Protein AF-A0A2D4R0A1-F1 (afdb_monomer)

Secondary structure (DSSP, 8-state):
-----PPPP------B-S-SS-TT--TT--BPP-SSHHHHHTTT---EEEE-TT-----HHHHEEEEE-HHHHHHHHHHTT---S-SHHHH----EEE--SB-HHHHHSGGGEEE-TT-SPEEEE--S-SSEEEEEEEE--SSSS-EEGGGTT-SS--EEEETT-EEEEEEE-TT--EEEESS--TTSB-TTSSSB-B--TTEESTT-SEEEEEEE--SSS--SEEEEEESS-TT-EEEEEEE---TTPPP-HHHHTTT-SEEEETTEEP-TT-EEEE-GGGS-GGGTT-EEEEE-TTT--EEEEGGG----STTSEEEEEPTTSSS--SSSS-EEEEE--S--SEEE-TT-TT--HHHHH--EEEHHHHHHHHHHTT------TTTB-SS--EEEPTTB-BTT--SEEPSPBSEEESS-S-HHHHTTT-S--EETTEE--TT-EEEETT-S-TTTTT-EEEEEEEE-TTS-EEEEEEE-TT-S--TTEEEEB---TTTTT-EEEEETTTTEEEEPPP--STTPPPPB--B-TT--BTT-TTTSTT-----B--SEE-B-TTSPPPTTTSS-B-EEEETTEEEEEEE-HHHH-EEEEEETTEEEEEEGGGSBEEEESSSS-EEEE-SEEE-SSPP--PEEEEEE--SS-SSEEE--SBTTGGG-SS-EEEEEETTEEE-BTTTEEEEE-SS-EEEEESSPPPTTPEEEEEEE-SSPBPTTS-EEPPPHHHHSSTT-----EEEHHHHHHHHHHHHHH-SS--S-SSSS--TTTTTSTTT--

Mean predicted aligned error: 8.7 Å

Nearest PDB structures (foldseek):
  7u0l-assembly1_A  TM=3.020E-01  e=1.016E+00  Canis lupus familiaris
  2phd-assembly1_C  TM=1.462E-01  e=5.344E+00  Pseudaminobacter salicylatoxidans

Structure (mmCIF, N/CA/C/O backbone):
data_AF-A0A2D4R0A1-F1
#
_entry.id   AF-A0A2D4R0A1-F1
#
loop_
_atom_site.group_PDB
_atom_site.id
_atom_site.type_symbol
_atom_site.label_atom_id
_atom_site.label_alt_id
_atom_site.label_comp_id
_atom_site.label_asym_id
_atom_site.label_entity_id
_atom_site.label_seq_id
_atom_site.pdbx_PDB_ins_code
_atom_site.Cartn_x
_atom_site.Cartn_y
_atom_site.Cartn_z
_atom_site.occupancy
_atom_site.B_iso_or_equiv
_atom_site.auth_seq_id
_atom_site.auth_comp_id
_atom_site.auth_asym_id
_atom_site.auth_atom_id
_atom_site.pdbx_PDB_model_num
ATOM 1 N N . MET A 1 1 ? -16.062 -34.708 -76.295 1.00 40.47 1 MET A N 1
ATOM 2 C CA . MET A 1 1 ? -14.944 -33.760 -76.126 1.00 40.47 1 MET A CA 1
ATOM 3 C C . MET A 1 1 ? -15.527 -32.544 -75.447 1.00 40.47 1 MET A C 1
ATOM 5 O O . MET A 1 1 ? -16.238 -31.795 -76.097 1.00 40.47 1 MET A O 1
ATOM 9 N N . ASP A 1 2 ? -15.328 -32.452 -74.139 1.00 39.53 2 ASP A N 1
ATOM 10 C CA . ASP A 1 2 ? -15.827 -31.385 -73.272 1.00 39.53 2 ASP A CA 1
ATOM 11 C C . ASP A 1 2 ? -14.591 -30.712 -72.652 1.00 39.53 2 ASP A C 1
ATOM 13 O O . ASP A 1 2 ? -13.751 -31.444 -72.112 1.00 39.53 2 ASP A O 1
ATOM 17 N N . PRO A 1 3 ? -14.367 -29.394 -72.803 1.00 53.50 3 PRO A N 1
ATOM 18 C CA . PRO A 1 3 ? -13.235 -28.747 -72.167 1.00 53.50 3 PRO A CA 1
ATOM 19 C C . PRO A 1 3 ? -13.598 -28.347 -70.734 1.00 53.50 3 PRO A C 1
ATOM 21 O O . PRO A 1 3 ? -14.453 -27.495 -70.496 1.00 53.50 3 PRO A O 1
ATOM 24 N N . LEU A 1 4 ? -12.870 -28.947 -69.787 1.00 53.09 4 LEU A N 1
ATOM 25 C CA . LEU A 1 4 ? -12.736 -28.490 -68.409 1.00 53.09 4 LEU A CA 1
ATOM 26 C C . LEU A 1 4 ? -12.406 -26.990 -68.374 1.00 53.09 4 LEU A C 1
ATOM 28 O O . LEU A 1 4 ? -11.299 -26.590 -68.731 1.00 53.09 4 LEU A O 1
ATOM 32 N N . VAL A 1 5 ? -13.321 -26.172 -67.859 1.00 59.75 5 VAL A N 1
ATOM 33 C CA . VAL A 1 5 ? -12.984 -24.849 -67.323 1.00 59.75 5 VAL A CA 1
ATOM 34 C C . VAL A 1 5 ? -13.605 -24.748 -65.936 1.00 59.75 5 VAL A C 1
ATOM 36 O O . VAL A 1 5 ? -14.786 -24.444 -65.775 1.00 59.75 5 VAL A O 1
ATOM 39 N N . GLN A 1 6 ? -12.800 -25.044 -64.919 1.00 59.03 6 GLN A N 1
ATOM 40 C CA . GLN A 1 6 ? -13.139 -24.748 -63.533 1.00 59.03 6 GLN A CA 1
ATOM 41 C C . GLN A 1 6 ? -13.085 -23.223 -63.362 1.00 59.03 6 GLN A C 1
ATOM 43 O O . GLN A 1 6 ? -12.061 -22.602 -63.647 1.00 59.03 6 GLN A O 1
ATOM 48 N N . LYS A 1 7 ? -14.192 -22.595 -62.943 1.00 58.53 7 LYS A N 1
ATOM 49 C CA . LYS A 1 7 ? -14.184 -21.171 -62.573 1.00 58.53 7 LYS A CA 1
ATOM 50 C C . LYS A 1 7 ? -13.201 -20.981 -61.415 1.00 58.53 7 LYS A C 1
ATOM 52 O O . LYS A 1 7 ? -13.336 -21.661 -60.401 1.00 58.53 7 LYS A O 1
ATOM 57 N N . GLY A 1 8 ? -12.231 -20.079 -61.576 1.00 61.06 8 GLY A N 1
ATOM 58 C CA . GLY A 1 8 ? -11.295 -19.723 -60.509 1.00 61.06 8 GLY A CA 1
ATOM 59 C C . GLY A 1 8 ? -12.048 -19.253 -59.264 1.00 61.06 8 GLY A C 1
ATOM 60 O O . GLY A 1 8 ? -13.000 -18.478 -59.372 1.00 61.06 8 GLY A O 1
ATOM 61 N N . SER A 1 9 ? -11.652 -19.752 -58.094 1.00 63.44 9 SER A N 1
ATOM 62 C CA . SER A 1 9 ? -12.172 -19.269 -56.818 1.00 63.44 9 SER A CA 1
ATOM 63 C C . SER A 1 9 ? -11.597 -17.884 -56.542 1.00 63.44 9 SER A C 1
ATOM 65 O O . SER A 1 9 ? -10.380 -17.712 -56.525 1.00 63.44 9 SER A O 1
ATOM 67 N N . LEU A 1 10 ? -12.464 -16.898 -56.325 1.00 65.19 10 LEU A N 1
ATOM 68 C CA . LEU A 1 10 ? -12.049 -15.608 -55.785 1.00 65.19 10 LEU A CA 1
ATOM 69 C C . LEU A 1 10 ? -11.665 -15.818 -54.317 1.00 65.19 10 LEU A C 1
ATOM 71 O O . LEU A 1 10 ? -12.520 -16.157 -53.501 1.00 65.19 10 LEU A O 1
ATOM 75 N N . GLU A 1 11 ? -10.386 -15.649 -53.997 1.00 68.06 11 GLU A N 1
ATOM 76 C CA . GLU A 1 11 ? -9.913 -15.587 -52.616 1.00 68.06 11 GLU A CA 1
ATOM 77 C C . GLU A 1 11 ? -10.127 -14.160 -52.108 1.00 68.06 11 GLU A C 1
ATOM 79 O O . GLU A 1 11 ? -9.631 -13.191 -52.691 1.00 68.06 11 GLU A O 1
ATOM 84 N N . ARG A 1 12 ? -10.923 -14.012 -51.048 1.00 68.50 12 ARG A N 1
ATOM 85 C CA . ARG A 1 12 ? -11.070 -12.732 -50.362 1.00 68.50 12 ARG A CA 1
ATOM 86 C C . ARG A 1 12 ? -9.803 -12.498 -49.548 1.00 68.50 12 ARG A C 1
ATOM 88 O O . ARG A 1 12 ? -9.501 -13.271 -48.649 1.00 68.50 12 ARG A O 1
ATOM 95 N N . LEU A 1 13 ? -9.079 -11.437 -49.882 1.00 70.19 13 LEU A N 1
ATOM 96 C CA . LEU A 1 13 ? -7.922 -10.982 -49.124 1.00 70.19 13 LEU A CA 1
ATOM 97 C C . LEU A 1 13 ? -8.371 -9.852 -48.209 1.00 70.19 13 LEU A C 1
ATOM 99 O O . LEU A 1 13 ? -8.715 -8.771 -48.686 1.00 70.19 13 LEU A O 1
ATOM 103 N N . ASP A 1 14 ? -8.382 -10.117 -46.910 1.00 80.12 14 ASP A N 1
ATOM 104 C CA . ASP A 1 14 ? -8.548 -9.070 -45.912 1.00 80.12 14 ASP A CA 1
ATOM 105 C C . ASP A 1 14 ? -7.186 -8.380 -45.696 1.00 80.12 14 ASP A C 1
ATOM 107 O O . ASP A 1 14 ? -6.132 -9.024 -45.696 1.00 80.12 14 ASP A O 1
ATOM 111 N N . GLY A 1 15 ? -7.200 -7.049 -45.613 1.00 82.94 15 GLY A N 1
ATOM 112 C CA . GLY A 1 15 ? -6.010 -6.216 -45.448 1.00 82.94 15 GLY A CA 1
ATOM 113 C C . GLY A 1 15 ? -6.103 -5.382 -44.177 1.00 82.94 15 GLY A C 1
ATOM 114 O O . GLY A 1 15 ? -7.156 -4.813 -43.891 1.00 82.94 15 GLY A O 1
ATOM 115 N N . TYR A 1 16 ? -5.002 -5.297 -43.435 1.00 86.19 16 TYR A N 1
ATOM 116 C CA . TYR A 1 16 ? -4.920 -4.603 -42.150 1.00 86.19 16 TYR A CA 1
ATOM 117 C C . TYR A 1 16 ? -4.210 -3.247 -42.288 1.00 86.19 16 TYR A C 1
ATOM 119 O O . TYR A 1 16 ? -3.327 -3.066 -43.130 1.00 86.19 16 TYR A O 1
ATOM 127 N N . ILE A 1 17 ? -4.599 -2.287 -41.450 1.00 87.31 17 ILE A N 1
ATOM 128 C CA . ILE A 1 17 ? -3.941 -0.987 -41.260 1.00 87.31 17 ILE A CA 1
ATOM 129 C C . ILE A 1 17 ? -3.713 -0.837 -39.755 1.00 87.31 17 ILE A C 1
ATOM 131 O O . ILE A 1 17 ? -4.611 -1.157 -38.978 1.00 87.31 17 ILE A O 1
ATOM 135 N N . GLY A 1 18 ? -2.543 -0.350 -39.348 1.00 85.94 18 GLY A N 1
ATOM 136 C CA . GLY A 1 18 ? -2.218 -0.099 -37.942 1.00 85.94 18 GLY A CA 1
ATOM 137 C C . GLY A 1 18 ? -0.825 -0.592 -37.565 1.00 85.94 18 GLY A C 1
ATOM 138 O O . GLY A 1 18 ? 0.013 -0.857 -38.428 1.00 85.94 18 GLY A O 1
ATOM 139 N N . ARG A 1 19 ? -0.586 -0.737 -36.260 1.00 85.81 19 ARG A N 1
ATOM 140 C CA . ARG A 1 19 ? 0.712 -1.136 -35.702 1.00 85.81 19 ARG A CA 1
ATOM 141 C C . ARG A 1 19 ? 1.138 -2.533 -36.153 1.00 85.81 19 ARG A C 1
ATOM 143 O O . ARG A 1 19 ? 0.374 -3.495 -36.062 1.00 85.81 19 ARG A O 1
ATOM 150 N N . GLN A 1 20 ? 2.395 -2.651 -36.581 1.00 83.19 20 GLN A N 1
ATOM 151 C CA . GLN A 1 20 ? 3.017 -3.938 -36.915 1.00 83.19 20 GLN A CA 1
ATOM 152 C C . GLN A 1 20 ? 3.673 -4.629 -35.716 1.00 83.19 20 GLN A C 1
ATOM 154 O O . GLN A 1 20 ? 4.105 -5.775 -35.828 1.00 83.19 20 GLN A O 1
ATOM 159 N N . ASP A 1 21 ? 3.789 -3.941 -34.587 1.00 83.44 21 ASP A N 1
ATOM 160 C CA . ASP A 1 21 ? 4.296 -4.457 -33.316 1.00 83.44 21 ASP A CA 1
ATOM 161 C C . ASP A 1 21 ? 3.170 -4.748 -32.309 1.00 83.44 21 ASP A C 1
ATOM 163 O O . ASP A 1 21 ? 3.446 -5.030 -31.145 1.00 83.44 21 ASP A O 1
ATOM 167 N N . ALA A 1 22 ? 1.909 -4.703 -32.755 1.00 81.62 22 ALA A N 1
ATOM 168 C CA . ALA A 1 22 ? 0.758 -5.074 -31.944 1.00 81.62 22 ALA A CA 1
ATOM 169 C C . ALA A 1 22 ? 0.794 -6.564 -31.577 1.00 81.62 22 ALA A C 1
ATOM 171 O O . ALA A 1 22 ? 1.084 -7.408 -32.421 1.00 81.62 22 ALA A O 1
ATOM 172 N N . TYR A 1 23 ? 0.413 -6.889 -30.341 1.00 76.00 23 TYR A N 1
ATOM 173 C CA . TYR A 1 23 ? 0.350 -8.271 -29.850 1.00 76.00 23 TYR A CA 1
ATOM 174 C C . TYR A 1 23 ? -0.694 -9.144 -30.563 1.00 76.00 23 TYR A C 1
ATOM 176 O O . TYR A 1 23 ? -0.638 -10.364 -30.481 1.00 76.00 23 TYR A O 1
ATOM 184 N N . THR A 1 24 ? -1.669 -8.524 -31.229 1.00 80.12 24 THR A N 1
ATOM 185 C CA . THR A 1 24 ? -2.726 -9.211 -31.982 1.00 80.12 24 THR A CA 1
ATOM 186 C C . THR A 1 24 ? -2.320 -9.560 -33.409 1.00 80.12 24 THR A C 1
ATOM 188 O O . THR A 1 24 ? -3.106 -10.181 -34.123 1.00 80.12 24 THR A O 1
ATOM 191 N N . ARG A 1 25 ? -1.131 -9.132 -33.848 1.00 84.38 25 ARG A N 1
ATOM 192 C CA . ARG A 1 25 ? -0.640 -9.393 -35.195 1.00 84.38 25 ARG A CA 1
ATOM 193 C C . ARG A 1 25 ? -0.244 -10.859 -35.341 1.00 84.38 25 ARG A C 1
ATOM 195 O O . ARG A 1 25 ? 0.533 -11.379 -34.550 1.00 84.38 25 ARG A O 1
ATOM 202 N N . ASN A 1 26 ? -0.672 -11.473 -36.436 1.00 83.56 26 ASN A N 1
ATOM 203 C CA . ASN A 1 26 ? -0.145 -12.748 -36.906 1.00 83.56 26 ASN A CA 1
ATOM 204 C C . ASN A 1 26 ? 0.860 -12.527 -38.039 1.00 83.56 26 ASN A C 1
ATOM 206 O O . ASN A 1 26 ? 0.752 -11.586 -38.831 1.00 83.56 26 ASN A O 1
ATOM 210 N N . VAL A 1 27 ? 1.827 -13.434 -38.179 1.00 84.00 27 VAL A N 1
ATOM 211 C CA . VAL A 1 27 ? 2.824 -13.382 -39.266 1.00 84.00 27 VAL A CA 1
ATOM 212 C C . VAL A 1 27 ? 2.169 -13.463 -40.649 1.00 84.00 27 VAL A C 1
ATOM 214 O O . VAL A 1 27 ? 2.661 -12.868 -41.608 1.00 84.00 27 VAL A O 1
ATOM 217 N N . THR A 1 28 ? 1.020 -14.133 -40.744 1.00 85.06 28 THR A N 1
ATOM 218 C CA . THR A 1 28 ? 0.226 -14.261 -41.972 1.00 85.06 28 THR A CA 1
ATOM 219 C C . THR A 1 28 ? -0.590 -13.014 -42.327 1.00 85.06 28 THR A C 1
ATOM 221 O O . THR A 1 28 ? -1.145 -12.956 -43.429 1.00 85.06 28 THR A O 1
ATOM 224 N N . ASP A 1 29 ? -0.684 -12.024 -41.434 1.00 87.12 29 ASP A N 1
ATOM 225 C CA . ASP A 1 29 ? -1.501 -10.830 -41.653 1.00 87.12 29 ASP A CA 1
ATOM 226 C C . ASP A 1 29 ? -0.913 -9.946 -42.756 1.00 87.12 29 ASP A C 1
ATOM 228 O O . ASP A 1 29 ? 0.272 -9.595 -42.769 1.00 87.12 29 ASP A O 1
ATOM 232 N N . ARG A 1 30 ? -1.771 -9.532 -43.694 1.00 86.69 30 ARG A N 1
ATOM 233 C CA . ARG A 1 30 ? -1.381 -8.681 -44.822 1.00 86.69 30 ARG A CA 1
ATOM 234 C C . ARG A 1 30 ? -1.679 -7.220 -44.512 1.00 86.69 30 ARG A C 1
ATOM 236 O O . ARG A 1 30 ? -2.829 -6.795 -44.558 1.00 86.69 30 ARG A O 1
ATOM 243 N N . TYR A 1 31 ? -0.640 -6.440 -44.232 1.00 87.25 31 TYR A N 1
ATOM 244 C CA . TYR A 1 31 ? -0.767 -5.000 -43.996 1.00 87.25 31 TYR A CA 1
ATOM 245 C C . TYR A 1 31 ? -0.719 -4.205 -45.305 1.00 87.25 31 TYR A C 1
ATOM 247 O O . TYR A 1 31 ? 0.086 -4.492 -46.194 1.00 87.25 31 TYR A O 1
ATOM 255 N N . LEU A 1 32 ? -1.566 -3.181 -45.418 1.00 88.44 32 LEU A N 1
ATOM 256 C CA . LEU A 1 32 ? -1.617 -2.302 -46.586 1.00 88.44 32 LEU A CA 1
ATOM 257 C C . LEU A 1 32 ? -0.441 -1.319 -46.588 1.00 88.44 32 LEU A C 1
ATOM 259 O O . LEU A 1 32 ? -0.294 -0.510 -45.676 1.00 88.44 32 LEU A O 1
ATOM 263 N N . THR A 1 33 ? 0.373 -1.343 -47.644 1.00 86.44 33 THR A N 1
ATOM 264 C CA . THR A 1 33 ? 1.551 -0.471 -47.788 1.00 86.44 33 THR A CA 1
ATOM 265 C C . THR A 1 33 ? 1.194 1.020 -47.751 1.00 86.44 33 THR A C 1
ATOM 267 O O . THR A 1 33 ? 0.177 1.420 -48.318 1.00 86.44 33 THR A O 1
ATOM 270 N N . ALA A 1 34 ? 2.070 1.857 -47.185 1.00 86.00 34 ALA A N 1
ATOM 271 C CA . ALA A 1 34 ? 1.941 3.319 -47.217 1.00 86.00 34 ALA A CA 1
ATOM 272 C C . ALA A 1 34 ? 2.999 3.993 -48.112 1.00 86.00 34 ALA A C 1
ATOM 274 O O . ALA A 1 34 ? 3.938 3.360 -48.590 1.00 86.00 34 ALA A O 1
ATOM 275 N N . THR A 1 35 ? 2.856 5.306 -48.323 1.00 88.06 35 THR A N 1
ATOM 276 C CA . THR A 1 35 ? 3.734 6.113 -49.194 1.00 88.06 35 THR A CA 1
ATOM 277 C C . THR A 1 35 ? 5.167 6.270 -48.679 1.00 88.06 35 THR A C 1
ATOM 279 O O . THR A 1 35 ? 6.061 6.587 -49.458 1.00 88.06 35 THR A O 1
ATOM 282 N N . SER A 1 36 ? 5.395 6.080 -47.380 1.00 87.62 36 SER A N 1
ATOM 283 C CA . SER A 1 36 ? 6.718 6.109 -46.752 1.00 87.62 36 SER A CA 1
ATOM 284 C C . SER A 1 36 ? 6.775 5.101 -45.604 1.00 87.62 36 SER A C 1
ATOM 286 O O . SER A 1 36 ? 5.738 4.678 -45.087 1.00 87.62 36 SER A O 1
ATOM 288 N N . ARG A 1 37 ? 7.994 4.728 -45.190 1.00 85.69 37 ARG A N 1
ATOM 289 C CA . ARG A 1 37 ? 8.220 3.850 -44.032 1.00 85.69 37 ARG A CA 1
ATOM 290 C C . ARG A 1 37 ? 7.662 4.458 -42.743 1.00 85.69 37 ARG A C 1
ATOM 292 O O . ARG A 1 37 ? 7.032 3.740 -41.977 1.00 85.69 37 ARG A O 1
ATOM 299 N N . ASP A 1 38 ? 7.843 5.761 -42.540 1.00 84.00 38 ASP A N 1
ATOM 300 C CA . ASP A 1 38 ? 7.349 6.453 -41.345 1.00 84.00 38 ASP A CA 1
ATOM 301 C C . ASP A 1 38 ? 5.816 6.514 -41.333 1.00 84.00 38 ASP A C 1
ATOM 303 O O . ASP A 1 38 ? 5.195 6.150 -40.340 1.00 84.00 38 ASP A O 1
ATOM 307 N N . ARG A 1 39 ? 5.180 6.838 -42.467 1.00 86.06 39 ARG A N 1
ATOM 308 C CA . ARG A 1 39 ? 3.713 6.829 -42.570 1.00 86.06 39 ARG A CA 1
ATOM 309 C C . ARG A 1 39 ? 3.125 5.435 -42.377 1.00 86.06 39 ARG A C 1
ATOM 311 O O . ARG A 1 39 ? 2.012 5.310 -41.886 1.00 86.06 39 ARG A O 1
ATOM 318 N N . PHE A 1 40 ? 3.846 4.394 -42.790 1.00 88.12 40 PHE A N 1
ATOM 319 C CA . PHE A 1 40 ? 3.453 3.006 -42.551 1.00 88.12 40 PHE A CA 1
ATOM 320 C C . PHE A 1 40 ? 3.595 2.615 -41.073 1.00 88.12 40 PHE A C 1
ATOM 322 O O . PHE A 1 40 ? 2.782 1.851 -40.569 1.00 88.12 40 PHE A O 1
ATOM 329 N N . ALA A 1 41 ? 4.593 3.160 -40.374 1.00 86.44 41 ALA A N 1
ATOM 330 C CA . ALA A 1 41 ? 4.836 2.889 -38.961 1.00 86.44 41 ALA A CA 1
ATOM 331 C C . ALA A 1 41 ? 3.817 3.554 -38.021 1.00 86.44 41 ALA A C 1
ATOM 333 O O . ALA A 1 41 ? 3.476 2.961 -37.005 1.00 86.44 41 ALA A O 1
ATOM 334 N N . TYR A 1 42 ? 3.331 4.752 -38.363 1.00 88.38 42 TYR A N 1
ATOM 335 C CA . TYR A 1 42 ? 2.445 5.558 -37.508 1.00 88.38 42 TYR A CA 1
ATOM 336 C C . TYR A 1 42 ? 0.991 5.615 -38.016 1.00 88.38 42 TYR A C 1
ATOM 338 O O . TYR A 1 42 ? 0.294 6.618 -37.853 1.00 88.38 42 TYR A O 1
ATOM 346 N N . GLN A 1 43 ? 0.516 4.555 -38.679 1.00 87.56 43 GLN A N 1
ATOM 347 C CA . GLN A 1 43 ? -0.874 4.483 -39.137 1.00 87.56 43 GLN A CA 1
ATOM 348 C C . GLN A 1 43 ? -1.842 4.379 -37.955 1.00 87.56 43 GLN A C 1
ATOM 350 O O . GLN A 1 43 ? -1.647 3.546 -37.076 1.00 87.56 43 GLN A O 1
ATOM 355 N N . LEU A 1 44 ? -2.935 5.152 -38.002 1.00 85.31 44 LEU A N 1
ATOM 356 C CA . LEU A 1 44 ? -3.980 5.196 -36.963 1.00 85.31 44 LEU A CA 1
ATOM 357 C C . LEU A 1 44 ? -3.485 5.669 -35.586 1.00 85.31 44 LEU A C 1
ATOM 359 O O . LEU A 1 44 ? -4.197 5.519 -34.597 1.00 85.31 44 LEU A O 1
ATOM 363 N N . GLU A 1 45 ? -2.295 6.267 -35.533 1.00 87.12 45 GLU A N 1
ATOM 364 C CA . GLU A 1 45 ? -1.832 6.991 -34.355 1.00 87.12 45 GLU A CA 1
ATOM 365 C C . GLU A 1 45 ? -2.590 8.319 -34.203 1.00 87.12 45 GLU A C 1
ATOM 367 O O . GLU A 1 45 ? -3.147 8.820 -35.188 1.00 87.12 45 GLU A O 1
ATOM 372 N N . PRO A 1 46 ? -2.619 8.906 -32.993 1.00 84.44 46 PRO A N 1
ATOM 373 C CA . PRO A 1 46 ? -3.277 10.183 -32.744 1.00 84.44 46 PRO A CA 1
ATOM 374 C C . PRO A 1 46 ? -2.890 11.260 -33.767 1.00 84.44 46 PRO A C 1
ATOM 376 O O . PRO A 1 46 ? -1.716 11.461 -34.086 1.00 84.44 46 PRO A O 1
ATOM 379 N N . THR A 1 47 ? -3.897 11.975 -34.272 1.00 84.81 47 THR A N 1
ATOM 380 C CA . THR A 1 47 ? -3.731 13.062 -35.247 1.00 84.81 47 THR A CA 1
ATOM 381 C C . THR A 1 47 ? -4.396 14.330 -34.743 1.00 84.81 47 THR A C 1
ATOM 383 O O . THR A 1 47 ? -5.511 14.275 -34.222 1.00 84.81 47 THR A O 1
ATOM 386 N N . VAL A 1 48 ? -3.776 15.483 -34.976 1.00 85.12 48 VAL A N 1
ATOM 387 C CA . VAL A 1 48 ? -4.406 16.776 -34.690 1.00 85.12 48 VAL A CA 1
ATOM 388 C C . VAL A 1 48 ? -5.267 17.164 -35.880 1.00 85.12 48 VAL A C 1
ATOM 390 O O . VAL A 1 48 ? -4.757 17.295 -36.990 1.00 85.12 48 VAL A O 1
ATOM 393 N N . THR A 1 49 ? -6.561 17.382 -35.651 1.00 84.81 49 THR A N 1
ATOM 394 C CA . THR A 1 49 ? -7.475 17.912 -36.669 1.00 84.81 49 THR A CA 1
ATOM 395 C C . THR A 1 49 ? -7.951 19.297 -36.260 1.00 84.81 49 THR A C 1
ATOM 397 O O . THR A 1 49 ? -8.538 19.477 -35.197 1.00 84.81 49 THR A O 1
ATOM 400 N N . TYR A 1 50 ? -7.694 20.284 -37.113 1.00 82.88 50 TYR A N 1
ATOM 401 C CA . TYR A 1 50 ? -8.195 21.641 -36.966 1.00 82.88 50 TYR A CA 1
ATOM 402 C C . TYR A 1 50 ? -9.453 21.810 -37.817 1.00 82.88 50 TYR A C 1
ATOM 404 O O . TYR A 1 50 ? -9.410 21.713 -39.049 1.00 82.88 50 TYR A O 1
ATOM 412 N N . THR A 1 51 ? -10.568 22.076 -37.140 1.00 81.81 51 THR A N 1
ATOM 413 C CA . THR A 1 51 ? -11.857 22.369 -37.765 1.00 81.81 51 THR A CA 1
ATOM 414 C C . THR A 1 51 ? -12.246 23.827 -37.563 1.00 81.81 51 THR A C 1
ATOM 416 O O . THR A 1 51 ? -12.164 24.350 -36.451 1.00 81.81 51 THR A O 1
ATOM 419 N N . ASP A 1 52 ? -12.728 24.467 -38.619 1.00 77.38 52 ASP A N 1
ATOM 420 C CA . ASP A 1 52 ? -13.326 25.793 -38.569 1.00 77.38 52 ASP A CA 1
ATOM 421 C C . ASP A 1 52 ? -14.798 25.679 -38.152 1.00 77.38 52 ASP A C 1
ATOM 423 O O . ASP A 1 52 ? -15.634 25.131 -38.875 1.00 77.38 52 ASP A O 1
ATOM 427 N N . ARG A 1 53 ? -15.104 26.170 -36.948 1.00 64.56 53 ARG A N 1
ATOM 428 C CA . ARG A 1 53 ? -16.444 26.093 -36.351 1.00 64.56 53 ARG A CA 1
ATOM 429 C C . ARG A 1 53 ? -17.410 27.132 -36.934 1.00 64.56 53 ARG A C 1
ATOM 431 O O . ARG A 1 53 ? -18.608 27.015 -36.701 1.00 64.56 53 ARG A O 1
ATOM 438 N N . ASP A 1 54 ? -16.907 28.120 -37.677 1.00 62.38 54 ASP A N 1
ATOM 439 C CA . ASP A 1 54 ? -17.671 29.280 -38.160 1.00 62.38 54 ASP A CA 1
ATOM 440 C C . ASP A 1 54 ? -17.970 29.205 -39.669 1.00 62.38 54 ASP A C 1
ATOM 442 O O . ASP A 1 54 ? -18.142 30.211 -40.361 1.00 62.38 54 ASP A O 1
ATOM 446 N N . THR A 1 55 ? -18.031 27.988 -40.217 1.00 64.88 55 THR A N 1
ATOM 447 C CA . THR A 1 55 ? -18.512 27.785 -41.587 1.00 64.88 55 THR A CA 1
ATOM 448 C C . THR A 1 55 ? -20.029 27.596 -41.581 1.00 64.88 55 THR A C 1
ATOM 450 O O . THR A 1 55 ? -20.586 26.870 -40.763 1.00 64.88 55 THR A O 1
ATOM 453 N N . THR A 1 56 ? -20.723 28.218 -42.535 1.00 68.44 56 THR A N 1
ATOM 454 C CA . THR A 1 56 ? -22.153 27.958 -42.789 1.00 68.44 56 THR A CA 1
ATOM 455 C C . THR A 1 56 ? -22.393 26.600 -43.465 1.00 68.44 56 THR A C 1
ATOM 457 O O . THR A 1 56 ? -23.537 26.275 -43.788 1.00 68.44 56 THR A O 1
ATOM 460 N N . SER A 1 57 ? -21.333 25.807 -43.696 1.00 66.69 57 SER A N 1
ATOM 461 C CA . SER A 1 57 ? -21.435 24.490 -44.319 1.00 66.69 57 SER A CA 1
ATOM 462 C C . SER A 1 57 ? -21.887 23.442 -43.306 1.00 66.69 57 SER A C 1
ATOM 464 O O . SER A 1 57 ? -21.321 23.288 -42.223 1.00 66.69 57 SER A O 1
ATOM 466 N N . VAL A 1 58 ? -22.918 22.694 -43.691 1.00 69.62 58 VAL A N 1
ATOM 467 C CA . VAL A 1 58 ? -23.461 21.556 -42.937 1.00 69.62 58 VAL A CA 1
ATOM 468 C C . VAL A 1 58 ? -22.683 20.258 -43.183 1.00 69.62 58 VAL A C 1
ATOM 470 O O . VAL A 1 58 ? -22.955 19.262 -42.517 1.00 69.62 58 VAL A O 1
ATOM 473 N N . ASN A 1 59 ? -21.729 20.261 -44.121 1.00 70.94 59 ASN A N 1
ATOM 474 C CA . ASN A 1 59 ? -20.908 19.100 -44.446 1.00 70.94 59 ASN A CA 1
ATOM 475 C C . ASN A 1 59 ? -19.647 19.072 -43.560 1.00 70.94 59 ASN A C 1
ATOM 477 O O . ASN A 1 59 ? -18.876 20.037 -43.585 1.00 70.94 59 ASN A O 1
ATOM 481 N N . PRO A 1 60 ? -19.396 17.988 -42.801 1.00 68.19 60 PRO A N 1
ATOM 482 C CA . PRO A 1 60 ? -18.229 17.874 -41.923 1.00 68.19 60 PRO A CA 1
ATOM 483 C C . PRO A 1 60 ? -16.886 18.036 -42.650 1.00 68.19 60 PRO A C 1
ATOM 485 O O . PRO A 1 60 ? -15.946 18.587 -42.081 1.00 68.19 6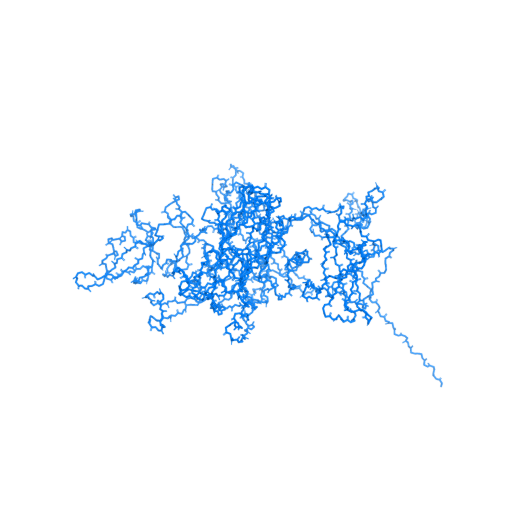0 PRO A O 1
ATOM 488 N N . GLU A 1 61 ? -16.785 17.603 -43.910 1.00 70.81 61 GLU A N 1
ATOM 489 C CA . GLU A 1 61 ? -15.559 17.727 -44.706 1.00 70.81 61 GLU A CA 1
ATOM 490 C C . GLU A 1 61 ? -15.157 19.179 -45.011 1.00 70.81 61 GLU A C 1
ATOM 492 O O . GLU A 1 61 ? -13.967 19.473 -45.087 1.00 70.81 61 GLU A O 1
ATOM 497 N N . ASP A 1 62 ? -16.119 20.101 -45.116 1.00 71.19 62 ASP A N 1
ATOM 498 C CA . ASP A 1 62 ? -15.852 21.522 -45.385 1.00 71.19 62 ASP A CA 1
ATOM 499 C C . ASP A 1 62 ? -15.386 22.275 -44.127 1.00 71.19 62 ASP A C 1
ATOM 501 O O . ASP A 1 62 ? -14.840 23.383 -44.209 1.00 71.19 62 ASP A O 1
ATOM 505 N N . GLN A 1 63 ? -15.605 21.669 -42.956 1.00 74.50 63 GLN A N 1
ATOM 506 C CA . GLN A 1 63 ? -15.195 22.196 -41.659 1.00 74.50 63 GLN A CA 1
ATOM 507 C C . GLN A 1 63 ? -13.739 21.834 -41.348 1.00 74.50 63 GLN A C 1
ATOM 509 O O . GLN A 1 63 ? -13.073 22.592 -40.650 1.00 74.50 63 GLN A O 1
ATOM 514 N N . VAL A 1 64 ? -13.201 20.731 -41.881 1.00 79.44 64 VAL A N 1
ATOM 515 C CA . VAL A 1 64 ? -11.805 20.317 -41.657 1.00 79.44 64 VAL A CA 1
ATOM 516 C C . VAL A 1 64 ? -10.852 21.163 -42.506 1.00 79.44 64 VAL A C 1
ATOM 518 O O . VAL A 1 64 ? -10.839 21.086 -43.731 1.00 79.44 64 VAL A O 1
ATOM 521 N N . LYS A 1 65 ? -10.009 21.971 -41.857 1.00 79.38 65 LYS A N 1
ATOM 522 C CA . LYS A 1 65 ? -9.002 22.814 -42.528 1.00 79.38 65 LYS A CA 1
ATOM 523 C C . LYS A 1 65 ? -7.639 22.141 -42.615 1.00 79.38 65 LYS A C 1
ATOM 525 O O . LYS A 1 65 ? -6.888 22.397 -43.554 1.00 79.38 65 LYS A O 1
ATOM 530 N N . PHE A 1 66 ? -7.301 21.334 -41.616 1.00 82.69 66 PHE A N 1
ATOM 531 C CA . PHE A 1 66 ? -6.005 20.681 -41.511 1.00 82.69 66 PHE A CA 1
ATOM 532 C C . PHE A 1 66 ? -6.114 19.422 -40.653 1.00 82.69 66 PHE A C 1
ATOM 534 O O . PHE A 1 66 ? -6.755 19.447 -39.605 1.00 82.69 66 PHE A O 1
ATOM 541 N N . THR A 1 67 ? -5.437 18.359 -41.073 1.00 84.38 67 THR A N 1
ATOM 542 C CA . THR A 1 67 ? -5.170 17.175 -40.255 1.00 84.38 67 THR A CA 1
ATOM 543 C C . THR A 1 67 ? -3.677 16.895 -40.341 1.00 84.38 67 THR A C 1
ATOM 545 O O . THR A 1 67 ? -3.157 16.764 -41.446 1.00 84.38 67 THR A O 1
ATOM 548 N N . GLY A 1 68 ? -3.004 16.836 -39.194 1.00 87.00 68 GLY A N 1
ATOM 549 C CA . GLY A 1 68 ? -1.580 16.527 -39.090 1.00 87.00 68 GLY A CA 1
ATOM 550 C C . GLY A 1 68 ? -1.358 15.222 -38.339 1.00 87.00 68 GLY A C 1
ATOM 551 O O . GLY A 1 68 ? -1.882 15.038 -37.236 1.00 87.00 68 GLY A O 1
ATOM 552 N N . THR A 1 69 ? -0.586 14.321 -38.937 1.00 89.38 69 THR A N 1
ATOM 553 C CA . THR A 1 69 ? -0.140 13.066 -38.318 1.00 89.38 69 THR A CA 1
ATOM 554 C C . THR A 1 69 ? 1.145 13.261 -37.507 1.00 89.38 69 THR A C 1
ATOM 556 O O . THR A 1 69 ? 1.784 14.316 -37.550 1.00 89.38 69 THR A O 1
ATOM 559 N N . TYR A 1 70 ? 1.567 12.231 -36.766 1.00 90.25 70 TYR A N 1
ATOM 560 C CA . TYR A 1 70 ? 2.835 12.270 -36.032 1.00 90.25 70 TYR A CA 1
ATOM 561 C C . TYR A 1 70 ? 4.048 12.494 -36.952 1.00 90.25 70 TYR A C 1
ATOM 563 O O . TYR A 1 70 ? 4.958 13.251 -36.609 1.00 90.25 70 TYR A O 1
ATOM 571 N N . ASP A 1 71 ? 4.065 11.897 -38.148 1.00 89.25 71 ASP A N 1
ATOM 572 C CA . ASP A 1 71 ? 5.139 12.141 -39.111 1.00 89.25 71 ASP A CA 1
ATOM 573 C C . ASP A 1 71 ? 5.108 13.569 -39.674 1.00 89.25 71 ASP A C 1
ATOM 575 O O . ASP A 1 71 ? 6.176 14.154 -39.853 1.00 89.25 71 ASP A O 1
ATOM 579 N N . ASP A 1 72 ? 3.933 14.180 -39.862 1.00 90.00 72 ASP A N 1
ATOM 580 C CA . ASP A 1 72 ? 3.828 15.601 -40.227 1.00 90.00 72 ASP A CA 1
ATOM 581 C C . ASP A 1 72 ? 4.396 16.510 -39.131 1.00 90.00 72 ASP A C 1
ATOM 583 O O . ASP A 1 72 ? 5.152 17.437 -39.427 1.00 90.00 72 ASP A O 1
ATOM 587 N N . TYR A 1 73 ? 4.101 16.215 -37.861 1.00 90.44 73 TYR A N 1
ATOM 588 C CA . TYR A 1 73 ? 4.655 16.930 -36.707 1.00 90.44 73 TYR A CA 1
ATOM 589 C C . TYR A 1 73 ? 6.194 16.903 -36.703 1.00 90.44 73 TYR A C 1
ATOM 591 O O . TYR A 1 73 ? 6.846 17.951 -36.634 1.00 90.44 73 TYR A O 1
ATOM 599 N N . ILE A 1 74 ? 6.791 15.720 -36.863 1.00 92.56 74 ILE A N 1
ATOM 600 C CA . ILE A 1 74 ? 8.250 15.567 -36.916 1.00 92.56 74 ILE A CA 1
ATOM 601 C C . ILE A 1 74 ? 8.836 16.246 -38.163 1.00 92.56 74 ILE A C 1
ATOM 603 O O . ILE A 1 74 ? 9.855 16.942 -38.082 1.00 92.56 74 ILE A O 1
ATOM 607 N N . ASN A 1 75 ? 8.194 16.096 -39.323 1.00 91.56 75 ASN A N 1
ATOM 608 C CA . ASN A 1 75 ? 8.638 16.721 -40.567 1.00 91.56 75 ASN A CA 1
ATOM 609 C C . ASN A 1 75 ? 8.593 18.250 -40.490 1.00 91.56 75 ASN A C 1
ATOM 611 O O . ASN A 1 75 ? 9.511 18.905 -40.987 1.00 91.56 75 ASN A O 1
ATOM 615 N N . GLN A 1 76 ? 7.592 18.820 -39.821 1.00 92.38 76 GLN A N 1
ATOM 616 C CA . GLN A 1 76 ? 7.483 20.259 -39.612 1.00 92.38 76 GLN A CA 1
ATOM 617 C C . GLN A 1 76 ? 8.644 20.790 -38.761 1.00 92.38 76 GLN A C 1
ATOM 619 O O . GLN A 1 76 ? 9.265 21.787 -39.129 1.00 92.38 76 GLN A O 1
ATOM 624 N N . ILE A 1 77 ? 9.009 20.106 -37.669 1.00 94.69 77 ILE A N 1
ATOM 625 C CA . ILE A 1 77 ? 10.175 20.482 -36.848 1.00 94.69 77 ILE A CA 1
ATOM 626 C C . ILE A 1 77 ? 11.456 20.432 -37.682 1.00 94.69 77 ILE A C 1
ATOM 628 O O . ILE A 1 77 ? 12.265 21.363 -37.643 1.00 94.69 77 ILE A O 1
ATOM 632 N N . LYS A 1 78 ? 11.632 19.368 -38.472 1.00 94.50 78 LYS A N 1
ATOM 633 C CA . LYS A 1 78 ? 12.788 19.214 -39.362 1.00 94.50 78 LYS A CA 1
ATOM 634 C C . LYS A 1 78 ? 12.855 20.334 -40.403 1.00 94.50 78 LYS A C 1
ATOM 636 O O . LYS A 1 78 ? 13.931 20.882 -40.633 1.00 94.50 78 LYS A O 1
ATOM 641 N N . PHE A 1 79 ? 11.722 20.687 -41.011 1.00 95.69 79 PHE A N 1
ATOM 642 C CA . PHE A 1 79 ? 11.620 21.777 -41.985 1.00 95.69 79 PHE A CA 1
ATOM 643 C C . PHE A 1 79 ? 12.013 23.129 -41.376 1.00 95.69 79 PHE A C 1
ATOM 645 O O . PHE A 1 79 ? 12.710 23.913 -42.017 1.00 95.69 79 PHE A O 1
ATOM 652 N N . LEU A 1 80 ? 11.644 23.370 -40.115 1.00 96.69 80 LEU A N 1
ATOM 653 C CA . LEU A 1 80 ? 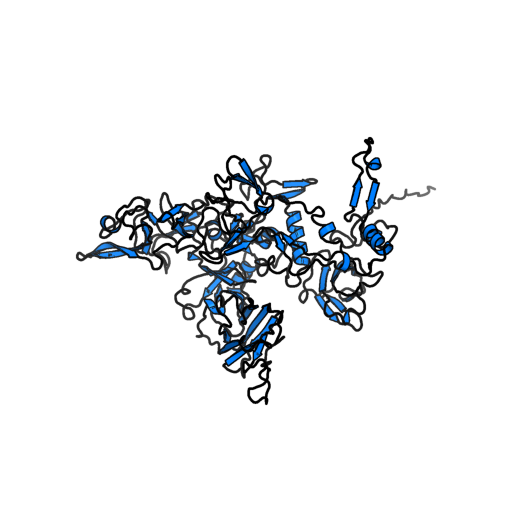12.017 24.567 -39.354 1.00 96.69 80 LEU A CA 1
ATOM 654 C C . LEU A 1 80 ? 13.472 24.552 -38.836 1.00 96.69 80 LEU A C 1
ATOM 656 O O . LEU A 1 80 ? 13.887 25.483 -38.149 1.00 96.69 80 LEU A O 1
ATOM 660 N N . GLY A 1 81 ? 14.264 23.524 -39.163 1.00 95.38 81 GLY A N 1
ATOM 661 C CA . GLY A 1 81 ? 15.673 23.405 -38.770 1.00 95.38 81 GLY A CA 1
ATOM 662 C C . GLY A 1 81 ? 15.911 22.764 -37.398 1.00 95.38 81 GLY A C 1
ATOM 663 O O . GLY A 1 81 ? 17.040 22.776 -36.905 1.00 95.38 81 GLY A O 1
ATOM 664 N N . GLY A 1 82 ? 14.878 22.194 -36.771 1.00 94.81 82 GLY A N 1
ATOM 665 C CA . GLY A 1 82 ? 14.995 21.456 -35.516 1.00 94.81 82 GLY A CA 1
ATOM 666 C C . GLY A 1 82 ? 15.696 20.102 -35.680 1.00 94.81 82 GLY A C 1
ATOM 667 O O . GLY A 1 82 ? 15.690 19.486 -36.748 1.00 94.81 82 GLY A O 1
ATOM 668 N N . LYS A 1 83 ? 16.309 19.608 -34.598 1.00 93.12 83 LYS A N 1
ATOM 669 C CA . LYS A 1 83 ? 16.984 18.302 -34.582 1.00 93.12 83 LYS A CA 1
ATOM 670 C C . LYS A 1 83 ? 15.972 17.182 -34.328 1.00 93.12 83 LYS A C 1
ATOM 672 O O . LYS A 1 83 ? 15.527 17.020 -33.195 1.00 93.12 83 LYS A O 1
ATOM 677 N N . THR A 1 84 ? 15.673 16.375 -35.343 1.00 92.56 84 THR A N 1
ATOM 678 C CA . THR A 1 84 ? 14.699 15.263 -35.270 1.00 92.56 84 THR A CA 1
ATOM 679 C C . THR A 1 84 ? 15.326 13.866 -35.319 1.00 92.56 84 THR A C 1
ATOM 681 O O . THR A 1 84 ? 14.629 12.867 -35.416 1.00 92.56 84 THR A O 1
ATOM 684 N N . ASN A 1 85 ? 16.653 13.768 -35.222 1.00 91.00 85 ASN A N 1
ATOM 685 C CA . ASN A 1 85 ? 17.394 12.501 -35.130 1.00 91.00 85 ASN A CA 1
ATOM 686 C C . ASN A 1 85 ? 17.121 11.706 -33.840 1.00 91.00 85 ASN A C 1
ATOM 688 O O . ASN A 1 85 ? 17.395 10.511 -33.804 1.00 91.00 85 ASN A O 1
ATOM 692 N N . ASN A 1 86 ? 16.565 12.359 -32.816 1.00 92.12 86 ASN A N 1
ATOM 693 C CA . ASN A 1 86 ? 16.086 11.718 -31.601 1.00 92.12 86 ASN A CA 1
ATOM 694 C C . ASN A 1 86 ? 14.741 12.337 -31.213 1.00 92.12 86 ASN A C 1
ATOM 696 O O . ASN A 1 86 ? 14.687 13.538 -30.933 1.00 92.12 86 ASN A O 1
ATOM 700 N N . HIS A 1 87 ? 13.675 11.536 -31.269 1.00 92.75 87 HIS A N 1
ATOM 701 C CA . HIS A 1 87 ? 12.320 11.995 -30.968 1.00 92.75 87 HIS A CA 1
ATOM 702 C C . HIS A 1 87 ? 12.106 12.158 -29.464 1.00 92.75 87 HIS A C 1
ATOM 704 O O . HIS A 1 87 ? 11.434 13.106 -29.077 1.00 92.75 87 HIS A O 1
ATOM 710 N N . ASP A 1 88 ? 12.749 11.323 -28.640 1.00 92.50 88 ASP A N 1
ATOM 711 C CA . ASP A 1 88 ? 12.683 11.394 -27.177 1.00 92.50 88 ASP A CA 1
ATOM 712 C C . ASP A 1 88 ? 13.012 12.806 -26.682 1.00 92.50 88 ASP A C 1
ATOM 714 O O . ASP A 1 88 ? 12.220 13.444 -26.001 1.00 92.50 88 ASP A O 1
ATOM 718 N N . ARG A 1 89 ? 14.110 13.381 -27.187 1.00 91.75 89 ARG A N 1
ATOM 719 C CA . ARG A 1 89 ? 14.516 14.763 -26.889 1.00 91.75 89 ARG A CA 1
ATOM 720 C C . ARG A 1 89 ? 13.429 15.810 -27.173 1.00 91.75 89 ARG A C 1
ATOM 722 O O . ARG A 1 89 ? 13.463 16.880 -26.576 1.00 91.75 89 ARG A O 1
ATOM 729 N N . LEU A 1 90 ? 12.539 15.563 -28.133 1.00 91.81 90 LEU A N 1
ATOM 730 C CA . LEU A 1 90 ? 11.488 16.507 -28.516 1.00 91.81 90 LEU A CA 1
ATOM 731 C C . LEU A 1 90 ? 10.252 16.412 -27.615 1.00 91.81 90 LEU A C 1
ATOM 733 O O . LEU A 1 90 ? 9.539 17.404 -27.511 1.00 91.81 90 LEU A O 1
ATOM 737 N N . ASN A 1 91 ? 10.001 15.250 -27.001 1.00 91.25 91 ASN A N 1
ATOM 738 C CA . ASN A 1 91 ? 8.743 14.956 -26.303 1.00 91.25 91 ASN A CA 1
ATOM 739 C C . ASN A 1 91 ? 8.922 14.521 -24.839 1.00 91.25 91 ASN A C 1
ATOM 741 O O . ASN A 1 91 ? 7.941 14.188 -24.182 1.00 91.25 91 ASN A O 1
ATOM 745 N N . LYS A 1 92 ? 10.157 14.503 -24.331 1.00 89.94 92 LYS A N 1
ATOM 746 C CA . LYS A 1 92 ? 10.467 14.193 -22.935 1.00 89.94 92 LYS A CA 1
ATOM 747 C C . LYS A 1 92 ? 9.783 15.190 -22.003 1.00 89.94 92 LYS A C 1
ATOM 749 O O . LYS A 1 92 ? 9.937 16.400 -22.167 1.00 89.94 92 LYS A O 1
ATOM 754 N N . GLU A 1 93 ? 9.037 14.681 -21.031 1.00 89.06 93 GLU A N 1
ATOM 755 C CA . GLU A 1 93 ? 8.241 15.499 -20.118 1.00 89.06 93 GLU A CA 1
ATOM 756 C C . GLU A 1 93 ? 8.107 14.862 -18.734 1.00 89.06 93 GLU A C 1
ATOM 758 O O . GLU A 1 93 ? 8.351 13.671 -18.541 1.00 89.06 93 GLU A O 1
ATOM 763 N N . THR A 1 94 ? 7.688 15.658 -17.752 1.00 88.81 94 THR A N 1
ATOM 764 C CA . THR A 1 94 ? 7.282 15.122 -16.450 1.00 88.81 94 THR A CA 1
ATOM 765 C C . THR A 1 94 ? 5.930 14.430 -16.585 1.00 88.81 94 THR A C 1
ATOM 767 O O . THR A 1 94 ? 4.970 15.045 -17.042 1.00 88.81 94 THR A O 1
ATOM 770 N N . VAL A 1 95 ? 5.847 13.181 -16.131 1.00 85.00 95 VAL A N 1
ATOM 771 C CA . VAL A 1 95 ? 4.626 12.370 -16.186 1.00 85.00 95 VAL A CA 1
ATOM 772 C C . VAL A 1 95 ? 4.140 12.060 -14.779 1.00 85.00 95 VAL A C 1
ATOM 774 O O . VAL A 1 95 ? 4.935 11.925 -13.848 1.00 85.00 95 VAL A O 1
ATOM 777 N N . TYR A 1 96 ? 2.824 11.935 -14.643 1.00 86.12 96 TYR A N 1
ATOM 778 C CA . TYR A 1 96 ? 2.164 11.515 -13.419 1.00 86.12 96 TYR A CA 1
ATOM 779 C C . TYR A 1 96 ? 1.396 10.222 -13.683 1.00 86.12 96 TYR A C 1
ATOM 781 O O . TYR A 1 96 ? 0.634 10.131 -14.644 1.00 86.12 96 TYR A O 1
ATOM 789 N N . SER A 1 97 ? 1.599 9.229 -12.827 1.00 86.00 97 SER A N 1
ATOM 790 C CA . SER A 1 97 ? 0.873 7.964 -12.867 1.00 86.00 97 SER A CA 1
ATOM 791 C C . SER A 1 97 ? -0.352 8.067 -11.970 1.00 86.00 97 SER A C 1
ATOM 793 O O . SER A 1 97 ? -0.256 8.535 -10.837 1.00 86.00 97 SER A O 1
ATOM 795 N N . TRP A 1 98 ? -1.505 7.619 -12.457 1.00 89.44 98 TRP A N 1
ATOM 796 C CA . TRP A 1 98 ? -2.690 7.501 -11.614 1.00 89.44 98 TRP A CA 1
ATOM 797 C C . TRP A 1 98 ? -2.452 6.453 -10.520 1.00 89.44 98 TRP A C 1
ATOM 799 O O . TRP A 1 98 ? -2.022 5.333 -10.821 1.00 89.44 98 TRP A O 1
ATOM 809 N N . ASN A 1 99 ? -2.729 6.812 -9.268 1.00 88.19 99 ASN A N 1
ATOM 810 C CA . ASN A 1 99 ? -2.745 5.904 -8.127 1.00 88.19 99 ASN A CA 1
ATOM 811 C C . ASN A 1 99 ? -3.909 6.282 -7.195 1.00 88.19 99 ASN A C 1
ATOM 813 O O . ASN A 1 99 ? -3.807 7.262 -6.458 1.00 88.19 99 ASN A O 1
ATOM 817 N N . PRO A 1 100 ? -5.012 5.517 -7.189 1.00 90.06 100 PRO A N 1
ATOM 818 C CA . PRO A 1 100 ? -6.129 5.755 -6.285 1.00 90.06 100 PRO A CA 1
ATOM 819 C C . PRO A 1 100 ? -5.917 5.156 -4.877 1.00 90.06 100 PRO A C 1
ATOM 821 O O . PRO A 1 100 ? -6.891 5.017 -4.145 1.00 90.06 100 PRO A O 1
ATOM 824 N N . ALA A 1 101 ? -4.678 4.813 -4.498 1.00 92.12 101 ALA A N 1
ATOM 825 C CA . ALA A 1 101 ? -4.305 4.182 -3.228 1.00 92.12 101 ALA A CA 1
ATOM 826 C C . ALA A 1 101 ? -4.958 2.802 -3.015 1.00 92.12 101 ALA A C 1
ATOM 828 O O . ALA A 1 101 ? -5.572 2.528 -1.980 1.00 92.12 101 ALA A O 1
ATOM 829 N N . ILE A 1 102 ? -4.847 1.947 -4.038 1.00 92.69 102 ILE A N 1
ATOM 830 C CA . ILE A 1 102 ? -5.331 0.561 -4.029 1.00 92.69 102 ILE A CA 1
ATOM 831 C C . ILE A 1 102 ? -4.233 -0.408 -4.472 1.00 92.69 102 ILE A C 1
ATOM 833 O O . ILE A 1 102 ? -3.348 -0.052 -5.250 1.00 92.69 102 ILE A O 1
ATOM 837 N N . ASP A 1 103 ? -4.364 -1.668 -4.068 1.00 90.19 103 ASP A N 1
ATOM 838 C CA . ASP A 1 103 ? -3.556 -2.771 -4.576 1.00 90.19 103 ASP A CA 1
ATOM 839 C C . ASP A 1 103 ? -3.984 -3.141 -6.011 1.00 90.19 103 ASP A C 1
ATOM 841 O O . ASP A 1 103 ? -5.004 -3.799 -6.257 1.00 90.19 103 ASP A O 1
ATOM 845 N N . TYR A 1 104 ? -3.181 -2.710 -6.987 1.00 87.81 104 TYR A N 1
ATOM 846 C CA . TYR A 1 104 ? -3.400 -3.027 -8.397 1.00 87.81 104 TYR A CA 1
ATOM 847 C C . TYR A 1 104 ? -3.276 -4.523 -8.711 1.00 87.81 104 TYR A C 1
ATOM 849 O O . TYR A 1 104 ? -3.906 -4.974 -9.671 1.00 87.81 104 TYR A O 1
ATOM 857 N N . ASP A 1 105 ? -2.499 -5.295 -7.944 1.00 85.75 105 ASP A N 1
ATOM 858 C CA . ASP A 1 105 ? -2.362 -6.737 -8.159 1.00 85.75 105 ASP A CA 1
ATOM 859 C C . ASP A 1 105 ? -3.686 -7.441 -7.857 1.00 85.75 105 ASP A C 1
ATOM 861 O O . ASP A 1 105 ? -4.251 -8.127 -8.712 1.00 85.75 105 ASP A O 1
ATOM 865 N N . LYS A 1 106 ? -4.271 -7.159 -6.689 1.00 90.94 106 LYS A N 1
ATOM 866 C CA . LYS A 1 106 ? -5.600 -7.670 -6.320 1.00 90.94 106 LYS A CA 1
ATOM 867 C C . LYS A 1 106 ? -6.694 -7.220 -7.279 1.00 90.94 106 LYS A C 1
ATOM 869 O O . LYS A 1 106 ? -7.618 -7.990 -7.551 1.00 90.94 106 LYS A O 1
ATOM 874 N N . LEU A 1 107 ? -6.586 -6.019 -7.846 1.00 93.38 107 LEU A N 1
ATOM 875 C CA . LEU A 1 107 ? -7.552 -5.548 -8.833 1.00 93.38 107 LEU A CA 1
ATOM 876 C C . LEU A 1 107 ? -7.414 -6.291 -10.169 1.00 93.38 107 LEU A C 1
ATOM 878 O O . LEU A 1 107 ? -8.415 -6.762 -10.709 1.00 93.38 107 LEU A O 1
ATOM 882 N N . ILE A 1 108 ? -6.202 -6.394 -10.720 1.00 91.00 108 ILE A N 1
ATOM 883 C CA . ILE A 1 108 ? -5.956 -6.897 -12.081 1.00 91.00 108 ILE A CA 1
ATOM 884 C C . ILE A 1 108 ? -5.828 -8.421 -12.130 1.00 91.00 108 ILE A C 1
ATOM 886 O O . ILE A 1 108 ? -6.425 -9.067 -12.999 1.00 91.00 108 ILE A O 1
ATOM 890 N N . ASN A 1 109 ? -5.092 -8.997 -11.186 1.00 88.44 109 ASN A N 1
ATOM 891 C CA . ASN A 1 109 ? -4.824 -10.425 -11.069 1.00 88.44 109 ASN A CA 1
ATOM 892 C C . ASN A 1 109 ? -5.726 -11.097 -10.030 1.00 88.44 109 ASN A C 1
ATOM 894 O O . ASN A 1 109 ? -5.396 -12.176 -9.553 1.00 88.44 109 ASN A O 1
ATOM 898 N N . TYR A 1 110 ? -6.904 -10.532 -9.727 1.00 93.00 110 TYR A N 1
ATOM 899 C CA . TYR A 1 110 ? -7.878 -11.092 -8.774 1.00 93.00 110 TYR A CA 1
ATOM 900 C C . TYR A 1 110 ? -8.093 -12.607 -8.915 1.00 93.00 110 TYR A C 1
ATOM 902 O O . TYR A 1 110 ? -8.298 -13.310 -7.935 1.00 93.00 110 TYR A O 1
ATOM 910 N N . ARG A 1 111 ? -8.008 -13.146 -10.137 1.00 93.19 111 ARG A N 1
ATOM 911 C CA . ARG A 1 111 ? -8.154 -14.583 -10.406 1.00 93.19 111 ARG A CA 1
ATOM 912 C C . ARG A 1 111 ? -7.051 -15.448 -9.793 1.00 93.19 111 ARG A C 1
ATOM 914 O O . ARG A 1 111 ? -7.209 -16.660 -9.784 1.00 93.19 111 ARG A O 1
ATOM 921 N N . GLU A 1 112 ? -5.959 -14.886 -9.314 1.00 92.25 112 GLU A N 1
ATOM 922 C CA . GLU A 1 112 ? -4.925 -15.619 -8.587 1.00 92.25 112 GLU A CA 1
ATOM 923 C C . GLU A 1 112 ? -5.152 -15.583 -7.069 1.00 92.25 112 GLU A C 1
ATOM 925 O O . GLU A 1 112 ? -4.381 -16.183 -6.329 1.00 92.25 112 GLU A O 1
ATOM 930 N N . TYR A 1 113 ? -6.232 -14.956 -6.592 1.00 95.12 113 TYR A N 1
ATOM 931 C CA . TYR A 1 113 ? -6.573 -14.877 -5.174 1.00 95.12 113 TYR A CA 1
ATOM 932 C C . TYR A 1 113 ? -7.695 -15.837 -4.784 1.00 95.12 113 TYR A C 1
ATOM 934 O O . TYR A 1 113 ? -8.676 -16.023 -5.513 1.00 95.12 113 TYR A O 1
ATOM 942 N N . TYR A 1 114 ? -7.546 -16.414 -3.594 1.00 96.69 114 TYR A N 1
ATOM 943 C CA . TYR A 1 114 ? -8.496 -17.326 -2.968 1.00 96.69 114 TYR A CA 1
ATOM 944 C C . TYR A 1 114 ? -8.894 -16.799 -1.594 1.00 96.69 114 TYR A C 1
ATOM 946 O O . TYR A 1 114 ? -8.080 -16.217 -0.875 1.00 96.69 114 TYR A O 1
ATOM 954 N N . TRP A 1 115 ? -10.160 -16.999 -1.249 1.00 97.50 115 TRP A N 1
ATOM 955 C CA . TRP A 1 115 ? -10.706 -16.643 0.050 1.00 97.50 115 TRP A CA 1
ATOM 956 C C . TRP A 1 115 ? -10.460 -17.767 1.049 1.00 97.50 115 TRP A C 1
ATOM 958 O O . TRP A 1 115 ? -11.032 -18.843 0.900 1.00 97.50 115 TRP A O 1
ATOM 968 N N . ILE A 1 116 ? -9.631 -17.522 2.065 1.00 94.00 116 ILE A N 1
ATOM 969 C CA . ILE A 1 116 ? -9.276 -18.530 3.073 1.00 94.00 116 ILE A CA 1
ATOM 970 C C . ILE A 1 116 ? -9.585 -17.965 4.470 1.00 94.00 116 ILE A C 1
ATOM 972 O O . ILE A 1 116 ? -8.759 -17.228 5.009 1.00 94.00 116 ILE A O 1
ATOM 976 N N . PRO A 1 117 ? -10.748 -18.276 5.080 1.00 90.50 117 PRO A N 1
ATOM 977 C CA . PRO A 1 117 ? -11.178 -17.665 6.347 1.00 90.50 117 PRO A CA 1
ATOM 978 C C . PRO A 1 117 ? -10.172 -17.787 7.505 1.00 90.50 117 PRO A C 1
ATOM 980 O O . PRO A 1 117 ? -9.939 -16.817 8.227 1.00 90.50 117 PRO A O 1
ATOM 983 N N . GLU A 1 118 ? -9.516 -18.944 7.626 1.00 87.69 118 GLU A N 1
ATOM 984 C CA . GLU A 1 118 ? -8.498 -19.244 8.655 1.00 87.69 118 GLU A CA 1
ATOM 985 C C . GLU A 1 118 ? -7.073 -18.782 8.274 1.00 87.69 118 GLU A C 1
ATOM 987 O O . GLU A 1 118 ? -6.116 -18.925 9.045 1.00 87.69 118 GLU A O 1
ATOM 992 N N . GLY A 1 119 ? -6.923 -18.248 7.060 1.00 90.88 119 GLY A N 1
ATOM 993 C CA . GLY A 1 119 ? -5.638 -17.974 6.427 1.00 90.88 119 GLY A CA 1
ATOM 994 C C . GLY A 1 119 ? -4.866 -19.227 5.990 1.00 90.88 119 GLY A C 1
ATOM 995 O O . GLY A 1 119 ? -5.280 -20.360 6.254 1.00 90.88 119 GLY A O 1
ATOM 996 N N . PRO A 1 120 ? -3.731 -19.047 5.289 1.00 91.75 120 PRO A N 1
ATOM 997 C CA . PRO A 1 120 ? -2.804 -20.132 4.976 1.00 91.75 120 PRO A CA 1
ATOM 998 C C . PRO A 1 120 ? -2.205 -20.740 6.257 1.00 91.75 120 PRO A C 1
ATOM 1000 O O . PRO A 1 120 ? -2.381 -20.219 7.356 1.00 91.75 120 PRO A O 1
ATOM 1003 N N . GLY A 1 121 ? -1.492 -21.863 6.138 1.00 90.38 121 GLY A N 1
ATOM 1004 C CA . GLY A 1 121 ? -0.780 -22.463 7.277 1.00 90.38 121 GLY A CA 1
ATOM 1005 C C . GLY A 1 121 ? 0.284 -21.529 7.878 1.00 90.38 121 GLY A C 1
ATOM 1006 O O . GLY A 1 121 ? 0.763 -20.618 7.218 1.00 90.38 121 GLY A O 1
ATOM 1007 N N . SER A 1 122 ? 0.669 -21.732 9.139 1.00 92.81 122 SER A N 1
ATOM 1008 C CA . SER A 1 122 ? 1.774 -20.965 9.737 1.00 92.81 122 SER A CA 1
ATOM 1009 C C . SER A 1 122 ? 3.132 -21.572 9.377 1.00 92.81 122 SER A C 1
ATOM 1011 O O . SER A 1 122 ? 3.314 -22.778 9.571 1.00 92.81 122 SER A O 1
ATOM 1013 N N . ILE A 1 123 ? 4.108 -20.754 8.993 1.00 93.62 123 ILE A N 1
ATOM 1014 C CA . ILE A 1 123 ? 5.516 -21.157 8.865 1.00 93.62 123 ILE A CA 1
ATOM 1015 C C . ILE A 1 123 ? 6.295 -20.676 10.094 1.00 93.62 123 ILE A C 1
ATOM 1017 O O . ILE A 1 123 ? 6.107 -19.554 10.554 1.00 93.62 123 ILE A O 1
ATOM 1021 N N . GLU A 1 124 ? 7.160 -21.518 10.655 1.00 93.81 124 GLU A N 1
ATOM 1022 C CA . GLU A 1 124 ? 7.971 -21.143 11.817 1.00 93.81 124 GLU A CA 1
ATOM 1023 C C . GLU A 1 124 ? 9.313 -20.523 11.395 1.00 93.81 124 GLU A C 1
ATOM 1025 O O . GLU A 1 124 ? 10.074 -21.129 10.638 1.00 93.81 124 GLU A O 1
ATOM 1030 N N . ILE A 1 125 ? 9.610 -19.329 11.916 1.00 94.25 125 ILE A N 1
ATOM 1031 C CA . ILE A 1 125 ? 10.924 -18.684 11.846 1.00 94.25 125 ILE A CA 1
ATOM 1032 C C . ILE A 1 125 ? 11.693 -19.035 13.124 1.00 94.25 125 ILE A C 1
ATOM 1034 O O . ILE A 1 125 ? 11.353 -18.602 14.228 1.00 94.25 125 ILE A O 1
ATOM 1038 N N . ASP A 1 126 ? 12.728 -19.853 12.956 1.00 93.12 126 ASP A N 1
ATOM 1039 C CA . ASP A 1 126 ? 13.458 -20.541 14.026 1.00 93.12 126 ASP A CA 1
ATOM 1040 C C . ASP A 1 126 ? 14.896 -20.035 14.219 1.00 93.12 126 ASP A C 1
ATOM 1042 O O . ASP A 1 126 ? 15.591 -20.478 15.131 1.00 93.12 126 ASP A O 1
ATOM 1046 N N . SER A 1 127 ? 15.382 -19.134 13.363 1.00 93.06 127 SER A N 1
ATOM 1047 C CA . SER A 1 127 ? 16.733 -18.580 13.457 1.00 93.06 127 SER A CA 1
ATOM 1048 C C . SER A 1 127 ? 16.865 -17.251 12.713 1.00 93.06 127 SER A C 1
ATOM 1050 O O . SER A 1 127 ? 16.092 -16.950 11.811 1.00 93.06 127 SER A O 1
ATOM 1052 N N . VAL A 1 128 ? 17.910 -16.489 13.046 1.00 92.44 128 VAL A N 1
ATOM 1053 C CA . VAL A 1 128 ? 18.379 -15.314 12.287 1.00 92.44 128 VAL A CA 1
ATOM 1054 C C . VAL A 1 128 ? 19.393 -15.669 11.187 1.00 92.44 128 VAL A C 1
ATOM 1056 O O . VAL A 1 128 ? 19.835 -14.788 10.457 1.00 92.44 128 VAL A O 1
ATOM 1059 N N . GLY A 1 129 ? 19.819 -16.933 11.088 1.00 90.50 129 GLY A N 1
ATOM 1060 C CA . GLY A 1 129 ? 20.808 -17.419 10.115 1.00 90.50 129 GLY A CA 1
ATOM 1061 C C . GLY A 1 129 ? 21.414 -18.791 10.480 1.00 90.50 129 GLY A C 1
ATOM 1062 O O . GLY A 1 129 ? 20.985 -19.408 11.460 1.00 90.50 129 GLY A O 1
ATOM 1063 N N . PRO A 1 130 ? 22.431 -19.291 9.750 1.00 91.06 130 PRO A N 1
ATOM 1064 C CA . PRO A 1 130 ? 22.997 -18.712 8.528 1.00 91.06 130 PRO A CA 1
ATOM 1065 C C . PRO A 1 130 ? 22.008 -18.772 7.348 1.00 91.06 130 PRO A C 1
ATOM 1067 O O . PRO A 1 130 ? 20.911 -19.314 7.482 1.00 91.06 130 PRO A O 1
ATOM 1070 N N . ASP A 1 131 ? 22.414 -18.234 6.196 1.00 93.12 131 ASP A N 1
ATOM 1071 C CA . ASP A 1 131 ? 21.648 -18.229 4.942 1.00 93.12 131 ASP A CA 1
ATOM 1072 C C . ASP A 1 131 ? 20.373 -17.368 4.977 1.00 93.12 131 ASP A C 1
ATOM 1074 O O . ASP A 1 131 ? 19.422 -17.622 4.235 1.00 93.12 131 ASP A O 1
ATOM 1078 N N . ALA A 1 132 ? 20.343 -16.332 5.823 1.00 96.50 132 ALA A N 1
ATOM 1079 C CA . ALA A 1 132 ? 19.354 -15.271 5.672 1.00 96.50 132 ALA A CA 1
ATOM 1080 C C . ALA A 1 132 ? 19.798 -14.270 4.595 1.00 96.50 132 ALA A C 1
ATOM 1082 O O . ALA A 1 132 ? 20.980 -13.912 4.512 1.00 96.50 132 ALA A O 1
ATOM 1083 N N . VAL A 1 133 ? 18.845 -13.790 3.798 1.00 97.38 133 VAL A N 1
ATOM 1084 C CA . VAL A 1 133 ? 19.031 -12.672 2.868 1.00 97.38 133 VAL A CA 1
ATOM 1085 C C . VAL A 1 133 ? 18.119 -11.542 3.315 1.00 97.38 133 VAL A C 1
ATOM 1087 O O . VAL A 1 133 ? 16.906 -11.705 3.336 1.00 97.38 133 VAL A O 1
ATOM 1090 N N . VAL A 1 134 ? 18.700 -10.401 3.676 1.00 97.69 134 VAL A N 1
ATOM 1091 C CA . VAL A 1 134 ? 17.949 -9.253 4.199 1.00 97.69 134 VAL A CA 1
ATOM 1092 C C . VAL A 1 134 ? 18.230 -8.030 3.342 1.00 97.69 134 VAL A C 1
ATOM 1094 O O . VAL A 1 134 ? 19.391 -7.702 3.091 1.00 97.69 134 VAL A O 1
ATOM 1097 N N . GLU A 1 135 ? 17.186 -7.351 2.883 1.00 97.25 135 GLU A N 1
ATOM 1098 C CA . GLU A 1 135 ? 17.304 -6.089 2.156 1.00 97.25 135 GLU A CA 1
ATOM 1099 C C . GLU A 1 135 ? 16.882 -4.909 3.034 1.00 97.25 135 GLU A C 1
ATOM 1101 O O . GLU A 1 135 ? 15.787 -4.886 3.591 1.00 97.25 135 GLU A O 1
ATOM 1106 N N . TYR A 1 136 ? 17.753 -3.910 3.138 1.00 97.25 136 TYR A N 1
ATOM 1107 C CA . TYR A 1 136 ? 17.523 -2.677 3.878 1.00 97.25 136 TYR A CA 1
ATOM 1108 C C . TYR A 1 136 ? 17.419 -1.494 2.921 1.00 97.25 136 TYR A C 1
ATOM 1110 O O . TYR A 1 136 ? 18.327 -1.273 2.121 1.00 97.25 136 TYR A O 1
ATOM 1118 N N . SER A 1 137 ? 16.372 -0.686 3.063 1.00 94.81 137 SER A N 1
ATOM 1119 C CA . SER A 1 137 ? 16.291 0.640 2.441 1.00 94.81 137 SER A CA 1
ATOM 1120 C C . SER A 1 137 ? 17.203 1.619 3.183 1.00 94.81 137 SER A C 1
ATOM 1122 O O . SER A 1 137 ? 17.149 1.699 4.414 1.00 94.81 137 SER A O 1
ATOM 1124 N N . VAL A 1 138 ? 18.054 2.337 2.446 1.00 95.31 138 VAL A N 1
ATOM 1125 C CA . VAL A 1 138 ? 19.030 3.293 2.987 1.00 95.31 138 VAL A CA 1
ATOM 1126 C C . VAL A 1 138 ? 18.879 4.635 2.287 1.00 95.31 138 VAL A C 1
ATOM 1128 O O . VAL A 1 138 ? 19.088 4.744 1.082 1.00 95.31 138 VAL A O 1
ATOM 1131 N N . GLU A 1 139 ? 18.596 5.680 3.055 1.00 93.19 139 GLU A N 1
ATOM 1132 C CA . GLU A 1 139 ? 18.367 7.026 2.530 1.00 93.19 139 GLU A CA 1
ATOM 1133 C C . GLU A 1 139 ? 19.257 8.071 3.203 1.00 93.19 139 GLU A C 1
ATOM 1135 O O . GLU A 1 139 ? 19.786 7.873 4.301 1.00 93.19 139 GLU A O 1
ATOM 1140 N N . ASN A 1 140 ? 19.364 9.236 2.561 1.00 89.56 140 ASN A N 1
ATOM 1141 C CA . ASN A 1 140 ? 19.810 10.463 3.209 1.00 89.56 140 ASN A CA 1
ATOM 1142 C C . ASN A 1 140 ? 18.660 11.481 3.267 1.00 89.56 140 ASN A C 1
ATOM 1144 O O . ASN A 1 140 ? 18.352 12.140 2.275 1.00 89.56 140 ASN A O 1
ATOM 1148 N N . LYS A 1 141 ? 18.061 11.680 4.448 1.00 84.50 141 LYS A N 1
ATOM 1149 C CA . LYS A 1 141 ? 16.951 12.635 4.649 1.00 84.50 141 LYS A CA 1
ATOM 1150 C C . LYS A 1 141 ? 17.432 14.082 4.840 1.00 84.50 141 LYS A C 1
ATOM 1152 O O . LYS A 1 141 ? 16.925 14.809 5.691 1.00 84.50 141 LYS A O 1
ATOM 1157 N N . GLN A 1 142 ? 18.456 14.494 4.084 1.00 70.31 142 GLN A N 1
ATOM 1158 C CA . GLN A 1 142 ? 19.069 15.836 4.109 1.00 70.31 142 GLN A CA 1
ATOM 1159 C C . GLN A 1 142 ? 19.639 16.278 5.471 1.00 70.31 142 GLN A C 1
ATOM 1161 O O . GLN A 1 142 ? 19.937 17.452 5.701 1.00 70.31 142 GLN A O 1
ATOM 1166 N N . LYS A 1 143 ? 19.842 15.325 6.376 1.00 65.31 143 LYS A N 1
ATOM 1167 C CA . LYS A 1 143 ? 20.660 15.444 7.585 1.00 65.31 143 LYS A CA 1
ATOM 1168 C C . LYS A 1 143 ? 21.955 14.694 7.290 1.00 65.31 143 LYS A C 1
ATOM 1170 O O . LYS A 1 143 ? 21.929 13.769 6.493 1.00 65.31 143 LYS A O 1
ATOM 1175 N N . GLY A 1 144 ? 23.103 15.077 7.844 1.00 84.31 144 GLY A N 1
ATOM 1176 C CA . GLY A 1 144 ? 24.395 14.415 7.569 1.00 84.31 144 GLY A CA 1
ATOM 1177 C C . GLY A 1 144 ? 24.513 12.983 8.125 1.00 84.31 144 GLY A C 1
ATOM 1178 O O . GLY A 1 144 ? 25.477 12.694 8.826 1.00 84.31 144 GLY A O 1
ATOM 1179 N N . ALA A 1 145 ? 23.532 12.120 7.855 1.00 93.19 145 ALA A N 1
ATOM 1180 C CA . ALA A 1 145 ? 23.329 10.784 8.394 1.00 93.19 145 ALA A CA 1
ATOM 1181 C C . ALA A 1 145 ? 22.675 9.865 7.346 1.00 93.19 145 ALA A C 1
ATOM 1183 O O . ALA A 1 145 ? 21.969 10.334 6.449 1.00 93.19 145 ALA A O 1
ATOM 1184 N N . TYR A 1 146 ? 22.921 8.563 7.464 1.00 95.19 146 TYR A N 1
ATOM 1185 C CA . TYR A 1 146 ? 22.127 7.533 6.804 1.00 95.19 146 TYR A CA 1
ATOM 1186 C C . TYR A 1 146 ? 20.939 7.158 7.689 1.00 95.19 146 TYR A C 1
ATOM 1188 O O . TYR A 1 146 ? 21.101 6.971 8.897 1.00 95.19 146 TYR A O 1
ATOM 1196 N N . ASN A 1 147 ? 19.767 7.018 7.081 1.00 94.44 147 ASN A N 1
ATOM 1197 C CA . ASN A 1 147 ? 18.555 6.547 7.737 1.00 94.44 147 ASN A CA 1
ATOM 1198 C C . ASN A 1 147 ? 18.121 5.225 7.107 1.00 94.44 147 ASN A C 1
ATOM 1200 O O . ASN A 1 147 ? 18.239 5.044 5.895 1.00 94.44 147 ASN A O 1
ATOM 1204 N N . PHE A 1 148 ? 17.620 4.320 7.941 1.00 94.81 148 PHE A N 1
ATOM 1205 C CA . PHE A 1 148 ? 17.166 2.995 7.537 1.00 94.81 148 PHE A CA 1
ATOM 1206 C C . PHE A 1 148 ? 15.707 2.832 7.947 1.00 94.81 148 PHE A C 1
ATOM 1208 O O . PHE A 1 148 ? 15.370 3.154 9.086 1.00 94.81 148 PHE A O 1
ATOM 1215 N N . THR A 1 149 ? 14.853 2.317 7.061 1.00 90.81 149 THR A N 1
ATOM 1216 C CA . THR A 1 149 ? 13.409 2.175 7.343 1.00 90.81 149 THR A CA 1
ATOM 1217 C C . THR A 1 149 ? 13.142 1.301 8.575 1.00 90.81 149 THR A C 1
ATOM 1219 O O . THR A 1 149 ? 12.427 1.726 9.474 1.00 90.81 149 THR A O 1
ATOM 1222 N N . HIS A 1 150 ? 13.829 0.159 8.701 1.00 92.75 150 HIS A N 1
ATOM 1223 C CA . HIS A 1 150 ? 13.760 -0.737 9.872 1.00 92.75 150 HIS A CA 1
ATOM 1224 C C . HIS A 1 150 ? 14.355 -0.166 11.177 1.00 92.75 150 HIS A C 1
ATOM 1226 O O . HIS A 1 150 ? 14.333 -0.817 12.216 1.00 92.75 150 HIS A O 1
ATOM 1232 N N . ARG A 1 151 ? 14.942 1.036 11.143 1.00 92.69 151 ARG A N 1
ATOM 1233 C CA . ARG A 1 151 ? 15.496 1.741 12.313 1.00 92.69 151 ARG A CA 1
ATOM 1234 C C . ARG A 1 151 ? 14.979 3.174 12.308 1.00 92.69 151 ARG A C 1
ATOM 1236 O O . ARG A 1 151 ? 15.746 4.140 12.295 1.00 92.69 151 ARG A O 1
ATOM 1243 N N . GLU A 1 152 ? 13.659 3.300 12.224 1.00 82.19 152 GLU A N 1
ATOM 1244 C CA . GLU A 1 152 ? 12.994 4.590 12.122 1.00 82.19 152 GLU A CA 1
ATOM 1245 C C . GLU A 1 152 ? 13.409 5.521 13.275 1.00 82.19 152 GLU A C 1
ATOM 1247 O O . GLU A 1 152 ? 13.600 5.095 14.413 1.00 82.19 152 GLU A O 1
ATOM 1252 N N . ASN A 1 153 ? 13.542 6.816 12.979 1.00 82.75 153 ASN A N 1
ATOM 1253 C CA . ASN A 1 153 ? 13.926 7.862 13.935 1.00 82.75 153 ASN A CA 1
ATOM 1254 C C . ASN A 1 153 ? 15.352 7.754 14.508 1.00 82.75 153 ASN A C 1
ATOM 1256 O O . ASN A 1 153 ? 15.707 8.527 15.400 1.00 82.75 153 ASN A O 1
ATOM 1260 N N . GLU A 1 154 ? 16.196 6.877 13.961 1.00 91.44 154 GLU A N 1
ATOM 1261 C CA . GLU A 1 154 ? 17.620 6.815 14.279 1.00 91.44 154 GLU A CA 1
ATOM 1262 C C . GLU A 1 154 ? 18.481 7.356 13.122 1.00 91.44 154 GLU A C 1
ATOM 1264 O O . GLU A 1 154 ? 18.347 6.963 11.960 1.00 91.44 154 GLU A O 1
ATOM 1269 N N . ASP A 1 155 ? 19.398 8.269 13.452 1.00 93.88 155 ASP A N 1
ATOM 1270 C CA . ASP A 1 155 ? 20.436 8.751 12.538 1.00 93.88 155 ASP A CA 1
ATOM 1271 C C . ASP A 1 155 ? 21.686 7.876 12.695 1.00 93.88 155 ASP A C 1
ATOM 1273 O O . ASP A 1 155 ? 22.217 7.746 13.799 1.00 93.88 155 ASP A O 1
ATOM 1277 N N . ASN A 1 156 ? 22.177 7.310 11.589 1.00 95.00 156 ASN A N 1
ATOM 1278 C CA . ASN A 1 156 ? 23.290 6.358 11.571 1.00 95.00 156 ASN A CA 1
ATOM 1279 C C . ASN A 1 156 ? 23.148 5.229 12.627 1.00 95.00 156 ASN A C 1
ATOM 1281 O O . ASN A 1 156 ? 24.031 5.058 13.480 1.00 95.00 156 ASN A O 1
ATOM 1285 N N . PRO A 1 157 ? 22.056 4.442 12.585 1.00 95.94 157 PRO A N 1
ATOM 1286 C CA . PRO A 1 157 ? 21.794 3.393 13.566 1.00 95.94 157 PRO A CA 1
ATOM 1287 C C . PRO A 1 157 ? 22.916 2.351 13.634 1.00 95.94 157 PRO A C 1
ATOM 1289 O O . PRO A 1 157 ? 23.568 2.019 12.640 1.00 95.94 157 PRO A O 1
ATOM 1292 N N . ILE A 1 158 ? 23.107 1.766 14.813 1.00 96.88 158 ILE A N 1
ATOM 1293 C CA . ILE A 1 158 ? 23.940 0.569 14.945 1.00 96.88 158 ILE A CA 1
ATOM 1294 C C . ILE A 1 158 ? 23.196 -0.605 14.304 1.00 96.88 158 ILE A C 1
ATOM 1296 O O . ILE A 1 158 ? 22.031 -0.841 14.619 1.00 96.88 158 ILE A O 1
ATOM 1300 N N . LEU A 1 159 ? 23.886 -1.363 13.453 1.00 97.56 159 LEU A N 1
ATOM 1301 C CA . LEU A 1 159 ? 23.354 -2.573 12.829 1.00 97.56 159 LEU A CA 1
ATOM 1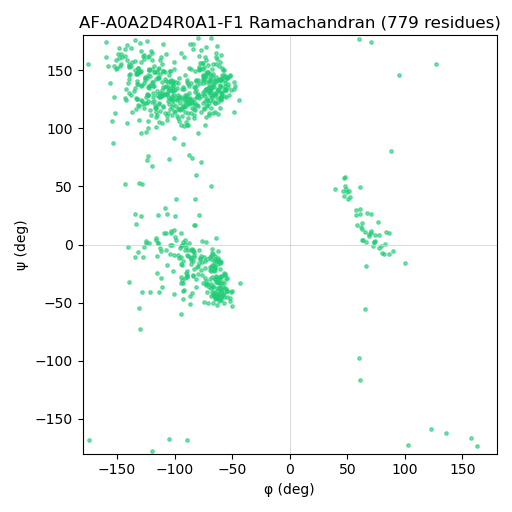302 C C . LEU A 1 159 ? 24.018 -3.812 13.428 1.00 97.56 159 LEU A C 1
ATOM 1304 O O . LEU A 1 159 ? 25.219 -3.815 13.702 1.00 97.56 159 LEU A O 1
ATOM 1308 N N . THR A 1 160 ? 23.245 -4.879 13.605 1.00 96.94 160 THR A N 1
ATOM 1309 C CA . THR A 1 160 ? 23.773 -6.198 13.971 1.00 96.94 160 THR A CA 1
ATOM 1310 C C . THR A 1 160 ? 23.614 -7.126 12.782 1.00 96.94 160 THR A C 1
ATOM 1312 O O . THR A 1 160 ? 22.502 -7.359 12.328 1.00 96.94 160 THR A O 1
ATOM 1315 N N . LEU A 1 161 ? 24.732 -7.635 12.273 1.00 97.75 161 LEU A N 1
ATOM 1316 C CA . LEU A 1 161 ? 24.781 -8.532 11.126 1.00 97.75 161 LEU A CA 1
ATOM 1317 C C . LEU A 1 161 ? 25.359 -9.879 11.561 1.00 97.75 161 LEU A C 1
ATOM 1319 O O . LEU A 1 161 ? 26.229 -9.933 12.433 1.00 97.75 161 LEU A O 1
ATOM 1323 N N . TYR A 1 162 ? 24.926 -10.966 10.931 1.00 97.56 162 TYR A N 1
ATOM 1324 C CA . TYR A 1 162 ? 25.370 -12.313 11.275 1.00 97.56 162 TYR A CA 1
ATOM 1325 C C . TYR A 1 162 ? 26.243 -12.926 10.177 1.00 97.56 162 TYR A C 1
ATOM 1327 O O . TYR A 1 162 ? 25.979 -12.775 8.983 1.00 97.56 162 TYR A O 1
ATOM 1335 N N . ARG A 1 163 ? 27.306 -13.630 10.580 1.00 97.56 163 ARG A N 1
ATOM 1336 C CA . ARG A 1 163 ? 28.189 -14.364 9.663 1.00 97.56 163 ARG A CA 1
ATOM 1337 C C . ARG A 1 163 ? 27.413 -15.436 8.897 1.00 97.56 163 ARG A C 1
ATOM 1339 O O . ARG A 1 163 ? 26.624 -16.166 9.487 1.00 97.56 163 ARG A O 1
ATOM 1346 N N . GLY A 1 164 ? 27.678 -15.556 7.596 1.00 96.00 164 GLY A N 1
ATOM 1347 C CA . GLY A 1 164 ? 26.974 -16.479 6.701 1.00 96.00 164 GLY A CA 1
ATOM 1348 C C . GLY A 1 164 ? 25.678 -15.925 6.099 1.00 96.00 164 GLY A C 1
ATOM 1349 O O . GLY A 1 164 ? 25.142 -16.555 5.196 1.00 96.00 164 GLY A O 1
ATOM 1350 N N . ASN A 1 165 ? 25.204 -14.756 6.539 1.00 97.81 165 ASN A N 1
ATOM 1351 C CA . ASN A 1 165 ? 24.058 -14.082 5.927 1.00 97.81 165 ASN A CA 1
ATOM 1352 C C . ASN A 1 165 ? 24.493 -13.095 4.837 1.00 97.81 165 ASN A C 1
ATOM 1354 O O . ASN A 1 165 ? 25.635 -12.620 4.810 1.00 97.81 165 ASN A O 1
ATOM 1358 N N . THR A 1 166 ? 23.545 -12.734 3.975 1.00 98.38 166 THR A N 1
ATOM 1359 C CA . THR A 1 166 ? 23.703 -11.705 2.948 1.00 98.38 166 THR A CA 1
ATOM 1360 C C . THR A 1 166 ? 22.805 -10.509 3.245 1.00 98.38 166 THR A C 1
ATOM 1362 O O . THR A 1 166 ? 21.594 -10.642 3.372 1.00 98.38 166 THR A O 1
ATOM 1365 N N . TYR A 1 167 ? 23.396 -9.318 3.285 1.00 98.50 167 TYR A N 1
ATOM 1366 C CA . TYR A 1 167 ? 22.699 -8.052 3.484 1.00 98.50 167 TYR A CA 1
ATOM 1367 C C . TYR A 1 167 ? 22.778 -7.209 2.216 1.00 98.50 167 TYR A C 1
ATOM 1369 O O . TYR A 1 167 ? 23.864 -6.973 1.685 1.00 98.50 167 TYR A O 1
ATOM 1377 N N . LYS A 1 168 ? 21.632 -6.758 1.716 1.00 98.25 168 LYS A N 1
ATOM 1378 C CA . LYS A 1 168 ? 21.511 -5.867 0.563 1.00 98.25 168 LYS A CA 1
ATOM 1379 C C . LYS A 1 168 ? 21.114 -4.484 1.062 1.00 98.25 168 LYS A C 1
ATOM 1381 O O . LYS A 1 168 ? 20.001 -4.285 1.522 1.00 98.25 168 LYS A O 1
ATOM 1386 N N . PHE A 1 169 ? 22.014 -3.522 0.968 1.00 98.25 169 PHE A N 1
ATOM 1387 C CA . PHE A 1 169 ? 21.732 -2.123 1.263 1.00 98.25 169 PHE A CA 1
ATOM 1388 C C . PHE A 1 169 ? 21.249 -1.457 -0.022 1.00 98.25 169 PHE A C 1
ATOM 1390 O O . PHE A 1 169 ? 22.051 -1.205 -0.918 1.00 98.25 169 PHE A O 1
ATOM 1397 N N . ASN A 1 170 ? 19.946 -1.228 -0.143 1.00 95.06 170 ASN A N 1
ATOM 1398 C CA . ASN A 1 170 ? 19.334 -0.500 -1.246 1.00 95.06 170 ASN A CA 1
ATOM 1399 C C . ASN A 1 170 ? 19.512 1.005 -0.996 1.00 95.06 170 ASN A C 1
ATOM 1401 O O . ASN A 1 170 ? 18.784 1.598 -0.202 1.00 95.06 170 ASN A O 1
ATOM 1405 N N . VAL A 1 171 ? 20.558 1.591 -1.586 1.00 95.19 171 VAL A N 1
ATOM 1406 C CA . VAL A 1 171 ? 20.992 2.963 -1.311 1.00 95.19 171 VAL A CA 1
ATOM 1407 C C . VAL A 1 171 ? 20.307 3.937 -2.263 1.00 95.19 171 VAL A C 1
ATOM 1409 O O . VAL A 1 171 ? 20.471 3.857 -3.479 1.00 95.19 171 VAL A O 1
ATOM 1412 N N . ASN A 1 172 ? 19.605 4.909 -1.691 1.00 91.62 172 ASN A N 1
ATOM 1413 C CA . ASN A 1 172 ? 19.064 6.085 -2.362 1.00 91.62 172 ASN A CA 1
ATOM 1414 C C . ASN A 1 172 ? 19.591 7.349 -1.662 1.00 91.62 172 ASN A C 1
ATOM 1416 O O . ASN A 1 172 ? 18.906 8.008 -0.878 1.00 91.62 172 ASN A O 1
ATOM 1420 N N . ALA A 1 173 ? 20.873 7.645 -1.871 1.00 91.81 173 ALA A N 1
ATOM 1421 C CA . ALA A 1 173 ? 21.591 8.698 -1.161 1.00 91.81 173 ALA A CA 1
ATOM 1422 C C . ALA A 1 173 ? 22.579 9.418 -2.091 1.00 91.81 173 ALA A C 1
ATOM 1424 O O . ALA A 1 173 ? 23.763 9.542 -1.779 1.00 91.81 173 ALA A O 1
ATOM 1425 N N . LYS A 1 174 ? 22.101 9.894 -3.248 1.00 90.44 174 LYS A N 1
ATOM 1426 C CA . LYS A 1 174 ? 22.914 10.537 -4.295 1.00 90.44 174 LYS A CA 1
ATOM 1427 C C . LYS A 1 174 ? 23.933 11.538 -3.731 1.00 90.44 174 LYS A C 1
ATOM 1429 O O . LYS A 1 174 ? 23.568 12.493 -3.049 1.00 90.44 174 LYS A O 1
ATOM 1434 N N . GLY A 1 175 ? 25.217 11.354 -4.044 1.00 91.38 175 GLY A N 1
ATOM 1435 C CA . GLY A 1 175 ? 26.317 12.171 -3.519 1.00 91.38 175 GLY A CA 1
ATOM 1436 C C . GLY A 1 175 ? 26.831 11.761 -2.130 1.00 91.38 175 GLY A C 1
ATOM 1437 O O . GLY A 1 175 ? 27.781 12.371 -1.631 1.00 91.38 175 GLY A O 1
ATOM 1438 N N . HIS A 1 176 ? 26.266 10.723 -1.513 1.00 94.06 176 HIS A N 1
ATOM 1439 C CA . HIS A 1 176 ? 26.654 10.183 -0.208 1.00 94.06 176 HIS A CA 1
ATOM 1440 C C . HIS A 1 176 ? 27.004 8.685 -0.325 1.00 94.06 176 HIS A C 1
ATOM 1442 O O . HIS A 1 176 ? 26.222 7.826 0.084 1.00 94.06 176 HIS A O 1
ATOM 1448 N N . PRO A 1 177 ? 28.193 8.349 -0.860 1.00 95.56 177 PRO A N 1
ATOM 1449 C CA . PRO A 1 177 ? 28.561 6.969 -1.179 1.00 95.56 177 PRO A CA 1
ATOM 1450 C C . PRO A 1 177 ? 28.716 6.102 0.071 1.00 95.56 177 PRO A C 1
ATOM 1452 O O . PRO A 1 177 ? 29.496 6.459 0.957 1.00 95.56 177 PRO A O 1
ATOM 1455 N N . PHE A 1 178 ? 28.019 4.963 0.109 1.00 97.38 178 PHE A N 1
ATOM 1456 C CA . PHE A 1 178 ? 27.941 4.042 1.246 1.00 97.38 178 PHE A CA 1
ATOM 1457 C C . PHE A 1 178 ? 29.068 3.002 1.205 1.00 97.38 178 PHE A C 1
ATOM 1459 O O . PHE A 1 178 ? 29.024 2.046 0.429 1.00 97.38 178 PHE A O 1
ATOM 1466 N N . TRP A 1 179 ? 30.100 3.184 2.031 1.00 97.94 179 TRP A N 1
ATOM 1467 C CA . TRP A 1 179 ? 31.245 2.271 2.098 1.00 97.94 179 TRP A CA 1
ATOM 1468 C C . TRP A 1 179 ? 31.216 1.403 3.342 1.00 97.94 179 TRP A C 1
ATOM 1470 O O . TRP A 1 179 ? 31.082 1.932 4.440 1.00 97.94 179 TRP A O 1
ATOM 1480 N N . ILE A 1 180 ? 31.482 0.108 3.187 1.00 98.19 180 ILE A N 1
ATOM 1481 C CA . ILE A 1 180 ? 31.790 -0.785 4.307 1.00 98.19 180 ILE A CA 1
ATOM 1482 C C . ILE A 1 180 ? 33.293 -0.720 4.597 1.00 98.19 180 ILE A C 1
ATOM 1484 O O . ILE A 1 180 ? 34.123 -0.903 3.701 1.00 98.19 180 ILE A O 1
ATOM 1488 N N . MET A 1 181 ? 33.646 -0.426 5.848 1.00 97.25 181 MET A N 1
ATOM 1489 C CA . MET A 1 181 ? 35.010 -0.114 6.269 1.00 97.25 181 MET A CA 1
ATOM 1490 C C . MET A 1 181 ? 35.394 -0.782 7.597 1.00 97.25 181 MET A C 1
ATOM 1492 O O . MET A 1 181 ? 34.546 -1.048 8.447 1.00 97.25 181 MET A O 1
ATOM 1496 N N . THR A 1 182 ? 36.691 -1.017 7.802 1.00 96.38 182 THR A N 1
ATOM 1497 C CA . THR A 1 182 ? 37.270 -1.474 9.079 1.00 96.38 182 THR A CA 1
ATOM 1498 C C . THR A 1 182 ? 37.442 -0.341 10.090 1.00 96.38 182 THR A C 1
ATOM 1500 O O . THR A 1 182 ? 37.418 -0.582 11.293 1.00 96.38 182 THR A O 1
ATOM 1503 N N . GLU A 1 183 ? 37.577 0.896 9.607 1.00 94.62 183 GLU A N 1
ATOM 1504 C CA . GLU A 1 183 ? 37.653 2.128 10.397 1.00 94.62 183 GLU A CA 1
ATOM 1505 C C . GLU A 1 183 ? 36.859 3.232 9.667 1.00 94.62 183 GLU A C 1
ATOM 1507 O O . GLU A 1 183 ? 36.970 3.334 8.439 1.00 94.62 183 GLU A O 1
ATOM 1512 N N . PRO A 1 184 ? 36.078 4.078 10.367 1.00 93.50 184 PRO A N 1
ATOM 1513 C CA . PRO A 1 184 ? 35.186 5.067 9.754 1.00 93.50 184 PRO A CA 1
ATOM 1514 C C . PRO A 1 184 ? 35.946 6.341 9.341 1.00 93.50 184 PRO A C 1
ATOM 1516 O O . PRO A 1 184 ? 35.695 7.442 9.825 1.00 93.50 184 PRO A O 1
ATOM 1519 N N . TYR A 1 185 ? 36.934 6.197 8.456 1.00 93.12 185 TYR A N 1
ATOM 1520 C CA . TYR A 1 185 ? 37.693 7.319 7.904 1.00 93.12 185 TYR A CA 1
ATOM 1521 C C . TYR A 1 185 ? 37.268 7.584 6.460 1.00 93.12 185 TYR A C 1
ATOM 1523 O O . TYR A 1 185 ? 37.563 6.791 5.564 1.00 93.12 185 TYR A O 1
ATOM 1531 N N . LYS A 1 186 ? 36.637 8.741 6.191 1.00 90.12 186 LYS A N 1
ATOM 1532 C CA . LYS A 1 186 ? 36.187 9.119 4.831 1.00 90.12 186 LYS A CA 1
ATOM 1533 C C . LYS A 1 186 ? 37.313 9.114 3.788 1.00 90.12 186 LYS A C 1
ATOM 1535 O O . LYS A 1 186 ? 37.059 8.936 2.602 1.00 90.12 186 LYS A O 1
ATOM 1540 N N . SER A 1 187 ? 38.561 9.316 4.227 1.00 90.75 187 SER A N 1
ATOM 1541 C CA . SER A 1 187 ? 39.767 9.285 3.391 1.00 90.75 187 SER A CA 1
ATOM 1542 C C . SER A 1 187 ? 40.101 7.889 2.863 1.00 90.75 187 SER A C 1
ATOM 1544 O O . SER A 1 187 ? 40.971 7.774 2.000 1.00 90.75 187 SER A O 1
ATOM 1546 N N . LYS A 1 188 ? 39.417 6.844 3.355 1.00 93.56 188 LYS A N 1
ATOM 1547 C CA . LYS A 1 188 ? 39.605 5.431 2.986 1.00 93.56 188 LYS A CA 1
ATOM 1548 C C . LYS A 1 188 ? 40.993 4.885 3.333 1.00 93.56 188 LYS A C 1
ATOM 1550 O O . LYS A 1 188 ? 41.423 3.866 2.783 1.00 93.56 188 LYS A O 1
ATOM 1555 N N . VAL A 1 189 ? 41.691 5.579 4.228 1.00 93.12 189 VAL A N 1
ATOM 1556 C CA . VAL A 1 189 ? 43.015 5.233 4.740 1.00 93.12 189 VAL A CA 1
ATOM 1557 C C . VAL A 1 189 ? 43.028 5.365 6.255 1.00 93.12 189 VAL A C 1
ATOM 1559 O O . VAL A 1 189 ? 42.339 6.229 6.800 1.00 93.12 189 VAL A O 1
ATOM 1562 N N . SER A 1 190 ? 43.806 4.507 6.910 1.00 90.62 190 SER A N 1
ATOM 1563 C CA . SER A 1 190 ? 43.958 4.471 8.363 1.00 90.62 190 SER A CA 1
ATOM 1564 C C . SER A 1 190 ? 44.488 5.800 8.905 1.00 90.62 190 SER A C 1
ATOM 1566 O O . SER A 1 190 ? 45.043 6.617 8.165 1.00 90.62 190 SER A O 1
ATOM 1568 N N . ALA A 1 191 ? 44.356 6.024 10.215 1.00 88.00 191 ALA A N 1
ATOM 1569 C CA . ALA A 1 191 ? 44.780 7.273 10.861 1.00 88.00 191 ALA A CA 1
ATOM 1570 C C . ALA A 1 191 ? 46.260 7.642 10.613 1.00 88.00 191 ALA A C 1
ATOM 1572 O O . ALA A 1 191 ? 46.618 8.819 10.597 1.00 88.00 191 ALA A O 1
ATOM 1573 N N . ASP A 1 192 ? 47.122 6.643 10.419 1.00 87.81 192 ASP A N 1
ATOM 1574 C CA . ASP A 1 192 ? 48.548 6.793 10.107 1.00 87.81 192 ASP A CA 1
ATOM 1575 C C . ASP A 1 192 ? 48.849 6.868 8.593 1.00 87.81 192 ASP A C 1
ATOM 1577 O O . ASP A 1 192 ? 50.005 7.022 8.197 1.00 87.81 192 ASP A O 1
ATOM 1581 N N . GLY A 1 193 ? 47.821 6.756 7.747 1.00 85.62 193 GLY A N 1
ATOM 1582 C CA . GLY A 1 193 ? 47.900 6.791 6.288 1.00 85.62 193 GLY A CA 1
ATOM 1583 C C . GLY A 1 193 ? 48.549 5.563 5.643 1.00 85.62 193 GLY A C 1
ATOM 1584 O O . GLY A 1 193 ? 48.878 5.622 4.458 1.00 85.62 193 GLY A O 1
ATOM 1585 N N . SER A 1 194 ? 48.780 4.478 6.391 1.00 89.19 194 SER A N 1
ATOM 1586 C CA . SER A 1 194 ? 49.594 3.345 5.928 1.00 89.19 194 SER A CA 1
ATOM 1587 C C . SER A 1 194 ? 48.805 2.246 5.208 1.00 89.19 194 SER A C 1
ATOM 1589 O O . SER A 1 194 ? 49.379 1.525 4.388 1.00 89.19 194 SER A O 1
ATOM 1591 N N . THR A 1 195 ? 47.503 2.115 5.480 1.00 91.69 195 THR A N 1
ATOM 1592 C CA . THR A 1 195 ? 46.661 1.026 4.958 1.00 91.69 195 THR A CA 1
ATOM 1593 C C . THR A 1 195 ? 45.278 1.518 4.543 1.00 91.69 195 THR A C 1
ATOM 1595 O O . THR A 1 195 ? 44.815 2.555 5.013 1.00 91.69 195 THR A O 1
ATOM 1598 N N . SER A 1 196 ? 44.621 0.797 3.628 1.00 93.94 196 SER A N 1
ATOM 1599 C CA . SER A 1 196 ? 43.234 1.097 3.262 1.00 93.94 196 SER A CA 1
ATOM 1600 C C . SER A 1 196 ? 42.277 0.621 4.350 1.00 93.94 196 SER A C 1
ATOM 1602 O O . SER A 1 196 ? 42.467 -0.457 4.909 1.00 93.94 196 SER A O 1
ATOM 1604 N N . THR A 1 197 ? 41.236 1.408 4.610 1.00 95.62 197 THR A N 1
ATOM 1605 C CA . THR A 1 197 ? 40.163 1.057 5.553 1.00 95.62 197 THR A CA 1
ATOM 1606 C C . THR A 1 197 ? 38.960 0.423 4.868 1.00 95.62 197 THR A C 1
ATOM 1608 O O . THR A 1 197 ? 38.016 0.036 5.547 1.00 95.62 197 THR A O 1
ATOM 1611 N N . ILE A 1 198 ? 38.959 0.313 3.535 1.00 96.69 198 ILE A N 1
ATOM 1612 C CA . ILE A 1 198 ? 37.860 -0.307 2.790 1.00 96.69 198 ILE A CA 1
ATOM 1613 C C . ILE A 1 198 ? 37.856 -1.809 3.069 1.00 96.69 198 ILE A C 1
ATOM 1615 O O . ILE A 1 198 ? 38.890 -2.474 2.983 1.00 96.69 198 ILE A O 1
ATOM 1619 N N . PHE A 1 199 ? 36.680 -2.346 3.375 1.00 96.38 199 PHE A N 1
ATOM 1620 C CA . PHE A 1 199 ? 36.478 -3.777 3.519 1.00 96.38 199 PHE A CA 1
ATOM 1621 C C . PHE A 1 199 ? 35.692 -4.310 2.316 1.00 96.38 199 PHE A C 1
ATOM 1623 O O . PHE A 1 199 ? 34.496 -4.065 2.201 1.00 96.38 199 PHE A O 1
ATOM 1630 N N . ASP A 1 200 ? 36.368 -5.045 1.428 1.00 95.19 200 ASP A N 1
ATOM 1631 C CA . ASP A 1 200 ? 35.775 -5.561 0.180 1.00 95.19 200 ASP A CA 1
ATOM 1632 C C . ASP A 1 200 ? 35.447 -7.065 0.217 1.00 95.19 200 ASP A C 1
ATOM 1634 O O . ASP A 1 200 ? 34.812 -7.596 -0.695 1.00 95.19 200 ASP A O 1
ATOM 1638 N N . THR A 1 201 ? 35.863 -7.793 1.258 1.00 97.19 201 THR A N 1
ATOM 1639 C CA . THR A 1 201 ? 35.635 -9.245 1.328 1.00 97.19 201 THR A CA 1
ATOM 1640 C C . THR A 1 201 ? 34.143 -9.549 1.460 1.00 97.19 201 THR A C 1
ATOM 1642 O O . THR A 1 201 ? 33.539 -9.271 2.491 1.00 97.19 201 THR A O 1
ATOM 1645 N N . GLY A 1 202 ? 33.558 -10.163 0.428 1.00 96.56 202 GLY A N 1
ATOM 1646 C CA . GLY A 1 202 ? 32.123 -10.462 0.385 1.00 96.56 202 GLY A CA 1
ATOM 1647 C C . GLY A 1 202 ? 31.244 -9.252 0.054 1.00 96.56 202 GLY A C 1
ATOM 1648 O O . GLY A 1 202 ? 30.024 -9.376 0.132 1.00 96.56 202 GLY A O 1
ATOM 1649 N N . VAL A 1 203 ? 31.833 -8.109 -0.321 1.00 98.06 203 VAL A N 1
ATOM 1650 C CA . VAL A 1 203 ? 31.101 -6.888 -0.683 1.00 98.06 203 VAL A CA 1
ATOM 1651 C C . VAL A 1 203 ? 31.121 -6.684 -2.198 1.00 98.06 203 VAL A C 1
ATOM 1653 O O . VAL A 1 203 ? 32.169 -6.755 -2.836 1.00 98.06 203 VAL A O 1
ATOM 1656 N N . THR A 1 204 ? 29.966 -6.388 -2.788 1.00 97.31 204 THR A N 1
ATOM 1657 C CA . THR A 1 204 ? 29.845 -5.968 -4.191 1.00 97.31 204 THR A CA 1
ATOM 1658 C C . THR A 1 204 ? 29.184 -4.601 -4.278 1.00 97.31 204 THR A C 1
ATOM 1660 O O . THR A 1 204 ? 28.276 -4.309 -3.500 1.00 97.31 204 THR A O 1
ATOM 1663 N N . ASN A 1 205 ? 29.607 -3.793 -5.258 1.00 95.81 205 ASN A N 1
ATOM 1664 C CA . ASN A 1 205 ? 29.141 -2.415 -5.457 1.00 95.81 205 ASN A CA 1
ATOM 1665 C C . ASN A 1 205 ? 29.437 -1.486 -4.258 1.00 95.81 205 ASN A C 1
ATOM 1667 O O . ASN A 1 205 ? 28.690 -0.556 -3.978 1.00 95.81 205 ASN A O 1
ATOM 1671 N N . ASN A 1 206 ? 30.524 -1.757 -3.525 1.00 97.06 206 ASN A N 1
ATOM 1672 C CA . ASN A 1 206 ? 30.933 -0.973 -2.360 1.00 97.06 206 ASN A CA 1
ATOM 1673 C C . ASN A 1 206 ? 31.108 0.508 -2.735 1.00 97.06 206 ASN A C 1
ATOM 1675 O O . ASN A 1 206 ? 31.754 0.822 -3.738 1.00 97.06 206 ASN A O 1
ATOM 1679 N N . GLY A 1 207 ? 30.548 1.413 -1.933 1.00 95.62 207 GLY A N 1
ATOM 1680 C CA . GLY A 1 207 ? 30.636 2.845 -2.188 1.00 95.62 207 GLY A CA 1
ATOM 1681 C C . GLY A 1 207 ? 29.616 3.414 -3.165 1.00 95.62 207 GLY A C 1
ATOM 1682 O O . GLY A 1 207 ? 29.789 4.565 -3.565 1.00 95.62 207 GLY A O 1
ATOM 1683 N N . ALA A 1 208 ? 28.590 2.658 -3.558 1.00 94.88 208 ALA A N 1
ATOM 1684 C CA . ALA A 1 208 ? 27.471 3.209 -4.313 1.00 94.88 208 ALA A CA 1
ATOM 1685 C C . ALA A 1 208 ? 26.719 4.271 -3.492 1.00 94.88 208 ALA A C 1
ATOM 1687 O O . ALA A 1 208 ? 26.567 4.147 -2.275 1.00 94.88 208 ALA A O 1
ATOM 1688 N N . ASP A 1 209 ? 26.279 5.334 -4.158 1.00 92.50 209 ASP A N 1
ATOM 1689 C CA . ASP A 1 209 ? 25.397 6.371 -3.614 1.00 92.50 209 ASP A CA 1
ATOM 1690 C C . ASP A 1 209 ? 23.962 6.269 -4.160 1.00 92.50 209 ASP A C 1
ATOM 1692 O O . ASP A 1 209 ? 23.034 6.785 -3.543 1.00 92.50 209 ASP A O 1
ATOM 1696 N N . GLU A 1 210 ? 23.775 5.556 -5.270 1.00 91.81 210 GLU A N 1
ATOM 1697 C CA . GLU A 1 210 ? 22.492 5.083 -5.794 1.00 91.81 210 GLU A CA 1
ATOM 1698 C C . GLU A 1 210 ? 22.641 3.599 -6.207 1.00 91.81 210 GLU A C 1
ATOM 1700 O O . GLU A 1 210 ? 23.626 3.218 -6.849 1.00 91.81 210 GLU A O 1
ATOM 1705 N N . GLY A 1 211 ? 21.678 2.750 -5.838 1.00 87.75 211 GLY A N 1
ATOM 1706 C CA . GLY A 1 211 ? 21.657 1.310 -6.136 1.00 87.75 211 GLY A CA 1
ATOM 1707 C C . GLY A 1 211 ? 22.043 0.414 -4.952 1.00 87.75 211 GLY A C 1
ATOM 1708 O O . GLY A 1 211 ? 22.179 0.863 -3.818 1.00 87.75 211 GLY A O 1
ATOM 1709 N N . THR A 1 212 ? 22.201 -0.891 -5.191 1.00 94.12 212 THR A N 1
ATOM 1710 C CA . THR A 1 212 ? 22.357 -1.872 -4.101 1.00 94.12 212 THR A CA 1
ATOM 1711 C C . THR A 1 212 ? 23.823 -2.188 -3.793 1.00 94.12 212 THR A C 1
ATOM 1713 O O . THR A 1 212 ? 24.536 -2.709 -4.654 1.00 94.12 212 THR A O 1
ATOM 1716 N N . VAL A 1 213 ? 24.266 -1.961 -2.552 1.00 98.12 213 VAL A N 1
ATOM 1717 C CA . VAL A 1 213 ? 25.516 -2.522 -2.002 1.00 98.12 213 VAL A CA 1
ATOM 1718 C C . VAL A 1 213 ? 25.186 -3.869 -1.368 1.00 98.12 213 VAL A C 1
ATOM 1720 O O . VAL A 1 213 ? 24.354 -3.937 -0.472 1.00 98.12 213 VAL A O 1
ATOM 1723 N N . THR A 1 214 ? 25.815 -4.957 -1.809 1.00 98.38 214 THR A N 1
ATOM 1724 C CA . THR A 1 214 ? 25.554 -6.292 -1.233 1.00 98.38 214 THR A CA 1
ATOM 1725 C C . THR A 1 214 ? 26.739 -6.740 -0.401 1.00 98.38 214 THR A C 1
ATOM 1727 O O . THR A 1 214 ? 27.863 -6.718 -0.892 1.00 98.38 214 THR A O 1
ATOM 1730 N N . PHE A 1 215 ? 26.490 -7.181 0.829 1.00 98.62 215 PHE A N 1
ATOM 1731 C CA . PHE A 1 215 ? 27.482 -7.730 1.741 1.00 98.62 215 PHE A CA 1
ATOM 1732 C C . PHE A 1 215 ? 27.085 -9.137 2.188 1.00 98.62 215 PHE A C 1
ATOM 1734 O O . PHE A 1 215 ? 26.192 -9.316 3.011 1.00 98.62 215 PHE A O 1
ATOM 1741 N N . THR A 1 216 ? 27.773 -10.147 1.664 1.00 98.31 216 THR A N 1
ATOM 1742 C CA . THR A 1 216 ? 27.717 -11.511 2.202 1.00 98.31 216 THR A CA 1
ATOM 1743 C C . THR A 1 216 ? 28.782 -11.649 3.272 1.00 98.31 216 THR A C 1
ATOM 1745 O O . THR A 1 216 ? 29.974 -11.661 2.958 1.00 98.31 216 THR A O 1
ATOM 1748 N N . VAL A 1 217 ? 28.360 -11.724 4.533 1.00 98.12 217 VAL A N 1
ATOM 1749 C CA . VAL A 1 217 ? 29.265 -11.703 5.681 1.00 98.12 217 VAL A CA 1
ATOM 1750 C C . VAL A 1 217 ? 30.086 -12.996 5.705 1.00 98.12 217 VAL A C 1
ATOM 1752 O O . VAL A 1 217 ? 29.513 -14.077 5.877 1.00 98.12 217 VAL A O 1
ATOM 1755 N N . PRO A 1 218 ? 31.425 -12.931 5.571 1.00 96.69 218 PRO A N 1
ATOM 1756 C CA . PRO A 1 218 ? 32.265 -14.121 5.578 1.00 96.69 218 PRO A CA 1
ATOM 1757 C C . PRO A 1 218 ? 32.075 -14.948 6.850 1.00 96.69 218 PRO A C 1
ATOM 1759 O O . PRO A 1 218 ? 32.085 -14.414 7.960 1.00 96.69 218 PRO A O 1
ATOM 1762 N N . THR A 1 219 ? 31.978 -16.270 6.700 1.00 94.69 219 THR A N 1
ATOM 1763 C CA . THR A 1 219 ? 31.859 -17.198 7.837 1.00 94.69 219 THR A CA 1
ATOM 1764 C C . THR A 1 219 ? 33.114 -17.218 8.713 1.00 94.69 219 THR A C 1
ATOM 1766 O O . THR A 1 219 ? 33.041 -17.556 9.889 1.00 94.69 219 THR A O 1
ATOM 1769 N N . THR A 1 220 ? 34.272 -16.827 8.168 1.00 92.44 220 THR A N 1
ATOM 1770 C CA . THR A 1 220 ? 35.523 -16.635 8.915 1.00 92.44 220 THR A CA 1
ATOM 1771 C C . THR A 1 220 ? 36.265 -15.388 8.425 1.00 92.44 220 THR A C 1
ATOM 1773 O O . THR A 1 220 ? 36.121 -14.978 7.275 1.00 92.44 220 THR A O 1
ATOM 1776 N N . GLY A 1 221 ? 37.060 -14.761 9.298 1.00 87.44 221 GLY A N 1
ATOM 1777 C CA . GLY A 1 221 ? 37.931 -13.630 8.943 1.00 87.44 221 GLY A CA 1
ATOM 1778 C C . GLY A 1 221 ? 37.265 -12.248 8.887 1.00 87.44 221 GLY A C 1
ATOM 1779 O O . GLY A 1 221 ? 37.983 -11.255 8.800 1.00 87.44 221 GLY A O 1
ATOM 1780 N N . ALA A 1 222 ? 35.935 -12.152 8.988 1.00 93.50 222 ALA A N 1
ATOM 1781 C CA . ALA A 1 222 ? 35.245 -10.876 9.187 1.00 93.50 222 ALA A CA 1
ATOM 1782 C C . ALA A 1 222 ? 35.468 -10.355 10.627 1.00 93.50 222 ALA A C 1
ATOM 1784 O O . ALA A 1 222 ? 35.167 -11.101 11.571 1.00 93.50 222 ALA A O 1
ATOM 1785 N N . PRO A 1 223 ? 35.968 -9.115 10.821 1.00 96.62 223 PRO A N 1
ATOM 1786 C CA . PRO A 1 223 ? 36.093 -8.498 12.145 1.00 96.62 223 PRO A CA 1
ATOM 1787 C C . PRO A 1 223 ? 34.750 -8.424 12.880 1.00 96.62 223 PRO A C 1
ATOM 1789 O O . PRO A 1 223 ? 33.718 -8.266 12.239 1.00 96.62 223 PRO A O 1
ATOM 1792 N N . ASP A 1 224 ? 34.761 -8.474 14.216 1.00 97.94 224 ASP A N 1
ATOM 1793 C CA . ASP A 1 224 ? 33.541 -8.351 15.042 1.00 97.94 224 ASP A CA 1
ATOM 1794 C C . ASP A 1 224 ? 32.885 -6.962 14.954 1.00 97.94 224 ASP A C 1
ATOM 1796 O O . ASP A 1 224 ? 31.708 -6.800 15.281 1.00 97.94 224 ASP A O 1
ATOM 1800 N N . THR A 1 225 ? 33.643 -5.961 14.505 1.00 98.38 225 THR A N 1
ATOM 1801 C CA . THR A 1 225 ? 33.170 -4.594 14.298 1.00 98.38 225 THR A CA 1
ATOM 1802 C C . THR A 1 225 ? 33.619 -4.108 12.929 1.00 98.38 225 THR A C 1
ATOM 1804 O O . THR A 1 225 ? 34.812 -4.095 12.625 1.00 98.38 225 THR A O 1
ATOM 1807 N N . LEU A 1 226 ? 32.653 -3.670 12.133 1.00 98.44 226 LEU A N 1
ATOM 1808 C CA . LEU A 1 226 ? 32.841 -2.914 10.901 1.00 98.44 226 LEU A CA 1
ATOM 1809 C C . LEU A 1 226 ? 32.050 -1.606 11.000 1.00 98.44 226 LEU A C 1
ATOM 1811 O O . LEU A 1 226 ? 31.309 -1.377 11.956 1.00 98.44 226 LEU A O 1
ATOM 1815 N N . TYR A 1 227 ? 32.194 -0.750 9.999 1.00 98.31 227 TYR A N 1
ATOM 1816 C CA . TYR A 1 227 ? 31.491 0.523 9.905 1.00 98.31 227 TYR A CA 1
ATOM 1817 C C . TYR A 1 227 ? 30.911 0.684 8.511 1.00 98.31 227 TYR A C 1
ATOM 1819 O O . TYR A 1 227 ? 31.509 0.222 7.541 1.00 98.31 227 TYR A O 1
ATOM 1827 N N . TYR A 1 228 ? 29.769 1.354 8.407 1.00 97.94 228 TYR A N 1
ATOM 1828 C CA . TYR A 1 228 ? 29.363 1.962 7.149 1.00 97.94 228 TYR A CA 1
ATOM 1829 C C . TYR A 1 228 ? 29.656 3.459 7.219 1.00 97.94 228 TYR A C 1
ATOM 1831 O O . TYR A 1 228 ? 29.384 4.093 8.235 1.00 97.94 228 TYR A O 1
ATOM 1839 N N . GLN A 1 229 ? 30.254 4.022 6.172 1.00 96.00 229 GLN A N 1
ATOM 1840 C CA . GLN A 1 229 ? 30.796 5.380 6.174 1.00 96.00 229 GLN A CA 1
ATOM 1841 C C . GLN A 1 229 ? 30.550 6.062 4.831 1.00 96.00 229 GLN A C 1
ATOM 1843 O O . GLN A 1 229 ? 30.868 5.528 3.768 1.00 96.00 229 GLN A O 1
ATOM 1848 N N . CYS A 1 230 ? 30.073 7.301 4.892 1.00 95.75 230 CYS A N 1
ATOM 1849 C CA . CYS A 1 230 ? 30.001 8.175 3.736 1.00 95.75 230 CYS A CA 1
ATOM 1850 C C . CYS A 1 230 ? 31.408 8.559 3.274 1.00 95.75 230 CYS A C 1
ATOM 1852 O O . CYS A 1 230 ? 32.197 9.109 4.046 1.00 95.75 230 CYS A O 1
ATOM 1854 N N . GLY A 1 231 ? 31.712 8.366 1.993 1.00 91.25 231 GLY A N 1
ATOM 1855 C CA . GLY A 1 231 ? 33.012 8.752 1.425 1.00 91.25 231 GLY A CA 1
ATOM 1856 C C . GLY A 1 231 ? 33.298 10.263 1.419 1.00 91.25 231 GLY A C 1
ATOM 1857 O O . GLY A 1 231 ? 34.426 10.662 1.147 1.00 91.25 231 GLY A O 1
ATOM 1858 N N . ASN A 1 232 ? 32.303 11.100 1.730 1.00 91.81 232 ASN A N 1
ATOM 1859 C CA . ASN A 1 232 ? 32.398 12.560 1.632 1.00 91.81 232 ASN A CA 1
ATOM 1860 C C . ASN A 1 232 ? 32.301 13.282 2.992 1.00 91.81 232 ASN A C 1
ATOM 1862 O O . ASN A 1 232 ? 32.826 14.388 3.137 1.00 91.81 232 ASN A O 1
ATOM 1866 N N . HIS A 1 233 ? 31.679 12.669 4.007 1.00 90.44 233 HIS A N 1
ATOM 1867 C CA . HIS A 1 233 ? 31.275 13.353 5.242 1.00 90.44 233 HIS A CA 1
ATOM 1868 C C . HIS A 1 233 ? 31.712 12.588 6.497 1.00 90.44 233 HIS A C 1
ATOM 1870 O O . HIS A 1 233 ? 31.251 11.476 6.724 1.00 90.44 233 HIS A O 1
ATOM 1876 N N . ASP A 1 234 ? 32.544 13.204 7.348 1.00 90.69 234 ASP A N 1
ATOM 1877 C CA . ASP A 1 234 ? 33.123 12.542 8.536 1.00 90.69 234 ASP A CA 1
ATOM 1878 C C . ASP A 1 234 ? 32.070 12.112 9.567 1.00 90.69 234 ASP A C 1
ATOM 1880 O O . ASP A 1 234 ? 32.248 11.109 10.240 1.00 90.69 234 ASP A O 1
ATOM 1884 N N . ALA A 1 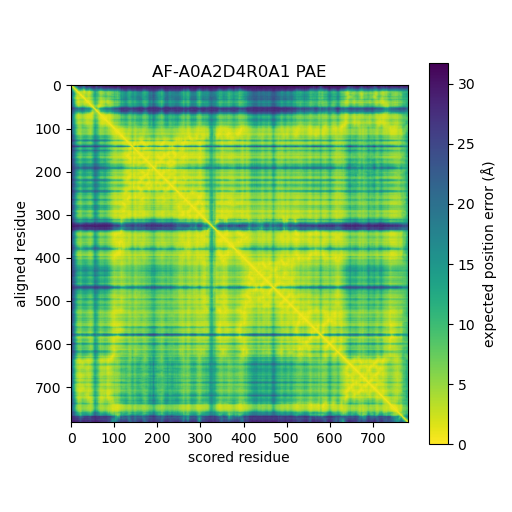235 ? 30.973 12.861 9.698 1.00 91.31 235 ALA A N 1
ATOM 1885 C CA . ALA A 1 235 ? 29.926 12.595 10.690 1.00 91.31 235 ALA A CA 1
ATOM 1886 C C . ALA A 1 235 ? 28.883 11.557 10.234 1.00 91.31 235 ALA A C 1
ATOM 1888 O O . ALA A 1 235 ? 27.992 11.204 11.001 1.00 91.31 235 ALA A O 1
ATOM 1889 N N . MET A 1 236 ? 28.967 11.096 8.986 1.00 94.62 236 MET A N 1
ATOM 1890 C CA . MET A 1 236 ? 27.932 10.286 8.354 1.00 94.62 236 MET A CA 1
ATOM 1891 C C . MET A 1 236 ? 28.382 8.829 8.288 1.00 94.62 236 MET A C 1
ATOM 1893 O O . MET A 1 236 ? 28.811 8.337 7.240 1.00 94.62 236 MET A O 1
ATOM 1897 N N . TYR A 1 237 ? 28.353 8.180 9.449 1.00 96.06 237 TYR A N 1
ATOM 1898 C CA . TYR A 1 237 ? 28.786 6.801 9.632 1.00 96.06 237 TYR A CA 1
ATOM 1899 C C . TYR A 1 237 ? 28.069 6.143 10.796 1.00 96.06 237 TYR A C 1
ATOM 1901 O O . TYR A 1 237 ? 27.704 6.820 11.756 1.00 96.06 237 TYR A O 1
ATOM 1909 N N . GLY A 1 238 ? 27.946 4.822 10.737 1.00 96.88 238 GLY A N 1
ATOM 1910 C CA . GLY A 1 238 ? 27.467 4.013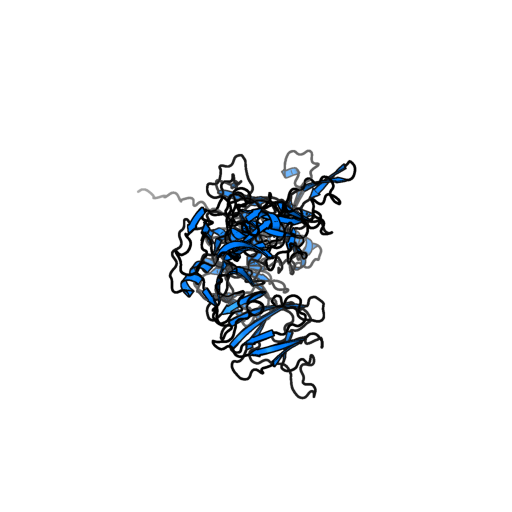 11.849 1.00 96.88 238 GLY A CA 1
ATOM 1911 C C . GLY A 1 238 ? 28.226 2.699 11.974 1.00 96.88 238 GLY A C 1
ATOM 1912 O O . GLY A 1 238 ? 29.065 2.342 11.141 1.00 96.88 238 GLY A O 1
ATOM 1913 N N . THR A 1 239 ? 27.953 1.994 13.065 1.00 98.31 239 THR A N 1
ATOM 1914 C CA . THR A 1 239 ? 28.659 0.766 13.447 1.00 98.31 239 THR A CA 1
ATOM 1915 C C . THR A 1 239 ? 27.876 -0.464 13.005 1.00 98.31 239 THR A C 1
ATOM 1917 O O . THR A 1 239 ? 26.661 -0.525 13.180 1.00 98.31 239 THR A O 1
ATOM 1920 N N . MET A 1 240 ? 28.583 -1.473 12.500 1.00 98.50 240 MET A N 1
ATOM 1921 C CA . MET A 1 240 ? 28.066 -2.817 12.251 1.00 98.50 240 MET A CA 1
ATOM 1922 C C . MET A 1 240 ? 28.736 -3.803 13.204 1.00 98.50 240 MET A C 1
ATOM 1924 O O . MET A 1 240 ? 29.944 -4.033 13.121 1.00 98.50 240 MET A O 1
ATOM 1928 N N . TYR A 1 241 ? 27.956 -4.403 14.098 1.00 98.12 241 TYR A N 1
ATOM 1929 C CA . TYR A 1 241 ? 28.413 -5.530 14.901 1.00 98.12 241 TYR A CA 1
ATOM 1930 C C . TYR A 1 241 ? 28.228 -6.824 14.127 1.00 98.12 241 TYR A C 1
ATOM 1932 O O . TYR A 1 241 ? 27.108 -7.174 13.766 1.00 98.12 241 TYR A O 1
ATOM 1940 N N . ILE A 1 242 ? 29.323 -7.548 13.917 1.00 98.06 242 ILE A N 1
ATOM 1941 C CA . ILE A 1 242 ? 29.323 -8.839 13.239 1.00 98.06 242 ILE A CA 1
ATOM 1942 C C . ILE A 1 242 ? 29.290 -9.945 14.292 1.00 98.06 242 ILE A C 1
ATOM 1944 O O . ILE A 1 242 ? 30.197 -10.073 15.117 1.00 98.06 242 ILE A O 1
ATOM 1948 N N . ARG A 1 243 ? 28.215 -10.730 14.292 1.00 96.31 243 ARG A N 1
ATOM 1949 C CA . ARG A 1 243 ? 27.933 -11.777 15.280 1.00 96.31 243 ARG A CA 1
ATOM 1950 C C . ARG A 1 243 ? 27.830 -13.145 14.617 1.00 96.31 243 ARG A C 1
ATOM 1952 O O . ARG A 1 243 ? 27.678 -13.258 13.405 1.00 96.31 243 ARG A O 1
ATOM 1959 N N . ASP A 1 244 ? 27.884 -14.190 15.430 1.00 94.38 244 ASP A N 1
ATOM 1960 C CA . ASP A 1 244 ? 27.592 -15.549 14.980 1.00 94.38 244 ASP A CA 1
ATOM 1961 C C . ASP A 1 244 ? 26.112 -15.865 15.223 1.00 94.38 244 ASP A C 1
ATOM 1963 O O . ASP A 1 244 ? 25.572 -15.562 16.291 1.00 94.38 244 ASP A O 1
ATOM 1967 N N . ALA A 1 245 ? 25.459 -16.479 14.237 1.00 89.31 245 ALA A N 1
ATOM 1968 C CA . ALA A 1 245 ? 24.146 -17.085 14.411 1.00 89.31 245 ALA A CA 1
ATOM 1969 C C . ALA A 1 245 ? 24.336 -18.549 14.832 1.00 89.31 245 ALA A C 1
ATOM 1971 O O . ALA A 1 245 ? 24.951 -19.340 14.116 1.00 89.31 245 ALA A O 1
ATOM 1972 N N . VAL A 1 246 ? 23.831 -18.907 16.011 1.00 87.75 246 VAL A N 1
ATOM 1973 C CA . VAL A 1 246 ? 23.757 -20.290 16.497 1.00 87.75 246 VAL A CA 1
ATOM 1974 C C . VAL A 1 246 ? 22.296 -20.646 16.754 1.00 87.75 246 VAL A C 1
ATOM 1976 O O . VAL A 1 246 ? 21.450 -19.764 16.852 1.00 87.75 246 VAL A O 1
ATOM 1979 N N . SER A 1 247 ? 21.988 -21.930 16.939 1.00 84.88 247 SER A N 1
ATOM 1980 C CA . SER A 1 247 ? 20.611 -22.415 17.149 1.00 84.88 247 SER A CA 1
ATOM 1981 C C . SER A 1 247 ? 19.912 -21.874 18.407 1.00 84.88 247 SER A C 1
ATOM 1983 O O . SER A 1 247 ? 18.760 -22.202 18.659 1.00 84.88 247 SER A O 1
ATOM 1985 N N . THR A 1 248 ? 20.620 -21.116 19.246 1.00 88.81 248 THR A N 1
ATOM 1986 C CA . THR A 1 248 ? 20.088 -20.467 20.452 1.00 88.81 248 THR A CA 1
ATOM 1987 C C . THR A 1 248 ? 20.135 -18.941 20.371 1.00 88.81 248 THR A C 1
ATOM 1989 O O . THR A 1 248 ? 19.893 -18.279 21.378 1.00 88.81 248 THR A O 1
ATOM 1992 N N . THR A 1 249 ? 20.522 -18.368 19.228 1.00 93.62 249 THR A N 1
ATOM 1993 C CA . THR A 1 249 ? 20.516 -16.916 19.032 1.00 93.62 249 THR A CA 1
ATOM 1994 C C . THR A 1 249 ? 19.070 -16.439 18.973 1.00 93.62 249 THR A C 1
ATOM 1996 O O . THR A 1 249 ? 18.289 -16.930 18.163 1.00 93.62 249 THR A O 1
ATOM 1999 N N . SER A 1 250 ? 18.710 -15.494 19.842 1.00 94.06 250 SER A N 1
ATOM 2000 C CA . SER A 1 250 ? 17.378 -14.896 19.825 1.00 94.06 250 SER A CA 1
ATOM 2001 C C . SER A 1 250 ? 17.180 -14.017 18.590 1.00 94.06 250 SER A C 1
ATOM 2003 O O . SER A 1 250 ? 18.090 -13.286 18.200 1.00 94.06 250 SER A O 1
ATOM 2005 N N . ILE A 1 251 ? 15.978 -14.063 18.027 1.00 95.06 251 ILE A N 1
ATOM 2006 C CA . ILE A 1 251 ? 15.516 -13.209 16.938 1.00 95.06 251 ILE A CA 1
ATOM 2007 C C . ILE A 1 251 ? 14.975 -11.919 17.553 1.00 95.06 251 ILE A C 1
ATOM 2009 O O . ILE A 1 251 ? 14.072 -11.941 18.397 1.00 95.06 251 ILE A O 1
ATOM 2013 N N . ASN A 1 252 ? 15.519 -10.784 17.132 1.00 95.25 252 ASN A N 1
ATOM 2014 C CA . ASN A 1 252 ? 14.976 -9.481 17.468 1.00 95.25 252 ASN A CA 1
ATOM 2015 C C . ASN A 1 252 ? 14.022 -9.052 16.356 1.00 95.25 252 ASN A C 1
ATOM 2017 O O . ASN A 1 252 ? 14.427 -8.362 15.430 1.00 95.25 252 ASN A O 1
ATOM 2021 N N . VAL A 1 253 ? 12.762 -9.475 16.453 1.00 95.75 253 VAL A N 1
ATOM 2022 C CA . VAL A 1 253 ? 11.757 -9.288 15.393 1.00 95.75 253 VAL A CA 1
ATOM 2023 C C . VAL A 1 253 ? 11.669 -7.833 14.910 1.00 95.75 253 VAL A C 1
ATOM 2025 O O . VAL A 1 253 ? 11.647 -7.604 13.704 1.00 95.75 253 VAL A O 1
ATOM 2028 N N . GLU A 1 254 ? 11.735 -6.862 15.826 1.00 93.25 254 GLU A N 1
ATOM 2029 C CA . GLU A 1 254 ? 11.666 -5.422 15.520 1.00 93.25 254 GLU A CA 1
ATOM 2030 C C . GLU A 1 254 ? 12.830 -4.907 14.660 1.00 93.25 254 GLU A C 1
ATOM 2032 O O . GLU A 1 254 ? 12.683 -3.916 13.959 1.00 93.25 254 GLU A O 1
ATOM 2037 N N . ASN A 1 255 ? 14.001 -5.547 14.735 1.00 91.69 255 ASN A N 1
ATOM 2038 C CA . ASN A 1 255 ? 15.215 -5.093 14.045 1.00 91.69 255 ASN A CA 1
ATOM 2039 C C . ASN A 1 255 ? 15.655 -6.026 12.914 1.00 91.69 255 ASN A C 1
ATOM 2041 O O . ASN A 1 255 ? 16.316 -5.586 11.976 1.00 91.69 255 ASN A O 1
ATOM 2045 N N . ASP A 1 256 ? 15.351 -7.316 13.034 1.00 93.69 256 ASP A N 1
ATOM 2046 C CA . ASP A 1 256 ? 15.775 -8.345 12.092 1.00 93.69 256 ASP A CA 1
ATOM 2047 C C . ASP A 1 256 ? 14.754 -8.522 10.954 1.00 93.69 256 ASP A C 1
ATOM 2049 O O . ASP A 1 256 ? 15.142 -8.962 9.872 1.00 93.69 256 ASP A O 1
ATOM 2053 N N . ILE A 1 257 ? 13.469 -8.202 11.189 1.00 95.44 257 ILE A N 1
ATOM 2054 C CA . ILE A 1 257 ? 12.359 -8.483 10.259 1.00 95.44 257 ILE A CA 1
ATOM 2055 C C . ILE A 1 257 ? 11.471 -7.255 10.029 1.00 95.44 257 ILE A C 1
ATOM 2057 O O . ILE A 1 257 ? 11.258 -6.876 8.884 1.00 95.44 257 ILE A O 1
ATOM 2061 N N . VAL A 1 258 ? 10.932 -6.623 11.072 1.00 95.69 258 VAL A N 1
ATOM 2062 C CA . VAL A 1 258 ? 10.007 -5.489 10.897 1.00 95.69 258 VAL A CA 1
ATOM 2063 C C . VAL A 1 258 ? 10.735 -4.295 10.268 1.00 95.69 258 VAL A C 1
ATOM 2065 O O . VAL A 1 258 ? 11.866 -3.970 10.620 1.00 95.69 258 VAL A O 1
ATOM 2068 N N . GLY A 1 259 ? 10.096 -3.657 9.289 1.00 93.69 259 GLY A N 1
ATOM 2069 C CA . GLY A 1 259 ? 10.588 -2.499 8.548 1.00 93.69 259 GLY A CA 1
ATOM 2070 C C . GLY A 1 259 ? 11.716 -2.787 7.550 1.00 93.69 259 GLY A C 1
ATOM 2071 O O . GLY A 1 259 ? 12.186 -1.858 6.886 1.00 93.69 259 GLY A O 1
ATOM 2072 N N . VAL A 1 260 ? 12.189 -4.035 7.435 1.00 95.38 260 VAL A N 1
ATOM 2073 C CA . VAL A 1 260 ? 13.129 -4.423 6.369 1.00 95.38 260 VAL A CA 1
ATOM 2074 C C . VAL A 1 260 ? 12.371 -4.518 5.046 1.00 95.38 260 VAL A C 1
ATOM 2076 O O . VAL A 1 260 ? 11.175 -4.785 5.036 1.00 95.38 260 VAL A O 1
ATOM 2079 N N . LYS A 1 261 ? 13.049 -4.308 3.918 1.00 93.25 261 LYS A N 1
ATOM 2080 C CA . LYS A 1 261 ? 12.397 -4.275 2.604 1.00 93.25 261 LYS A CA 1
ATOM 2081 C C . LYS A 1 261 ? 12.006 -5.671 2.123 1.00 93.25 261 LYS A C 1
ATOM 2083 O O . LYS A 1 261 ? 10.874 -5.898 1.721 1.00 93.25 261 LYS A O 1
ATOM 2088 N N . ASN A 1 262 ? 12.952 -6.605 2.189 1.00 93.50 262 ASN A N 1
ATOM 2089 C CA . ASN A 1 262 ? 12.763 -8.014 1.843 1.00 93.50 262 ASN A CA 1
ATOM 2090 C C . ASN A 1 262 ? 13.506 -8.887 2.855 1.00 93.50 262 ASN A C 1
ATOM 2092 O O . ASN A 1 262 ? 14.593 -8.517 3.313 1.00 93.50 262 ASN A O 1
ATOM 2096 N N . TYR A 1 263 ? 12.947 -10.054 3.167 1.00 95.62 263 TYR A N 1
ATOM 2097 C CA . TYR A 1 263 ? 13.561 -11.018 4.073 1.00 95.62 263 TYR A CA 1
ATOM 2098 C C . TYR A 1 263 ? 13.368 -12.441 3.559 1.00 95.62 263 TYR A C 1
ATOM 2100 O O . TYR A 1 263 ? 12.250 -12.868 3.279 1.00 95.62 263 TYR A O 1
ATOM 2108 N N . SER A 1 264 ? 14.464 -13.186 3.525 1.00 94.62 264 SER A N 1
ATOM 2109 C CA . SER A 1 264 ? 14.480 -14.608 3.208 1.00 94.62 264 SER A CA 1
ATOM 2110 C C . SER A 1 264 ? 15.310 -15.358 4.235 1.00 94.62 264 SER A C 1
ATOM 2112 O O . SER A 1 264 ? 16.327 -14.849 4.712 1.00 94.62 264 SER A O 1
ATOM 2114 N N . LEU A 1 265 ? 14.932 -16.598 4.527 1.00 93.56 265 LEU A N 1
ATOM 2115 C CA . LEU A 1 265 ? 15.693 -17.502 5.383 1.00 93.56 265 LEU A CA 1
ATOM 2116 C C . LEU A 1 265 ? 15.798 -18.881 4.733 1.00 93.56 265 LEU A C 1
ATOM 2118 O O . LEU A 1 265 ? 14.807 -19.600 4.594 1.00 93.56 265 LEU A O 1
ATOM 2122 N N . ARG A 1 266 ? 17.028 -19.296 4.411 1.00 91.00 266 ARG A N 1
ATOM 2123 C CA . ARG A 1 266 ? 17.335 -20.567 3.737 1.00 91.00 266 ARG A CA 1
ATOM 2124 C C . ARG A 1 266 ? 16.659 -20.648 2.361 1.00 91.00 266 ARG A C 1
ATOM 2126 O O . ARG A 1 266 ? 17.200 -20.140 1.388 1.00 91.00 266 ARG A O 1
ATOM 2133 N N . THR A 1 267 ? 15.508 -21.310 2.272 1.00 86.06 267 THR A N 1
ATOM 2134 C CA . THR A 1 267 ? 14.720 -21.471 1.035 1.00 86.06 267 THR A CA 1
ATOM 2135 C C . THR A 1 267 ? 13.348 -20.812 1.118 1.00 86.06 267 THR A C 1
ATOM 2137 O O . THR A 1 267 ? 12.541 -21.022 0.222 1.00 86.06 267 THR A O 1
ATOM 2140 N N . LEU A 1 268 ? 13.053 -20.121 2.220 1.00 88.88 268 LEU A N 1
ATOM 2141 C CA . LEU A 1 268 ? 11.799 -19.413 2.429 1.00 88.88 268 LEU A CA 1
ATOM 2142 C C . LEU A 1 268 ? 12.013 -17.937 2.116 1.00 88.88 268 LEU A C 1
ATOM 2144 O O . LEU A 1 268 ? 12.803 -17.290 2.806 1.00 88.88 268 LEU A O 1
ATOM 2148 N N . ASP A 1 269 ? 11.286 -17.419 1.136 1.00 90.31 269 ASP A N 1
ATOM 2149 C CA . ASP A 1 269 ? 11.180 -15.988 0.873 1.00 90.31 269 ASP A CA 1
ATOM 2150 C C . ASP A 1 269 ? 9.883 -15.492 1.525 1.00 90.31 269 ASP A C 1
ATOM 2152 O O . ASP A 1 269 ? 8.815 -16.055 1.286 1.00 90.31 269 ASP A O 1
ATOM 2156 N N . LEU A 1 270 ? 9.950 -14.484 2.400 1.00 92.88 270 LEU A N 1
ATOM 2157 C CA . LEU A 1 270 ? 8.722 -13.912 2.952 1.00 92.88 270 LEU A CA 1
ATOM 2158 C C . LEU A 1 270 ? 7.983 -13.136 1.862 1.00 92.88 270 LEU A C 1
ATOM 2160 O O . LEU A 1 270 ? 8.595 -12.343 1.154 1.00 92.88 270 LEU A O 1
ATOM 2164 N N . SER A 1 271 ? 6.667 -13.328 1.778 1.00 91.31 271 SER A N 1
ATOM 2165 C CA . SER A 1 271 ? 5.780 -12.619 0.849 1.00 91.31 271 SER A CA 1
ATOM 2166 C C . SER A 1 271 ? 4.511 -12.116 1.541 1.00 91.31 271 SER A C 1
ATOM 2168 O O . SER A 1 271 ? 4.102 -12.620 2.594 1.00 91.31 271 SER A O 1
ATOM 2170 N N . ASN A 1 272 ? 3.877 -11.104 0.942 1.00 91.44 272 ASN A N 1
ATOM 2171 C CA . ASN A 1 272 ? 2.647 -10.506 1.464 1.00 91.44 272 ASN A CA 1
ATOM 2172 C C . ASN A 1 272 ? 1.516 -11.547 1.558 1.00 91.44 272 ASN A C 1
ATOM 2174 O O . ASN A 1 272 ? 1.191 -12.234 0.589 1.00 91.44 272 ASN A O 1
ATOM 2178 N N . GLY A 1 273 ? 0.887 -11.650 2.729 1.00 92.44 273 GLY A N 1
ATOM 2179 C CA . GLY A 1 273 ? -0.145 -12.638 3.042 1.00 92.44 273 GLY A CA 1
ATOM 2180 C C . GLY A 1 273 ? 0.368 -13.962 3.619 1.00 92.44 273 GLY A C 1
ATOM 2181 O O . GLY A 1 273 ? -0.460 -14.782 4.022 1.00 92.44 273 GLY A O 1
ATOM 2182 N N . MET A 1 274 ? 1.686 -14.197 3.702 1.00 94.38 274 MET A N 1
ATOM 2183 C CA . MET A 1 274 ? 2.211 -15.357 4.436 1.00 94.38 274 MET A CA 1
ATOM 2184 C C . MET A 1 274 ? 1.830 -15.271 5.911 1.00 94.38 274 MET A C 1
ATOM 2186 O O . MET A 1 274 ? 1.857 -14.194 6.504 1.00 94.38 274 MET A O 1
ATOM 2190 N N . LYS A 1 275 ? 1.518 -16.417 6.525 1.00 95.75 275 LYS A N 1
ATOM 2191 C CA . LYS A 1 275 ? 1.333 -16.509 7.973 1.00 95.75 275 LYS A CA 1
ATOM 2192 C C . LYS A 1 275 ? 2.573 -17.126 8.605 1.00 95.75 275 LYS A C 1
ATOM 2194 O O . LYS A 1 275 ? 2.974 -18.228 8.232 1.00 95.75 275 LYS A O 1
ATOM 2199 N N . ILE A 1 276 ? 3.172 -16.434 9.566 1.00 96.00 276 ILE A N 1
ATOM 2200 C CA . ILE A 1 276 ? 4.376 -16.883 10.267 1.00 96.00 276 ILE A CA 1
ATOM 2201 C C . ILE A 1 276 ? 4.156 -16.968 11.774 1.00 96.00 276 ILE A C 1
ATOM 2203 O O . ILE A 1 276 ? 3.241 -16.363 12.325 1.00 96.00 276 ILE A O 1
ATOM 2207 N N . LYS A 1 277 ? 5.035 -17.701 12.445 1.00 96.12 277 LYS A N 1
ATOM 2208 C CA . LYS A 1 277 ? 5.208 -17.696 13.898 1.00 96.12 277 LYS A CA 1
ATOM 2209 C C . LYS A 1 277 ? 6.684 -17.832 14.233 1.00 96.12 277 LYS A C 1
ATOM 2211 O O . LYS A 1 277 ? 7.487 -18.184 13.371 1.00 96.12 277 LYS A O 1
ATOM 2216 N N . PHE A 1 278 ? 7.033 -17.612 15.489 1.00 96.12 278 PHE A N 1
ATOM 2217 C CA . PHE A 1 278 ? 8.412 -17.709 15.947 1.00 96.12 278 PHE A CA 1
ATOM 2218 C C . PHE A 1 278 ? 8.600 -18.847 16.941 1.00 96.12 278 PHE A C 1
ATOM 2220 O O . PHE A 1 278 ? 7.698 -19.164 17.716 1.00 96.12 278 PHE A O 1
ATOM 2227 N N . THR A 1 279 ? 9.802 -19.419 16.983 1.00 95.19 279 THR A N 1
ATOM 2228 C CA . THR A 1 279 ? 10.161 -20.354 18.052 1.00 95.19 279 THR A CA 1
ATOM 2229 C C . THR A 1 279 ? 10.187 -19.625 19.396 1.00 95.19 279 THR A C 1
ATOM 2231 O O . THR A 1 279 ? 11.064 -18.796 19.640 1.00 95.19 279 THR A O 1
ATOM 2234 N N . ASN A 1 280 ? 9.269 -19.971 20.305 1.00 92.62 280 ASN A N 1
ATOM 2235 C CA . ASN A 1 280 ? 9.053 -19.254 21.572 1.00 92.62 280 ASN A CA 1
ATOM 2236 C C . ASN A 1 280 ? 10.328 -18.994 22.388 1.00 92.62 280 ASN A C 1
ATOM 2238 O O . ASN A 1 280 ? 10.496 -17.917 22.957 1.00 92.62 280 ASN A O 1
ATOM 2242 N N . SER A 1 281 ? 11.245 -19.966 22.453 1.00 94.00 281 SER A N 1
ATOM 2243 C CA . SER A 1 281 ? 12.489 -19.834 23.225 1.00 94.00 281 SER A CA 1
ATOM 2244 C C . SER A 1 281 ? 13.485 -18.829 22.639 1.00 94.00 281 SER A C 1
ATOM 2246 O O . SER A 1 281 ? 14.485 -18.526 23.287 1.00 94.00 281 SER A O 1
ATOM 2248 N N . LEU A 1 282 ? 13.249 -18.354 21.416 1.00 94.88 282 LEU A N 1
ATOM 2249 C CA . LEU A 1 282 ? 14.150 -17.492 20.657 1.00 94.88 282 LEU A CA 1
ATOM 2250 C C . LEU A 1 282 ? 13.579 -16.091 20.424 1.00 94.88 282 LEU A C 1
ATOM 2252 O O . LEU A 1 282 ? 14.264 -15.276 19.822 1.00 94.88 282 LEU A O 1
ATOM 2256 N N . VAL A 1 283 ? 12.386 -15.771 20.925 1.00 95.94 283 VAL A N 1
ATOM 2257 C CA . VAL A 1 283 ? 11.778 -14.441 20.770 1.00 95.94 283 VAL A CA 1
ATOM 2258 C C . VAL A 1 283 ? 11.350 -13.828 22.096 1.00 95.94 283 VAL A C 1
ATOM 2260 O O . VAL A 1 283 ? 11.169 -14.513 23.107 1.00 95.94 283 VAL A O 1
ATOM 2263 N N . ALA A 1 284 ? 11.190 -12.504 22.090 1.00 94.81 284 ALA A N 1
ATOM 2264 C CA . ALA A 1 284 ? 10.635 -11.765 23.215 1.00 94.81 284 ALA A CA 1
ATOM 2265 C C . ALA A 1 284 ? 9.190 -12.203 23.509 1.00 94.81 284 ALA A C 1
ATOM 2267 O O . ALA A 1 284 ? 8.457 -12.604 22.609 1.00 94.81 284 ALA A O 1
ATOM 2268 N N . SER A 1 285 ? 8.752 -12.056 24.763 1.00 92.62 285 SER A N 1
ATOM 2269 C CA . SER A 1 285 ? 7.421 -12.487 25.224 1.00 92.62 285 SER A CA 1
ATOM 2270 C C . SER A 1 285 ? 6.255 -11.888 24.436 1.00 92.62 285 SER A C 1
ATOM 2272 O O . SER A 1 285 ? 5.194 -12.492 24.377 1.00 92.62 285 SER A O 1
ATOM 2274 N N . ALA A 1 286 ? 6.442 -10.715 23.822 1.00 91.44 286 ALA A N 1
ATOM 2275 C CA . ALA A 1 286 ? 5.431 -10.075 22.981 1.00 91.44 286 ALA A CA 1
ATOM 2276 C C . ALA A 1 286 ? 5.092 -10.869 21.703 1.00 91.44 286 ALA A C 1
ATOM 2278 O O . ALA A 1 286 ? 4.023 -10.643 21.142 1.00 91.44 286 ALA A O 1
ATOM 2279 N N . TYR A 1 287 ? 5.984 -11.778 21.286 1.00 94.62 287 TYR A N 1
ATOM 2280 C CA . TYR A 1 287 ? 5.914 -12.583 20.062 1.00 94.62 287 TYR A CA 1
ATOM 2281 C C . TYR A 1 287 ? 5.708 -14.085 20.311 1.00 94.62 287 TYR A C 1
ATOM 2283 O O . TYR A 1 287 ? 5.613 -14.860 19.361 1.00 94.62 287 TYR A O 1
ATOM 2291 N N . GLN A 1 288 ? 5.679 -14.513 21.575 1.00 93.75 288 GLN A N 1
ATOM 2292 C CA . GLN A 1 288 ? 5.501 -15.921 21.937 1.00 93.75 288 GLN A CA 1
ATOM 2293 C C . GLN A 1 288 ? 4.045 -16.345 21.750 1.00 93.75 288 GLN A C 1
ATOM 2295 O O . GLN A 1 288 ? 3.141 -15.567 22.044 1.00 93.75 288 GLN A O 1
ATOM 2300 N N . ASP A 1 289 ? 3.841 -17.582 21.290 1.00 91.25 289 ASP A N 1
ATOM 2301 C CA . ASP A 1 289 ? 2.520 -18.203 21.106 1.00 91.25 289 ASP A CA 1
ATOM 2302 C C . ASP A 1 289 ? 1.575 -17.432 20.166 1.00 91.25 289 ASP A C 1
ATOM 2304 O O . ASP A 1 289 ? 0.355 -17.568 20.247 1.00 91.25 289 ASP A O 1
ATOM 2308 N N . LYS A 1 290 ? 2.142 -16.640 19.250 1.00 93.44 290 LYS A N 1
ATOM 2309 C CA . LYS A 1 290 ? 1.402 -15.811 18.298 1.00 93.44 290 LYS A CA 1
ATOM 2310 C C . LYS A 1 290 ? 1.701 -16.176 16.856 1.00 93.44 290 LYS A C 1
ATOM 2312 O O . LYS A 1 290 ? 2.797 -16.624 16.514 1.00 93.44 290 LYS A O 1
ATOM 2317 N N . GLU A 1 291 ? 0.708 -15.932 16.013 1.00 96.44 291 GLU A N 1
ATOM 2318 C CA . GLU A 1 291 ? 0.819 -16.012 14.563 1.00 96.44 291 GLU A CA 1
ATOM 2319 C C . GLU A 1 291 ? 0.638 -14.615 13.973 1.00 96.44 291 GLU A C 1
ATOM 2321 O O . GLU A 1 291 ? -0.171 -13.825 14.458 1.00 96.44 291 GLU A O 1
ATOM 2326 N N . TYR A 1 292 ? 1.377 -14.327 12.910 1.00 97.44 292 TYR A N 1
ATOM 2327 C CA . TYR A 1 292 ? 1.380 -13.029 12.252 1.00 97.44 292 TYR A CA 1
ATOM 2328 C C . TYR A 1 292 ? 1.170 -13.195 10.759 1.00 97.44 292 TYR A C 1
ATOM 2330 O O . TYR A 1 292 ? 1.811 -14.044 10.140 1.00 97.44 292 TYR A O 1
ATOM 2338 N N . TYR A 1 293 ? 0.331 -12.353 10.166 1.00 97.38 293 TYR A N 1
ATOM 2339 C CA . TYR A 1 293 ? 0.383 -12.136 8.728 1.00 97.38 293 TYR A CA 1
ATOM 2340 C C . TYR A 1 293 ? 1.517 -11.173 8.394 1.00 97.38 293 TYR A C 1
ATOM 2342 O O . TYR A 1 293 ? 1.611 -10.096 8.984 1.00 97.38 293 TYR A O 1
ATOM 2350 N N . VAL A 1 294 ? 2.351 -11.571 7.441 1.00 96.62 294 VAL A N 1
ATOM 2351 C CA . VAL A 1 294 ? 3.389 -10.731 6.850 1.00 96.62 294 VAL A CA 1
ATOM 2352 C C . VAL A 1 294 ? 2.743 -9.838 5.797 1.00 96.62 294 VAL A C 1
ATOM 2354 O O . VAL A 1 294 ? 2.045 -10.336 4.915 1.00 96.62 294 VAL A O 1
ATOM 2357 N N . GLU A 1 295 ? 2.971 -8.535 5.889 1.00 93.62 295 GLU A N 1
ATOM 2358 C CA . GLU A 1 295 ? 2.586 -7.532 4.888 1.00 93.62 295 GLU A CA 1
ATOM 2359 C C . GLU A 1 295 ? 3.780 -6.585 4.645 1.00 93.62 295 GLU A C 1
ATOM 2361 O O . GLU A 1 295 ? 4.821 -6.718 5.289 1.00 93.62 295 GLU A O 1
ATOM 2366 N N . GLY A 1 296 ? 3.669 -5.649 3.700 1.00 90.25 296 GLY A N 1
ATOM 2367 C CA . GLY A 1 296 ? 4.712 -4.663 3.395 1.00 90.25 296 GLY A CA 1
ATOM 2368 C C . GLY A 1 296 ? 6.002 -5.207 2.756 1.00 90.25 296 GLY A C 1
ATOM 2369 O O . GLY A 1 296 ? 6.965 -4.455 2.612 1.00 90.25 296 GLY A O 1
ATOM 2370 N N . VAL A 1 297 ? 6.052 -6.479 2.340 1.00 90.56 297 VAL A N 1
ATOM 2371 C CA . VAL A 1 297 ? 7.192 -7.032 1.582 1.00 90.56 297 VAL A CA 1
ATOM 2372 C C . VAL A 1 297 ? 7.362 -6.245 0.283 1.00 90.56 297 VAL A C 1
ATOM 2374 O O . VAL A 1 297 ? 6.384 -6.024 -0.433 1.00 90.56 297 VAL A O 1
ATOM 2377 N N . GLY A 1 298 ? 8.598 -5.827 0.005 1.00 85.25 298 GLY A N 1
ATOM 2378 C CA . GLY A 1 298 ? 8.963 -4.962 -1.116 1.00 85.25 298 GLY A CA 1
ATOM 2379 C C . GLY A 1 298 ? 9.152 -3.493 -0.742 1.00 85.25 298 GLY A C 1
ATOM 2380 O O . GLY A 1 298 ? 9.783 -2.762 -1.506 1.00 85.25 298 GLY A O 1
ATOM 2381 N N . ASP A 1 299 ? 8.679 -3.073 0.432 1.00 85.50 299 ASP A N 1
ATOM 2382 C CA . ASP A 1 299 ? 8.784 -1.699 0.938 1.00 85.50 299 ASP A CA 1
ATOM 2383 C C . ASP A 1 299 ? 9.329 -1.691 2.377 1.00 85.50 299 ASP A C 1
ATOM 2385 O O . ASP A 1 299 ? 10.509 -1.395 2.609 1.00 85.50 299 ASP A O 1
ATOM 2389 N N . ALA A 1 300 ? 8.493 -2.110 3.328 1.00 90.81 300 ALA A N 1
ATOM 2390 C CA . ALA A 1 300 ? 8.795 -2.193 4.747 1.00 90.81 300 ALA A CA 1
ATOM 2391 C C . ALA A 1 300 ? 7.904 -3.257 5.404 1.00 90.81 300 ALA A C 1
ATOM 2393 O O . ALA A 1 300 ? 6.714 -3.033 5.616 1.00 90.81 300 ALA A O 1
ATOM 2394 N N . ILE A 1 301 ? 8.480 -4.411 5.742 1.00 94.75 301 ILE A N 1
ATOM 2395 C CA . ILE A 1 301 ? 7.737 -5.548 6.290 1.00 94.75 301 ILE A CA 1
ATOM 2396 C C . ILE A 1 301 ? 7.021 -5.162 7.589 1.00 94.75 301 ILE A C 1
ATOM 2398 O O . ILE A 1 301 ? 7.635 -4.658 8.530 1.00 94.75 301 ILE A O 1
ATOM 2402 N N . THR A 1 302 ? 5.735 -5.477 7.676 1.00 95.06 302 THR A N 1
ATOM 2403 C CA . THR A 1 302 ? 4.927 -5.369 8.891 1.00 95.06 302 THR A CA 1
ATOM 2404 C C . THR A 1 302 ? 4.415 -6.749 9.298 1.00 95.06 302 THR A C 1
ATOM 2406 O O . THR A 1 302 ? 4.285 -7.664 8.480 1.00 95.06 302 THR A O 1
ATOM 2409 N N . LEU A 1 303 ? 4.149 -6.919 10.595 1.00 96.50 303 LEU A N 1
ATOM 2410 C CA . LEU A 1 303 ? 3.607 -8.154 11.156 1.00 96.50 303 LEU A CA 1
ATOM 2411 C C . LEU A 1 303 ? 2.281 -7.852 11.843 1.00 96.50 303 LEU A C 1
ATOM 2413 O O . LEU A 1 303 ? 2.240 -7.193 12.880 1.00 96.50 303 LEU A O 1
ATOM 2417 N N . THR A 1 304 ? 1.194 -8.352 11.262 1.00 95.81 304 THR A N 1
ATOM 2418 C CA . THR A 1 304 ? -0.155 -8.181 11.809 1.00 95.81 304 THR A CA 1
ATOM 2419 C C . THR A 1 304 ? -0.527 -9.395 12.644 1.00 95.81 304 THR A C 1
ATOM 2421 O O . THR A 1 304 ? -0.641 -10.492 12.097 1.00 95.81 304 THR A O 1
ATOM 2424 N N . ASP A 1 305 ? -0.726 -9.209 13.949 1.00 94.69 305 ASP A N 1
ATOM 2425 C CA . ASP A 1 305 ? -1.156 -10.277 14.858 1.00 94.69 305 ASP A CA 1
ATOM 2426 C C . ASP A 1 305 ? -2.518 -10.835 14.411 1.00 94.69 305 ASP A C 1
ATOM 2428 O O . ASP A 1 305 ? -3.482 -10.095 14.206 1.00 94.69 305 ASP A O 1
ATOM 2432 N N . VAL A 1 306 ? -2.608 -12.153 14.242 1.00 92.50 306 VAL A N 1
ATOM 2433 C CA . VAL A 1 306 ? -3.850 -12.822 13.836 1.00 92.50 306 VAL A CA 1
ATOM 2434 C C . VAL A 1 306 ? -4.950 -12.620 14.881 1.00 92.50 306 VAL A C 1
ATOM 2436 O O . VAL A 1 306 ? -6.122 -12.497 14.513 1.00 92.50 306 VAL A O 1
ATOM 2439 N N . GLU A 1 307 ? -4.598 -12.530 16.168 1.00 87.81 307 GLU A N 1
ATOM 2440 C CA . GLU A 1 307 ? -5.567 -12.279 17.241 1.00 87.81 307 GLU A CA 1
ATOM 2441 C C . GLU A 1 307 ? -6.172 -10.867 17.182 1.00 87.81 307 GLU A C 1
ATOM 2443 O O . GLU A 1 307 ? -7.263 -10.649 17.714 1.00 87.81 307 GLU A O 1
ATOM 2448 N N . ASP A 1 308 ? -5.526 -9.929 16.486 1.00 89.38 308 ASP A N 1
ATOM 2449 C CA . ASP A 1 308 ? -6.057 -8.588 16.247 1.00 89.38 308 ASP A CA 1
ATOM 2450 C C . ASP A 1 308 ? -7.020 -8.548 15.043 1.00 89.38 308 ASP A C 1
ATOM 2452 O O . ASP A 1 308 ? -7.730 -7.566 14.848 1.00 89.38 308 ASP A O 1
ATOM 2456 N N . LEU A 1 309 ? -7.155 -9.611 14.245 1.00 89.50 309 LEU A N 1
ATOM 2457 C CA . LEU A 1 309 ? -8.054 -9.645 13.077 1.00 89.50 309 LEU A CA 1
ATOM 2458 C C . LEU A 1 309 ? -9.395 -10.345 13.357 1.00 89.50 309 LEU A C 1
ATOM 2460 O O . LEU A 1 309 ? -9.935 -11.062 12.508 1.00 89.50 309 LEU A O 1
ATOM 2464 N N . ILE A 1 310 ? -9.949 -10.121 14.552 1.00 88.19 310 ILE A N 1
ATOM 2465 C CA . ILE A 1 310 ? -11.277 -10.609 14.960 1.00 88.19 310 ILE A CA 1
ATOM 2466 C C . ILE A 1 310 ? -12.419 -9.955 14.167 1.00 88.19 310 ILE A C 1
ATOM 2468 O O . ILE A 1 310 ? -12.360 -8.779 13.820 1.00 88.19 310 ILE A O 1
ATOM 2472 N N . THR A 1 311 ? -13.504 -10.699 13.917 1.00 88.31 311 THR A N 1
ATOM 2473 C CA . THR A 1 311 ? -14.617 -10.242 13.057 1.00 88.31 311 THR A CA 1
ATOM 2474 C C . THR A 1 311 ? -16.015 -10.357 13.695 1.00 88.31 311 THR A C 1
ATOM 2476 O O . THR A 1 311 ? -16.927 -10.873 13.069 1.00 88.31 311 THR A O 1
ATOM 2479 N N . PRO A 1 312 ? -16.263 -9.830 14.906 1.00 82.50 312 PRO A N 1
ATOM 2480 C CA . PRO A 1 312 ? -17.544 -9.931 15.618 1.00 82.50 312 PRO A CA 1
ATOM 2481 C C . PRO A 1 312 ? -18.743 -9.238 14.944 1.00 82.50 312 PRO A C 1
ATOM 2483 O O . PRO A 1 312 ? -19.815 -9.167 15.536 1.00 82.50 312 PRO A O 1
ATOM 2486 N N . GLY A 1 313 ? -18.594 -8.701 13.731 1.00 81.50 313 GLY A N 1
ATOM 2487 C CA . GLY A 1 313 ? -19.691 -8.091 12.988 1.00 81.50 313 GLY A CA 1
ATOM 2488 C C . GLY A 1 313 ? -20.760 -9.108 12.576 1.00 81.50 313 GLY A C 1
ATOM 2489 O O . GLY A 1 313 ? -20.486 -10.287 12.370 1.00 81.50 313 GLY A O 1
ATOM 2490 N N . SER A 1 314 ? -21.987 -8.630 12.371 1.00 82.06 314 SER A N 1
ATOM 2491 C CA . SER A 1 314 ? -23.160 -9.446 12.001 1.00 82.06 314 SER A CA 1
ATOM 2492 C C . SER A 1 314 ? -23.055 -10.177 10.653 1.00 82.06 314 SER A C 1
ATOM 2494 O O . SER A 1 314 ? -23.894 -11.014 10.330 1.00 82.06 314 SER A O 1
ATOM 2496 N N . TYR A 1 315 ? -22.048 -9.837 9.852 1.00 83.69 315 TYR A N 1
ATOM 2497 C CA . TYR A 1 315 ? -21.741 -10.406 8.539 1.00 83.69 315 TYR A CA 1
ATOM 2498 C C . TYR A 1 315 ? -20.625 -11.465 8.593 1.00 83.69 315 TYR A C 1
ATOM 2500 O O . TYR A 1 315 ? -20.164 -11.935 7.551 1.00 83.69 315 TYR A O 1
ATOM 2508 N N . ALA A 1 316 ? -20.179 -11.839 9.791 1.00 84.62 316 ALA A N 1
ATOM 2509 C CA . ALA A 1 316 ? -19.377 -13.028 10.035 1.00 84.62 316 ALA A CA 1
ATOM 2510 C C . ALA A 1 316 ? -20.253 -14.162 10.586 1.00 84.62 316 ALA A C 1
ATOM 2512 O O . ALA A 1 316 ? -21.315 -13.932 11.169 1.00 84.62 316 ALA A O 1
ATOM 2513 N N . THR A 1 317 ? -19.802 -15.399 10.412 1.00 81.88 317 THR A N 1
ATOM 2514 C CA . THR A 1 317 ? -20.474 -16.582 10.945 1.00 81.88 317 THR A CA 1
ATOM 2515 C C . THR A 1 317 ? -20.075 -16.780 12.398 1.00 81.88 317 THR A C 1
ATOM 2517 O O . THR A 1 317 ? -18.911 -17.042 12.694 1.00 81.88 317 THR A O 1
ATOM 2520 N N . GLU A 1 318 ? -21.043 -16.692 13.306 1.00 81.62 318 GLU A N 1
ATOM 2521 C CA . GLU A 1 318 ? -20.836 -17.038 14.709 1.00 81.62 318 GLU A CA 1
ATOM 2522 C C . GLU A 1 318 ? -20.778 -18.562 14.888 1.00 81.62 318 GLU A C 1
ATOM 2524 O O . GLU A 1 318 ? -21.651 -19.311 14.443 1.00 81.62 318 GLU A O 1
ATOM 2529 N N . SER A 1 319 ? -19.759 -19.021 15.601 1.00 73.81 319 SER A N 1
ATOM 2530 C CA . SER A 1 319 ? -19.606 -20.390 16.077 1.00 73.81 319 SER A CA 1
ATOM 2531 C C . SER A 1 319 ? -19.236 -20.364 17.555 1.00 73.81 319 SER A C 1
ATOM 2533 O O . SER A 1 319 ? -18.657 -19.396 18.035 1.00 73.81 319 SER A O 1
ATOM 2535 N N . THR A 1 320 ? -19.584 -21.400 18.313 1.00 66.44 320 THR A N 1
ATOM 2536 C CA . THR A 1 320 ? -19.296 -21.444 19.752 1.00 66.44 320 THR A CA 1
ATOM 2537 C C . THR A 1 320 ? -18.294 -22.547 20.053 1.00 66.44 320 THR A C 1
ATOM 2539 O O . THR A 1 320 ? -18.571 -23.720 19.802 1.00 66.44 320 THR A O 1
ATOM 2542 N N . ILE A 1 321 ? -17.150 -22.180 20.629 1.00 60.06 321 ILE A N 1
ATOM 2543 C CA . ILE A 1 321 ? -16.231 -23.128 21.261 1.00 60.06 321 ILE A CA 1
ATOM 2544 C C . ILE A 1 321 ? -16.458 -23.025 22.767 1.00 60.06 321 ILE A C 1
ATOM 2546 O O . ILE A 1 321 ? -16.341 -21.950 23.363 1.00 60.06 321 ILE A O 1
ATOM 2550 N N . LEU A 1 322 ? -16.834 -24.144 23.385 1.00 57.62 322 LEU A N 1
ATOM 2551 C CA . LEU A 1 322 ? -16.989 -24.206 24.832 1.00 57.62 322 LEU A CA 1
ATOM 2552 C C . LEU A 1 322 ? -15.602 -24.180 25.488 1.00 57.62 322 LEU A C 1
ATOM 2554 O O . LEU A 1 322 ? -14.670 -24.821 25.003 1.00 57.62 322 LEU A O 1
ATOM 2558 N N . TYR A 1 323 ? -15.489 -23.446 26.596 1.00 51.31 323 TYR A N 1
ATOM 2559 C CA . TYR A 1 323 ? -14.297 -23.419 27.448 1.00 51.31 323 TYR A CA 1
ATOM 2560 C C . TYR A 1 323 ? -13.799 -24.852 27.748 1.00 51.31 323 TYR A C 1
ATOM 2562 O O . TYR A 1 323 ? -14.621 -25.722 28.044 1.00 51.31 323 TYR A O 1
ATOM 2570 N N . ASP A 1 324 ? -12.477 -25.077 27.681 1.00 51.00 324 ASP A N 1
ATOM 2571 C CA . ASP A 1 324 ? -11.791 -26.355 27.991 1.00 51.00 324 ASP A CA 1
ATOM 2572 C C . ASP A 1 324 ? -12.003 -27.514 26.976 1.00 51.00 324 ASP A C 1
ATOM 2574 O O . ASP A 1 324 ? -11.897 -28.693 27.312 1.00 51.00 324 ASP A O 1
ATOM 2578 N N . GLN A 1 325 ? -12.297 -27.213 25.700 1.00 49.78 325 GLN A N 1
ATOM 2579 C CA . GLN A 1 325 ? -12.311 -28.228 24.621 1.00 49.78 325 GLN A CA 1
ATOM 2580 C C . GLN A 1 325 ? -10.995 -28.360 23.831 1.00 49.78 325 GLN A C 1
ATOM 2582 O O . GLN A 1 325 ? -10.794 -29.377 23.163 1.00 49.78 325 GLN A O 1
ATOM 2587 N N . VAL A 1 326 ? -10.093 -27.377 23.903 1.00 44.31 326 VAL A N 1
ATOM 2588 C CA . VAL A 1 326 ? -8.775 -27.380 23.241 1.00 44.31 326 VAL A CA 1
ATOM 2589 C C . VAL A 1 326 ? -7.684 -26.961 24.227 1.00 44.31 326 VAL A C 1
ATOM 2591 O O . VAL A 1 326 ? -7.932 -26.183 25.139 1.00 44.31 326 VAL A O 1
ATOM 2594 N N . GLY A 1 327 ? -6.482 -27.525 24.069 1.00 38.84 327 GLY A N 1
ATOM 2595 C CA . GLY A 1 327 ? -5.458 -27.590 25.121 1.00 38.84 327 GLY A CA 1
ATOM 2596 C C . GLY A 1 327 ? -4.833 -26.271 25.592 1.00 38.84 327 GLY A C 1
ATOM 2597 O O . GLY A 1 327 ? -4.109 -26.308 26.580 1.00 38.84 327 GLY A O 1
ATOM 2598 N N . TYR A 1 328 ? -5.099 -25.140 24.937 1.00 44.31 328 TYR A N 1
ATOM 2599 C CA . TYR A 1 328 ? -4.652 -23.806 25.350 1.00 44.31 328 TYR A CA 1
ATOM 2600 C C . TYR A 1 328 ? -5.661 -22.763 24.846 1.00 44.31 328 TYR A C 1
ATOM 2602 O O . TYR A 1 328 ? -5.805 -22.587 23.639 1.00 44.31 328 TYR A O 1
ATOM 2610 N N . ASP A 1 329 ? -6.374 -22.099 25.759 1.00 44.78 329 ASP A N 1
ATOM 2611 C CA . ASP A 1 329 ? -7.259 -20.967 25.454 1.00 44.78 329 ASP A CA 1
ATOM 2612 C C . ASP A 1 329 ? -6.580 -19.670 25.921 1.00 44.78 329 ASP A C 1
ATOM 2614 O O . ASP A 1 329 ? -6.206 -19.559 27.092 1.00 44.78 329 ASP A O 1
ATOM 2618 N N . SER A 1 330 ? -6.382 -18.704 25.016 1.00 51.44 330 SER A N 1
ATOM 2619 C CA . SER A 1 330 ? -5.783 -17.399 25.338 1.00 51.44 330 SER A CA 1
ATOM 2620 C C . SER A 1 330 ? -6.751 -16.479 26.095 1.00 51.44 330 SER A C 1
ATOM 2622 O O . SER A 1 330 ? -6.329 -15.453 26.634 1.00 51.44 330 SER A O 1
ATOM 2624 N N . ARG A 1 331 ? -8.045 -16.839 26.183 1.00 58.97 331 ARG A N 1
ATOM 2625 C CA . ARG A 1 331 ? -9.087 -16.053 26.861 1.00 58.97 331 ARG A CA 1
ATOM 2626 C C . ARG A 1 331 ? -9.932 -16.953 27.776 1.00 58.97 331 ARG A C 1
ATOM 2628 O O . ARG A 1 331 ? -10.505 -17.928 27.317 1.00 58.97 331 ARG A O 1
ATOM 2635 N N . PRO A 1 332 ? -10.075 -16.654 29.075 1.00 52.00 332 PRO A N 1
ATOM 2636 C CA . PRO A 1 332 ? -10.632 -17.605 30.047 1.00 52.00 332 PRO A CA 1
ATOM 2637 C C . PRO A 1 332 ? -12.179 -17.733 30.046 1.00 52.00 332 PRO A C 1
ATOM 2639 O O . PRO A 1 332 ? -12.757 -18.106 31.067 1.00 52.00 332 PRO A O 1
ATOM 2642 N N . TYR A 1 333 ? -12.877 -17.439 28.939 1.00 63.03 333 TYR A N 1
ATOM 2643 C CA . TYR A 1 333 ? -14.349 -17.439 28.841 1.00 63.03 333 TYR A CA 1
ATOM 2644 C C . TYR A 1 333 ? -14.873 -18.094 27.548 1.00 63.03 333 TYR A C 1
ATOM 2646 O O . TYR A 1 333 ? -14.165 -18.174 26.552 1.00 63.03 333 TYR A O 1
ATOM 2654 N N . ALA A 1 334 ? -16.130 -18.572 27.556 1.00 52.72 334 ALA A N 1
ATOM 2655 C CA . ALA A 1 334 ? -16.744 -19.254 26.407 1.00 52.72 334 ALA A CA 1
ATOM 2656 C C . ALA A 1 334 ? -16.696 -18.383 25.136 1.00 52.72 334 ALA A C 1
ATOM 2658 O O . ALA A 1 334 ? -17.135 -17.232 25.152 1.00 52.72 334 ALA A O 1
ATOM 2659 N N . LYS A 1 335 ? -16.166 -18.943 24.040 1.00 58.59 335 LYS A N 1
ATOM 2660 C CA . LYS A 1 335 ? -15.806 -18.193 22.834 1.00 58.59 335 LYS A CA 1
ATOM 2661 C C . LYS A 1 335 ? -16.927 -18.275 21.804 1.00 58.59 335 LYS A C 1
ATOM 2663 O O . LYS A 1 335 ? -17.110 -19.320 21.180 1.00 58.59 335 LYS A O 1
ATOM 2668 N N . ALA A 1 336 ? -17.642 -17.173 21.585 1.00 59.84 336 ALA A N 1
ATOM 2669 C CA . ALA A 1 336 ? -18.235 -16.935 20.274 1.00 59.84 336 ALA A CA 1
ATOM 2670 C C . ALA A 1 336 ? -17.083 -16.558 19.326 1.00 59.84 336 ALA A C 1
ATOM 2672 O O . ALA A 1 336 ? -16.434 -15.525 19.496 1.00 59.84 336 ALA A O 1
ATOM 2673 N N . TYR A 1 337 ? -16.754 -17.457 18.403 1.00 69.31 337 TYR A N 1
ATOM 2674 C CA . TYR A 1 337 ? -15.769 -17.261 17.350 1.00 69.31 337 TYR A CA 1
ATOM 2675 C C . TYR A 1 337 ? -16.490 -16.846 16.075 1.00 69.31 337 TYR A C 1
ATOM 2677 O O . TYR A 1 337 ? -17.398 -17.542 15.618 1.00 69.31 337 TYR A O 1
ATOM 2685 N N . TYR A 1 338 ? -16.072 -15.719 15.512 1.00 81.19 338 TYR A N 1
ATOM 2686 C CA . TYR A 1 338 ? -16.643 -15.176 14.291 1.00 81.19 338 TYR A CA 1
ATOM 2687 C C . TYR A 1 338 ? -15.702 -15.442 13.129 1.00 81.19 338 TYR A C 1
ATOM 2689 O O . TYR A 1 338 ? -14.571 -14.948 13.125 1.00 81.19 338 TYR A O 1
ATOM 2697 N N . SER A 1 339 ? -16.184 -16.227 12.166 1.00 84.31 339 SER A N 1
ATOM 2698 C CA . SER A 1 339 ? -15.450 -16.548 10.947 1.00 84.31 339 SER A CA 1
ATOM 2699 C C . SER A 1 339 ? -15.936 -15.689 9.775 1.00 84.31 339 SER A C 1
ATOM 2701 O O . SER A 1 339 ? -17.142 -15.636 9.502 1.00 84.31 339 SER A O 1
ATOM 2703 N N . PRO A 1 340 ? -15.036 -15.022 9.040 1.00 89.38 340 PRO A N 1
ATOM 2704 C CA . PRO A 1 340 ? -15.367 -14.293 7.821 1.00 89.38 340 PRO A CA 1
ATOM 2705 C C . PRO A 1 340 ? -15.562 -15.258 6.634 1.00 89.38 340 PRO A C 1
ATOM 2707 O O . PRO A 1 340 ? -14.744 -15.324 5.723 1.00 89.38 340 PRO A O 1
ATOM 2710 N N . ASP A 1 341 ? -16.644 -16.038 6.626 1.00 90.44 341 ASP A N 1
ATOM 2711 C CA . ASP A 1 341 ? -16.864 -17.070 5.593 1.00 90.44 341 ASP A CA 1
ATOM 2712 C C . ASP A 1 341 ? -17.329 -16.495 4.245 1.00 90.44 341 ASP A C 1
ATOM 2714 O O . ASP A 1 341 ? -17.135 -17.100 3.188 1.00 90.44 341 ASP A O 1
ATOM 2718 N N . THR A 1 342 ? -17.976 -15.326 4.266 1.00 93.38 342 THR A N 1
ATOM 2719 C CA . THR A 1 342 ? -18.514 -14.695 3.057 1.00 93.38 342 THR A CA 1
ATOM 2720 C C . THR A 1 342 ? -17.445 -13.830 2.404 1.00 93.38 342 THR A C 1
ATOM 2722 O O . THR A 1 342 ? -16.848 -12.986 3.054 1.00 93.38 342 THR A O 1
ATOM 2725 N N . LYS A 1 343 ? -17.232 -13.997 1.098 1.00 96.62 343 LYS A N 1
ATOM 2726 C CA . LYS A 1 343 ? -16.223 -13.249 0.333 1.00 96.62 343 LYS A CA 1
ATOM 2727 C C . LYS A 1 343 ? -16.537 -11.751 0.301 1.00 96.62 343 LYS A C 1
ATOM 2729 O O . LYS A 1 343 ? -17.638 -11.368 -0.095 1.00 96.62 343 LYS A O 1
ATOM 2734 N N . ASP A 1 344 ? -15.549 -10.926 0.637 1.00 97.44 344 ASP A N 1
ATOM 2735 C CA . ASP A 1 344 ? -15.631 -9.464 0.573 1.00 97.44 344 ASP A CA 1
ATOM 2736 C C . ASP A 1 344 ? -14.620 -8.912 -0.436 1.00 97.44 344 ASP A C 1
ATOM 2738 O O . ASP A 1 344 ? -13.423 -9.101 -0.277 1.00 97.44 344 ASP A O 1
ATOM 2742 N N . TYR A 1 345 ? -15.092 -8.259 -1.493 1.00 98.25 345 TYR A N 1
ATOM 2743 C CA . TYR A 1 345 ? -14.286 -7.728 -2.596 1.00 98.25 345 TYR A CA 1
ATOM 2744 C C . TYR A 1 345 ? -13.909 -6.255 -2.409 1.00 98.25 345 TYR A C 1
ATOM 2746 O O . TYR A 1 345 ? -13.239 -5.705 -3.282 1.00 98.25 345 TYR A O 1
ATOM 2754 N N . ILE A 1 346 ? -14.352 -5.613 -1.322 1.00 98.44 346 ILE A N 1
ATOM 2755 C CA . ILE A 1 346 ? -13.965 -4.244 -0.972 1.00 98.44 346 ILE A CA 1
ATOM 2756 C C . ILE A 1 346 ? -13.348 -4.271 0.426 1.00 98.44 346 ILE A C 1
ATOM 2758 O O . ILE A 1 346 ? -14.052 -4.332 1.434 1.00 98.44 346 ILE A O 1
ATOM 2762 N N . THR A 1 347 ? -12.022 -4.255 0.483 1.00 97.75 347 THR A N 1
ATOM 2763 C CA . THR A 1 347 ? -11.243 -4.449 1.711 1.00 97.75 347 THR A CA 1
ATOM 2764 C C . THR A 1 347 ? -10.190 -3.357 1.889 1.00 97.75 347 THR A C 1
ATOM 2766 O O . THR A 1 347 ? -9.987 -2.502 1.029 1.00 97.75 347 THR A O 1
ATOM 2769 N N . ILE A 1 348 ? -9.520 -3.371 3.038 1.00 97.31 348 ILE A N 1
ATOM 2770 C CA . ILE A 1 348 ? -8.319 -2.576 3.318 1.00 97.31 348 ILE A CA 1
ATOM 2771 C C . ILE A 1 348 ? -7.212 -3.575 3.690 1.00 97.31 348 ILE A C 1
ATOM 2773 O O . ILE A 1 348 ? -7.516 -4.673 4.179 1.00 97.31 348 ILE A O 1
ATOM 2777 N N . LYS A 1 349 ? -5.942 -3.249 3.423 1.00 95.69 349 LYS A N 1
ATOM 2778 C CA . LYS A 1 349 ? -4.795 -4.085 3.829 1.00 95.69 349 LYS A CA 1
ATOM 2779 C C . LYS A 1 349 ? -4.839 -4.424 5.323 1.00 95.69 349 LYS A C 1
ATOM 2781 O O . LYS A 1 349 ? -5.328 -3.632 6.139 1.00 95.69 349 LYS A O 1
ATOM 2786 N N . ARG A 1 350 ? -4.383 -5.632 5.677 1.00 95.12 350 ARG A N 1
ATOM 2787 C CA . ARG A 1 350 ? -4.538 -6.192 7.035 1.00 95.12 350 ARG A CA 1
ATOM 2788 C C . ARG A 1 350 ? -3.713 -5.429 8.072 1.00 95.12 350 ARG A C 1
ATOM 2790 O O . ARG A 1 350 ? -4.143 -5.338 9.216 1.00 95.12 350 ARG A O 1
ATOM 2797 N N . ASP A 1 351 ? -2.610 -4.822 7.652 1.00 94.25 351 ASP A N 1
ATOM 2798 C CA . ASP A 1 351 ? -1.664 -4.082 8.491 1.00 94.25 351 ASP A CA 1
ATOM 2799 C C . ASP A 1 351 ? -2.057 -2.622 8.778 1.00 94.25 351 ASP A C 1
ATOM 2801 O O . ASP A 1 351 ? -1.233 -1.824 9.227 1.00 94.25 351 ASP A O 1
ATOM 2805 N N . SER A 1 352 ? -3.323 -2.249 8.563 1.00 93.94 352 SER A N 1
ATOM 2806 C CA . SER A 1 352 ? -3.800 -0.913 8.931 1.00 93.94 352 SER A CA 1
ATOM 2807 C C . SER A 1 352 ? -3.724 -0.685 10.443 1.00 93.94 352 SER A C 1
ATOM 2809 O O . SER A 1 352 ? -4.305 -1.435 11.231 1.00 93.94 352 SER A O 1
ATOM 2811 N N . GLN A 1 353 ? -3.050 0.396 10.850 1.00 92.94 353 GLN A N 1
ATOM 2812 C CA . GLN A 1 353 ? -2.811 0.745 12.258 1.00 92.94 353 GLN A CA 1
ATOM 2813 C C . GLN A 1 353 ? -4.101 0.988 13.050 1.00 92.94 353 GLN A C 1
ATOM 2815 O O . GLN A 1 353 ? -4.150 0.756 14.257 1.00 92.94 353 GLN A O 1
ATOM 2820 N N . ASP A 1 354 ? -5.154 1.452 12.380 1.00 93.62 354 ASP A N 1
ATOM 2821 C CA . ASP A 1 354 ? -6.473 1.684 12.964 1.00 93.62 354 ASP A CA 1
ATOM 2822 C C . ASP A 1 354 ? -7.298 0.398 13.131 1.00 93.62 354 ASP A C 1
ATOM 2824 O O . ASP A 1 354 ? -8.390 0.452 13.706 1.00 93.62 354 ASP A O 1
ATOM 2828 N N . GLN A 1 355 ? -6.779 -0.739 12.641 1.00 93.94 355 GLN A N 1
ATOM 2829 C CA . GLN A 1 355 ? -7.399 -2.063 12.647 1.00 93.94 355 GLN A CA 1
ATOM 2830 C C . GLN A 1 355 ? -8.905 -1.987 12.354 1.00 93.94 355 GLN A C 1
ATOM 2832 O O . GLN A 1 355 ? -9.734 -2.529 13.092 1.00 93.94 355 GLN A O 1
ATOM 2837 N N . ASN A 1 356 ? -9.277 -1.242 11.316 1.00 94.88 356 ASN A N 1
ATOM 2838 C CA . ASN A 1 356 ? -10.672 -1.039 10.953 1.00 94.88 356 ASN A CA 1
ATOM 2839 C C . ASN A 1 356 ? -11.347 -2.361 10.526 1.00 94.88 356 ASN A C 1
ATOM 2841 O O . ASN A 1 356 ? -10.702 -3.369 10.221 1.00 94.88 356 ASN A O 1
ATOM 2845 N N . ALA A 1 357 ? -12.679 -2.356 10.473 1.00 94.94 357 ALA A N 1
ATOM 2846 C CA . ALA A 1 357 ? -13.461 -3.555 10.180 1.00 94.94 357 ALA A CA 1
ATOM 2847 C C . ALA A 1 357 ? -13.187 -4.161 8.784 1.00 94.94 357 ALA A C 1
ATOM 2849 O O . ALA A 1 357 ? -13.319 -5.373 8.614 1.00 94.94 357 ALA A O 1
ATOM 2850 N N . TRP A 1 358 ? -12.790 -3.356 7.791 1.00 97.12 358 TRP A N 1
ATOM 2851 C CA . TRP A 1 358 ? -12.436 -3.845 6.453 1.00 97.12 358 TRP A CA 1
ATOM 2852 C C . TRP A 1 358 ? -11.100 -4.592 6.457 1.00 97.12 358 TRP A C 1
ATOM 2854 O O . TRP A 1 358 ? -11.005 -5.657 5.849 1.00 97.12 358 TRP A O 1
ATOM 2864 N N . SER A 1 359 ? -10.102 -4.084 7.187 1.00 95.94 359 SER A N 1
ATOM 2865 C CA . SER A 1 359 ? -8.816 -4.760 7.401 1.00 95.94 359 SER A CA 1
ATOM 2866 C C . SER A 1 359 ? -8.986 -6.074 8.163 1.00 95.94 359 SER A C 1
ATOM 2868 O O . SER A 1 359 ? -8.471 -7.108 7.736 1.00 95.94 359 SER A O 1
ATOM 2870 N N . ARG A 1 360 ? -9.779 -6.074 9.247 1.00 94.25 360 ARG A N 1
ATOM 2871 C CA . ARG A 1 360 ? -10.040 -7.278 10.062 1.00 94.25 360 ARG A CA 1
ATOM 2872 C C . ARG A 1 360 ? -10.700 -8.405 9.276 1.00 94.25 360 ARG A C 1
ATOM 2874 O O . ARG A 1 360 ? -10.413 -9.571 9.535 1.00 94.25 360 ARG A O 1
ATOM 2881 N N . TYR A 1 361 ? -11.571 -8.075 8.323 1.00 95.38 361 TYR A N 1
ATOM 2882 C CA . TYR A 1 361 ? -12.336 -9.057 7.551 1.00 95.38 361 TYR A CA 1
ATOM 2883 C C . TYR A 1 361 ? -11.591 -9.598 6.319 1.00 95.38 361 TYR A C 1
ATOM 2885 O O . TYR A 1 361 ? -12.004 -10.598 5.741 1.00 95.38 361 TYR A O 1
ATOM 2893 N N . ASN A 1 362 ? -10.492 -8.967 5.905 1.00 96.50 362 ASN A N 1
ATOM 2894 C CA . ASN A 1 362 ? -9.773 -9.330 4.688 1.00 96.50 362 ASN A CA 1
ATOM 2895 C C . ASN A 1 362 ? -9.156 -10.742 4.774 1.00 96.50 362 ASN A C 1
ATOM 2897 O O . ASN A 1 362 ? -8.346 -11.022 5.662 1.00 96.50 362 ASN A O 1
ATOM 2901 N N . ARG A 1 363 ? -9.539 -11.631 3.847 1.00 96.00 363 ARG A N 1
ATOM 2902 C CA . ARG A 1 363 ? -9.067 -13.026 3.747 1.00 96.00 363 ARG A CA 1
ATOM 2903 C C . ARG A 1 363 ? -8.687 -13.437 2.325 1.00 96.00 363 ARG A C 1
ATOM 2905 O O . ARG A 1 363 ? -8.750 -14.617 1.981 1.00 96.00 363 ARG A O 1
ATOM 2912 N N . TRP A 1 364 ? -8.299 -12.474 1.493 1.00 97.12 364 TRP A N 1
ATOM 2913 C CA . TRP A 1 364 ? -7.750 -12.771 0.174 1.00 97.12 364 TRP A CA 1
ATOM 2914 C C . TRP A 1 364 ? -6.270 -13.112 0.270 1.00 97.12 364 TRP A C 1
ATOM 2916 O O . TRP A 1 364 ? -5.458 -12.288 0.686 1.00 97.12 364 TRP A O 1
ATOM 2926 N N . PHE A 1 365 ? -5.919 -14.312 -0.187 1.00 95.00 365 PHE A N 1
ATOM 2927 C CA . PHE A 1 365 ? -4.541 -14.784 -0.254 1.00 95.00 365 PHE A CA 1
ATOM 2928 C C . PHE A 1 365 ? -4.197 -15.172 -1.682 1.00 95.00 365 PHE A C 1
ATOM 2930 O O . PHE A 1 365 ? -4.987 -15.825 -2.370 1.00 95.00 365 PHE A O 1
ATOM 2937 N N . HIS A 1 366 ? -3.018 -14.755 -2.135 1.00 92.62 366 HIS A N 1
ATOM 2938 C CA . HIS A 1 366 ? -2.541 -15.116 -3.458 1.00 92.62 366 HIS A CA 1
ATOM 2939 C C . HIS A 1 366 ? -2.210 -16.614 -3.500 1.00 92.62 366 HIS A C 1
ATOM 2941 O O . HIS A 1 366 ? -1.679 -17.189 -2.548 1.00 92.62 366 HIS A O 1
ATOM 2947 N N . LYS A 1 367 ? -2.497 -17.255 -4.628 1.00 92.00 367 LYS A N 1
ATOM 2948 C CA . LYS A 1 367 ? -2.297 -18.684 -4.859 1.00 92.00 367 LYS A CA 1
ATOM 2949 C C . LYS A 1 367 ? -0.879 -19.153 -4.521 1.00 92.00 367 LYS A C 1
ATOM 2951 O O . LYS A 1 367 ? -0.734 -20.162 -3.837 1.00 92.00 367 LYS A O 1
ATOM 2956 N N . SER A 1 368 ? 0.144 -18.416 -4.963 1.00 88.12 368 SER A N 1
ATOM 2957 C CA . SER A 1 368 ? 1.549 -18.773 -4.706 1.00 88.12 368 SER A CA 1
ATOM 2958 C C . SER A 1 368 ? 1.865 -18.839 -3.216 1.00 88.12 368 SER A C 1
ATOM 2960 O O . SER A 1 368 ? 2.531 -19.771 -2.795 1.00 88.12 368 SER A O 1
ATOM 2962 N N . VAL A 1 369 ? 1.323 -17.918 -2.415 1.00 91.00 369 VAL A N 1
ATOM 2963 C CA . VAL A 1 369 ? 1.518 -17.881 -0.960 1.00 91.00 369 VAL A CA 1
ATOM 2964 C C . VAL A 1 369 ? 0.947 -19.140 -0.321 1.00 91.00 369 VAL A C 1
ATOM 2966 O O . VAL A 1 369 ? 1.598 -19.771 0.510 1.00 91.00 369 VAL A O 1
ATOM 2969 N N . ILE A 1 370 ? -0.254 -19.548 -0.740 1.00 92.06 370 ILE A N 1
ATOM 2970 C CA . ILE A 1 370 ? -0.920 -20.746 -0.219 1.00 92.06 370 ILE A CA 1
ATOM 2971 C C . ILE A 1 370 ? -0.109 -22.002 -0.577 1.00 92.06 370 ILE A C 1
ATOM 2973 O O . ILE A 1 370 ? 0.132 -22.856 0.278 1.00 92.06 370 ILE A O 1
ATOM 2977 N N . GLU A 1 371 ? 0.332 -22.106 -1.833 1.00 91.00 371 GLU A N 1
ATOM 2978 C CA . GLU A 1 371 ? 1.124 -23.231 -2.346 1.00 91.00 371 GLU A CA 1
ATOM 2979 C C . GLU A 1 371 ? 2.515 -23.316 -1.701 1.00 91.00 371 GLU A C 1
ATOM 2981 O O . GLU A 1 371 ? 2.940 -24.401 -1.291 1.00 91.00 371 GLU A O 1
ATOM 2986 N N . GLU A 1 372 ? 3.211 -22.188 -1.567 1.00 88.25 372 GLU A N 1
ATOM 2987 C CA . GLU A 1 372 ? 4.529 -22.091 -0.940 1.00 88.25 372 GLU A CA 1
ATOM 2988 C C . GLU A 1 372 ? 4.463 -22.448 0.543 1.00 88.25 372 GLU A C 1
ATOM 2990 O O . GLU A 1 372 ? 5.211 -23.309 1.007 1.00 88.25 372 GLU A O 1
ATOM 2995 N N . THR A 1 373 ? 3.493 -21.890 1.266 1.00 89.00 373 THR A N 1
ATOM 2996 C CA . THR A 1 373 ? 3.263 -22.200 2.681 1.00 89.00 373 THR A CA 1
ATOM 2997 C C . THR A 1 373 ? 3.027 -23.687 2.920 1.00 89.00 373 THR A C 1
ATOM 2999 O O . THR A 1 373 ? 3.598 -24.291 3.836 1.00 89.00 373 THR A O 1
ATOM 3002 N N . ALA A 1 374 ? 2.192 -24.310 2.091 1.00 88.94 374 ALA A N 1
ATOM 3003 C CA . ALA A 1 374 ? 1.927 -25.732 2.216 1.00 88.94 374 ALA A CA 1
ATOM 3004 C C . ALA A 1 374 ? 3.153 -26.575 1.870 1.00 88.94 374 ALA A C 1
ATOM 3006 O O . ALA A 1 374 ? 3.455 -27.521 2.596 1.00 88.94 374 ALA A O 1
ATOM 3007 N N . THR A 1 375 ? 3.893 -26.194 0.827 1.00 88.94 375 THR A N 1
ATOM 3008 C CA . THR A 1 375 ? 5.135 -26.864 0.427 1.00 88.94 375 THR A CA 1
ATOM 3009 C C . THR A 1 375 ? 6.176 -26.803 1.543 1.00 88.94 375 THR A C 1
ATOM 3011 O O . THR A 1 375 ? 6.735 -27.839 1.905 1.00 88.94 375 THR A O 1
ATOM 3014 N N . ALA A 1 376 ? 6.382 -25.627 2.147 1.00 86.69 376 ALA A N 1
ATOM 3015 C CA . ALA A 1 376 ? 7.267 -25.437 3.296 1.00 86.69 376 ALA A CA 1
ATOM 3016 C C . ALA A 1 376 ? 6.848 -26.300 4.500 1.00 86.69 376 ALA A C 1
ATOM 3018 O O . ALA A 1 376 ? 7.693 -26.797 5.241 1.00 86.69 376 ALA A O 1
ATOM 3019 N N . SER A 1 377 ? 5.545 -26.544 4.647 1.00 85.12 377 SER A N 1
ATOM 3020 C CA . SER A 1 377 ? 4.969 -27.396 5.693 1.00 85.12 377 SER A CA 1
ATOM 3021 C C . SER A 1 377 ? 4.898 -28.889 5.319 1.00 85.12 377 SER A C 1
ATOM 3023 O O . SER A 1 377 ? 4.404 -29.695 6.105 1.00 85.12 377 SER A O 1
ATOM 3025 N N . GLY A 1 378 ? 5.376 -29.288 4.133 1.00 85.56 378 GLY A N 1
ATOM 3026 C CA . GLY A 1 378 ? 5.366 -30.679 3.663 1.00 85.56 378 GLY A CA 1
ATOM 3027 C C . GLY A 1 378 ? 4.007 -31.194 3.166 1.00 85.56 378 GLY A C 1
ATOM 3028 O O . GLY A 1 378 ? 3.809 -32.407 3.080 1.00 85.56 378 GLY A O 1
ATOM 3029 N N . PHE A 1 379 ? 3.075 -30.300 2.830 1.00 85.56 379 PHE A N 1
ATOM 3030 C CA . PHE A 1 379 ? 1.747 -30.617 2.302 1.00 85.56 379 PHE A CA 1
ATOM 3031 C C . PHE A 1 379 ? 1.607 -30.209 0.830 1.00 85.56 379 PHE A C 1
ATOM 3033 O O . PHE A 1 379 ? 2.273 -29.302 0.342 1.00 85.56 379 PHE A O 1
ATOM 3040 N N . THR A 1 380 ? 0.696 -30.867 0.112 1.00 82.50 380 THR A N 1
ATOM 3041 C CA . THR A 1 380 ? 0.266 -30.444 -1.227 1.00 82.50 380 THR A CA 1
ATOM 3042 C C . THR A 1 380 ? -1.103 -29.793 -1.117 1.00 82.50 380 THR A C 1
ATOM 3044 O O . THR A 1 380 ? -2.040 -30.402 -0.598 1.00 82.50 380 THR A O 1
ATOM 3047 N N . THR A 1 381 ? -1.230 -28.565 -1.602 1.00 83.94 381 THR A N 1
ATOM 3048 C CA . THR A 1 381 ? -2.493 -27.824 -1.612 1.00 83.94 381 THR A CA 1
ATOM 3049 C C . THR A 1 381 ? -3.448 -28.351 -2.668 1.00 83.94 381 THR A C 1
ATOM 3051 O O . THR A 1 381 ? -3.061 -28.721 -3.774 1.00 83.94 381 THR A O 1
ATOM 3054 N N . THR A 1 382 ? -4.733 -28.363 -2.326 1.00 86.62 382 THR A N 1
ATOM 3055 C CA . THR A 1 382 ? -5.831 -28.467 -3.289 1.00 86.62 382 THR A CA 1
ATOM 3056 C C . THR A 1 382 ? -6.692 -27.232 -3.088 1.00 86.62 382 THR A C 1
ATOM 3058 O O . THR A 1 382 ? -7.222 -27.037 -1.999 1.00 86.62 382 THR A O 1
ATOM 3061 N N . LEU A 1 383 ? -6.763 -26.376 -4.104 1.00 91.00 383 LEU A N 1
ATOM 3062 C CA . LEU A 1 383 ? -7.515 -25.125 -4.054 1.00 91.00 383 LEU A CA 1
ATOM 3063 C C . LEU A 1 383 ? -8.921 -25.353 -4.609 1.00 91.00 383 LEU A C 1
ATOM 3065 O O . LEU A 1 383 ? -9.070 -25.980 -5.660 1.00 91.00 383 LEU A O 1
ATOM 3069 N N . ASP A 1 384 ? -9.933 -24.851 -3.907 1.00 93.00 384 ASP A N 1
ATOM 3070 C CA . ASP A 1 384 ? -11.316 -24.882 -4.374 1.00 93.00 384 ASP A CA 1
ATOM 3071 C C . ASP A 1 384 ? -11.577 -23.699 -5.320 1.00 93.00 384 ASP A C 1
ATOM 3073 O O . ASP A 1 384 ? -11.356 -22.537 -4.972 1.00 93.00 384 ASP A O 1
ATOM 3077 N N . GLU A 1 385 ? -12.064 -23.973 -6.532 1.00 94.31 385 GLU A N 1
ATOM 3078 C CA . GLU A 1 385 ? -12.409 -22.926 -7.502 1.00 94.31 385 GLU A CA 1
ATOM 3079 C C . GLU A 1 385 ? -13.609 -22.079 -7.047 1.00 94.31 385 GLU A C 1
ATOM 3081 O O . GLU A 1 385 ? -13.798 -20.967 -7.545 1.00 94.31 385 GLU A O 1
ATOM 3086 N N . ASP A 1 386 ? -14.414 -22.555 -6.091 1.00 94.75 386 ASP A N 1
ATOM 3087 C CA . ASP A 1 386 ? -15.441 -21.726 -5.462 1.00 94.75 386 ASP A CA 1
ATOM 3088 C C . ASP A 1 386 ? -14.870 -20.686 -4.494 1.00 94.75 386 ASP A C 1
ATOM 3090 O O . ASP A 1 386 ? -15.523 -19.658 -4.262 1.00 94.75 386 ASP A O 1
ATOM 3094 N N . ASP A 1 387 ? -13.643 -20.896 -4.010 1.00 95.81 387 ASP A N 1
ATOM 3095 C CA . ASP A 1 387 ? -12.899 -19.939 -3.190 1.00 95.81 387 ASP A CA 1
ATOM 3096 C C . ASP A 1 387 ? -12.118 -18.909 -3.986 1.00 95.81 387 ASP A C 1
ATOM 3098 O O . ASP A 1 387 ? -11.811 -17.831 -3.472 1.00 95.81 387 ASP A O 1
ATOM 3102 N N . ARG A 1 388 ? -11.901 -19.180 -5.268 1.00 97.12 388 ARG A N 1
ATOM 3103 C CA . ARG A 1 388 ? -11.264 -18.259 -6.198 1.00 97.12 388 ARG A CA 1
ATOM 3104 C C . ARG A 1 388 ? -12.089 -16.987 -6.397 1.00 97.12 388 ARG A C 1
ATOM 3106 O O . ARG A 1 388 ? -13.314 -17.033 -6.557 1.00 97.12 388 ARG A O 1
ATOM 3113 N N . ALA A 1 389 ? -11.419 -15.839 -6.473 1.00 97.38 389 ALA A N 1
ATOM 3114 C CA . ALA A 1 389 ? -12.089 -14.573 -6.739 1.00 97.38 389 ALA A CA 1
ATOM 3115 C C . ALA A 1 389 ? -12.739 -14.563 -8.135 1.00 97.38 389 ALA A C 1
ATOM 3117 O O . ALA A 1 389 ? -12.123 -14.877 -9.158 1.00 97.38 389 ALA A O 1
ATOM 3118 N N . LYS A 1 390 ? -14.012 -14.159 -8.185 1.00 96.12 390 LYS A N 1
ATOM 3119 C CA . LYS A 1 390 ? -14.825 -14.135 -9.416 1.00 96.12 390 LYS A CA 1
ATOM 3120 C C . LYS A 1 390 ? -14.930 -12.727 -10.019 1.00 96.12 390 LYS A C 1
ATOM 3122 O O . LYS A 1 390 ? -15.438 -12.581 -11.135 1.00 96.12 390 LYS A O 1
ATOM 3127 N N . ARG A 1 391 ? -14.472 -11.695 -9.307 1.00 95.75 391 ARG A N 1
ATOM 3128 C CA . ARG A 1 391 ? -14.485 -10.272 -9.689 1.00 95.75 391 ARG A CA 1
ATOM 3129 C C . ARG A 1 391 ? -13.188 -9.589 -9.229 1.00 95.75 391 ARG A C 1
ATOM 3131 O O . ARG A 1 391 ? -12.557 -10.127 -8.322 1.00 95.75 391 ARG A O 1
ATOM 3138 N N . PRO A 1 392 ? -12.808 -8.443 -9.829 1.00 96.56 392 PRO A N 1
ATOM 3139 C CA . PRO A 1 392 ? -11.730 -7.601 -9.312 1.00 96.56 392 PRO A CA 1
ATOM 3140 C C . PRO A 1 392 ? -11.897 -7.338 -7.813 1.00 96.56 392 PRO A C 1
ATOM 3142 O O . PRO A 1 392 ? -13.024 -7.136 -7.362 1.00 96.56 392 PRO A O 1
ATOM 3145 N N . ILE A 1 393 ? -10.805 -7.358 -7.056 1.00 97.94 393 ILE A N 1
ATOM 3146 C CA . ILE A 1 393 ? -10.813 -7.037 -5.627 1.00 97.94 393 ILE A CA 1
ATOM 3147 C C . ILE A 1 393 ? -10.300 -5.603 -5.483 1.00 97.94 393 ILE A C 1
ATOM 3149 O O . ILE A 1 393 ? -9.222 -5.283 -5.978 1.00 97.94 393 ILE A O 1
ATOM 3153 N N . ILE A 1 394 ? -11.080 -4.737 -4.838 1.00 98.25 394 ILE A N 1
ATOM 3154 C CA . ILE A 1 394 ? -10.640 -3.400 -4.439 1.00 98.25 394 ILE A CA 1
ATOM 3155 C C . ILE A 1 394 ? -10.098 -3.529 -3.020 1.00 98.25 394 ILE A C 1
ATOM 3157 O O . ILE A 1 394 ? -10.870 -3.617 -2.069 1.00 98.25 394 ILE A O 1
ATOM 3161 N N . GLU A 1 395 ? -8.779 -3.553 -2.880 1.00 97.69 395 GLU A N 1
ATOM 3162 C CA . GLU A 1 395 ? -8.133 -3.446 -1.576 1.00 97.69 395 GLU A CA 1
ATOM 3163 C C . GLU A 1 395 ? -7.429 -2.099 -1.481 1.00 97.69 395 GLU A C 1
ATOM 3165 O O . GLU A 1 395 ? -6.529 -1.820 -2.270 1.00 97.69 395 GLU A O 1
ATOM 3170 N N . PHE A 1 396 ? -7.840 -1.263 -0.534 1.00 97.25 396 PHE A N 1
ATOM 3171 C CA . PHE A 1 396 ? -7.175 0.010 -0.277 1.00 97.25 396 PHE A CA 1
ATOM 3172 C C . PHE A 1 396 ? -5.899 -0.170 0.543 1.00 97.25 396 PHE A C 1
ATOM 3174 O O . PHE A 1 396 ? -5.790 -1.090 1.362 1.00 97.25 396 PHE A O 1
ATOM 3181 N N . ASP A 1 397 ? -4.965 0.760 0.357 1.00 93.19 397 ASP A N 1
ATOM 3182 C CA . ASP A 1 397 ? -3.761 0.846 1.175 1.00 93.19 397 ASP A CA 1
ATOM 3183 C C . ASP A 1 397 ? -4.099 0.980 2.669 1.00 93.19 397 ASP A C 1
ATOM 3185 O O . ASP A 1 397 ? -5.082 1.619 3.058 1.00 93.19 397 ASP A O 1
ATOM 3189 N N . SER A 1 398 ? -3.271 0.376 3.519 1.00 92.12 398 SER A N 1
ATOM 3190 C CA . SER A 1 398 ? -3.334 0.557 4.967 1.00 92.12 398 SER A CA 1
ATOM 3191 C C . SER A 1 398 ? -3.017 2.003 5.348 1.00 92.12 398 SER A C 1
ATOM 3193 O O . SER A 1 398 ? -2.373 2.737 4.604 1.00 92.12 398 SER A O 1
ATOM 3195 N N . GLY A 1 399 ? -3.511 2.454 6.503 1.00 91.25 399 GLY A N 1
ATOM 3196 C CA . GLY A 1 399 ? -3.205 3.793 7.018 1.00 91.25 399 GLY A CA 1
ATOM 3197 C C . GLY A 1 399 ? -3.885 4.955 6.284 1.00 91.25 399 GLY A C 1
ATOM 3198 O O . GLY A 1 399 ? -3.667 6.108 6.645 1.00 91.25 399 GLY A O 1
ATOM 3199 N N . LEU A 1 400 ? -4.734 4.722 5.280 1.00 95.06 400 LEU A N 1
ATOM 3200 C CA . LEU A 1 400 ? -5.570 5.795 4.737 1.00 95.06 400 LEU A CA 1
ATOM 3201 C C . LEU A 1 400 ? -6.594 6.242 5.788 1.00 95.06 400 LEU A C 1
ATOM 3203 O O . LEU A 1 400 ? -7.396 5.442 6.266 1.00 95.06 400 LEU A O 1
ATOM 3207 N N . ALA A 1 401 ? -6.594 7.532 6.129 1.00 95.69 401 ALA A N 1
ATOM 3208 C CA . ALA A 1 401 ? -7.490 8.076 7.143 1.00 95.69 401 ALA A CA 1
ATOM 3209 C C . ALA A 1 401 ? -8.966 7.915 6.737 1.00 95.69 401 ALA A C 1
ATOM 3211 O O . ALA A 1 401 ? -9.456 8.564 5.806 1.00 95.69 401 ALA A O 1
ATOM 3212 N N . LEU A 1 402 ? -9.692 7.066 7.462 1.00 97.19 402 LEU A N 1
ATOM 3213 C CA . LEU A 1 402 ? -11.123 6.865 7.268 1.00 97.19 402 LEU A CA 1
ATOM 3214 C C . LEU A 1 402 ? -11.931 8.074 7.764 1.00 97.19 402 LEU A C 1
ATOM 3216 O O . LEU A 1 402 ? -11.566 8.762 8.719 1.00 97.19 402 LEU A O 1
ATOM 3220 N N . TYR A 1 403 ? -13.058 8.333 7.104 1.00 96.88 403 TYR A N 1
ATOM 3221 C CA . TYR A 1 403 ? -13.981 9.391 7.498 1.00 96.88 403 TYR A CA 1
ATOM 3222 C C . TYR A 1 403 ? -14.638 9.049 8.841 1.00 96.88 403 TYR A C 1
ATOM 3224 O O . TYR A 1 403 ? -15.157 7.946 9.008 1.00 96.88 403 TYR A O 1
ATOM 3232 N N . ASN A 1 404 ? -14.632 9.996 9.787 1.00 95.00 404 ASN A N 1
ATOM 3233 C CA . ASN A 1 404 ? -15.121 9.793 11.156 1.00 95.00 404 ASN A CA 1
ATOM 3234 C C . ASN A 1 404 ? -14.578 8.493 11.791 1.00 95.00 404 ASN A C 1
ATOM 3236 O O . ASN A 1 404 ? -15.336 7.603 12.176 1.00 95.00 404 ASN A O 1
ATOM 3240 N N . HIS A 1 405 ? -13.254 8.352 11.859 1.00 95.75 405 HIS A N 1
ATOM 3241 C CA . HIS A 1 405 ? -12.590 7.172 12.415 1.00 95.75 405 HIS A CA 1
ATOM 3242 C C . HIS A 1 405 ? -11.278 7.561 13.107 1.00 95.75 405 HIS A C 1
ATOM 3244 O O . HIS A 1 405 ? -10.712 8.616 12.819 1.00 95.75 405 HIS A O 1
ATOM 3250 N N . GLY A 1 406 ? -10.819 6.757 14.070 1.00 94.50 406 GLY A N 1
ATOM 3251 C CA . GLY A 1 406 ? -9.506 6.959 14.688 1.00 94.50 406 GLY A CA 1
ATOM 3252 C C . GLY A 1 406 ? -8.372 6.473 13.787 1.00 94.50 406 GLY A C 1
ATOM 3253 O O . GLY A 1 406 ? -8.606 5.781 12.798 1.00 94.50 406 GLY A O 1
ATOM 3254 N N . THR A 1 407 ? -7.143 6.847 14.131 1.00 93.69 407 THR A N 1
ATOM 3255 C CA . THR A 1 407 ? -5.941 6.585 13.320 1.00 93.69 407 THR A CA 1
ATOM 3256 C C . THR A 1 407 ? -5.121 5.407 13.835 1.00 93.69 407 THR A C 1
ATOM 3258 O O . THR A 1 407 ? -4.375 4.802 13.074 1.00 93.69 407 THR A O 1
ATOM 3261 N N . VAL A 1 408 ? -5.256 5.062 15.120 1.00 94.12 408 VAL A N 1
ATOM 3262 C CA . VAL A 1 408 ? -4.516 3.962 15.753 1.00 94.12 408 VAL A CA 1
ATOM 3263 C C . VAL A 1 408 ? -5.451 3.176 16.661 1.00 94.12 408 VAL A C 1
ATOM 3265 O O . VAL A 1 408 ? -6.118 3.753 17.519 1.00 94.12 408 VAL A O 1
ATOM 3268 N N . ALA A 1 409 ? -5.488 1.858 16.494 1.00 94.38 409 ALA A N 1
ATOM 3269 C CA . ALA A 1 409 ? -6.253 0.970 17.349 1.00 94.38 409 ALA A CA 1
ATOM 3270 C C . ALA A 1 409 ? -5.539 0.717 18.675 1.00 94.38 409 ALA A C 1
ATOM 3272 O O . ALA A 1 409 ? -4.334 0.470 18.738 1.00 94.38 409 ALA A O 1
ATOM 3273 N N . LYS A 1 410 ? -6.321 0.707 19.749 1.00 94.56 410 LYS A N 1
ATOM 3274 C CA . LYS A 1 410 ? -5.949 0.016 20.981 1.00 94.56 410 LYS A CA 1
ATOM 3275 C C . LYS A 1 410 ? -6.344 -1.452 20.852 1.00 94.56 410 LYS A C 1
ATOM 3277 O O . LYS A 1 410 ? -7.127 -1.822 19.974 1.00 94.56 410 LYS A O 1
ATOM 3282 N N . ARG A 1 411 ? -5.868 -2.287 21.778 1.00 92.62 411 ARG A N 1
ATOM 3283 C CA . ARG A 1 411 ? -6.352 -3.671 21.881 1.00 92.62 411 ARG A CA 1
ATOM 3284 C C . ARG A 1 411 ? -7.883 -3.663 21.999 1.00 92.62 411 ARG A C 1
ATOM 3286 O O . ARG A 1 411 ? -8.437 -2.786 22.672 1.00 92.62 411 ARG A O 1
ATOM 3293 N N . SER A 1 412 ? -8.555 -4.641 21.400 1.00 92.81 412 SER A N 1
ATOM 3294 C CA . SER A 1 412 ? -10.020 -4.735 21.397 1.00 92.81 412 SER A CA 1
ATOM 3295 C C . SER A 1 412 ? -10.622 -4.761 22.807 1.00 92.81 412 SER A C 1
ATOM 3297 O O . SER A 1 412 ? -10.040 -5.288 23.762 1.00 92.81 412 SER A O 1
ATOM 3299 N N . VAL A 1 413 ? -11.799 -4.157 22.947 1.00 95.25 413 VAL A N 1
ATOM 3300 C CA . VAL A 1 413 ? -12.535 -4.053 24.208 1.00 95.25 413 VAL A CA 1
ATOM 3301 C C . VAL A 1 413 ? -13.672 -5.065 24.176 1.00 95.25 413 VAL A C 1
ATOM 3303 O O . VAL A 1 413 ? -14.483 -5.072 23.256 1.00 95.25 413 VAL A O 1
ATOM 3306 N N . THR A 1 414 ? -13.752 -5.924 25.186 1.00 93.94 414 THR A N 1
ATOM 3307 C CA . THR A 1 414 ? -14.745 -6.999 25.237 1.00 93.94 414 THR A CA 1
ATOM 3308 C C . THR A 1 414 ? -16.171 -6.453 25.316 1.00 93.94 414 THR A C 1
ATOM 3310 O O . THR A 1 414 ? -17.034 -6.921 24.578 1.00 93.94 414 THR A O 1
ATOM 3313 N N . LEU A 1 415 ? -16.422 -5.460 26.182 1.00 95.44 415 LEU A N 1
ATOM 3314 C CA . LEU A 1 415 ? -17.747 -4.856 26.382 1.00 95.44 415 LEU A CA 1
ATOM 3315 C C . LEU A 1 415 ? -17.659 -3.332 26.557 1.00 95.44 415 LEU A C 1
ATOM 3317 O O . LEU A 1 415 ? -16.764 -2.817 27.230 1.00 95.44 415 LEU A O 1
ATOM 3321 N N . TYR A 1 416 ? -18.631 -2.614 25.998 1.00 97.25 416 TYR A N 1
ATOM 3322 C CA . TYR A 1 416 ? -18.742 -1.157 26.098 1.00 97.25 416 TYR A CA 1
ATOM 3323 C C . TYR A 1 416 ? -20.002 -0.768 26.880 1.00 97.25 416 TYR A C 1
ATOM 3325 O O . TYR A 1 416 ? -21.124 -0.978 26.416 1.00 97.25 416 TYR A O 1
ATOM 3333 N N . ASP A 1 417 ? -19.817 -0.220 28.082 1.00 97.38 417 ASP A N 1
ATOM 3334 C CA . ASP A 1 417 ? -20.895 0.146 28.999 1.00 97.38 417 ASP A CA 1
ATOM 3335 C C . ASP A 1 417 ? -21.284 1.621 28.842 1.00 97.38 417 ASP A C 1
ATOM 3337 O O . ASP A 1 417 ? -20.492 2.522 29.119 1.00 97.38 417 ASP A O 1
ATOM 3341 N N . THR A 1 418 ? -22.535 1.857 28.444 1.00 95.81 418 THR A N 1
ATOM 3342 C CA . THR A 1 418 ? -23.132 3.188 28.243 1.00 95.81 418 THR A CA 1
ATOM 3343 C C . THR A 1 418 ? -24.150 3.574 29.323 1.00 95.81 418 THR A C 1
ATOM 3345 O O . THR A 1 418 ? -24.873 4.562 29.173 1.00 95.81 418 THR A O 1
ATOM 3348 N N . VAL A 1 419 ? -24.254 2.805 30.412 1.00 96.06 419 VAL A N 1
ATOM 3349 C CA . VAL A 1 419 ? -25.330 2.920 31.412 1.00 96.06 419 VAL A CA 1
ATOM 3350 C C . VAL A 1 419 ? -24.797 3.203 32.817 1.00 96.06 419 VAL A C 1
ATOM 3352 O O . VAL A 1 419 ? -25.388 4.001 33.551 1.00 96.06 419 VAL A O 1
ATOM 3355 N N . THR A 1 420 ? -23.703 2.560 33.209 1.00 96.69 420 THR A N 1
ATOM 3356 C CA . THR A 1 420 ? -23.139 2.607 34.558 1.00 96.69 420 THR A CA 1
ATOM 3357 C C . THR A 1 420 ? -22.497 3.965 34.829 1.00 96.69 420 THR A C 1
ATOM 3359 O O . THR A 1 420 ? -21.560 4.366 34.148 1.00 96.69 420 THR A O 1
ATOM 3362 N N . LYS A 1 421 ? -23.004 4.682 35.843 1.00 97.12 421 LYS A N 1
ATOM 3363 C CA . LYS A 1 421 ? -22.586 6.060 36.181 1.00 97.12 421 LYS A CA 1
ATOM 3364 C C . LYS A 1 421 ? -21.535 6.171 37.291 1.00 97.12 421 LYS A C 1
ATOM 3366 O O . LYS A 1 421 ? -21.028 7.266 37.525 1.00 97.12 421 LYS A O 1
ATOM 3371 N N . ASP A 1 422 ? -21.295 5.069 37.994 1.00 96.31 422 ASP A N 1
ATOM 3372 C CA . ASP A 1 422 ? -20.303 4.921 39.064 1.00 96.31 422 ASP A CA 1
ATOM 3373 C C . ASP A 1 422 ? -19.888 3.441 39.119 1.00 96.31 422 ASP A C 1
ATOM 3375 O O . ASP A 1 422 ? -20.510 2.617 39.804 1.00 96.31 422 ASP A O 1
ATOM 3379 N N . ALA A 1 423 ? -18.894 3.078 38.311 1.00 95.25 423 ALA A N 1
ATOM 3380 C CA . ALA A 1 423 ? -18.465 1.702 38.100 1.00 95.25 423 ALA A CA 1
ATOM 3381 C C . ALA A 1 423 ? -17.871 1.080 39.370 1.00 95.25 423 ALA A C 1
ATOM 3383 O O . ALA A 1 423 ? -18.182 -0.065 39.707 1.00 95.25 423 ALA A O 1
ATOM 3384 N N . PHE A 1 424 ? -17.071 1.832 40.130 1.00 95.88 424 PHE A N 1
ATOM 3385 C CA . PHE A 1 424 ? -16.400 1.307 41.322 1.00 95.88 424 PHE A CA 1
ATOM 3386 C C . PHE A 1 424 ? -17.353 1.071 42.494 1.00 95.88 424 PHE A C 1
ATOM 3388 O O . PHE A 1 424 ? -17.142 0.129 43.258 1.00 95.88 424 PHE A O 1
ATOM 3395 N N . SER A 1 425 ? -18.419 1.860 42.637 1.00 95.69 425 SER A N 1
ATOM 3396 C CA . SER A 1 425 ? -19.427 1.584 43.669 1.00 95.69 425 SER A CA 1
ATOM 3397 C C . SER A 1 425 ? -20.431 0.511 43.241 1.00 95.69 425 SER A C 1
ATOM 3399 O O . SER A 1 425 ? -20.966 -0.198 44.095 1.00 95.69 425 SER A O 1
ATOM 3401 N N . THR A 1 426 ? -20.710 0.392 41.938 1.00 95.12 426 THR A N 1
ATOM 3402 C CA . THR A 1 426 ? -21.789 -0.468 41.419 1.00 95.12 426 THR A CA 1
ATOM 3403 C C . THR A 1 426 ? -21.314 -1.873 41.052 1.00 95.12 426 THR A C 1
ATOM 3405 O O . THR A 1 426 ? -22.027 -2.839 41.319 1.00 95.12 426 THR A O 1
ATOM 3408 N N . VAL A 1 427 ? -20.132 -2.001 40.445 1.00 95.44 427 VAL A N 1
ATOM 3409 C CA . VAL A 1 427 ? -19.641 -3.250 39.833 1.00 95.44 427 VAL A CA 1
ATOM 3410 C C . VAL A 1 427 ? -18.657 -3.979 40.746 1.00 95.44 427 VAL A C 1
ATOM 3412 O O . VAL A 1 427 ? -18.727 -5.198 40.901 1.00 95.44 427 VAL A O 1
ATOM 3415 N N . VAL A 1 428 ? -17.742 -3.248 41.385 1.00 94.25 428 VAL A N 1
ATOM 3416 C CA . VAL A 1 428 ? -16.705 -3.845 42.241 1.00 94.25 428 VAL A CA 1
ATOM 3417 C C . VAL A 1 428 ? -17.338 -4.456 43.499 1.00 94.25 428 VAL A C 1
ATOM 3419 O O . VAL A 1 428 ? -18.312 -3.938 44.043 1.00 94.25 428 VAL A O 1
ATOM 3422 N N . LYS A 1 429 ? -16.780 -5.578 43.974 1.00 92.12 429 LYS A N 1
ATOM 3423 C CA . LYS A 1 429 ? -17.296 -6.419 45.078 1.00 92.12 429 LYS A CA 1
ATOM 3424 C C . LYS A 1 429 ? -18.623 -7.138 44.804 1.00 92.12 429 LYS A C 1
ATOM 3426 O O . LYS A 1 429 ? -19.105 -7.840 45.693 1.00 92.12 429 LYS A O 1
ATOM 3431 N N . GLN A 1 430 ? -19.203 -7.015 43.611 1.00 94.50 430 GLN A N 1
ATOM 3432 C CA . GLN A 1 430 ? -20.352 -7.835 43.225 1.00 94.50 430 GLN A CA 1
ATOM 3433 C C . GLN A 1 430 ? -19.895 -9.239 42.818 1.00 94.50 430 GLN A C 1
ATOM 3435 O O . GLN A 1 430 ? -18.791 -9.419 42.311 1.00 94.50 430 GLN A O 1
ATOM 3440 N N . THR A 1 431 ? -20.752 -10.241 43.010 1.00 92.50 431 THR A N 1
ATOM 3441 C CA . THR A 1 431 ? -20.495 -11.627 42.568 1.00 92.50 431 THR A CA 1
ATOM 3442 C C . THR A 1 431 ? -20.716 -11.825 41.066 1.00 92.50 431 THR A C 1
ATOM 3444 O O . THR A 1 431 ? -20.356 -12.863 40.519 1.00 92.50 431 THR A O 1
ATOM 3447 N N . GLY A 1 432 ? -21.319 -10.841 40.400 1.00 92.94 432 GLY A N 1
ATOM 3448 C CA . GLY A 1 432 ? -21.572 -10.812 38.967 1.00 92.94 432 GLY A CA 1
ATOM 3449 C C . GLY A 1 432 ? -22.176 -9.469 38.562 1.00 92.94 432 GLY A C 1
ATOM 3450 O O . GLY A 1 432 ? -22.789 -8.781 39.380 1.00 92.94 432 GLY A O 1
ATOM 3451 N N . TYR A 1 433 ? -21.999 -9.096 37.301 1.00 96.25 433 TYR A N 1
ATOM 3452 C CA . TYR A 1 433 ? -22.562 -7.883 36.714 1.00 96.25 433 TYR A CA 1
ATOM 3453 C C . TYR A 1 433 ? -22.819 -8.121 35.225 1.00 96.25 433 TYR A C 1
ATOM 3455 O O . TYR A 1 433 ? -22.140 -8.953 34.626 1.00 96.25 433 TYR A O 1
ATOM 3463 N N . ILE A 1 434 ? -23.804 -7.438 34.639 1.00 94.81 434 ILE A N 1
ATOM 3464 C CA . ILE A 1 434 ? -24.177 -7.602 33.228 1.00 94.81 434 ILE A CA 1
ATOM 3465 C C . ILE A 1 434 ? -23.981 -6.270 32.513 1.00 94.81 434 ILE A C 1
ATOM 3467 O O . ILE A 1 434 ? -24.544 -5.264 32.939 1.00 94.81 434 ILE A O 1
ATOM 3471 N N . ILE A 1 435 ? -23.233 -6.292 31.412 1.00 95.56 435 ILE A N 1
ATOM 3472 C CA . ILE A 1 435 ? -23.001 -5.150 30.526 1.00 95.56 435 ILE A CA 1
ATOM 3473 C C . ILE A 1 435 ? -23.441 -5.552 29.125 1.00 95.56 435 ILE A C 1
ATOM 3475 O O . ILE A 1 435 ? -23.055 -6.608 28.636 1.00 95.56 435 ILE A O 1
ATOM 3479 N N . ASP A 1 436 ? -24.285 -4.726 28.504 1.00 92.38 436 ASP A N 1
ATOM 3480 C CA . ASP A 1 436 ? -24.809 -4.949 27.148 1.00 92.38 436 ASP A CA 1
ATOM 3481 C C . ASP A 1 436 ? -25.339 -6.385 26.913 1.00 92.38 436 ASP A C 1
ATOM 3483 O O . ASP A 1 436 ? -25.070 -7.031 25.904 1.00 92.38 436 ASP A O 1
ATOM 3487 N N . GLY A 1 437 ? -26.061 -6.924 27.903 1.00 91.56 437 GLY A N 1
ATOM 3488 C CA . GLY A 1 437 ? -26.648 -8.268 27.849 1.00 91.56 437 GLY A CA 1
ATOM 3489 C C . GLY A 1 437 ? -25.689 -9.430 28.142 1.00 91.56 437 GLY A C 1
ATOM 3490 O O . GLY A 1 437 ? -26.145 -10.571 28.193 1.00 91.56 437 GLY A O 1
ATOM 3491 N N . ILE A 1 438 ? -24.404 -9.166 28.396 1.00 91.19 438 ILE A N 1
ATOM 3492 C CA . ILE A 1 438 ? -23.373 -10.174 28.676 1.00 91.19 438 ILE A CA 1
ATOM 3493 C C . ILE A 1 438 ? -22.914 -10.095 30.137 1.00 91.19 438 ILE A C 1
ATOM 3495 O O . ILE A 1 438 ? -22.636 -9.018 30.663 1.00 91.19 438 ILE A O 1
ATOM 3499 N N . THR A 1 439 ? -22.830 -11.245 30.810 1.00 92.06 439 THR A N 1
ATOM 3500 C CA . THR A 1 439 ? -22.293 -11.341 32.177 1.00 92.06 439 THR A CA 1
ATOM 3501 C C . THR A 1 439 ? -20.775 -11.193 32.166 1.00 92.06 439 THR A C 1
ATOM 3503 O O . THR A 1 439 ? -20.099 -11.877 31.401 1.00 92.06 439 THR A O 1
ATOM 3506 N N . LEU A 1 440 ? -20.239 -10.355 33.056 1.00 92.44 440 LEU A N 1
ATOM 3507 C CA . LEU A 1 440 ? -18.799 -10.190 33.230 1.00 92.44 440 LEU A CA 1
ATOM 3508 C C . LEU A 1 440 ? -18.116 -11.499 33.640 1.00 92.44 440 LEU A C 1
ATOM 3510 O O . LEU A 1 440 ? -18.581 -12.200 34.540 1.00 92.44 440 LEU A O 1
ATOM 3514 N N . ALA A 1 441 ? -16.972 -11.765 33.017 1.00 90.44 441 ALA A N 1
ATOM 3515 C CA . ALA A 1 441 ? -16.076 -12.869 33.330 1.00 90.44 441 ALA A CA 1
ATOM 3516 C C . ALA A 1 441 ? -14.648 -12.356 33.559 1.00 90.44 441 ALA A C 1
ATOM 3518 O O . ALA A 1 441 ? -14.303 -11.237 33.173 1.00 90.44 441 ALA A O 1
ATOM 3519 N N . ASP A 1 442 ? -13.827 -13.182 34.206 1.00 88.81 442 ASP A N 1
ATOM 3520 C CA . ASP A 1 442 ? -12.402 -12.907 34.386 1.00 88.81 442 ASP A CA 1
ATOM 3521 C C . ASP A 1 442 ? -11.720 -12.691 33.021 1.00 88.81 442 ASP A C 1
ATOM 3523 O O . ASP A 1 442 ? -12.088 -13.321 32.030 1.00 88.81 442 ASP A O 1
ATOM 3527 N N . GLY A 1 443 ? -10.777 -11.753 32.942 1.00 87.81 443 GLY A N 1
ATOM 3528 C CA . GLY A 1 443 ? -10.025 -11.438 31.724 1.00 87.81 443 GLY A CA 1
ATOM 3529 C C . GLY A 1 443 ? -10.765 -10.593 30.677 1.00 87.81 443 GLY A C 1
ATOM 3530 O O . GLY A 1 443 ? -10.163 -10.243 29.662 1.00 87.81 443 GLY A O 1
ATOM 3531 N N . MET A 1 444 ? -12.040 -10.240 30.886 1.00 92.25 444 MET A N 1
ATOM 3532 C CA . MET A 1 444 ? -12.750 -9.313 29.994 1.00 92.25 444 MET A CA 1
ATOM 3533 C C . MET A 1 444 ? -12.196 -7.888 30.109 1.00 92.25 444 MET A C 1
ATOM 3535 O O . MET A 1 444 ? -11.828 -7.449 31.196 1.00 92.25 444 MET A O 1
ATOM 3539 N N . ARG A 1 445 ? -12.202 -7.140 29.001 1.00 95.56 445 ARG A N 1
ATOM 3540 C CA . ARG A 1 445 ? -11.823 -5.718 28.959 1.00 95.56 445 ARG A CA 1
ATOM 3541 C C . ARG A 1 445 ? -13.062 -4.852 28.794 1.00 95.56 445 ARG A C 1
ATOM 3543 O O . ARG A 1 445 ? -13.866 -5.107 27.899 1.00 95.56 445 ARG A O 1
ATOM 3550 N N . VAL A 1 446 ? -13.231 -3.840 29.637 1.00 97.50 446 VAL A N 1
ATOM 3551 C CA . VAL A 1 446 ? -14.465 -3.044 29.696 1.00 97.50 446 VAL A CA 1
ATOM 3552 C C . VAL A 1 446 ? -14.158 -1.554 29.721 1.00 97.50 446 VAL A C 1
ATOM 3554 O O . VAL A 1 446 ? -13.233 -1.116 30.402 1.00 97.50 446 VAL A O 1
ATOM 3557 N N . VAL A 1 447 ? -14.972 -0.774 29.010 1.00 98.00 447 VAL A N 1
ATOM 3558 C CA . VAL A 1 447 ? -15.006 0.691 29.118 1.00 98.00 447 VAL A CA 1
ATOM 3559 C C . VAL A 1 447 ? -16.335 1.130 29.720 1.00 98.00 447 VAL A C 1
ATOM 3561 O O . VAL A 1 447 ? -17.390 0.740 29.226 1.00 98.00 447 VAL A O 1
ATOM 3564 N N . PHE A 1 448 ? -16.282 1.985 30.743 1.00 96.81 448 PHE A N 1
ATOM 3565 C CA . PHE A 1 448 ? -17.453 2.638 31.337 1.00 96.81 448 PHE A CA 1
ATOM 3566 C C . PHE A 1 448 ? -17.566 4.072 30.806 1.00 96.81 448 PHE A C 1
ATOM 3568 O O . PHE A 1 448 ? -16.948 4.999 31.331 1.00 96.81 448 PHE A O 1
ATOM 3575 N N . SER A 1 449 ? -18.310 4.272 29.717 1.00 96.06 449 SER A N 1
ATOM 3576 C CA . SER A 1 449 ? -18.390 5.573 29.030 1.00 96.06 449 SER A CA 1
ATOM 3577 C C . SER A 1 449 ? -19.400 6.538 29.655 1.00 96.06 449 SER A C 1
ATOM 3579 O O . SER A 1 449 ? -19.277 7.755 29.495 1.00 96.06 449 SER A O 1
ATOM 3581 N N . ALA A 1 450 ? -20.369 6.011 30.407 1.00 96.06 450 ALA A N 1
ATOM 3582 C CA . ALA A 1 450 ? -21.370 6.792 31.134 1.00 96.06 450 ALA A CA 1
ATOM 3583 C C . ALA A 1 450 ? -20.972 7.152 32.574 1.00 96.06 450 ALA A C 1
ATOM 3585 O O . ALA A 1 450 ? -21.759 7.812 33.263 1.00 96.06 450 ALA A O 1
ATOM 3586 N N . ASP A 1 451 ? -19.780 6.741 33.025 1.00 97.44 451 ASP A N 1
ATOM 3587 C CA . ASP A 1 451 ? -19.291 7.074 34.360 1.00 97.44 451 ASP A CA 1
ATOM 3588 C C . ASP A 1 451 ? -19.190 8.599 34.535 1.00 97.44 451 ASP A C 1
ATOM 3590 O O . ASP A 1 451 ? -18.868 9.344 33.604 1.00 97.44 451 ASP A O 1
ATOM 3594 N N . THR A 1 452 ? -19.530 9.076 35.728 1.00 96.56 452 THR A N 1
ATOM 3595 C CA . THR A 1 452 ? -19.525 10.505 36.057 1.00 96.56 452 THR A CA 1
ATOM 3596 C C . THR A 1 452 ? -18.207 10.972 36.669 1.00 96.56 452 THR A C 1
ATOM 3598 O O . THR A 1 452 ? -17.965 12.180 36.710 1.00 96.56 452 THR A O 1
ATOM 3601 N N . ASP A 1 453 ? -17.345 10.049 37.108 1.00 95.75 453 ASP A N 1
ATOM 3602 C CA . ASP A 1 453 ? -15.996 10.351 37.570 1.00 95.75 453 ASP A CA 1
ATOM 3603 C C . ASP A 1 453 ? -15.041 10.477 36.366 1.00 95.75 453 ASP A C 1
ATOM 3605 O O . ASP A 1 453 ? -14.790 9.489 35.670 1.00 95.75 453 ASP A O 1
ATOM 3609 N N . PRO A 1 454 ? -14.450 11.661 36.111 1.00 92.31 454 PRO A N 1
ATOM 3610 C CA . PRO A 1 454 ? -13.538 11.868 34.983 1.00 92.31 454 PRO A CA 1
ATOM 3611 C C . PRO A 1 454 ? -12.245 11.043 35.075 1.00 92.31 454 PRO A C 1
ATOM 3613 O O . PRO A 1 454 ? -11.521 10.924 34.092 1.00 92.31 454 PRO A O 1
ATOM 3616 N N . THR A 1 455 ? -11.925 10.477 36.241 1.00 93.50 455 THR A N 1
ATOM 3617 C CA . THR A 1 455 ? -10.762 9.600 36.421 1.00 93.50 455 THR A CA 1
ATOM 3618 C C . THR A 1 455 ? -11.042 8.138 36.074 1.00 93.50 455 THR A C 1
ATOM 3620 O O . THR A 1 455 ? -10.080 7.376 35.948 1.00 93.50 455 THR A O 1
ATOM 3623 N N . VAL A 1 456 ? -12.316 7.765 35.892 1.00 95.31 456 VAL A N 1
ATOM 3624 C CA . VAL A 1 456 ? -12.787 6.414 35.533 1.00 95.31 456 VAL A CA 1
ATOM 3625 C C . VAL A 1 456 ? -13.403 6.392 34.138 1.00 95.31 456 VAL A C 1
ATOM 3627 O O . VAL A 1 456 ? -13.168 5.464 33.360 1.00 95.31 456 VAL A O 1
ATOM 3630 N N . LYS A 1 457 ? -14.177 7.429 33.806 1.00 95.69 457 LYS A N 1
ATOM 3631 C CA . LYS A 1 457 ? -14.880 7.563 32.534 1.00 95.69 457 LYS A CA 1
ATOM 3632 C C . LYS A 1 457 ? -13.929 7.354 31.354 1.00 95.69 457 LYS A C 1
ATOM 3634 O O . LYS A 1 457 ? -12.851 7.939 31.298 1.00 95.69 457 LYS A O 1
ATOM 3639 N N . ASN A 1 458 ? -14.367 6.545 30.388 1.00 94.88 458 ASN A N 1
ATOM 3640 C CA . ASN A 1 458 ? -13.642 6.218 29.152 1.00 94.88 458 ASN A CA 1
ATOM 3641 C C . ASN A 1 458 ? -12.300 5.484 29.332 1.00 94.88 458 ASN A C 1
ATOM 3643 O O . ASN A 1 458 ? -11.627 5.228 28.334 1.00 94.88 458 ASN A O 1
ATOM 3647 N N . LYS A 1 459 ? -11.893 5.111 30.549 1.00 96.69 459 LYS A N 1
ATOM 3648 C CA . LYS A 1 459 ? -10.731 4.236 30.722 1.00 96.69 459 LYS A CA 1
ATOM 3649 C C . LYS A 1 459 ? -11.087 2.779 30.458 1.00 96.69 459 LYS A C 1
ATOM 3651 O O . LYS A 1 459 ? -12.223 2.354 30.678 1.00 96.69 459 LYS A O 1
ATOM 3656 N N . ILE A 1 460 ? -10.090 2.023 30.007 1.00 97.88 460 ILE A N 1
ATOM 3657 C CA . ILE A 1 460 ? -10.188 0.574 29.817 1.00 97.88 460 ILE A CA 1
ATOM 3658 C C . ILE A 1 460 ? -9.743 -0.131 31.100 1.00 97.88 460 ILE A C 1
ATOM 3660 O O . ILE A 1 460 ? -8.650 0.120 31.617 1.00 97.88 460 ILE A O 1
ATOM 3664 N N . TYR A 1 461 ? -10.597 -1.021 31.595 1.00 98.00 461 TYR A N 1
ATOM 3665 C CA . TYR A 1 461 ? -10.341 -1.849 32.765 1.00 98.00 461 TYR A CA 1
ATOM 3666 C C . TYR A 1 461 ? -10.343 -3.328 32.393 1.00 98.00 461 TYR A C 1
ATOM 3668 O O . TYR A 1 461 ? -11.244 -3.795 31.693 1.00 98.00 461 TYR A O 1
ATOM 3676 N N . ASP A 1 462 ? -9.378 -4.068 32.927 1.00 96.38 462 ASP A N 1
ATOM 3677 C CA . ASP A 1 462 ? -9.400 -5.523 32.964 1.00 96.38 462 ASP A CA 1
ATOM 3678 C C . ASP A 1 462 ? -10.274 -5.976 34.145 1.00 96.38 462 ASP A C 1
ATOM 3680 O O . ASP A 1 462 ? -10.169 -5.469 35.269 1.00 96.38 462 ASP A O 1
ATOM 3684 N N . VAL A 1 463 ? -11.164 -6.929 33.880 1.00 95.44 463 VAL A N 1
ATOM 3685 C CA . VAL A 1 463 ? -12.041 -7.544 34.876 1.00 95.44 463 VAL A CA 1
ATOM 3686 C C . VAL A 1 463 ? -11.316 -8.722 35.511 1.00 95.44 463 VAL A C 1
ATOM 3688 O O . VAL A 1 463 ? -10.897 -9.649 34.820 1.00 95.44 463 VAL A O 1
ATOM 3691 N N . ASN A 1 464 ? -11.222 -8.726 36.839 1.00 93.75 464 ASN A N 1
ATOM 3692 C CA . ASN A 1 464 ? -10.703 -9.856 37.602 1.00 93.75 464 ASN A CA 1
ATOM 3693 C C . ASN A 1 464 ? -11.719 -10.343 38.630 1.00 93.75 464 ASN A C 1
ATOM 3695 O O . ASN A 1 464 ? -12.415 -9.542 39.252 1.00 93.75 464 ASN A O 1
ATOM 3699 N N . PHE A 1 465 ? -11.747 -11.646 38.884 1.00 92.38 465 PHE A N 1
ATOM 3700 C CA . PHE A 1 465 ? -12.488 -12.223 40.001 1.00 92.38 465 PHE A CA 1
ATOM 3701 C C . PHE A 1 465 ? -11.527 -12.567 41.138 1.00 92.38 465 PHE A C 1
ATOM 3703 O O . PHE A 1 465 ? -10.704 -13.475 41.043 1.00 92.38 465 PHE A O 1
ATOM 3710 N N . VAL A 1 466 ? -11.638 -11.836 42.246 1.00 91.38 466 VAL A N 1
ATOM 3711 C CA . VAL A 1 466 ? -10.791 -12.016 43.431 1.00 91.38 466 VAL A CA 1
ATOM 3712 C C . VAL A 1 466 ? -11.581 -12.631 44.575 1.00 91.38 466 VAL A C 1
ATOM 3714 O O . VAL A 1 466 ? -12.781 -12.410 44.723 1.00 91.38 466 VAL A O 1
ATOM 3717 N N . THR A 1 467 ? -10.908 -13.416 45.410 1.00 89.56 467 THR A N 1
ATOM 3718 C CA . THR A 1 467 ? -11.527 -14.041 46.581 1.00 89.56 467 THR A CA 1
ATOM 3719 C C . THR A 1 467 ? -11.644 -13.035 47.729 1.00 89.56 467 THR A C 1
ATOM 3721 O O . THR A 1 467 ? -10.640 -12.520 48.221 1.00 89.56 467 THR A O 1
ATOM 3724 N N . ALA A 1 468 ? -12.865 -12.759 48.180 1.00 85.38 468 ALA A N 1
ATOM 3725 C CA . ALA A 1 468 ? -13.137 -11.966 49.371 1.00 85.38 468 ALA A CA 1
ATOM 3726 C C . ALA A 1 468 ? -12.810 -12.748 50.660 1.00 85.38 468 ALA A C 1
ATOM 3728 O O . ALA A 1 468 ? -12.561 -13.954 50.647 1.00 85.38 468 ALA A O 1
ATOM 3729 N N . GLY A 1 469 ? -12.824 -12.064 51.811 1.00 81.06 469 GLY A N 1
ATOM 3730 C CA . GLY A 1 469 ? -12.447 -12.655 53.106 1.00 81.06 469 GLY A CA 1
ATOM 3731 C C . GLY A 1 469 ? -13.308 -13.845 53.562 1.00 81.06 469 GLY A C 1
ATOM 3732 O O . GLY A 1 469 ? -12.892 -14.591 54.444 1.00 81.06 469 GLY A O 1
ATOM 3733 N N . ASP A 1 470 ? -14.480 -14.042 52.960 1.00 86.25 470 ASP A N 1
ATOM 3734 C CA . ASP A 1 470 ? -15.404 -15.158 53.192 1.00 86.25 470 ASP A CA 1
ATOM 3735 C C . ASP A 1 470 ? -15.326 -16.255 52.111 1.00 86.25 470 ASP A C 1
ATOM 3737 O O . ASP A 1 470 ? -16.168 -17.149 52.071 1.00 86.25 470 ASP A O 1
ATOM 3741 N N . SER A 1 471 ? -14.296 -16.224 51.261 1.00 86.56 471 SER A N 1
ATOM 3742 C CA . SER A 1 471 ? -14.100 -17.123 50.113 1.00 86.56 471 SER A CA 1
ATOM 3743 C C . SER A 1 471 ? -15.063 -16.925 48.933 1.00 86.56 471 SER A C 1
ATOM 3745 O O . SER A 1 471 ? -15.051 -17.736 48.008 1.00 86.56 471 SER A O 1
ATOM 3747 N N . THR A 1 472 ? -15.874 -15.861 48.912 1.00 89.31 472 THR A N 1
ATOM 3748 C CA . THR A 1 472 ? -16.686 -15.525 47.730 1.00 89.31 472 THR A CA 1
ATOM 3749 C C . THR A 1 472 ? -15.823 -14.904 46.630 1.00 89.31 472 THR A C 1
ATOM 3751 O O . THR A 1 472 ? -14.940 -14.097 46.911 1.00 89.31 472 THR A O 1
ATOM 3754 N N . LEU A 1 473 ? -16.049 -15.281 45.368 1.00 90.50 473 LEU A N 1
ATOM 3755 C CA . LEU A 1 473 ? -15.433 -14.597 44.229 1.00 90.50 473 LEU A CA 1
ATOM 3756 C C . LEU A 1 473 ? -16.225 -13.330 43.921 1.00 90.50 473 LEU A C 1
ATOM 3758 O O . LEU A 1 473 ? -17.445 -13.379 43.752 1.00 90.50 473 LEU A O 1
ATOM 3762 N N . VAL A 1 474 ? -15.521 -12.208 43.854 1.00 94.00 474 VAL A N 1
ATOM 3763 C CA . VAL A 1 474 ? -16.104 -10.900 43.579 1.00 94.00 474 VAL A CA 1
ATOM 3764 C C . VAL A 1 474 ? -15.315 -10.163 42.508 1.00 94.00 474 VAL A C 1
ATOM 3766 O O . VAL A 1 474 ? -14.107 -10.353 42.373 1.00 94.00 474 VAL A O 1
ATOM 3769 N N . ILE A 1 475 ? -16.001 -9.297 41.770 1.00 95.56 475 ILE A N 1
ATOM 3770 C CA . ILE A 1 475 ? -15.408 -8.503 40.699 1.00 95.56 475 ILE A CA 1
ATOM 3771 C C . ILE A 1 475 ? -14.458 -7.453 41.282 1.00 95.56 475 ILE A C 1
ATOM 3773 O O . ILE A 1 475 ? -14.791 -6.728 42.226 1.00 95.56 475 ILE A O 1
ATOM 3777 N N . ASN A 1 476 ? -13.291 -7.347 40.665 1.00 95.25 476 ASN A N 1
ATOM 3778 C CA . ASN A 1 476 ? -12.318 -6.283 40.809 1.00 95.25 476 ASN A CA 1
ATOM 3779 C C . ASN A 1 476 ? -11.993 -5.721 39.421 1.00 95.25 476 ASN A C 1
ATOM 3781 O O . ASN A 1 476 ? -11.938 -6.467 38.448 1.00 95.25 476 ASN A O 1
ATOM 3785 N N . LEU A 1 477 ? -11.776 -4.412 39.343 1.00 96.38 477 LEU A N 1
ATOM 3786 C CA . LEU A 1 477 ? -11.388 -3.730 38.112 1.00 96.38 477 LEU A CA 1
ATOM 3787 C C . LEU A 1 477 ? -9.961 -3.211 38.275 1.00 96.38 477 LEU A C 1
ATOM 3789 O O . LEU A 1 477 ? -9.666 -2.517 39.251 1.00 96.38 477 LEU A O 1
ATOM 3793 N N . THR A 1 478 ? -9.086 -3.530 37.328 1.00 96.31 478 THR A N 1
ATOM 3794 C CA . THR A 1 478 ? -7.729 -2.972 37.254 1.00 96.31 478 THR A CA 1
ATOM 3795 C C . THR A 1 478 ? -7.559 -2.220 35.952 1.00 96.31 478 THR A C 1
ATOM 3797 O O . THR A 1 478 ? -7.992 -2.704 34.915 1.00 96.31 478 THR A O 1
ATOM 3800 N N . GLU A 1 479 ? -6.944 -1.040 35.984 1.00 97.12 479 GLU A N 1
ATOM 3801 C CA . GLU A 1 479 ? -6.617 -0.326 34.746 1.00 97.12 479 GLU A CA 1
ATOM 3802 C C . GLU A 1 479 ? -5.736 -1.214 33.856 1.00 97.12 479 GLU A C 1
ATOM 3804 O O . GLU A 1 479 ? -4.711 -1.726 34.316 1.00 97.12 479 GLU A O 1
ATOM 3809 N N . SER A 1 480 ? -6.135 -1.397 32.594 1.00 95.81 480 SER A N 1
ATOM 3810 C CA . SER A 1 480 ? -5.313 -2.096 31.604 1.00 95.81 480 SER A CA 1
ATOM 3811 C C . SER A 1 480 ? -4.008 -1.326 31.340 1.00 95.81 480 SER A C 1
ATOM 3813 O O . SER A 1 480 ? -3.914 -0.118 31.568 1.00 95.81 480 SER A O 1
ATOM 3815 N N . SER A 1 481 ? -2.993 -1.987 30.775 1.00 93.44 481 SER A N 1
ATOM 3816 C CA . SER A 1 481 ? -1.707 -1.344 30.428 1.00 93.44 481 SER A CA 1
ATOM 3817 C C . SER A 1 481 ? -1.839 -0.145 29.474 1.00 93.44 481 SER A C 1
ATOM 3819 O O . SER A 1 481 ? -0.988 0.737 29.448 1.00 93.44 481 SER A O 1
ATOM 3821 N N . ASP A 1 482 ? -2.910 -0.120 28.688 1.00 94.81 482 ASP A N 1
ATOM 3822 C CA . ASP A 1 482 ? -3.297 0.900 27.718 1.00 94.81 482 ASP A CA 1
ATOM 3823 C C . ASP A 1 482 ? -4.595 1.627 28.130 1.00 94.81 482 ASP A C 1
ATOM 3825 O O . ASP A 1 482 ? -5.301 2.150 27.275 1.00 94.81 482 ASP A O 1
ATOM 3829 N N . ALA A 1 483 ? -4.921 1.678 29.429 1.00 96.56 483 ALA A N 1
ATOM 3830 C CA . ALA A 1 483 ? -6.211 2.154 29.941 1.00 96.56 483 ALA A CA 1
ATOM 3831 C C . ALA A 1 483 ? -6.634 3.551 29.476 1.00 96.56 483 ALA A C 1
ATOM 3833 O O . ALA A 1 483 ? -7.816 3.780 29.235 1.00 96.56 483 ALA A O 1
ATOM 3834 N N . THR A 1 484 ? -5.696 4.498 29.402 1.00 95.88 484 THR A N 1
ATOM 3835 C CA . THR A 1 484 ? -6.015 5.902 29.107 1.00 95.88 484 THR A CA 1
ATOM 3836 C C . THR A 1 484 ? -6.041 6.132 27.593 1.00 95.88 484 THR A C 1
ATOM 3838 O O . THR A 1 484 ? -5.017 5.904 26.936 1.00 95.88 484 THR A O 1
ATOM 3841 N N . PRO A 1 485 ? -7.173 6.580 27.020 1.00 95.44 485 PRO A N 1
ATOM 3842 C CA . PRO A 1 485 ? -7.240 6.902 25.604 1.00 95.44 485 PRO A CA 1
ATOM 3843 C C . PRO A 1 485 ? -6.542 8.234 25.299 1.00 95.44 485 PRO A C 1
ATOM 3845 O O . PRO A 1 485 ? -6.585 9.182 26.085 1.00 95.44 485 PRO A O 1
ATOM 3848 N N . ALA A 1 486 ? -5.906 8.304 24.137 1.00 95.75 486 ALA A N 1
ATOM 3849 C CA . ALA A 1 486 ? -5.386 9.522 23.532 1.00 95.75 486 ALA A CA 1
ATOM 3850 C C . ALA A 1 486 ? -6.256 9.929 22.335 1.00 95.75 486 ALA A C 1
ATOM 3852 O O . ALA A 1 486 ? -7.031 9.126 21.819 1.00 95.75 486 ALA A O 1
ATOM 3853 N N . ASP A 1 487 ? -6.126 11.176 21.877 1.00 95.38 487 ASP A N 1
ATOM 3854 C CA . ASP A 1 487 ? -6.860 11.648 20.699 1.00 95.38 487 ASP A CA 1
ATOM 3855 C C . ASP A 1 487 ? -6.633 10.718 19.494 1.00 95.38 487 ASP A C 1
ATOM 3857 O O . ASP A 1 487 ? -5.516 10.228 19.273 1.00 95.38 487 ASP A O 1
ATOM 3861 N N . ASN A 1 488 ? -7.708 10.444 18.753 1.00 94.12 488 ASN A N 1
ATOM 3862 C CA . ASN A 1 488 ? -7.737 9.515 17.618 1.00 94.12 488 ASN A CA 1
ATOM 3863 C C . ASN A 1 488 ? -7.421 8.044 17.945 1.00 94.12 488 ASN A C 1
ATOM 3865 O O . ASN A 1 488 ? -7.222 7.261 17.017 1.00 94.12 488 ASN A O 1
ATOM 3869 N N . ASP A 1 489 ? -7.414 7.634 19.220 1.00 95.44 489 ASP A N 1
ATOM 3870 C CA . ASP A 1 489 ? -7.485 6.206 19.555 1.00 95.44 489 ASP A CA 1
ATOM 3871 C C . ASP A 1 489 ? -8.797 5.605 19.049 1.00 95.44 489 ASP A C 1
ATOM 3873 O O . ASP A 1 489 ? -9.868 6.155 19.303 1.00 95.44 489 ASP A O 1
ATOM 3877 N N . SER A 1 490 ? -8.712 4.443 18.409 1.00 95.00 490 SER A N 1
ATOM 3878 C CA . SER A 1 490 ? -9.855 3.593 18.090 1.00 95.00 490 SER A CA 1
ATOM 3879 C C . SER A 1 490 ? -9.949 2.433 19.080 1.00 95.00 490 SER A C 1
ATOM 3881 O O . SER A 1 490 ? -8.947 1.789 19.395 1.00 95.00 490 SER A O 1
ATOM 3883 N N . ILE A 1 491 ? -11.161 2.123 19.535 1.00 95.81 491 ILE A N 1
ATOM 3884 C CA . ILE A 1 491 ? -11.481 0.872 20.231 1.00 95.81 491 ILE A CA 1
ATOM 3885 C C . ILE A 1 491 ? -12.526 0.102 19.433 1.00 95.81 491 ILE A C 1
ATOM 3887 O O . ILE A 1 491 ? -13.473 0.686 18.910 1.00 95.81 491 ILE A O 1
ATOM 3891 N N . PHE A 1 492 ? -12.357 -1.212 19.358 1.00 94.69 492 PHE A N 1
ATOM 3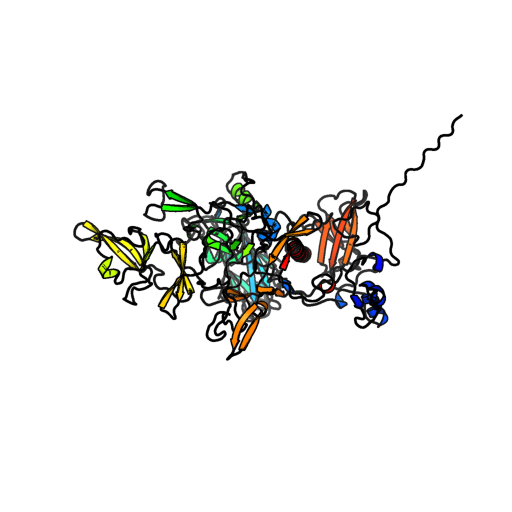892 C CA . PHE A 1 492 ? -13.267 -2.112 18.660 1.00 94.69 492 PHE A CA 1
ATOM 3893 C C . PHE A 1 492 ? -13.932 -3.056 19.658 1.00 94.69 492 PHE A C 1
ATOM 3895 O O . PHE A 1 492 ? -13.242 -3.609 20.521 1.00 94.69 492 PHE A O 1
ATOM 3902 N N . ILE A 1 493 ? -15.256 -3.197 19.570 1.00 94.81 493 ILE A N 1
ATOM 3903 C CA . ILE A 1 493 ? -16.056 -3.891 20.584 1.00 94.81 493 ILE A CA 1
ATOM 3904 C C . ILE A 1 493 ? -16.362 -5.331 20.166 1.00 94.81 493 ILE A C 1
ATOM 3906 O O . ILE A 1 493 ? -16.901 -5.580 19.087 1.00 94.81 493 ILE A O 1
ATOM 3910 N N . GLU A 1 494 ? -16.037 -6.286 21.036 1.00 91.12 494 GLU A N 1
ATOM 3911 C CA . GLU A 1 494 ? -16.099 -7.716 20.708 1.00 91.12 494 GLU A CA 1
ATOM 3912 C C . GLU A 1 494 ? -17.482 -8.337 20.891 1.00 91.12 494 GLU A C 1
ATOM 3914 O O . GLU A 1 494 ? -17.905 -9.135 20.059 1.00 91.12 494 GLU A O 1
ATOM 3919 N N . PHE A 1 495 ? -18.182 -7.992 21.972 1.00 89.31 495 PHE A N 1
ATOM 3920 C CA . PHE A 1 495 ? -19.470 -8.587 22.317 1.00 89.31 495 PHE A CA 1
ATOM 3921 C C . PHE A 1 495 ? -20.459 -7.533 22.812 1.00 89.31 495 PHE A C 1
ATOM 3923 O O . PHE A 1 495 ? -20.099 -6.392 23.107 1.00 89.31 495 PHE A O 1
ATOM 3930 N N . GLY A 1 496 ? -21.717 -7.950 22.930 1.00 89.94 496 GLY A N 1
ATOM 3931 C CA . GLY A 1 496 ? -22.809 -7.130 23.436 1.00 89.94 496 GLY A CA 1
ATOM 3932 C C . GLY A 1 496 ? -23.999 -7.103 22.482 1.00 89.94 496 GLY A C 1
ATOM 3933 O O . GLY A 1 496 ? -23.869 -7.328 21.285 1.00 89.94 496 GLY A O 1
ATOM 3934 N N . THR A 1 497 ? -25.191 -6.844 23.004 1.00 89.19 497 THR A N 1
ATOM 3935 C CA . THR A 1 497 ? -26.407 -6.792 22.182 1.00 89.19 497 THR A CA 1
ATOM 3936 C C . THR A 1 497 ? -26.509 -5.545 21.306 1.00 89.19 497 THR A C 1
ATOM 3938 O O . THR A 1 497 ? -27.149 -5.599 20.256 1.00 89.19 497 THR A O 1
ATOM 3941 N N . ALA A 1 498 ? -25.915 -4.428 21.729 1.00 92.12 498 ALA A N 1
ATOM 3942 C CA . ALA A 1 498 ? -26.031 -3.135 21.063 1.00 92.12 498 ALA A CA 1
ATOM 3943 C C . ALA A 1 498 ? -24.724 -2.683 20.404 1.00 92.12 498 ALA A C 1
ATOM 3945 O O . ALA A 1 498 ? -24.772 -2.065 19.341 1.00 92.12 498 ALA A O 1
ATOM 3946 N N . ASN A 1 499 ? -23.577 -2.963 21.031 1.00 93.62 499 ASN A N 1
ATOM 3947 C CA . ASN A 1 499 ? -22.296 -2.378 20.628 1.00 93.62 499 ASN A CA 1
ATOM 3948 C C . ASN A 1 499 ? -21.343 -3.346 19.924 1.00 93.62 499 ASN A C 1
ATOM 3950 O O . ASN A 1 499 ? -20.288 -2.920 19.463 1.00 93.62 499 ASN A O 1
ATOM 3954 N N . GLN A 1 500 ? -21.689 -4.627 19.825 1.00 92.12 500 GLN A N 1
ATOM 3955 C CA . GLN A 1 500 ? -20.848 -5.626 19.176 1.00 92.12 500 GLN A CA 1
ATOM 3956 C C . GLN A 1 500 ? -20.490 -5.246 17.731 1.00 92.12 500 GLN A C 1
ATOM 3958 O O . GLN A 1 500 ? -21.353 -4.882 16.933 1.00 92.12 500 GLN A O 1
ATOM 3963 N N . GLY A 1 501 ? -19.205 -5.367 17.387 1.00 91.38 501 GLY A N 1
ATOM 3964 C CA . GLY A 1 501 ? -18.688 -5.077 16.050 1.00 91.38 501 GLY A CA 1
ATOM 3965 C C . GLY A 1 501 ? -18.599 -3.588 15.710 1.00 91.38 501 GLY A C 1
ATOM 3966 O O . GLY A 1 501 ? -18.212 -3.260 14.588 1.00 91.38 501 GLY A O 1
ATOM 3967 N N . LYS A 1 502 ? -18.927 -2.690 16.649 1.00 94.88 502 LYS A N 1
ATOM 3968 C CA . LYS A 1 502 ? -18.750 -1.246 16.477 1.00 94.88 502 LYS A CA 1
ATOM 3969 C C . LYS A 1 502 ? -17.320 -0.816 16.788 1.00 94.88 502 LYS A C 1
ATOM 3971 O O . LYS A 1 502 ? -16.661 -1.370 17.674 1.00 94.88 502 LYS A O 1
ATOM 3976 N N . THR A 1 503 ? -16.888 0.240 16.107 1.00 95.88 503 THR A N 1
ATOM 3977 C CA . THR A 1 503 ? -15.662 0.976 16.427 1.00 95.88 503 THR A CA 1
ATOM 3978 C C . THR A 1 503 ? -16.023 2.326 17.033 1.00 95.88 503 THR A C 1
ATOM 3980 O O . THR A 1 503 ? -16.937 2.998 16.559 1.00 95.88 503 THR A O 1
ATOM 3983 N N . PHE A 1 504 ? -15.275 2.757 18.045 1.00 97.06 504 PHE A N 1
ATOM 3984 C CA . PHE A 1 504 ? -15.373 4.101 18.605 1.00 97.06 504 PHE A CA 1
ATOM 3985 C C . PHE A 1 504 ? -14.022 4.811 18.538 1.00 97.06 504 PHE A C 1
ATOM 3987 O O . PHE A 1 504 ? -13.003 4.220 18.889 1.00 97.06 504 PHE A O 1
ATOM 3994 N N . ARG A 1 505 ? -14.021 6.088 18.142 1.00 96.31 505 ARG A N 1
ATOM 3995 C CA . ARG A 1 505 ? -12.861 6.990 18.169 1.00 96.31 505 ARG A CA 1
ATOM 3996 C C . ARG A 1 505 ? -12.902 7.858 19.419 1.00 96.31 505 ARG A C 1
ATOM 3998 O O . ARG A 1 505 ? -13.941 8.434 19.725 1.00 96.31 505 ARG A O 1
ATOM 4005 N N . TYR A 1 506 ? -11.783 8.015 20.112 1.00 96.88 506 TYR A N 1
ATOM 4006 C CA . TYR A 1 506 ? -11.674 8.983 21.196 1.00 96.88 506 TYR A CA 1
ATOM 4007 C C . TYR A 1 506 ? -11.457 10.399 20.657 1.00 96.88 506 TYR A C 1
ATOM 4009 O O . TYR A 1 506 ? -10.520 10.646 19.893 1.00 96.88 506 TYR A O 1
ATOM 4017 N N . ASP A 1 507 ? -12.312 11.322 21.088 1.00 95.25 507 ASP A N 1
ATOM 4018 C CA . ASP A 1 507 ? -12.197 12.749 20.816 1.00 95.25 507 ASP A CA 1
ATOM 4019 C C . ASP A 1 507 ? -11.798 13.493 22.092 1.00 95.25 507 ASP A C 1
ATOM 4021 O O . ASP A 1 507 ? -12.555 13.577 23.065 1.00 95.25 507 ASP A O 1
ATOM 4025 N N . SER A 1 508 ? -10.589 14.048 22.081 1.00 93.69 508 SER A N 1
ATOM 4026 C CA . SER A 1 508 ? -10.050 14.802 23.212 1.00 93.69 508 SER A CA 1
ATOM 4027 C C . SER A 1 508 ? -10.752 16.142 23.440 1.00 93.69 508 SER A C 1
ATOM 4029 O O . SER A 1 508 ? -10.731 16.638 24.564 1.00 93.69 508 SER A O 1
ATOM 4031 N N . ALA A 1 509 ? -11.417 16.712 22.427 1.00 92.38 509 ALA A N 1
ATOM 4032 C CA . ALA A 1 509 ? -12.152 17.966 22.579 1.00 92.38 509 ALA A CA 1
ATOM 4033 C C . ALA A 1 509 ? -13.450 17.783 23.383 1.00 92.38 509 ALA A C 1
ATOM 4035 O O . ALA A 1 509 ? -13.850 18.678 24.130 1.00 92.38 509 ALA A O 1
ATOM 4036 N N . THR A 1 510 ? -14.100 16.624 23.244 1.00 93.31 510 THR A N 1
ATOM 4037 C CA . THR A 1 510 ? -15.335 16.269 23.966 1.00 93.31 510 THR A CA 1
ATOM 4038 C C . THR A 1 510 ? -15.114 15.286 25.120 1.00 93.31 510 THR A C 1
ATOM 4040 O O . THR A 1 510 ? -16.074 14.921 25.810 1.00 93.31 510 THR A O 1
ATOM 4043 N N . GLU A 1 511 ? -13.866 14.857 25.345 1.00 93.62 511 GLU A N 1
ATOM 4044 C CA . GLU A 1 511 ? -13.456 13.871 26.357 1.00 93.62 511 GLU A CA 1
ATOM 4045 C C . GLU A 1 511 ? -14.368 12.633 26.353 1.00 93.62 511 GLU A C 1
ATOM 4047 O O . GLU A 1 511 ? -14.904 12.202 27.386 1.00 93.62 511 GLU A O 1
ATOM 4052 N N . SER A 1 512 ? -14.652 12.119 25.153 1.00 95.06 512 SER A N 1
ATOM 4053 C CA . SER A 1 512 ? -15.626 11.051 24.933 1.00 95.06 512 SER A CA 1
ATOM 4054 C C . SER A 1 512 ? -15.265 10.196 23.722 1.00 95.06 512 SER A C 1
ATOM 4056 O O . SER A 1 512 ? -14.661 10.656 22.756 1.00 95.06 512 SER A O 1
ATOM 4058 N N . PHE A 1 513 ? -15.672 8.931 23.778 1.00 96.69 513 PHE A N 1
ATOM 4059 C CA . PHE A 1 513 ? -15.685 8.059 22.613 1.00 96.69 513 PHE A CA 1
ATOM 4060 C C . PHE A 1 513 ? -16.890 8.390 21.725 1.00 96.69 513 PHE A C 1
ATOM 4062 O O . PHE A 1 513 ? -18.025 8.433 22.201 1.00 96.69 513 PHE A O 1
ATOM 4069 N N . ILE A 1 514 ? -16.632 8.614 20.441 1.00 96.06 514 ILE A N 1
ATOM 4070 C CA . ILE A 1 514 ? -17.617 8.873 19.392 1.00 96.06 514 ILE A CA 1
ATOM 4071 C C . ILE A 1 514 ? -17.679 7.635 18.497 1.00 96.06 514 ILE A C 1
ATOM 4073 O O . ILE A 1 514 ? -16.642 7.074 18.149 1.00 96.06 514 ILE A O 1
ATOM 4077 N N . GLU A 1 515 ? -18.882 7.191 18.139 1.00 96.44 515 GLU A N 1
ATOM 4078 C CA . GLU A 1 515 ? -19.059 6.073 17.206 1.00 96.44 515 GLU A CA 1
ATOM 4079 C C . GLU A 1 515 ? -18.424 6.419 15.852 1.00 96.44 515 GLU A C 1
ATOM 4081 O O . GLU A 1 515 ? -18.690 7.477 15.270 1.00 96.44 515 GLU A O 1
ATOM 4086 N N . ALA A 1 516 ? -17.540 5.541 15.389 1.00 96.38 516 ALA A N 1
ATOM 4087 C CA . ALA A 1 516 ? -16.864 5.686 14.114 1.00 96.38 516 ALA A CA 1
ATOM 4088 C C . ALA A 1 516 ? -17.732 5.137 12.971 1.00 96.38 516 ALA A C 1
ATOM 4090 O O . ALA A 1 516 ? -18.770 4.517 13.200 1.00 96.38 516 ALA A O 1
ATOM 4091 N N . GLN A 1 517 ? -17.309 5.346 11.724 1.00 94.69 517 GLN A N 1
ATOM 4092 C CA . GLN A 1 517 ? -17.974 4.746 10.565 1.00 94.69 517 GLN A CA 1
ATOM 4093 C C . GLN A 1 517 ? -18.123 3.219 10.719 1.00 94.69 517 GLN A C 1
ATOM 4095 O O . GLN A 1 517 ? -17.146 2.504 10.942 1.00 94.69 517 GLN A O 1
ATOM 4100 N N . GLU A 1 518 ? -19.345 2.718 10.530 1.00 91.75 518 GLU A N 1
ATOM 4101 C CA . GLU A 1 518 ? -19.659 1.296 10.672 1.00 91.75 518 GLU A CA 1
ATOM 4102 C C . GLU A 1 518 ? -19.511 0.520 9.360 1.00 91.75 518 GLU A C 1
ATOM 4104 O O . GLU A 1 518 ? -19.883 0.995 8.283 1.00 91.75 518 GLU A O 1
ATOM 4109 N N . LYS A 1 519 ? -19.074 -0.737 9.470 1.00 93.75 519 LYS A N 1
ATOM 4110 C CA . LYS A 1 519 ? -19.216 -1.758 8.428 1.00 93.75 519 LYS A CA 1
ATOM 4111 C C . LYS A 1 519 ? -20.327 -2.712 8.849 1.00 93.75 519 LYS A C 1
ATOM 4113 O O . LYS A 1 519 ? -20.229 -3.332 9.900 1.00 93.75 519 LYS A O 1
ATOM 4118 N N . THR A 1 520 ? -21.372 -2.832 8.036 1.00 93.06 520 THR A N 1
ATOM 4119 C CA . THR A 1 520 ? -22.599 -3.587 8.367 1.00 93.06 520 THR A CA 1
ATOM 4120 C C . THR A 1 520 ? -22.828 -4.808 7.475 1.00 93.06 520 THR A C 1
ATOM 4122 O O . THR A 1 520 ? -23.685 -5.639 7.768 1.00 93.06 520 THR A O 1
ATOM 4125 N N . GLY A 1 521 ? -22.049 -4.946 6.401 1.00 93.88 521 GLY A N 1
ATOM 4126 C CA . GLY A 1 521 ? -22.118 -6.062 5.462 1.00 93.88 521 GLY A CA 1
ATOM 4127 C C . GLY A 1 521 ? -20.835 -6.216 4.649 1.00 93.88 521 GLY A C 1
ATOM 4128 O O . GLY A 1 521 ? -19.921 -5.393 4.750 1.00 93.88 521 GLY A O 1
ATOM 4129 N N . VAL A 1 522 ? -20.758 -7.280 3.850 1.00 94.75 522 VAL A N 1
ATOM 4130 C CA . VAL A 1 522 ? -19.686 -7.483 2.857 1.00 94.75 522 VAL A CA 1
ATOM 4131 C C . VAL A 1 522 ? -19.882 -6.586 1.633 1.00 94.75 522 VAL A C 1
ATOM 4133 O O . VAL A 1 522 ? -21.006 -6.180 1.339 1.00 94.75 522 VAL A O 1
ATOM 4136 N N . ASN A 1 523 ? -18.799 -6.296 0.909 1.00 96.12 523 ASN A N 1
ATOM 4137 C CA . ASN A 1 523 ? -18.766 -5.425 -0.269 1.00 96.12 523 ASN A CA 1
ATOM 4138 C C . ASN A 1 523 ? -19.283 -4.003 0.019 1.00 96.12 523 ASN A C 1
ATOM 4140 O O . ASN A 1 523 ? -19.850 -3.346 -0.856 1.00 96.12 523 ASN A O 1
ATOM 4144 N N . GLN A 1 524 ? -19.122 -3.531 1.259 1.00 96.06 524 GLN A N 1
ATOM 4145 C CA . GLN A 1 524 ? -19.484 -2.174 1.653 1.00 96.06 524 GLN A CA 1
ATOM 4146 C C . GLN A 1 524 ? -18.308 -1.231 1.390 1.00 96.06 524 GLN A C 1
ATOM 4148 O O . GLN A 1 524 ? -17.220 -1.435 1.921 1.00 96.06 524 GLN A O 1
ATOM 4153 N N . GLN A 1 525 ? -18.555 -0.161 0.638 1.00 97.19 525 GLN A N 1
ATOM 4154 C CA . GLN A 1 525 ? -17.567 0.879 0.364 1.00 97.19 525 GLN A CA 1
ATOM 4155 C C . GLN A 1 525 ? -17.167 1.636 1.650 1.00 97.19 525 GLN A C 1
ATOM 4157 O O . GLN A 1 525 ? -18.055 2.217 2.283 1.00 97.19 525 GLN A O 1
ATOM 4162 N N . PRO A 1 526 ? -15.876 1.666 2.041 1.00 97.69 526 PRO A N 1
ATOM 4163 C CA . PRO A 1 526 ? -15.397 2.589 3.066 1.00 97.69 526 PRO A CA 1
ATOM 4164 C C . PRO A 1 526 ? -15.387 4.031 2.546 1.00 97.69 526 PRO A C 1
ATOM 4166 O O . PRO A 1 526 ? -15.147 4.280 1.360 1.00 97.69 526 PRO A O 1
ATOM 4169 N N . LEU A 1 527 ? -15.625 4.978 3.452 1.00 98.19 527 LEU A N 1
ATOM 4170 C CA . LEU A 1 527 ? -15.439 6.407 3.215 1.00 98.19 527 LEU A CA 1
ATOM 4171 C C . LEU A 1 527 ? -14.158 6.904 3.888 1.00 98.19 527 LEU A C 1
ATOM 4173 O O . LEU A 1 527 ? -13.855 6.532 5.024 1.00 98.19 527 LEU A O 1
ATOM 4177 N N . PHE A 1 528 ? -13.455 7.794 3.199 1.00 98.12 528 PHE A N 1
ATOM 4178 C CA . PHE A 1 528 ? -12.169 8.366 3.580 1.00 98.12 528 PHE A CA 1
ATOM 4179 C C . PHE A 1 528 ? -12.286 9.860 3.866 1.00 98.12 528 PHE A C 1
ATOM 4181 O O . PHE A 1 528 ? -13.036 10.587 3.205 1.00 98.12 528 PHE A O 1
ATOM 4188 N N . ALA A 1 529 ? -11.531 10.326 4.855 1.00 96.81 529 ALA A N 1
ATOM 4189 C CA . ALA A 1 529 ? -11.353 11.747 5.098 1.00 96.81 529 ALA A CA 1
ATOM 4190 C C . ALA A 1 529 ? -10.441 12.351 4.019 1.00 96.81 529 ALA A C 1
ATOM 4192 O O . ALA A 1 529 ? -9.532 11.696 3.509 1.00 96.81 529 ALA A O 1
ATOM 4193 N N . MET A 1 530 ? -10.678 13.616 3.677 1.00 97.06 530 MET A N 1
ATOM 4194 C CA . MET A 1 530 ? -9.856 14.367 2.731 1.00 97.06 530 MET A CA 1
ATOM 4195 C C . MET A 1 530 ? -9.516 15.737 3.297 1.00 97.06 530 MET A C 1
ATOM 4197 O O . MET A 1 530 ? -10.319 16.331 4.022 1.00 97.06 530 MET A O 1
ATOM 4201 N N . PHE A 1 531 ? -8.330 16.220 2.944 1.00 96.75 531 PHE A N 1
ATOM 4202 C CA . PHE A 1 531 ? -7.714 17.394 3.546 1.00 96.75 531 PHE A CA 1
ATOM 4203 C C . PHE A 1 531 ? -7.224 18.363 2.469 1.00 96.75 531 PHE A C 1
ATOM 4205 O O . PHE A 1 531 ? -6.875 17.957 1.357 1.00 96.75 531 PHE A O 1
ATOM 4212 N N . ASP A 1 532 ? -7.226 19.659 2.777 1.00 96.12 532 ASP A N 1
ATOM 4213 C CA . ASP A 1 532 ? -6.555 20.662 1.948 1.00 96.12 532 ASP A CA 1
ATOM 4214 C C . ASP A 1 532 ? -5.042 20.715 2.199 1.00 96.12 532 ASP A C 1
ATOM 4216 O O . ASP A 1 532 ? -4.502 20.032 3.060 1.00 96.12 532 ASP A O 1
ATOM 4220 N N . ASN A 1 533 ? -4.346 21.576 1.451 1.00 94.44 533 ASN A N 1
ATOM 4221 C CA . ASN A 1 533 ? -2.900 21.787 1.569 1.00 94.44 533 ASN A CA 1
ATOM 4222 C C . ASN A 1 533 ? -2.440 22.332 2.936 1.00 94.44 533 ASN A C 1
ATOM 4224 O O . ASN A 1 533 ? -1.244 22.291 3.214 1.00 94.44 533 ASN A O 1
ATOM 4228 N N . ASP A 1 534 ? -3.359 22.824 3.773 1.00 95.31 534 ASP A N 1
ATOM 4229 C CA . ASP A 1 534 ? -3.083 23.245 5.149 1.00 95.31 534 ASP A CA 1
ATOM 4230 C C . ASP A 1 534 ? -3.378 22.113 6.159 1.00 95.31 534 ASP A C 1
ATOM 4232 O O . ASP A 1 534 ? -3.345 22.336 7.370 1.00 95.31 534 ASP A O 1
ATOM 4236 N N . HIS A 1 535 ? -3.629 20.891 5.670 1.00 94.00 535 HIS A N 1
ATOM 4237 C CA . HIS A 1 535 ? -3.998 19.689 6.427 1.00 94.00 535 HIS A CA 1
ATOM 4238 C C . HIS A 1 535 ? -5.315 19.840 7.204 1.00 94.00 535 HIS A C 1
ATOM 4240 O O . HIS A 1 535 ? -5.538 19.168 8.214 1.00 94.00 535 HIS A O 1
ATOM 4246 N N . THR A 1 536 ? -6.207 20.720 6.737 1.00 95.56 536 THR A N 1
ATOM 4247 C CA . THR A 1 536 ? -7.543 20.896 7.314 1.00 95.56 536 THR A CA 1
ATOM 4248 C C . THR A 1 536 ? -8.541 19.986 6.611 1.00 95.56 536 THR A C 1
ATOM 4250 O O . THR A 1 536 ? -8.637 19.983 5.381 1.00 95.56 536 THR A O 1
ATOM 4253 N N . ALA A 1 537 ? -9.300 19.214 7.391 1.00 95.88 537 ALA A N 1
ATOM 4254 C CA . ALA A 1 537 ? -10.301 18.295 6.866 1.00 95.88 537 ALA A CA 1
ATOM 4255 C C . ALA A 1 537 ? -11.429 19.046 6.144 1.00 95.88 537 ALA A C 1
ATOM 4257 O O . ALA A 1 537 ? -11.852 20.123 6.566 1.00 95.88 537 ALA A O 1
ATOM 4258 N N . PHE A 1 538 ? -11.958 18.471 5.066 1.00 97.44 538 PHE A N 1
ATOM 4259 C CA . PHE A 1 538 ? -13.035 19.085 4.281 1.00 97.44 538 PHE A CA 1
ATOM 4260 C C . PHE A 1 538 ? -14.386 19.168 5.000 1.00 97.44 538 PHE A C 1
ATOM 4262 O O . PHE A 1 538 ? -15.278 19.880 4.533 1.00 97.44 538 PHE A O 1
ATOM 4269 N N . ASP A 1 539 ? -14.555 18.479 6.124 1.00 95.75 539 ASP A N 1
ATOM 4270 C CA . ASP A 1 539 ? -15.701 18.596 7.027 1.00 95.75 539 ASP A CA 1
ATOM 4271 C C . ASP A 1 539 ? -15.430 19.491 8.251 1.00 95.75 539 ASP A C 1
ATOM 4273 O O . ASP A 1 539 ? -16.318 19.655 9.091 1.00 95.75 539 ASP A O 1
ATOM 4277 N N . ASP A 1 540 ? -14.253 20.127 8.343 1.00 95.88 540 ASP A N 1
ATOM 4278 C CA . ASP A 1 540 ? -13.964 21.074 9.417 1.00 95.88 540 ASP A CA 1
ATOM 4279 C C . ASP A 1 540 ? -14.942 22.256 9.376 1.00 95.88 540 ASP A C 1
ATOM 4281 O O . ASP A 1 540 ? -14.991 23.046 8.430 1.00 95.88 540 ASP A O 1
ATOM 4285 N N . THR A 1 541 ? -15.725 22.401 10.442 1.00 94.44 541 THR A N 1
ATOM 4286 C CA . THR A 1 541 ? -16.808 23.394 10.500 1.00 94.44 541 THR A CA 1
ATOM 4287 C C . THR A 1 541 ? -16.324 24.842 10.626 1.00 94.44 541 THR A C 1
ATOM 4289 O O . THR A 1 541 ? -17.126 25.762 10.439 1.00 94.44 541 THR A O 1
ATOM 4292 N N . THR A 1 542 ? -15.037 25.063 10.917 1.00 94.75 542 THR A N 1
ATOM 4293 C CA . THR A 1 542 ? -14.442 26.400 11.045 1.00 94.75 542 THR A CA 1
ATOM 4294 C C . THR A 1 542 ? -13.986 26.921 9.684 1.00 94.75 542 THR A C 1
ATOM 4296 O O . THR A 1 542 ? -14.361 28.026 9.288 1.00 94.75 542 THR A O 1
ATOM 4299 N N . THR A 1 543 ? -13.212 26.120 8.953 1.00 96.25 543 THR A N 1
ATOM 4300 C CA . THR A 1 543 ? -12.658 26.448 7.632 1.00 96.25 543 THR A CA 1
ATOM 4301 C C . THR A 1 543 ? -13.675 26.216 6.518 1.00 96.25 543 THR A C 1
ATOM 4303 O O . THR A 1 543 ? -13.783 27.032 5.597 1.00 96.25 543 THR A O 1
ATOM 4306 N N . TYR A 1 544 ? -14.502 25.174 6.645 1.00 96.75 544 TYR A N 1
ATOM 4307 C CA . TYR A 1 544 ? -15.564 24.818 5.704 1.00 96.75 544 TYR A CA 1
ATOM 4308 C C . TYR A 1 544 ? -16.958 24.836 6.370 1.00 96.75 544 TYR A C 1
ATOM 4310 O O . TYR A 1 544 ? -17.616 23.797 6.483 1.00 96.75 544 TYR A O 1
ATOM 4318 N N . PRO A 1 545 ? -17.486 26.012 6.784 1.00 96.94 545 PRO A N 1
ATOM 4319 C CA . PRO A 1 545 ? -18.805 26.099 7.407 1.00 96.94 545 PRO A CA 1
ATOM 4320 C C . PRO A 1 545 ? -19.906 25.500 6.528 1.00 96.94 545 PRO A C 1
ATOM 4322 O O . PRO A 1 545 ? -20.023 25.832 5.344 1.00 96.94 545 PRO A O 1
ATOM 4325 N N . ASN A 1 546 ? -20.761 24.663 7.119 1.00 96.12 546 ASN A N 1
ATOM 4326 C CA . ASN A 1 546 ? -21.823 23.931 6.417 1.00 96.12 546 ASN A CA 1
ATOM 4327 C C . ASN A 1 546 ? -21.306 23.141 5.200 1.00 96.12 546 ASN A C 1
ATOM 4329 O O . ASN A 1 546 ? -21.943 23.159 4.142 1.00 96.12 546 ASN A O 1
ATOM 4333 N N . SER A 1 547 ? -20.143 22.499 5.336 1.00 97.69 547 SER A N 1
ATOM 4334 C CA . SER A 1 547 ? -19.628 21.581 4.325 1.00 97.69 547 SER A CA 1
ATOM 4335 C C . SER A 1 547 ? -20.632 20.463 4.029 1.00 97.69 547 SER A C 1
ATOM 4337 O O . SER A 1 547 ? -21.267 19.922 4.933 1.00 97.69 547 SER A O 1
ATOM 4339 N N . SER A 1 548 ? -20.779 20.117 2.751 1.00 97.69 548 SER A N 1
ATOM 4340 C CA . SER A 1 548 ? -21.531 18.949 2.291 1.00 97.69 548 SER A CA 1
ATOM 4341 C C . SER A 1 548 ? -20.654 17.701 2.154 1.00 97.69 548 SER A C 1
ATOM 4343 O O . SER A 1 548 ? -21.128 16.692 1.632 1.00 97.69 548 SER A O 1
ATOM 4345 N N . PHE A 1 549 ? -19.373 17.777 2.527 1.00 98.06 549 PHE A N 1
ATOM 4346 C CA . PHE A 1 549 ? -18.466 16.636 2.491 1.00 98.06 549 PHE A CA 1
ATOM 4347 C C . PHE A 1 549 ? -18.872 15.613 3.555 1.00 98.06 549 PHE A C 1
ATOM 4349 O O . PHE A 1 549 ? -19.066 15.960 4.715 1.00 98.06 549 PHE A O 1
ATOM 4356 N N . THR A 1 550 ? -19.022 14.355 3.145 1.00 96.44 550 THR A N 1
ATOM 4357 C CA . THR A 1 550 ? -19.466 13.244 4.011 1.00 96.44 550 THR A CA 1
ATOM 4358 C C . THR A 1 550 ? -18.527 12.042 3.902 1.00 96.44 550 THR A C 1
ATOM 4360 O O . THR A 1 550 ? -18.929 10.911 4.149 1.00 96.44 550 THR A O 1
ATOM 4363 N N . GLY A 1 551 ? -17.275 12.302 3.516 1.00 97.38 551 GLY A N 1
ATOM 4364 C CA . GLY A 1 551 ? -16.288 11.288 3.168 1.00 97.38 551 GLY A CA 1
ATOM 4365 C C . GLY A 1 551 ? -16.240 11.010 1.664 1.00 97.38 551 GLY A C 1
ATOM 4366 O O . GLY A 1 551 ? -17.249 11.091 0.963 1.00 97.38 551 GLY A O 1
ATOM 4367 N N . ALA A 1 552 ? -15.043 10.710 1.169 1.00 97.75 552 ALA A N 1
ATOM 4368 C CA . ALA A 1 552 ? -14.793 10.312 -0.210 1.00 97.75 552 ALA A CA 1
ATOM 4369 C C . ALA A 1 552 ? -14.757 8.789 -0.313 1.00 97.75 552 ALA A C 1
ATOM 4371 O O . ALA A 1 552 ? -14.234 8.117 0.569 1.00 97.75 552 ALA A O 1
ATOM 4372 N N . LYS A 1 553 ? -15.263 8.228 -1.401 1.00 97.31 553 LYS A N 1
ATOM 4373 C CA . LYS A 1 553 ? -15.146 6.793 -1.682 1.00 97.31 553 LYS A CA 1
ATOM 4374 C C . LYS A 1 553 ? -13.791 6.428 -2.279 1.00 97.31 553 LYS A C 1
ATOM 4376 O O . LYS A 1 553 ? -13.396 5.271 -2.227 1.00 97.31 553 LYS A O 1
ATOM 4381 N N . VAL A 1 554 ? -13.088 7.417 -2.828 1.00 96.94 554 VAL A N 1
ATOM 4382 C CA . VAL A 1 554 ? -11.787 7.367 -3.504 1.00 96.94 554 VAL A CA 1
ATOM 4383 C C . VAL A 1 554 ? -11.809 6.571 -4.805 1.00 96.94 554 VAL A C 1
ATOM 4385 O O . VAL A 1 554 ? -11.463 7.117 -5.858 1.00 96.94 554 VAL A O 1
ATOM 4388 N N . PHE A 1 555 ? -12.239 5.314 -4.746 1.00 97.50 555 PHE A N 1
ATOM 4389 C CA . PHE A 1 555 ? -12.364 4.399 -5.869 1.00 97.50 555 PHE A CA 1
ATOM 4390 C C . PHE A 1 555 ? -13.455 3.360 -5.587 1.00 97.50 555 PHE A C 1
ATOM 4392 O O . PHE A 1 555 ? -13.424 2.693 -4.560 1.00 97.50 555 PHE A O 1
ATOM 4399 N N . GLU A 1 556 ? -14.427 3.201 -6.483 1.00 97.69 556 GLU A N 1
ATOM 4400 C CA . GLU A 1 556 ? -15.526 2.248 -6.294 1.00 97.69 556 GLU A CA 1
ATOM 4401 C C . GLU A 1 556 ? -15.946 1.573 -7.601 1.00 97.69 556 GLU A C 1
ATOM 4403 O O . GLU A 1 556 ? -15.700 2.080 -8.698 1.00 97.69 556 GLU A O 1
ATOM 4408 N N . PHE A 1 557 ? -16.656 0.446 -7.495 1.00 97.94 557 PHE A N 1
ATOM 4409 C CA . PHE A 1 557 ? -17.430 -0.068 -8.622 1.00 97.94 557 PHE A CA 1
ATOM 4410 C C . PHE A 1 557 ? -18.507 0.947 -9.007 1.00 97.94 557 PHE A C 1
ATOM 4412 O O . PHE A 1 557 ? -19.385 1.269 -8.204 1.00 97.94 557 PHE A O 1
ATOM 4419 N N . ALA A 1 558 ? -18.501 1.390 -10.261 1.00 97.06 558 ALA A N 1
ATOM 4420 C CA . ALA A 1 558 ? -19.575 2.226 -10.764 1.00 97.06 558 ALA A CA 1
ATOM 4421 C C . ALA A 1 558 ? -20.879 1.417 -10.785 1.00 97.06 558 ALA A C 1
ATOM 4423 O O . ALA A 1 558 ? -20.893 0.232 -11.138 1.00 97.06 558 ALA A O 1
ATOM 4424 N N . THR A 1 559 ? -21.998 2.058 -10.451 1.00 96.00 559 THR A N 1
ATOM 4425 C CA . THR A 1 559 ? -23.313 1.402 -10.410 1.00 96.00 559 THR A CA 1
ATOM 4426 C C . THR A 1 559 ? -24.255 1.920 -11.494 1.00 96.00 559 THR A C 1
ATOM 4428 O O . THR A 1 559 ? -24.061 2.985 -12.084 1.00 96.00 559 THR A O 1
ATOM 4431 N N . SER A 1 560 ? -25.272 1.125 -11.827 1.00 94.81 560 SER A N 1
ATOM 4432 C CA . SER A 1 560 ? -26.309 1.495 -12.789 1.00 94.81 560 SER A CA 1
ATOM 4433 C C . SER A 1 560 ? -27.666 0.951 -12.362 1.00 94.81 560 SER A C 1
ATOM 4435 O O . SER A 1 560 ? -27.838 -0.256 -12.213 1.00 94.81 560 SER A O 1
ATOM 4437 N N . ASP A 1 561 ? -28.675 1.817 -12.266 1.00 93.12 561 ASP A N 1
ATOM 4438 C CA . ASP A 1 561 ? -30.038 1.410 -11.892 1.00 93.12 561 ASP A CA 1
ATOM 4439 C C . ASP A 1 561 ? -30.653 0.386 -12.855 1.00 93.12 561 ASP A C 1
ATOM 4441 O O . ASP A 1 561 ? -31.497 -0.425 -12.454 1.00 93.12 561 ASP A O 1
ATOM 4445 N N . THR A 1 562 ? -30.204 0.405 -14.113 1.00 90.06 562 THR A N 1
ATOM 4446 C CA . THR A 1 562 ? -30.647 -0.503 -15.176 1.00 90.06 562 THR A CA 1
ATOM 4447 C C . THR A 1 562 ? -29.923 -1.849 -15.185 1.00 90.06 562 THR A C 1
ATOM 4449 O O . THR A 1 562 ? -30.392 -2.770 -15.851 1.00 90.06 562 THR A O 1
ATOM 4452 N N . ALA A 1 563 ? -28.802 -1.985 -14.470 1.00 90.31 563 ALA A N 1
ATOM 4453 C CA . ALA A 1 563 ? -28.074 -3.245 -14.394 1.00 90.31 563 ALA A CA 1
ATOM 4454 C C . ALA A 1 563 ? -28.782 -4.251 -13.471 1.00 90.31 563 ALA A C 1
ATOM 4456 O O . ALA A 1 563 ? -29.477 -3.893 -12.514 1.00 90.31 563 ALA A O 1
ATOM 4457 N N . THR A 1 564 ? -28.599 -5.538 -13.759 1.00 92.44 564 THR A N 1
ATOM 4458 C CA . THR A 1 564 ? -28.971 -6.619 -12.841 1.00 92.44 564 THR A CA 1
ATOM 4459 C C . THR A 1 564 ? -27.985 -6.667 -11.681 1.00 92.44 564 THR A C 1
ATOM 4461 O O . THR A 1 564 ? -26.795 -6.435 -11.884 1.00 92.44 564 THR A O 1
ATOM 4464 N N . THR A 1 565 ? -28.459 -7.000 -10.479 1.00 95.50 565 THR A N 1
ATOM 4465 C CA . THR A 1 565 ? -27.578 -7.201 -9.323 1.00 95.50 565 THR A CA 1
ATOM 4466 C C . THR A 1 565 ? -26.582 -8.320 -9.617 1.00 95.50 565 THR A C 1
ATOM 4468 O O . THR A 1 565 ? -26.982 -9.432 -9.966 1.00 95.50 565 THR A O 1
ATOM 4471 N N . ASP A 1 566 ? -25.293 -8.019 -9.488 1.00 95.25 566 ASP A N 1
ATOM 4472 C CA . ASP A 1 566 ? -24.224 -8.999 -9.615 1.00 95.25 566 ASP A CA 1
ATOM 4473 C C . ASP A 1 566 ? -24.321 -10.009 -8.463 1.00 95.25 566 ASP A C 1
ATOM 4475 O O . ASP A 1 566 ? -24.412 -9.632 -7.296 1.00 95.25 566 ASP A O 1
ATOM 4479 N N . THR A 1 567 ? -24.326 -11.304 -8.780 1.00 93.88 567 THR A N 1
ATOM 4480 C CA . THR A 1 567 ? -24.536 -12.371 -7.787 1.00 93.88 567 THR A CA 1
ATOM 4481 C C . THR A 1 567 ? -23.340 -12.600 -6.865 1.00 93.88 567 THR A C 1
ATOM 4483 O O . THR A 1 567 ? -23.478 -13.313 -5.879 1.00 93.88 567 THR A O 1
ATOM 4486 N N . VAL A 1 568 ? -22.166 -12.066 -7.211 1.00 94.25 568 VAL A N 1
ATOM 4487 C CA . VAL A 1 568 ? -20.941 -12.155 -6.411 1.00 94.25 568 VAL A CA 1
ATOM 4488 C C . VAL A 1 568 ? -20.829 -10.935 -5.499 1.00 94.25 568 VAL A C 1
ATOM 4490 O O . VAL A 1 568 ? -20.577 -11.088 -4.310 1.00 94.25 568 VAL A O 1
ATOM 4493 N N . LEU A 1 569 ? -21.040 -9.734 -6.045 1.00 94.94 569 LEU A N 1
ATOM 4494 C CA . LEU A 1 569 ? -20.845 -8.483 -5.305 1.00 94.94 569 LEU A CA 1
ATOM 4495 C C . LEU A 1 569 ? -22.100 -8.010 -4.556 1.00 94.94 569 LEU A C 1
ATOM 4497 O O . LEU A 1 569 ? -21.999 -7.227 -3.619 1.00 94.94 569 LEU A O 1
ATOM 4501 N N . GLY A 1 570 ? -23.295 -8.440 -4.969 1.00 94.25 570 GLY A N 1
ATOM 4502 C CA . GLY A 1 570 ? -24.558 -7.974 -4.387 1.00 94.25 570 GLY A CA 1
ATOM 4503 C C . GLY A 1 570 ? -24.959 -6.548 -4.793 1.00 94.25 570 GLY A C 1
ATOM 4504 O O . GLY A 1 570 ? -25.946 -6.024 -4.281 1.00 94.25 570 GLY A O 1
ATOM 4505 N N . ILE A 1 571 ? -24.248 -5.930 -5.744 1.00 94.62 571 ILE A N 1
ATOM 4506 C CA . ILE A 1 571 ? -24.491 -4.563 -6.242 1.00 94.62 571 ILE A CA 1
ATOM 4507 C C . ILE A 1 571 ? -24.806 -4.551 -7.746 1.00 94.62 571 ILE A C 1
ATOM 4509 O O . ILE A 1 571 ? -24.465 -5.477 -8.483 1.00 94.62 571 ILE A O 1
ATOM 4513 N N . LYS A 1 572 ? -25.462 -3.493 -8.233 1.00 96.00 572 LYS A N 1
ATOM 4514 C CA . LYS A 1 572 ? -25.792 -3.313 -9.659 1.00 96.00 572 LYS A CA 1
ATOM 4515 C C . LYS A 1 572 ? -24.631 -2.681 -10.434 1.00 96.00 572 LYS A C 1
ATOM 4517 O O . LYS A 1 572 ? -24.682 -1.498 -10.768 1.00 96.00 572 LYS A O 1
ATOM 4522 N N . VAL A 1 573 ? -23.585 -3.462 -10.697 1.00 95.56 573 VAL A N 1
ATOM 4523 C CA . VAL A 1 573 ? -22.369 -2.998 -11.389 1.00 95.56 573 VAL A CA 1
ATOM 4524 C C . VAL A 1 573 ? -22.685 -2.459 -12.787 1.00 95.56 573 VAL A C 1
ATOM 4526 O O . VAL A 1 573 ? -23.432 -3.064 -13.559 1.00 95.56 573 VAL A O 1
ATOM 4529 N N . LYS A 1 574 ? -22.090 -1.317 -13.128 1.00 95.62 574 LYS A N 1
ATOM 4530 C CA . LYS A 1 574 ? -22.141 -0.712 -14.457 1.00 95.62 574 LYS A CA 1
ATOM 4531 C C . LYS A 1 574 ? -21.100 -1.357 -15.369 1.00 95.62 574 LYS A C 1
ATOM 4533 O O . LYS A 1 574 ? -19.936 -1.502 -15.007 1.00 95.62 574 LYS A O 1
ATOM 4538 N N . TYR A 1 575 ? -21.524 -1.668 -16.589 1.00 93.06 575 TYR A N 1
ATOM 4539 C CA . TYR A 1 575 ? -20.656 -2.168 -17.649 1.00 93.06 575 TYR A CA 1
ATOM 4540 C C . TYR A 1 575 ? -20.681 -1.212 -18.837 1.00 93.06 575 TYR A C 1
ATOM 4542 O O . TYR A 1 575 ? -21.745 -0.719 -19.218 1.00 93.06 575 TYR A O 1
ATOM 4550 N N . ASN A 1 576 ? -19.523 -0.981 -19.449 1.00 90.00 576 ASN A N 1
ATOM 4551 C CA . ASN A 1 576 ? -19.427 -0.353 -20.756 1.00 90.00 576 ASN A CA 1
ATOM 4552 C C . ASN A 1 576 ? -19.371 -1.453 -21.819 1.00 90.00 576 ASN A C 1
ATOM 4554 O O . ASN A 1 576 ? -18.450 -2.266 -21.822 1.00 90.00 576 ASN A O 1
ATOM 4558 N N . THR A 1 577 ? -20.371 -1.524 -22.694 1.00 81.50 577 THR A N 1
ATOM 4559 C CA . THR A 1 577 ? -20.522 -2.647 -23.628 1.00 81.50 577 THR A CA 1
ATOM 4560 C C . THR A 1 577 ? -20.268 -2.232 -25.068 1.00 81.50 577 THR A C 1
ATOM 4562 O O . THR A 1 577 ? -20.944 -1.341 -25.581 1.00 81.50 577 THR A O 1
ATOM 4565 N N . ILE A 1 578 ? -19.389 -2.959 -25.759 1.00 72.94 578 ILE A N 1
ATOM 4566 C CA . ILE A 1 578 ? -19.235 -2.895 -27.217 1.00 72.94 578 ILE A CA 1
ATOM 4567 C C . ILE A 1 578 ? -19.438 -4.311 -27.764 1.00 72.94 578 ILE A C 1
ATOM 4569 O O . ILE A 1 578 ? -18.751 -5.241 -27.353 1.00 72.94 578 ILE A O 1
ATOM 4573 N N . ASN A 1 579 ? -20.386 -4.496 -28.690 1.00 62.44 579 ASN A N 1
ATOM 4574 C CA . ASN A 1 579 ? -20.630 -5.774 -29.381 1.00 62.44 579 ASN A CA 1
ATOM 4575 C C . ASN A 1 579 ? -20.733 -7.005 -28.447 1.00 62.44 579 ASN A C 1
ATOM 4577 O O . ASN A 1 579 ? -20.124 -8.038 -28.711 1.00 62.44 579 ASN A O 1
ATOM 4581 N N . ASN A 1 580 ? -21.520 -6.904 -27.368 1.00 67.75 580 ASN A N 1
ATOM 4582 C CA . ASN A 1 580 ? -21.742 -7.951 -26.350 1.00 67.75 580 ASN A CA 1
ATOM 4583 C C . ASN A 1 580 ? -20.543 -8.291 -25.446 1.00 67.75 580 ASN A C 1
ATOM 4585 O O . ASN A 1 580 ? -20.642 -9.217 -24.643 1.00 67.75 580 ASN A O 1
ATOM 4589 N N . VAL A 1 581 ? -19.442 -7.541 -25.521 1.00 72.56 581 VAL A N 1
ATOM 4590 C CA . VAL A 1 581 ? -18.361 -7.600 -24.532 1.00 72.56 581 VAL A CA 1
ATOM 4591 C C . VAL A 1 581 ? -18.550 -6.430 -23.574 1.00 72.56 581 VAL A C 1
ATOM 4593 O O . VAL A 1 581 ? -18.494 -5.274 -23.993 1.00 72.56 581 VAL A O 1
ATOM 4596 N N . GLY A 1 582 ? -18.855 -6.735 -22.313 1.00 81.50 582 GLY A N 1
ATOM 4597 C CA . GLY A 1 582 ? -19.006 -5.745 -21.249 1.00 81.50 582 GLY A CA 1
ATOM 4598 C C . GLY A 1 582 ? -17.721 -5.598 -20.452 1.00 81.50 582 GLY A C 1
ATOM 4599 O O . GLY A 1 582 ? -17.201 -6.590 -19.946 1.00 81.50 582 GLY A O 1
ATOM 4600 N N . ASP A 1 583 ? -17.242 -4.367 -20.329 1.00 90.88 583 ASP A N 1
ATOM 4601 C CA . ASP A 1 583 ? -16.104 -4.004 -19.493 1.00 90.88 583 ASP A CA 1
ATOM 4602 C C . ASP A 1 583 ? -16.596 -3.358 -18.191 1.00 90.88 583 ASP A C 1
ATOM 4604 O O . ASP A 1 583 ? -17.485 -2.504 -18.233 1.00 90.88 583 ASP A O 1
ATOM 4608 N N . ILE A 1 584 ? -16.073 -3.786 -17.040 1.00 95.00 584 ILE A N 1
ATOM 4609 C CA . ILE A 1 584 ? -16.498 -3.262 -15.730 1.00 95.00 584 ILE A CA 1
ATOM 4610 C C . ILE A 1 584 ? -16.084 -1.796 -15.637 1.00 95.00 584 ILE A C 1
ATOM 4612 O O . ILE A 1 584 ? -14.977 -1.435 -16.032 1.00 95.00 584 ILE A O 1
ATOM 4616 N N . VAL A 1 585 ? -16.973 -0.957 -15.111 1.00 96.88 585 VAL A N 1
ATOM 4617 C CA . VAL A 1 585 ? -16.714 0.467 -14.905 1.00 96.88 585 VAL A CA 1
ATOM 4618 C C . VAL A 1 585 ? -16.485 0.742 -13.421 1.00 96.88 585 VAL A C 1
ATOM 4620 O O . VAL A 1 585 ? -17.193 0.211 -12.567 1.00 96.88 585 VAL A O 1
ATOM 4623 N N . PHE A 1 586 ? -15.516 1.601 -13.137 1.00 97.69 586 PHE A N 1
ATOM 4624 C CA . PHE A 1 586 ? -15.173 2.121 -11.823 1.00 97.69 586 PHE A CA 1
ATOM 4625 C C . PHE A 1 586 ? -15.257 3.642 -11.829 1.00 97.69 586 PHE A C 1
ATOM 4627 O O . PHE A 1 586 ? -14.997 4.267 -12.859 1.00 97.69 586 PHE A O 1
ATOM 4634 N N . ASP A 1 587 ? -15.574 4.222 -10.679 1.00 97.38 587 ASP A N 1
ATOM 4635 C CA . ASP A 1 587 ? -15.591 5.666 -10.469 1.00 97.38 587 ASP A CA 1
ATOM 4636 C C . ASP A 1 587 ? -14.559 6.057 -9.402 1.00 97.38 587 ASP A C 1
ATOM 4638 O O . ASP A 1 587 ? -14.270 5.293 -8.482 1.00 97.38 587 ASP A O 1
ATOM 4642 N N . SER A 1 588 ? -13.990 7.254 -9.533 1.00 96.56 588 SER A N 1
ATOM 4643 C CA . SER A 1 588 ? -13.095 7.861 -8.550 1.00 96.56 588 SER A CA 1
ATOM 4644 C C . SER A 1 588 ? -13.543 9.288 -8.260 1.00 96.56 588 SER A C 1
ATOM 4646 O O . SER A 1 588 ? -13.366 10.212 -9.061 1.00 96.56 588 SER A O 1
ATOM 4648 N N . ASP A 1 589 ? -14.116 9.485 -7.078 1.00 96.12 589 ASP A N 1
ATOM 4649 C CA . ASP A 1 589 ? -14.495 10.813 -6.606 1.00 96.12 589 ASP A CA 1
ATOM 4650 C C . ASP A 1 589 ? -13.282 11.612 -6.102 1.00 96.12 589 ASP A C 1
ATOM 4652 O O . ASP A 1 589 ? -13.307 12.834 -6.177 1.00 96.12 589 ASP A O 1
ATOM 4656 N N . HIS A 1 590 ? -12.172 10.971 -5.722 1.00 94.69 590 HIS A N 1
ATOM 4657 C CA . HIS A 1 590 ? -10.915 11.677 -5.439 1.00 94.69 590 HIS A CA 1
ATOM 4658 C C . HIS A 1 590 ? -10.456 12.491 -6.661 1.00 94.69 590 HIS A C 1
ATOM 4660 O O . HIS A 1 590 ? -9.973 13.611 -6.530 1.00 94.69 590 HIS A O 1
ATOM 4666 N N . THR A 1 591 ? -10.667 11.975 -7.874 1.00 93.31 591 THR A N 1
ATOM 4667 C CA . THR A 1 591 ? -10.279 12.674 -9.106 1.00 93.31 591 THR A CA 1
ATOM 4668 C C . THR A 1 591 ? -11.379 13.574 -9.672 1.00 93.31 591 THR A C 1
ATOM 4670 O O . THR A 1 591 ? -11.063 14.576 -10.299 1.00 93.31 591 THR A O 1
ATOM 4673 N N . SER A 1 592 ? -12.663 13.289 -9.463 1.00 93.88 592 SER A N 1
ATOM 4674 C CA . SER A 1 592 ? -13.745 14.024 -10.154 1.00 93.88 592 SER A CA 1
ATOM 4675 C C . SER A 1 592 ? -14.882 14.520 -9.265 1.00 93.88 592 SER A C 1
ATOM 4677 O O . SER A 1 592 ? -15.765 15.246 -9.724 1.00 93.88 592 SER A O 1
ATOM 4679 N N . GLY A 1 593 ? -14.872 14.134 -7.995 1.00 95.69 593 GLY A N 1
ATOM 4680 C CA . GLY A 1 593 ? -15.884 14.496 -7.022 1.00 95.69 593 GLY A CA 1
ATOM 4681 C C . GLY A 1 593 ? -15.772 15.950 -6.587 1.00 95.69 593 GLY A C 1
ATOM 4682 O O . GLY A 1 593 ? -14.739 16.610 -6.723 1.00 95.69 593 GLY A O 1
ATOM 4683 N N . THR A 1 594 ? -16.863 16.449 -6.020 1.00 96.88 594 THR A N 1
ATOM 4684 C CA . THR A 1 594 ? -16.955 17.819 -5.518 1.00 96.88 594 THR A CA 1
ATOM 4685 C C . THR A 1 594 ? -17.712 17.855 -4.206 1.00 96.88 594 THR A C 1
ATOM 4687 O O . THR A 1 594 ? -18.621 17.054 -3.994 1.00 96.88 594 THR A O 1
ATOM 4690 N N . PHE A 1 595 ? -17.422 18.853 -3.381 1.00 97.94 595 PHE A N 1
ATOM 4691 C CA . PHE A 1 595 ? -18.253 19.210 -2.239 1.00 97.94 595 PHE A CA 1
ATOM 4692 C C . PHE A 1 595 ? -18.565 20.703 -2.253 1.00 97.94 595 PHE A C 1
ATOM 4694 O O . PHE A 1 595 ? -17.969 21.486 -2.997 1.00 97.94 595 PHE A O 1
ATOM 4701 N N . THR A 1 596 ? -19.531 21.103 -1.433 1.00 98.12 596 THR A N 1
ATOM 4702 C CA . THR A 1 596 ? -19.930 22.500 -1.293 1.00 98.12 596 THR A CA 1
ATOM 4703 C C . THR A 1 596 ? -19.807 22.964 0.145 1.00 98.12 596 THR A C 1
ATOM 4705 O O . THR A 1 596 ? -19.972 22.169 1.060 1.00 98.12 596 THR A O 1
ATOM 4708 N N . TYR A 1 597 ? -19.541 24.250 0.353 1.00 97.81 597 TYR A N 1
ATOM 4709 C CA . TYR A 1 597 ? -19.535 24.870 1.680 1.00 97.81 597 TYR A CA 1
ATOM 4710 C C . TYR A 1 597 ? -19.978 26.335 1.595 1.00 97.81 597 TYR A C 1
ATOM 4712 O O . TYR A 1 597 ? -20.116 26.907 0.504 1.00 97.81 597 TYR A O 1
ATOM 4720 N N . LYS A 1 598 ? -20.244 26.960 2.745 1.00 97.12 598 LYS A N 1
ATOM 4721 C CA . LYS A 1 598 ? -20.639 28.369 2.831 1.00 97.12 598 LYS A CA 1
ATOM 4722 C C . LYS A 1 598 ? -19.441 29.274 3.092 1.00 97.12 598 LYS A C 1
ATOM 4724 O O . LYS A 1 598 ? -18.738 29.126 4.082 1.00 97.12 598 LYS A O 1
ATOM 4729 N N . SER A 1 599 ? -19.289 30.293 2.248 1.00 93.56 599 SER A N 1
ATOM 4730 C CA . SER A 1 599 ? -18.408 31.437 2.493 1.00 93.56 599 SER A CA 1
ATOM 4731 C C . SER A 1 599 ? -19.264 32.701 2.585 1.00 93.56 599 SER A C 1
ATOM 4733 O O . SER A 1 599 ? -19.775 33.211 1.582 1.00 93.56 599 SER A O 1
ATOM 4735 N N . GLY A 1 600 ? -19.522 33.155 3.815 1.00 91.19 600 GLY A N 1
ATOM 4736 C CA . GLY A 1 600 ? -20.530 34.181 4.083 1.00 91.19 600 GLY A CA 1
ATOM 4737 C C . GLY A 1 600 ? -21.924 33.713 3.647 1.00 91.19 600 GLY A C 1
ATOM 4738 O O . GLY A 1 600 ? -22.459 32.742 4.176 1.00 91.19 600 GLY A O 1
ATOM 4739 N N . THR A 1 601 ? -22.524 34.394 2.670 1.00 92.88 601 THR A N 1
ATOM 4740 C CA . THR A 1 601 ? -23.840 34.027 2.113 1.00 92.88 601 THR A CA 1
ATOM 4741 C C . THR A 1 601 ? -23.754 33.143 0.863 1.00 92.88 601 THR A C 1
ATOM 4743 O O . THR A 1 601 ? -24.766 32.571 0.444 1.00 92.88 601 THR A O 1
ATOM 4746 N N . THR A 1 602 ? -22.563 32.986 0.282 1.00 95.62 602 THR A N 1
ATOM 4747 C CA . THR A 1 602 ? -22.340 32.280 -0.986 1.00 95.62 602 THR A CA 1
ATOM 4748 C C . THR A 1 602 ? -22.093 30.791 -0.750 1.00 95.62 602 THR A C 1
ATOM 4750 O O . THR A 1 602 ? -21.394 30.417 0.189 1.00 95.62 602 THR A O 1
ATOM 4753 N N . THR A 1 603 ? -22.660 29.931 -1.604 1.00 97.25 603 THR A N 1
ATOM 4754 C CA . THR A 1 603 ? -22.259 28.516 -1.692 1.00 97.25 603 THR A CA 1
ATOM 4755 C C . THR A 1 603 ? -21.101 28.399 -2.674 1.00 97.25 603 THR A C 1
ATOM 4757 O O . THR A 1 603 ? -21.249 28.778 -3.835 1.00 97.25 603 THR A O 1
ATOM 4760 N N . VAL A 1 604 ? -19.971 27.875 -2.215 1.00 97.62 604 VAL A N 1
ATOM 4761 C CA . VAL A 1 604 ? -18.789 27.587 -3.034 1.00 97.62 604 VAL A CA 1
ATOM 4762 C C . VAL A 1 604 ? -18.764 26.089 -3.325 1.00 97.62 604 VAL A C 1
ATOM 4764 O O . VAL A 1 604 ? -19.103 25.303 -2.448 1.00 97.62 604 VAL A O 1
ATOM 4767 N N . THR A 1 605 ? -18.406 25.701 -4.551 1.00 97.62 605 THR A N 1
ATOM 4768 C CA . THR A 1 605 ? -18.148 24.301 -4.939 1.00 97.62 605 THR A CA 1
ATOM 4769 C C . THR A 1 605 ? -16.645 24.117 -5.089 1.00 97.62 605 THR A C 1
ATOM 4771 O O . THR A 1 605 ? -16.011 24.950 -5.736 1.00 97.62 605 THR A O 1
ATOM 4774 N N . LYS A 1 606 ? -16.088 23.060 -4.498 1.00 95.81 606 LYS A N 1
ATOM 4775 C CA . LYS A 1 606 ? -14.661 22.726 -4.551 1.00 95.81 606 LYS A CA 1
ATOM 4776 C C . LYS A 1 606 ? -14.483 21.295 -5.047 1.00 95.81 606 LYS A C 1
ATOM 4778 O O . LYS A 1 606 ? -15.296 20.430 -4.713 1.00 95.81 606 LYS A O 1
ATOM 4783 N N . ASN A 1 607 ? -13.442 21.054 -5.841 1.00 94.38 607 ASN A N 1
ATOM 4784 C CA . ASN A 1 607 ? -13.117 19.712 -6.319 1.00 94.38 607 ASN A CA 1
ATOM 4785 C C . ASN A 1 607 ? -12.351 18.940 -5.245 1.00 94.38 607 ASN A C 1
ATOM 4787 O O . ASN A 1 607 ? -11.464 19.491 -4.595 1.00 94.38 607 ASN A O 1
ATOM 4791 N N . LEU A 1 608 ? -12.647 17.650 -5.103 1.00 95.69 608 LEU A N 1
ATOM 4792 C CA . LEU A 1 608 ? -11.878 16.766 -4.227 1.00 95.69 608 LEU A CA 1
ATOM 4793 C C . LEU A 1 608 ? -10.436 16.595 -4.722 1.00 95.69 608 LEU A C 1
ATOM 4795 O O . LEU A 1 608 ? -9.532 16.501 -3.901 1.00 95.69 608 LEU A O 1
ATOM 4799 N N . ALA A 1 609 ? -10.207 16.691 -6.035 1.00 92.94 609 ALA A N 1
ATOM 4800 C CA . ALA A 1 609 ? -8.875 16.646 -6.645 1.00 92.94 609 ALA A CA 1
ATOM 4801 C C . ALA A 1 609 ? -7.938 17.796 -6.219 1.00 92.94 609 ALA A C 1
ATOM 4803 O O . ALA A 1 609 ? -6.742 17.738 -6.489 1.00 92.94 609 ALA A O 1
ATOM 4804 N N . GLU A 1 610 ? -8.461 18.851 -5.581 1.00 92.56 610 GLU A N 1
ATOM 4805 C CA . GLU A 1 610 ? -7.649 19.926 -4.987 1.00 92.56 610 GLU A CA 1
ATOM 4806 C C . GLU A 1 610 ? -7.123 19.574 -3.585 1.00 92.56 610 GLU A C 1
ATOM 4808 O O . GLU A 1 610 ? -6.317 20.323 -3.031 1.00 92.56 610 GLU A O 1
ATOM 4813 N N . GLY A 1 611 ? -7.617 18.487 -2.989 1.00 94.50 611 GLY A N 1
ATOM 4814 C CA . GLY A 1 611 ? -7.165 17.962 -1.708 1.00 94.50 611 GLY A CA 1
ATOM 4815 C C . GLY A 1 611 ? -6.312 16.716 -1.845 1.00 94.50 611 GLY A C 1
ATOM 4816 O O . GLY A 1 611 ? -5.869 16.338 -2.928 1.00 94.50 611 GLY A O 1
ATOM 4817 N N . HIS A 1 612 ? -6.100 16.068 -0.710 1.00 95.62 612 HIS A N 1
ATOM 4818 C CA . HIS A 1 612 ? -5.355 14.828 -0.624 1.00 95.62 612 HIS A CA 1
ATOM 4819 C C . HIS A 1 612 ? -5.882 13.945 0.509 1.00 95.62 612 HIS A C 1
ATOM 4821 O O . HIS A 1 612 ? -6.557 14.402 1.436 1.00 95.62 612 HIS A O 1
ATOM 4827 N N . LEU A 1 613 ? -5.559 12.660 0.420 1.00 96.06 613 LEU A N 1
ATOM 4828 C CA . LEU A 1 613 ? -5.730 11.699 1.502 1.00 96.06 613 LEU A CA 1
ATOM 4829 C C . LEU A 1 613 ? -4.588 11.863 2.504 1.00 96.06 613 LEU A C 1
ATOM 4831 O O . LEU A 1 613 ? -3.467 12.208 2.126 1.00 96.06 613 LEU A O 1
ATOM 4835 N N . HIS A 1 614 ? -4.850 11.575 3.774 1.00 94.69 614 HIS A N 1
ATOM 4836 C CA . HIS A 1 614 ? -3.787 11.369 4.753 1.00 94.69 614 HIS A CA 1
ATOM 4837 C C . HIS A 1 614 ? -3.457 9.882 4.842 1.00 94.69 614 HIS A C 1
ATOM 4839 O O . HIS A 1 614 ? -4.338 9.067 5.104 1.00 94.69 614 HIS A O 1
ATOM 4845 N N . TYR A 1 615 ? -2.182 9.558 4.654 1.00 91.88 615 TYR A N 1
ATOM 4846 C CA . TYR A 1 615 ? -1.585 8.272 4.983 1.00 91.88 615 TYR A CA 1
ATOM 4847 C C . TYR A 1 615 ? -0.971 8.375 6.380 1.00 91.88 615 TYR A C 1
ATOM 4849 O O . TYR A 1 615 ? 0.061 9.024 6.565 1.00 91.88 615 TYR A O 1
ATOM 4857 N N . THR A 1 616 ? -1.639 7.816 7.381 1.00 89.56 616 THR A N 1
ATOM 4858 C CA . THR A 1 616 ? -1.237 7.873 8.785 1.00 89.56 616 THR A CA 1
ATOM 4859 C C . THR A 1 616 ? -0.018 6.991 9.016 1.00 89.56 616 THR A C 1
ATOM 4861 O O . THR A 1 616 ? -0.074 5.780 8.822 1.00 89.56 616 THR A O 1
ATOM 4864 N N . THR A 1 617 ? 1.077 7.593 9.470 1.00 83.69 617 THR A N 1
ATOM 4865 C CA . THR A 1 617 ? 2.291 6.875 9.898 1.00 83.69 617 THR A CA 1
ATOM 4866 C C . THR A 1 617 ? 2.328 6.669 11.410 1.00 83.69 617 THR A C 1
ATOM 4868 O O . THR A 1 617 ? 3.161 5.939 11.937 1.00 83.69 617 THR A O 1
ATOM 4871 N N . GLY A 1 618 ? 1.402 7.308 12.117 1.00 85.00 618 GLY A N 1
ATOM 4872 C CA . GLY A 1 618 ? 1.173 7.155 13.539 1.00 85.00 618 GLY A CA 1
ATOM 4873 C C . GLY A 1 618 ? -0.062 7.943 13.951 1.00 85.00 618 GLY A C 1
ATOM 4874 O O . GLY A 1 618 ? -0.809 8.464 13.124 1.00 85.00 618 GLY A O 1
ATOM 4875 N N . ARG A 1 619 ? -0.252 8.099 15.262 1.00 85.88 619 ARG A N 1
ATOM 4876 C CA . ARG A 1 619 ? -1.438 8.756 15.835 1.00 85.88 619 ARG A CA 1
ATOM 4877 C C . ARG A 1 619 ? -1.700 10.161 15.289 1.00 85.88 619 ARG A C 1
ATOM 4879 O O . ARG A 1 619 ? -2.845 10.502 15.008 1.00 85.88 619 ARG A O 1
ATOM 4886 N N . SER A 1 620 ? -0.651 10.976 15.198 1.00 86.88 620 SER A N 1
ATOM 4887 C CA . SER A 1 620 ? -0.717 12.387 14.791 1.00 86.88 620 SER A CA 1
ATOM 4888 C C . SER A 1 620 ? 0.192 12.715 13.606 1.00 86.88 620 SER A C 1
ATOM 4890 O O . SER A 1 620 ? 0.293 13.875 13.215 1.00 86.88 620 SER A O 1
ATOM 4892 N N . THR A 1 621 ? 0.899 11.723 13.069 1.00 89.06 621 THR A N 1
ATOM 4893 C CA . THR A 1 621 ? 1.833 11.881 11.952 1.00 89.06 621 THR A CA 1
ATOM 4894 C C . THR A 1 621 ? 1.230 11.267 10.702 1.00 89.06 621 THR A C 1
ATOM 4896 O O . THR A 1 621 ? 0.633 10.191 10.745 1.00 89.06 621 THR A O 1
ATOM 4899 N N . HIS A 1 622 ? 1.362 11.969 9.585 1.00 90.81 622 HIS A N 1
ATOM 4900 C CA . HIS A 1 622 ? 0.834 11.528 8.306 1.00 90.81 622 HIS A CA 1
ATOM 4901 C C . HIS A 1 622 ? 1.681 12.068 7.159 1.00 90.81 622 HIS A C 1
ATOM 4903 O O . HIS A 1 622 ? 2.371 13.078 7.302 1.00 90.81 622 HIS A O 1
ATOM 4909 N N . ASN A 1 623 ? 1.567 11.401 6.017 1.00 90.56 623 ASN A N 1
ATOM 4910 C CA . ASN A 1 623 ? 1.990 11.903 4.719 1.00 90.56 623 ASN A CA 1
ATOM 4911 C C . ASN A 1 623 ? 0.744 12.202 3.873 1.00 90.56 623 ASN A C 1
ATOM 4913 O O . ASN A 1 623 ? -0.279 11.530 4.006 1.00 90.56 623 ASN A O 1
ATOM 4917 N N . SER A 1 624 ? 0.819 13.186 2.982 1.00 91.44 624 SER A N 1
ATOM 4918 C CA . SER A 1 624 ? -0.253 13.462 2.021 1.00 91.44 624 SER A CA 1
ATOM 4919 C C . SER A 1 624 ? -0.136 12.529 0.815 1.00 91.44 624 SER A C 1
ATOM 4921 O O . SER A 1 624 ? 0.931 12.435 0.210 1.00 91.44 624 SER A O 1
ATOM 4923 N N . ARG A 1 625 ? -1.238 11.884 0.419 1.00 90.75 625 ARG A N 1
ATOM 4924 C CA . ARG A 1 625 ? -1.340 11.086 -0.813 1.00 90.75 625 ARG A CA 1
ATOM 4925 C C . ARG A 1 625 ? -2.375 11.683 -1.760 1.00 90.75 625 ARG A C 1
ATOM 4927 O O . ARG A 1 625 ? -3.551 11.805 -1.425 1.00 90.75 625 ARG A O 1
ATOM 4934 N N . SER A 1 626 ? -1.929 12.054 -2.958 1.00 89.44 626 SER A N 1
ATOM 4935 C CA . SER A 1 626 ? -2.809 12.519 -4.036 1.00 89.44 626 SER A CA 1
ATOM 4936 C C . SER A 1 626 ? -3.191 11.361 -4.963 1.00 89.44 626 SER A C 1
ATOM 4938 O O . SER A 1 626 ? -2.537 10.322 -4.952 1.00 89.44 626 SER A O 1
ATOM 4940 N N . ALA A 1 627 ? -4.213 11.545 -5.803 1.00 88.94 627 ALA A N 1
ATOM 4941 C CA . ALA A 1 627 ? -4.619 10.546 -6.798 1.00 88.94 627 ALA A CA 1
ATOM 4942 C C . ALA A 1 627 ? -3.596 10.326 -7.937 1.00 88.94 627 ALA A C 1
ATOM 4944 O O . ALA A 1 627 ? -3.784 9.451 -8.786 1.00 88.94 627 ALA A O 1
ATOM 4945 N N . TRP A 1 628 ? -2.545 11.149 -8.000 1.00 88.38 628 TRP A N 1
ATOM 4946 C CA . TRP A 1 628 ? -1.541 11.150 -9.059 1.00 88.38 628 TRP A CA 1
ATOM 4947 C C . TRP A 1 628 ? -0.139 11.213 -8.459 1.00 88.38 628 TRP A C 1
ATOM 4949 O O . TRP A 1 628 ? 0.174 12.136 -7.707 1.00 88.38 628 TRP A O 1
ATOM 4959 N N . ILE A 1 629 ? 0.736 10.279 -8.822 1.00 85.38 629 ILE A N 1
ATOM 4960 C CA . ILE A 1 629 ? 2.119 10.280 -8.333 1.00 85.38 629 ILE A CA 1
ATOM 4961 C C . ILE A 1 629 ? 3.071 10.640 -9.457 1.00 85.38 629 ILE A C 1
ATOM 4963 O O . ILE A 1 629 ? 2.989 10.123 -10.572 1.00 85.38 629 ILE A O 1
ATOM 4967 N N . LYS A 1 630 ? 3.943 11.603 -9.172 1.00 86.25 630 LYS A N 1
ATOM 4968 C CA . LYS A 1 630 ? 4.932 12.096 -10.121 1.00 86.25 630 LYS A CA 1
ATOM 4969 C C . LYS A 1 630 ? 5.997 11.026 -10.342 1.00 86.25 630 LYS A C 1
ATOM 4971 O O . LYS A 1 630 ? 6.580 10.568 -9.369 1.00 86.25 630 LYS A O 1
ATOM 4976 N N . ARG A 1 631 ? 6.323 10.740 -11.604 1.00 80.69 631 ARG A N 1
ATOM 4977 C CA . ARG A 1 631 ? 7.487 9.916 -11.944 1.00 80.69 631 ARG A CA 1
ATOM 4978 C C . ARG A 1 631 ? 8.825 10.653 -11.635 1.00 80.69 631 ARG A C 1
ATOM 4980 O O . ARG A 1 631 ? 8.957 11.853 -11.891 1.00 80.69 631 ARG A O 1
ATOM 4987 N N . THR A 1 632 ? 9.827 9.949 -11.120 1.00 74.62 632 THR A N 1
ATOM 4988 C CA . THR A 1 632 ? 11.224 10.263 -10.799 1.00 74.62 632 THR A CA 1
ATOM 4989 C C . THR A 1 632 ? 11.999 10.452 -12.089 1.00 74.62 632 THR A C 1
ATOM 4991 O O . THR A 1 632 ? 12.832 11.356 -12.186 1.00 74.62 632 THR A O 1
ATOM 4994 N N . ALA A 1 633 ? 11.671 9.657 -13.111 1.00 78.81 633 ALA A N 1
ATOM 4995 C CA . ALA A 1 633 ? 12.145 9.837 -14.468 1.00 78.81 633 ALA A CA 1
ATOM 4996 C C . ALA A 1 633 ? 11.098 10.548 -15.338 1.00 78.81 633 ALA A C 1
ATOM 4998 O O . ALA A 1 633 ? 9.902 10.265 -15.297 1.00 78.81 633 ALA A O 1
ATOM 4999 N N . GLU A 1 634 ? 11.574 11.454 -16.191 1.00 86.38 634 GLU A N 1
ATOM 5000 C CA . GLU A 1 634 ? 10.771 11.985 -17.295 1.00 86.38 634 GLU A CA 1
ATOM 5001 C C . GLU A 1 634 ? 10.390 10.867 -18.282 1.00 86.38 634 GLU A C 1
ATOM 5003 O O . GLU A 1 634 ? 11.062 9.829 -18.349 1.00 86.38 634 GLU A O 1
ATOM 5008 N N . SER A 1 635 ? 9.341 11.100 -19.077 1.00 87.94 635 SER A N 1
ATOM 5009 C CA . SER A 1 635 ? 8.902 10.180 -20.127 1.00 87.94 635 SER A CA 1
ATOM 5010 C C . SER A 1 635 ? 10.053 9.795 -21.053 1.00 87.94 635 SER A C 1
ATOM 5012 O O . SER A 1 635 ? 10.964 10.580 -21.325 1.00 87.94 635 SER A O 1
ATOM 5014 N N . LYS A 1 636 ? 10.010 8.551 -21.536 1.00 88.25 636 LYS A N 1
ATOM 5015 C CA . LYS A 1 636 ? 10.983 8.017 -22.487 1.00 88.25 636 LYS A CA 1
ATOM 5016 C C . LYS A 1 636 ? 10.255 7.487 -23.709 1.00 88.25 636 LYS A C 1
ATOM 5018 O O . LYS A 1 636 ? 9.388 6.625 -23.578 1.00 88.25 636 LYS A O 1
ATOM 5023 N N . GLN A 1 637 ? 10.648 7.931 -24.896 1.00 91.38 637 GLN A N 1
ATOM 5024 C CA . GLN A 1 637 ? 10.225 7.311 -26.149 1.00 91.38 637 GLN A CA 1
ATOM 5025 C C . GLN A 1 637 ? 11.220 6.226 -26.548 1.00 91.38 637 GLN A C 1
ATOM 5027 O O . GLN A 1 637 ? 12.319 6.514 -27.035 1.00 91.38 637 GLN A O 1
ATOM 5032 N N . ARG A 1 638 ? 10.836 4.958 -26.373 1.00 92.69 638 ARG A N 1
ATOM 5033 C CA . ARG A 1 638 ? 11.703 3.834 -26.737 1.00 92.69 638 ARG A CA 1
ATOM 5034 C C . ARG A 1 638 ? 11.723 3.626 -28.247 1.00 92.69 638 ARG A C 1
ATOM 5036 O O . ARG A 1 638 ? 10.798 3.995 -28.971 1.00 92.69 638 ARG A O 1
ATOM 5043 N N . VAL A 1 639 ? 12.793 3.008 -28.733 1.00 95.00 639 VAL A N 1
ATOM 5044 C CA . VAL A 1 639 ? 12.902 2.541 -30.113 1.00 95.00 639 VAL A CA 1
ATOM 5045 C C . VAL A 1 639 ? 12.430 1.094 -30.173 1.00 95.00 639 VAL A C 1
ATOM 5047 O O . VAL A 1 639 ? 13.025 0.209 -29.560 1.00 95.00 639 VAL A O 1
ATOM 5050 N N . ILE A 1 640 ? 11.375 0.855 -30.944 1.00 93.88 640 ILE A N 1
ATOM 5051 C CA . ILE A 1 640 ? 10.803 -0.463 -31.185 1.00 93.88 640 ILE A CA 1
ATOM 5052 C C . ILE A 1 640 ? 11.479 -1.107 -32.387 1.00 93.88 640 ILE A C 1
ATOM 5054 O O . ILE A 1 640 ? 11.516 -0.542 -33.485 1.00 93.88 640 ILE A O 1
ATOM 5058 N N . ARG A 1 641 ? 11.943 -2.339 -32.206 1.00 94.19 641 ARG A N 1
ATOM 5059 C CA . ARG A 1 641 ? 12.427 -3.228 -33.258 1.00 94.19 641 ARG A CA 1
ATOM 5060 C C . ARG A 1 641 ? 11.718 -4.571 -33.140 1.00 94.19 641 ARG A C 1
ATOM 5062 O O . ARG A 1 641 ? 11.780 -5.206 -32.093 1.00 94.19 641 ARG A O 1
ATOM 5069 N N . THR A 1 642 ? 11.065 -5.006 -34.213 1.00 93.12 642 THR A N 1
ATOM 5070 C CA . THR A 1 642 ? 10.409 -6.316 -34.269 1.00 93.12 642 THR A CA 1
ATOM 5071 C C . THR A 1 642 ? 11.204 -7.316 -35.098 1.00 93.12 642 THR A C 1
ATOM 5073 O O . THR A 1 642 ? 11.836 -6.948 -36.092 1.00 93.12 642 THR A O 1
ATOM 5076 N N . PHE A 1 643 ? 11.151 -8.582 -34.691 1.00 93.69 643 PHE A N 1
ATOM 5077 C CA . PHE A 1 643 ? 11.697 -9.727 -35.416 1.00 93.69 643 PHE A CA 1
ATOM 5078 C C . PHE A 1 643 ? 10.629 -10.815 -35.504 1.00 93.69 643 PHE A C 1
ATOM 5080 O O . PHE A 1 643 ? 9.800 -10.928 -34.605 1.00 93.69 643 PHE A O 1
ATOM 5087 N N . ILE A 1 644 ? 10.655 -11.597 -36.581 1.00 93.12 644 ILE A N 1
ATOM 5088 C CA . ILE A 1 644 ? 9.893 -12.841 -36.694 1.00 93.12 644 ILE A CA 1
ATOM 5089 C C . ILE A 1 644 ? 10.908 -13.975 -36.658 1.00 93.12 644 ILE A C 1
ATOM 5091 O O . ILE A 1 644 ? 11.899 -13.919 -37.388 1.00 93.12 644 ILE A O 1
ATOM 5095 N N . VAL A 1 645 ? 10.687 -14.948 -35.783 1.00 95.06 645 VAL A N 1
ATOM 5096 C CA . VAL A 1 645 ? 11.560 -16.113 -35.634 1.00 95.06 645 VAL A CA 1
ATOM 5097 C C . VAL A 1 645 ? 11.465 -16.997 -36.874 1.00 95.06 645 VAL A C 1
ATOM 5099 O O . VAL A 1 645 ? 10.370 -17.301 -37.345 1.00 95.06 645 VAL A O 1
ATOM 5102 N N . ASP A 1 646 ? 12.614 -17.437 -37.385 1.00 94.25 646 ASP A N 1
ATOM 5103 C CA . ASP A 1 646 ? 12.700 -18.335 -38.536 1.00 94.25 646 ASP A CA 1
ATOM 5104 C C . ASP A 1 646 ? 13.398 -19.661 -38.181 1.00 94.25 646 ASP A C 1
ATOM 5106 O O . ASP A 1 646 ? 13.720 -19.953 -37.026 1.00 94.25 646 ASP A O 1
ATOM 5110 N N . GLU A 1 647 ? 13.584 -20.537 -39.170 1.00 94.81 647 GLU A N 1
ATOM 5111 C CA . GLU A 1 647 ? 14.235 -21.834 -38.952 1.00 94.81 647 GLU A CA 1
ATOM 5112 C C . GLU A 1 647 ? 15.738 -21.727 -38.637 1.00 94.81 647 GLU A C 1
ATOM 5114 O O . GLU A 1 647 ? 16.308 -22.672 -38.090 1.00 94.81 647 GLU A O 1
ATOM 5119 N N . THR A 1 648 ? 16.373 -20.602 -38.974 1.00 94.56 648 THR A N 1
ATOM 5120 C CA . THR A 1 648 ? 17.823 -20.382 -38.883 1.00 94.56 648 THR A CA 1
ATOM 5121 C C . THR A 1 648 ? 18.226 -19.767 -37.547 1.00 94.56 648 THR A C 1
ATOM 5123 O O . THR A 1 648 ? 19.258 -20.151 -36.998 1.00 94.56 648 THR A O 1
ATOM 5126 N N . GLU A 1 649 ? 17.432 -18.837 -37.014 1.00 95.50 649 GLU A N 1
ATOM 5127 C CA . GLU A 1 649 ? 17.706 -18.160 -35.745 1.00 95.50 649 GLU A CA 1
ATOM 5128 C C . GLU A 1 649 ? 16.472 -18.148 -34.837 1.00 95.50 649 GLU A C 1
ATOM 5130 O O . GLU A 1 649 ? 15.429 -17.589 -35.173 1.00 95.50 649 GLU A O 1
ATOM 5135 N N . LYS A 1 650 ? 16.617 -18.759 -33.656 1.00 96.94 650 LYS A N 1
ATOM 5136 C CA . LYS A 1 650 ? 15.530 -18.999 -32.692 1.00 96.94 650 LYS A CA 1
ATOM 5137 C C . LYS A 1 650 ? 15.815 -18.475 -31.291 1.00 96.94 650 LYS A C 1
ATOM 5139 O O . LYS A 1 650 ? 14.984 -18.646 -30.401 1.00 96.94 650 LYS A O 1
ATOM 5144 N N . GLN A 1 651 ? 16.992 -17.902 -31.048 1.00 96.31 651 GLN A N 1
ATOM 5145 C CA . GLN A 1 651 ? 17.427 -17.546 -29.697 1.00 96.31 651 GLN A CA 1
ATOM 5146 C C . GLN A 1 651 ? 18.135 -16.204 -29.602 1.00 96.31 651 GLN A C 1
ATOM 5148 O O . GLN A 1 651 ? 18.014 -15.562 -28.564 1.00 96.31 651 GLN A O 1
ATOM 5153 N N . VAL A 1 652 ? 18.874 -15.778 -30.621 1.00 96.81 652 VAL A N 1
ATOM 5154 C CA . VAL A 1 652 ? 19.779 -14.632 -30.538 1.00 96.81 652 VAL A CA 1
ATOM 5155 C C . VAL A 1 652 ? 19.325 -13.527 -31.483 1.00 96.81 652 VAL A C 1
ATOM 5157 O O . VAL A 1 652 ? 19.397 -13.654 -32.700 1.00 96.81 652 VAL A O 1
ATOM 5160 N N . PHE A 1 653 ? 18.908 -12.397 -30.914 1.00 97.38 653 PHE A N 1
ATOM 5161 C CA . PHE A 1 653 ? 18.375 -11.268 -31.674 1.00 97.38 653 PHE A CA 1
ATOM 5162 C C . PHE A 1 653 ? 19.165 -9.990 -31.371 1.00 97.38 653 PHE A C 1
ATOM 5164 O O . PHE A 1 653 ? 19.391 -9.662 -30.202 1.00 97.38 653 PHE A O 1
ATOM 5171 N N . PRO A 1 654 ? 19.635 -9.258 -32.397 1.00 96.81 654 PRO A N 1
ATOM 5172 C CA . PRO A 1 654 ? 20.536 -8.134 -32.192 1.00 96.81 654 PRO A CA 1
ATOM 5173 C C . PRO A 1 654 ? 19.801 -6.865 -31.751 1.00 96.81 654 PRO A C 1
ATOM 5175 O O . PRO A 1 654 ? 18.767 -6.493 -32.306 1.00 96.81 654 PRO A O 1
ATOM 5178 N N . ILE A 1 655 ? 20.419 -6.117 -30.839 1.00 97.00 655 ILE A N 1
ATOM 5179 C CA . ILE A 1 655 ? 20.040 -4.737 -30.518 1.00 97.00 655 ILE A CA 1
ATOM 5180 C C . ILE A 1 655 ? 20.802 -3.825 -31.483 1.00 97.00 655 ILE A C 1
ATOM 5182 O O . ILE A 1 655 ? 21.848 -3.263 -31.162 1.00 97.00 655 ILE A O 1
ATOM 5186 N N . ASP A 1 656 ? 20.322 -3.760 -32.726 1.00 95.81 656 ASP A N 1
ATOM 5187 C CA . ASP A 1 656 ? 21.018 -3.118 -33.849 1.00 95.81 656 ASP A CA 1
ATOM 5188 C C . ASP A 1 656 ? 20.491 -1.724 -34.214 1.00 95.81 656 ASP A C 1
ATOM 5190 O O . ASP A 1 656 ? 20.990 -1.098 -35.154 1.00 95.81 656 ASP A O 1
ATOM 5194 N N . PHE A 1 657 ? 19.470 -1.262 -33.494 1.00 95.12 657 PHE A N 1
ATOM 5195 C CA . PHE A 1 657 ? 18.813 0.027 -33.691 1.00 95.12 657 PHE A CA 1
ATOM 5196 C C . PHE A 1 657 ? 19.522 1.190 -32.984 1.00 95.12 657 PHE A C 1
ATOM 5198 O O . PHE A 1 657 ? 19.184 2.340 -33.252 1.00 95.12 657 PHE A O 1
ATOM 5205 N N . TYR A 1 658 ? 20.559 0.910 -32.192 1.00 96.00 658 TYR A N 1
ATOM 5206 C CA . TYR A 1 658 ? 21.559 1.883 -31.751 1.00 96.00 658 TYR A CA 1
ATOM 5207 C C . TYR A 1 658 ? 22.924 1.524 -32.331 1.00 96.00 658 TYR A C 1
ATOM 5209 O O . TYR A 1 658 ? 23.260 0.347 -32.485 1.00 96.00 658 TYR A O 1
ATOM 5217 N N . LYS A 1 659 ? 23.707 2.544 -32.686 1.00 94.12 659 LYS A N 1
ATOM 5218 C CA . LYS A 1 659 ? 25.052 2.342 -33.223 1.00 94.12 659 LYS A CA 1
ATOM 5219 C C . LYS A 1 659 ? 25.986 1.893 -32.098 1.00 94.12 659 LYS A C 1
ATOM 5221 O O . LYS A 1 659 ? 25.978 2.510 -31.042 1.00 94.12 659 LYS A O 1
ATOM 5226 N N . ASP A 1 660 ? 26.790 0.863 -32.366 1.00 94.12 660 ASP A N 1
ATOM 5227 C CA . ASP A 1 660 ? 27.797 0.326 -31.443 1.00 94.12 660 ASP A CA 1
ATOM 5228 C C . ASP A 1 660 ? 27.206 0.018 -30.046 1.00 94.12 660 ASP A C 1
ATOM 5230 O O . ASP A 1 660 ? 27.768 0.364 -29.010 1.00 94.12 660 ASP A O 1
ATOM 5234 N N . SER A 1 661 ? 26.035 -0.642 -30.016 1.00 95.62 661 SER A N 1
ATOM 5235 C CA . SER A 1 661 ? 25.284 -0.899 -28.777 1.00 95.62 661 SER A CA 1
ATOM 5236 C C . SER A 1 661 ? 26.043 -1.724 -27.730 1.00 95.62 661 SER A C 1
ATOM 5238 O O . SER A 1 661 ? 25.647 -1.722 -26.568 1.00 95.62 661 SER A O 1
ATOM 5240 N N . ALA A 1 662 ? 27.140 -2.390 -28.109 1.00 95.06 662 ALA A N 1
ATOM 5241 C CA . ALA A 1 662 ? 28.077 -3.049 -27.196 1.00 95.06 662 ALA A CA 1
ATOM 5242 C C . ALA A 1 662 ? 28.652 -2.104 -26.128 1.00 95.06 662 ALA A C 1
ATOM 5244 O O . ALA A 1 662 ? 28.771 -2.515 -24.972 1.00 95.06 662 ALA A O 1
ATOM 5245 N N . ASP A 1 663 ? 28.922 -0.851 -26.501 1.00 94.81 663 ASP A N 1
ATOM 5246 C CA . ASP A 1 663 ? 29.601 0.137 -25.656 1.00 94.81 663 ASP A CA 1
ATOM 5247 C C . ASP A 1 663 ? 28.627 0.981 -24.814 1.00 94.81 663 ASP A C 1
ATOM 5249 O O . ASP A 1 663 ? 29.052 1.788 -23.986 1.00 94.81 663 ASP A O 1
ATOM 5253 N N . LEU A 1 664 ? 27.314 0.807 -25.005 1.00 92.69 664 LEU A N 1
ATOM 5254 C CA . LEU A 1 664 ? 26.302 1.564 -24.274 1.00 92.69 664 LEU A CA 1
ATOM 5255 C C . LEU A 1 664 ? 26.194 1.084 -22.826 1.00 92.69 664 LEU A C 1
ATOM 5257 O O . LEU A 1 664 ? 25.912 -0.089 -22.558 1.00 92.69 664 LEU A O 1
ATOM 5261 N N . THR A 1 665 ? 26.373 2.025 -21.903 1.00 89.50 665 THR A N 1
ATOM 5262 C CA . THR A 1 665 ? 26.197 1.829 -20.458 1.00 89.50 665 THR A CA 1
ATOM 5263 C C . THR A 1 665 ? 24.805 2.230 -19.974 1.00 89.50 665 THR A C 1
ATOM 5265 O O . THR A 1 665 ? 24.423 1.845 -18.879 1.00 89.50 665 THR A O 1
ATOM 5268 N N . ASP A 1 666 ? 24.056 2.992 -20.775 1.00 89.12 666 ASP A N 1
ATOM 5269 C CA . ASP A 1 666 ? 22.719 3.519 -20.467 1.00 89.12 666 ASP A CA 1
ATOM 5270 C C . ASP A 1 666 ? 21.587 2.754 -21.175 1.00 89.12 666 ASP A C 1
ATOM 5272 O O . ASP A 1 666 ? 20.455 3.230 -21.236 1.00 89.12 666 ASP A O 1
ATOM 5276 N N . LEU A 1 667 ? 21.900 1.597 -21.767 1.00 90.88 667 LEU A N 1
ATOM 5277 C CA . LEU A 1 667 ? 20.942 0.841 -22.560 1.00 90.88 667 LEU A CA 1
ATOM 5278 C C . LEU A 1 667 ? 19.921 0.129 -21.668 1.00 90.88 667 LEU A C 1
ATOM 5280 O O . LEU A 1 667 ? 20.245 -0.828 -20.967 1.00 90.88 667 LEU A O 1
ATOM 5284 N N . GLU A 1 668 ? 18.665 0.519 -21.824 1.00 90.06 668 GLU A N 1
ATOM 5285 C CA . GLU A 1 668 ? 17.497 -0.165 -21.280 1.00 90.06 668 GLU A CA 1
ATOM 5286 C C . GLU A 1 668 ? 16.813 -0.980 -22.380 1.00 90.06 668 GLU A C 1
ATOM 5288 O O . GLU A 1 668 ? 16.697 -0.504 -23.510 1.00 90.06 668 GLU A O 1
ATOM 5293 N N . VAL A 1 669 ? 16.329 -2.190 -22.075 1.00 90.31 669 VAL A N 1
ATOM 5294 C CA . VAL A 1 669 ? 15.614 -3.032 -23.049 1.00 90.31 669 VAL A CA 1
ATOM 5295 C C . VAL A 1 669 ? 14.463 -3.774 -22.380 1.00 90.31 669 VAL A C 1
ATOM 5297 O O . VAL A 1 669 ? 14.679 -4.554 -21.457 1.00 90.31 669 VAL A O 1
ATOM 5300 N N . SER A 1 670 ? 13.255 -3.592 -22.914 1.00 89.31 670 SER A N 1
ATOM 5301 C CA . SER A 1 670 ? 12.091 -4.437 -22.635 1.00 89.31 670 SER A CA 1
ATOM 5302 C C . SER A 1 670 ? 11.836 -5.380 -23.813 1.00 89.31 670 SER A C 1
ATOM 5304 O O . SER A 1 670 ? 11.906 -4.968 -24.976 1.00 89.31 670 SER A O 1
ATOM 5306 N N . VAL A 1 671 ? 11.582 -6.654 -23.513 1.00 91.12 671 VAL A N 1
ATOM 5307 C CA . VAL A 1 671 ? 11.436 -7.733 -24.499 1.00 91.12 671 VAL A CA 1
ATOM 5308 C C . VAL A 1 671 ? 10.076 -8.390 -24.328 1.00 91.12 671 VAL A C 1
ATOM 5310 O O . VAL A 1 671 ? 9.739 -8.826 -23.229 1.00 91.12 671 VAL A O 1
ATOM 5313 N N . SER A 1 672 ? 9.317 -8.526 -25.413 1.00 89.69 672 SER A N 1
ATOM 5314 C CA . SER A 1 672 ? 8.120 -9.369 -25.440 1.00 89.69 672 SER A CA 1
ATOM 5315 C C . SER A 1 672 ? 8.117 -10.325 -26.628 1.00 89.69 672 SER A C 1
ATOM 5317 O O . SER A 1 672 ? 8.691 -10.042 -27.680 1.00 89.69 672 SER A O 1
ATOM 5319 N N . VAL A 1 673 ? 7.489 -11.486 -26.431 1.00 91.00 673 VAL A N 1
ATOM 5320 C CA . VAL A 1 673 ? 7.284 -12.522 -27.450 1.00 91.00 673 VAL A CA 1
ATOM 5321 C C . VAL A 1 673 ? 5.790 -12.795 -27.542 1.00 91.00 673 VAL A C 1
ATOM 5323 O O . VAL A 1 673 ? 5.169 -13.116 -26.529 1.00 91.00 673 VAL A O 1
ATOM 5326 N N . ASN A 1 674 ? 5.206 -12.626 -28.729 1.00 88.12 674 ASN A N 1
ATOM 5327 C CA . ASN A 1 674 ? 3.763 -12.739 -28.981 1.00 88.12 674 ASN A CA 1
ATOM 5328 C C . ASN A 1 674 ? 2.925 -11.895 -28.001 1.00 88.12 674 ASN A C 1
ATOM 5330 O O . ASN A 1 674 ? 1.899 -12.330 -27.485 1.00 88.12 674 ASN A O 1
ATOM 5334 N N . GLY A 1 675 ? 3.419 -10.696 -27.673 1.00 81.75 675 GLY A N 1
ATOM 5335 C CA . GLY A 1 675 ? 2.784 -9.786 -26.717 1.00 81.75 675 GLY A CA 1
ATOM 5336 C C . GLY A 1 675 ? 3.021 -10.091 -25.240 1.00 81.75 675 GLY A C 1
ATOM 5337 O O . GLY A 1 675 ? 2.660 -9.272 -24.402 1.00 81.75 675 GLY A O 1
ATOM 5338 N N . LEU A 1 676 ? 3.647 -11.219 -24.900 1.00 83.31 676 LEU A N 1
ATOM 5339 C CA . LEU A 1 676 ? 3.977 -11.563 -23.520 1.00 83.31 676 LEU A CA 1
ATOM 5340 C C . LEU A 1 676 ? 5.376 -11.058 -23.180 1.00 83.31 676 LEU A C 1
ATOM 5342 O O . LEU A 1 676 ? 6.358 -11.476 -23.803 1.00 83.31 676 LEU A O 1
ATOM 5346 N N . ARG A 1 677 ? 5.471 -10.164 -22.192 1.00 84.88 677 ARG A N 1
ATOM 5347 C CA . ARG A 1 677 ? 6.752 -9.680 -21.669 1.00 84.88 677 ARG A CA 1
ATOM 5348 C C . ARG A 1 677 ? 7.587 -10.843 -21.135 1.00 84.88 677 ARG A C 1
ATOM 5350 O O . ARG A 1 677 ? 7.061 -11.814 -20.597 1.00 84.88 677 ARG A O 1
ATOM 5357 N N . LYS A 1 678 ? 8.894 -10.749 -21.349 1.00 86.81 678 LYS A N 1
ATOM 5358 C CA . LYS A 1 678 ? 9.901 -11.707 -20.903 1.00 86.81 678 LYS A CA 1
ATOM 5359 C C . LYS A 1 678 ? 10.778 -11.058 -19.848 1.00 86.81 678 LYS A C 1
ATOM 5361 O O . LYS A 1 678 ? 11.049 -9.860 -19.918 1.00 86.81 678 LYS A O 1
ATOM 5366 N N . THR A 1 679 ? 11.232 -11.853 -18.892 1.00 82.88 679 THR A N 1
ATOM 5367 C CA . THR A 1 679 ? 12.022 -11.381 -17.756 1.00 82.88 679 THR A CA 1
ATOM 5368 C C . THR A 1 679 ? 13.512 -11.583 -18.014 1.00 82.88 679 THR A C 1
ATOM 5370 O O . THR A 1 679 ? 13.964 -12.683 -18.356 1.00 82.88 679 THR A O 1
ATOM 5373 N N . LEU A 1 680 ? 14.293 -10.514 -17.835 1.00 83.88 680 LEU A N 1
ATOM 5374 C CA . LEU A 1 680 ? 15.753 -10.564 -17.895 1.00 83.88 680 LEU A CA 1
ATOM 5375 C C . LEU A 1 680 ? 16.278 -11.537 -16.834 1.00 83.88 680 LEU A C 1
ATOM 5377 O O . LEU A 1 680 ? 15.751 -11.617 -15.734 1.00 83.88 680 LEU A O 1
ATOM 5381 N N . THR A 1 681 ? 17.325 -12.285 -17.161 1.00 83.69 681 THR A N 1
ATOM 5382 C CA . THR A 1 681 ? 17.914 -13.373 -16.366 1.00 83.69 681 THR A CA 1
ATOM 5383 C C . THR A 1 681 ? 17.046 -14.610 -16.176 1.00 83.69 681 THR A C 1
ATOM 5385 O O . THR A 1 681 ? 17.632 -15.657 -15.927 1.00 83.69 681 THR A O 1
ATOM 5388 N N . THR A 1 682 ? 15.724 -14.564 -16.368 1.00 84.19 682 THR A N 1
ATOM 5389 C CA . THR A 1 682 ? 14.843 -15.747 -16.315 1.00 84.19 682 THR A CA 1
ATOM 5390 C C . THR A 1 682 ? 14.622 -16.325 -17.705 1.00 84.19 682 THR A C 1
ATOM 5392 O O . THR A 1 682 ? 15.032 -17.456 -17.966 1.00 84.19 682 THR A O 1
ATOM 5395 N N . ASP A 1 683 ? 14.065 -15.528 -18.615 1.00 89.00 683 ASP A N 1
ATOM 5396 C CA . ASP A 1 683 ? 13.714 -15.935 -19.978 1.00 89.00 683 ASP A CA 1
ATOM 5397 C C . ASP A 1 683 ? 14.835 -15.657 -20.981 1.00 89.00 683 ASP A C 1
ATOM 5399 O O . ASP A 1 683 ? 15.024 -16.409 -21.943 1.00 89.00 683 ASP A O 1
ATOM 5403 N N . TYR A 1 684 ? 15.593 -14.578 -20.767 1.00 93.25 684 TYR A N 1
ATOM 5404 C CA . TYR A 1 684 ? 16.674 -14.156 -21.655 1.00 93.25 684 TYR A CA 1
ATOM 5405 C C . TYR A 1 684 ? 17.833 -13.501 -20.902 1.00 93.25 684 TYR A C 1
ATOM 5407 O O . TYR A 1 684 ? 17.702 -13.087 -19.754 1.00 93.25 684 TYR A O 1
ATOM 5415 N N . THR A 1 685 ? 18.981 -13.381 -21.560 1.00 94.69 685 THR A N 1
ATOM 5416 C CA . THR A 1 685 ? 20.128 -12.584 -21.107 1.00 94.69 685 THR A CA 1
ATOM 5417 C C . THR A 1 685 ? 20.510 -11.553 -22.166 1.00 94.69 685 THR A C 1
ATOM 5419 O O . THR A 1 685 ? 20.123 -11.672 -23.332 1.00 94.69 685 THR A O 1
ATOM 5422 N N . ILE A 1 686 ? 21.265 -10.528 -21.766 1.00 94.31 686 ILE A N 1
ATOM 5423 C CA . ILE A 1 686 ? 21.890 -9.589 -22.701 1.00 94.31 686 ILE A CA 1
ATOM 5424 C C . ILE A 1 686 ? 23.361 -9.977 -22.850 1.00 94.31 686 ILE A C 1
ATOM 5426 O O . ILE A 1 686 ? 24.127 -9.894 -21.893 1.00 94.31 686 ILE A O 1
ATOM 5430 N N . GLU A 1 687 ? 23.759 -10.397 -24.050 1.00 95.25 687 GLU A N 1
ATOM 5431 C CA . GLU A 1 687 ? 25.152 -10.718 -24.374 1.00 95.25 687 GLU A CA 1
ATOM 5432 C C . GLU A 1 687 ? 25.800 -9.572 -25.157 1.00 95.25 687 GLU A C 1
ATOM 5434 O O . GLU A 1 687 ? 25.243 -9.065 -26.131 1.00 95.25 687 GLU A O 1
ATOM 5439 N N . THR A 1 688 ? 26.998 -9.160 -24.744 1.00 95.06 688 THR A N 1
ATOM 5440 C CA . THR A 1 688 ? 27.770 -8.120 -25.436 1.00 95.06 688 THR A CA 1
ATOM 5441 C C . THR A 1 688 ? 28.636 -8.761 -26.522 1.00 95.06 688 THR A C 1
ATOM 5443 O O . THR A 1 688 ? 29.562 -9.510 -26.218 1.00 95.06 688 THR A O 1
ATOM 5446 N N . GLY A 1 689 ? 28.344 -8.471 -27.793 1.00 93.31 689 GLY A N 1
ATOM 5447 C CA . GLY A 1 689 ? 29.215 -8.817 -28.920 1.00 93.31 689 GLY A CA 1
ATOM 5448 C C . GLY A 1 689 ? 30.240 -7.719 -29.228 1.00 93.31 689 GLY A C 1
ATOM 5449 O O . GLY A 1 689 ? 30.405 -6.772 -28.471 1.00 93.31 689 GLY A O 1
ATOM 5450 N N . THR A 1 690 ? 30.921 -7.807 -30.377 1.00 92.81 690 THR A N 1
ATOM 5451 C CA . THR A 1 690 ? 31.974 -6.837 -30.763 1.00 92.81 690 THR A CA 1
ATOM 5452 C C . THR A 1 690 ? 31.448 -5.439 -31.097 1.00 92.81 690 THR A C 1
ATOM 5454 O O . THR A 1 690 ? 32.180 -4.469 -30.962 1.00 92.81 690 THR A O 1
ATOM 5457 N N . LYS A 1 691 ? 30.214 -5.339 -31.604 1.00 93.56 691 LYS A N 1
ATOM 5458 C CA . LYS A 1 691 ? 29.584 -4.058 -31.978 1.00 93.56 691 LYS A CA 1
ATOM 5459 C C . LYS A 1 691 ? 28.209 -3.883 -31.368 1.00 93.56 691 LYS A C 1
ATOM 5461 O O . LYS A 1 691 ? 27.882 -2.798 -30.920 1.00 93.56 691 LYS A O 1
ATOM 5466 N N . ASN A 1 692 ? 27.408 -4.945 -31.348 1.00 95.81 692 ASN A N 1
ATOM 5467 C CA . ASN A 1 692 ? 26.054 -4.890 -30.815 1.00 95.81 692 ASN A CA 1
ATOM 5468 C C . ASN A 1 692 ? 25.934 -5.739 -29.550 1.00 95.81 692 ASN A C 1
ATOM 5470 O O . ASN A 1 692 ? 26.614 -6.760 -29.421 1.00 95.81 692 ASN A O 1
ATOM 5474 N N . LYS A 1 693 ? 25.019 -5.351 -28.664 1.00 97.19 693 LYS A N 1
ATOM 5475 C CA . LYS A 1 693 ? 24.426 -6.254 -27.674 1.00 97.19 693 LYS A CA 1
ATOM 5476 C C . LYS A 1 693 ? 23.353 -7.123 -28.336 1.00 97.19 693 LYS A C 1
ATOM 5478 O O . LYS A 1 693 ? 22.778 -6.749 -29.362 1.00 97.19 693 LYS A O 1
ATOM 5483 N N . PHE A 1 694 ? 23.084 -8.278 -27.744 1.00 97.56 694 PHE A N 1
ATOM 5484 C CA . PHE A 1 694 ? 22.122 -9.260 -28.231 1.00 97.56 694 PHE A CA 1
ATOM 5485 C C . PHE A 1 694 ? 21.204 -9.701 -27.102 1.00 97.56 694 PHE A C 1
ATOM 5487 O O . PHE A 1 694 ? 21.664 -9.965 -25.994 1.00 97.56 694 PHE A O 1
ATOM 5494 N N . VAL A 1 695 ? 19.917 -9.824 -27.405 1.00 97.38 695 VAL A N 1
ATOM 5495 C CA . VAL A 1 695 ? 18.967 -10.555 -26.569 1.00 97.38 695 VAL A CA 1
ATOM 5496 C C . VAL A 1 695 ? 19.134 -12.034 -26.882 1.00 97.38 695 VAL A C 1
ATOM 5498 O O . VAL A 1 695 ? 18.960 -12.437 -28.032 1.00 97.38 695 VAL A O 1
ATOM 5501 N N . LYS A 1 696 ? 19.477 -12.833 -25.871 1.00 97.31 696 LYS A N 1
ATOM 5502 C CA . LYS A 1 696 ? 19.614 -14.284 -25.989 1.00 97.31 696 LYS A CA 1
ATOM 5503 C C . LYS A 1 696 ? 18.593 -14.997 -25.124 1.00 97.31 696 LYS A C 1
ATOM 5505 O O . LYS A 1 696 ? 18.711 -15.005 -23.901 1.00 97.31 696 LYS A O 1
ATOM 5510 N N . PHE A 1 697 ? 17.616 -15.633 -25.754 1.00 97.31 697 PHE A N 1
ATOM 5511 C CA . PHE A 1 697 ? 16.618 -16.438 -25.062 1.00 97.31 697 PHE A CA 1
ATOM 5512 C C . PHE A 1 697 ? 17.223 -17.741 -24.541 1.00 97.31 697 PHE A C 1
ATOM 5514 O O . PHE A 1 697 ? 17.913 -18.464 -25.266 1.00 97.31 697 PHE A O 1
ATOM 5521 N N . LYS A 1 698 ? 16.930 -18.076 -23.281 1.00 96.19 698 LYS A N 1
ATOM 5522 C CA . LYS A 1 698 ? 17.391 -19.327 -22.665 1.00 96.19 698 LYS A CA 1
ATOM 5523 C C . LYS A 1 698 ? 16.750 -20.555 -23.303 1.00 96.19 698 LYS A C 1
ATOM 5525 O O . LYS A 1 698 ? 17.407 -21.581 -23.459 1.00 96.19 698 LYS A O 1
ATOM 5530 N N . LYS A 1 699 ? 15.475 -20.437 -23.677 1.00 95.75 699 LYS A N 1
ATOM 5531 C CA . LYS A 1 699 ? 14.723 -21.451 -24.420 1.00 95.75 699 LYS A CA 1
ATOM 5532 C C . LYS A 1 699 ? 14.614 -21.028 -25.884 1.00 95.75 699 LYS A C 1
ATOM 5534 O O . LYS A 1 699 ? 14.392 -19.854 -26.161 1.00 95.75 699 LYS A O 1
ATOM 5539 N N . ALA A 1 700 ? 14.765 -21.980 -26.803 1.00 96.50 700 ALA A N 1
ATOM 5540 C CA . ALA A 1 700 ? 14.512 -21.739 -28.219 1.00 96.50 700 ALA A CA 1
ATOM 5541 C C . ALA A 1 700 ? 13.046 -21.357 -28.453 1.00 96.50 700 ALA A C 1
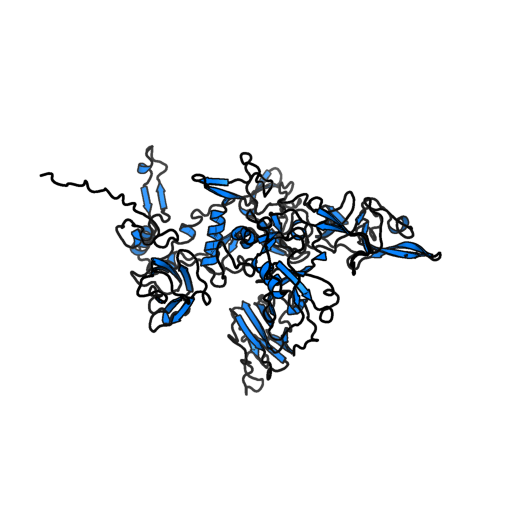ATOM 5543 O O . ALA A 1 700 ? 12.148 -22.017 -27.924 1.00 96.50 700 ALA A O 1
ATOM 5544 N N . LEU A 1 701 ? 12.845 -20.294 -29.228 1.00 96.56 701 LEU A N 1
ATOM 5545 C CA . LEU A 1 701 ? 11.536 -19.828 -29.670 1.00 96.56 701 LEU A CA 1
ATOM 5546 C C . LEU A 1 701 ? 11.015 -20.665 -30.846 1.00 96.56 701 LEU A C 1
ATOM 5548 O O . LEU A 1 701 ? 11.774 -21.392 -31.500 1.00 96.56 701 LEU A O 1
ATOM 5552 N N . GLU A 1 702 ? 9.714 -20.581 -31.098 1.00 96.19 702 GLU A N 1
ATOM 5553 C CA . GLU A 1 702 ? 9.054 -21.285 -32.194 1.00 96.19 702 GLU A CA 1
ATOM 5554 C C . GLU A 1 702 ? 9.106 -20.458 -33.483 1.00 96.19 702 GLU A C 1
ATOM 5556 O O . GLU A 1 702 ? 9.207 -19.235 -33.450 1.00 96.19 702 GLU A O 1
ATOM 5561 N N . VAL A 1 703 ? 9.086 -21.130 -34.641 1.00 95.06 703 VAL A N 1
ATOM 5562 C CA . VAL A 1 703 ? 9.001 -20.424 -35.933 1.00 95.06 703 VAL A CA 1
ATOM 5563 C C . VAL A 1 703 ? 7.707 -19.618 -35.948 1.00 95.06 703 VAL A C 1
ATOM 5565 O O . VAL A 1 703 ? 6.691 -20.100 -35.455 1.00 95.06 703 VAL A O 1
ATOM 5568 N N . ASP A 1 704 ? 7.768 -18.415 -36.511 1.00 93.06 704 ASP A N 1
ATOM 5569 C CA . ASP A 1 704 ? 6.685 -17.430 -36.542 1.00 93.06 704 ASP A CA 1
ATOM 5570 C C . ASP A 1 704 ? 6.399 -16.715 -35.208 1.00 93.06 704 ASP A C 1
ATOM 5572 O O . ASP A 1 704 ? 5.544 -15.826 -35.177 1.00 93.06 704 ASP A O 1
ATOM 5576 N N . ASP A 1 705 ? 7.156 -16.985 -34.135 1.00 92.81 705 ASP A N 1
ATOM 5577 C CA . ASP A 1 705 ? 7.102 -16.146 -32.933 1.00 92.81 705 ASP A CA 1
ATOM 5578 C C . ASP A 1 705 ? 7.488 -14.698 -33.279 1.00 92.81 705 ASP A C 1
ATOM 5580 O O . ASP A 1 705 ? 8.522 -14.421 -33.901 1.00 92.81 705 ASP A O 1
ATOM 5584 N N . GLN A 1 706 ? 6.664 -13.746 -32.846 1.00 91.88 706 GLN A N 1
ATOM 5585 C CA . GLN A 1 706 ? 6.925 -12.323 -32.998 1.00 91.88 706 GLN A CA 1
ATOM 5586 C C . GLN A 1 706 ? 7.639 -11.783 -31.763 1.00 91.88 706 GLN A C 1
ATOM 5588 O O . GLN A 1 706 ? 7.082 -11.739 -30.668 1.00 91.88 706 GLN A O 1
ATOM 5593 N N . ILE A 1 707 ? 8.847 -11.266 -31.960 1.00 94.12 707 ILE A N 1
ATOM 5594 C CA . ILE A 1 707 ? 9.632 -10.608 -30.918 1.00 94.12 707 ILE A CA 1
ATOM 5595 C C . ILE A 1 707 ? 9.490 -9.099 -31.072 1.00 94.12 707 ILE A C 1
ATOM 5597 O O . ILE A 1 707 ? 9.676 -8.562 -32.166 1.00 94.12 707 ILE A O 1
ATOM 5601 N N . ARG A 1 708 ? 9.233 -8.402 -29.966 1.00 93.31 708 ARG A N 1
ATOM 5602 C CA . ARG A 1 708 ? 9.291 -6.942 -29.861 1.00 93.31 708 ARG A CA 1
ATOM 5603 C C . ARG A 1 708 ? 10.390 -6.562 -28.873 1.00 93.31 708 ARG A C 1
ATOM 5605 O O . ARG A 1 708 ? 10.314 -6.896 -27.694 1.00 93.31 708 ARG A O 1
ATOM 5612 N N . LEU A 1 709 ? 11.403 -5.853 -29.362 1.00 94.88 709 LEU A N 1
ATOM 5613 C CA . LEU A 1 709 ? 12.432 -5.214 -28.545 1.00 94.88 709 LEU A CA 1
ATOM 5614 C C . LEU A 1 709 ? 12.116 -3.720 -28.458 1.00 94.88 709 LEU A C 1
ATOM 5616 O O . LEU A 1 709 ? 12.105 -3.047 -29.487 1.00 94.88 709 LEU A O 1
ATOM 5620 N N . ALA A 1 710 ? 11.879 -3.204 -27.257 1.00 93.19 710 ALA A N 1
ATOM 5621 C CA . ALA A 1 710 ? 11.734 -1.775 -26.996 1.00 93.19 710 ALA A CA 1
ATOM 5622 C C . ALA A 1 710 ? 12.933 -1.301 -26.177 1.00 93.19 710 ALA A C 1
ATOM 5624 O O . ALA A 1 710 ? 13.029 -1.604 -24.987 1.00 93.19 710 ALA A O 1
ATOM 5625 N N . GLY A 1 711 ? 13.867 -0.604 -26.825 1.00 93.44 711 GLY A N 1
ATOM 5626 C CA . GLY A 1 711 ? 15.094 -0.138 -26.181 1.00 93.44 711 GLY A CA 1
ATOM 5627 C C . GLY A 1 711 ? 15.143 1.373 -25.983 1.00 93.44 711 GLY A C 1
ATOM 5628 O O . GLY A 1 711 ? 14.601 2.118 -26.795 1.00 93.44 711 GLY A O 1
ATOM 5629 N N . TYR A 1 712 ? 15.820 1.817 -24.929 1.00 92.94 712 TYR A N 1
ATOM 5630 C CA . TYR A 1 712 ? 16.126 3.224 -24.670 1.00 92.94 712 TYR A CA 1
ATOM 5631 C C . TYR A 1 712 ? 17.630 3.418 -24.452 1.00 92.94 712 TYR A C 1
ATOM 5633 O O . TYR A 1 712 ? 18.279 2.611 -23.795 1.00 92.94 712 TYR A O 1
ATOM 5641 N N . SER A 1 713 ? 18.166 4.492 -25.024 1.00 92.38 713 SER A N 1
ATOM 5642 C CA . SER A 1 713 ? 19.496 5.052 -24.778 1.00 92.38 713 SER A CA 1
ATOM 5643 C C . SER A 1 713 ? 19.453 6.522 -25.194 1.00 92.38 713 SER A C 1
ATOM 5645 O O . SER A 1 713 ? 18.686 6.904 -26.083 1.00 92.38 713 SER A O 1
ATOM 5647 N N . SER A 1 714 ? 20.309 7.345 -24.593 1.00 90.75 714 SER A N 1
ATOM 5648 C CA . SER A 1 714 ? 20.529 8.735 -25.012 1.00 90.75 714 SER A CA 1
ATOM 5649 C C . SER A 1 714 ? 21.087 8.858 -26.441 1.00 90.75 714 SER A C 1
ATOM 5651 O O . SER A 1 714 ? 21.014 9.930 -27.053 1.00 90.75 714 SER A O 1
ATOM 5653 N N . THR A 1 715 ? 21.619 7.763 -26.992 1.00 92.56 715 THR A N 1
ATOM 5654 C CA . THR A 1 715 ? 22.163 7.679 -28.352 1.00 92.56 715 THR A CA 1
ATOM 5655 C C . THR A 1 715 ? 21.061 7.763 -29.413 1.00 92.56 715 THR A C 1
ATOM 5657 O O . THR A 1 715 ? 20.000 7.158 -29.285 1.00 92.56 715 THR A O 1
ATOM 5660 N N . ASP A 1 716 ? 21.318 8.479 -30.512 1.00 93.75 716 ASP A N 1
ATOM 5661 C CA . ASP A 1 716 ? 20.390 8.531 -31.649 1.00 93.75 716 ASP A CA 1
ATOM 5662 C C . ASP A 1 716 ? 20.169 7.133 -32.252 1.00 93.75 716 ASP A C 1
ATOM 5664 O O . ASP A 1 716 ? 21.111 6.345 -32.413 1.00 93.75 716 ASP A O 1
ATOM 5668 N N . LYS A 1 717 ? 18.934 6.836 -32.671 1.00 93.56 717 LYS A N 1
ATOM 5669 C CA . LYS A 1 717 ? 18.665 5.575 -33.366 1.00 93.56 717 LYS A CA 1
ATOM 5670 C C . LYS A 1 717 ? 19.332 5.541 -34.741 1.00 93.56 717 LYS A C 1
ATOM 5672 O O . LYS A 1 717 ? 19.460 6.554 -35.432 1.00 93.56 717 LYS A O 1
ATOM 5677 N N . VAL A 1 718 ? 19.679 4.345 -35.196 1.00 93.69 718 VAL A N 1
ATOM 5678 C CA . VAL A 1 718 ? 20.199 4.128 -36.548 1.00 93.69 718 VAL A CA 1
ATOM 5679 C C . VAL A 1 718 ? 19.079 4.348 -37.574 1.00 93.69 718 VAL A C 1
ATOM 5681 O O . VAL A 1 718 ? 17.942 3.897 -37.400 1.00 93.69 718 VAL A O 1
ATOM 5684 N N . ALA A 1 719 ? 19.396 5.045 -38.668 1.00 88.12 719 ALA A N 1
ATOM 5685 C CA . ALA A 1 719 ? 18.472 5.213 -39.786 1.00 88.12 719 ALA A CA 1
ATOM 5686 C C . ALA A 1 719 ? 17.990 3.844 -40.299 1.00 88.12 719 ALA A C 1
ATOM 5688 O O . ALA A 1 719 ? 18.734 2.865 -40.293 1.00 88.12 719 ALA A O 1
ATOM 5689 N N . ASP A 1 720 ? 16.723 3.766 -40.700 1.00 86.19 720 ASP A N 1
ATOM 5690 C CA . ASP A 1 720 ? 16.098 2.542 -41.221 1.00 86.19 720 ASP A CA 1
ATOM 5691 C C . ASP A 1 720 ? 15.993 1.347 -40.254 1.00 86.19 720 ASP A C 1
ATOM 5693 O O . ASP A 1 720 ? 15.452 0.298 -40.611 1.00 86.19 720 ASP A O 1
ATOM 5697 N N . LYS A 1 721 ? 16.400 1.521 -38.988 1.00 90.69 721 LYS A N 1
ATOM 5698 C CA . LYS A 1 721 ? 16.281 0.508 -37.936 1.00 90.69 721 LYS A CA 1
ATOM 5699 C C . LYS A 1 721 ? 15.395 0.995 -36.803 1.00 90.69 721 LYS A C 1
ATOM 5701 O O . LYS A 1 721 ? 15.602 2.063 -36.234 1.00 90.69 721 LYS A O 1
ATOM 5706 N N . GLY A 1 722 ? 14.366 0.202 -36.534 1.00 91.06 722 GLY A N 1
ATOM 5707 C CA . GLY A 1 722 ? 13.333 0.509 -35.552 1.00 91.06 722 GLY A CA 1
ATOM 5708 C C . GLY A 1 722 ? 12.550 1.800 -35.821 1.00 91.06 722 GLY A C 1
ATOM 5709 O O . GLY A 1 722 ? 12.803 2.530 -36.796 1.00 91.06 722 GLY A O 1
ATOM 5710 N N . ILE A 1 723 ? 11.571 2.044 -34.959 1.00 92.00 723 ILE A N 1
ATOM 5711 C CA . ILE A 1 723 ? 10.671 3.206 -34.954 1.00 92.00 723 ILE A CA 1
ATOM 5712 C C . ILE A 1 723 ? 10.570 3.734 -33.523 1.00 92.00 723 ILE A C 1
ATOM 5714 O O . ILE A 1 723 ? 10.739 2.954 -32.594 1.00 92.00 723 ILE A O 1
ATOM 5718 N N . TYR A 1 724 ? 10.356 5.034 -33.334 1.00 93.00 724 TYR A N 1
ATOM 5719 C CA . TYR A 1 724 ? 10.105 5.551 -31.987 1.00 93.00 724 TYR A CA 1
ATOM 5720 C C . TYR A 1 724 ? 8.674 5.198 -31.573 1.00 93.00 724 TYR A C 1
ATOM 5722 O O . TYR A 1 724 ? 7.785 5.169 -32.419 1.00 93.00 724 TYR A O 1
ATOM 5730 N N . GLU A 1 725 ? 8.445 4.933 -30.293 1.00 91.38 725 GLU A N 1
ATOM 5731 C CA . GLU A 1 725 ? 7.095 4.918 -29.721 1.00 91.38 725 GLU A CA 1
ATOM 5732 C C . GLU A 1 725 ? 6.425 6.284 -29.905 1.00 91.38 725 GLU A C 1
ATOM 5734 O O . GLU A 1 725 ? 7.107 7.307 -29.962 1.00 91.38 725 GLU A O 1
ATOM 5739 N N . ILE A 1 726 ? 5.095 6.323 -29.985 1.00 90.06 726 ILE A N 1
ATOM 5740 C CA . ILE A 1 726 ? 4.363 7.594 -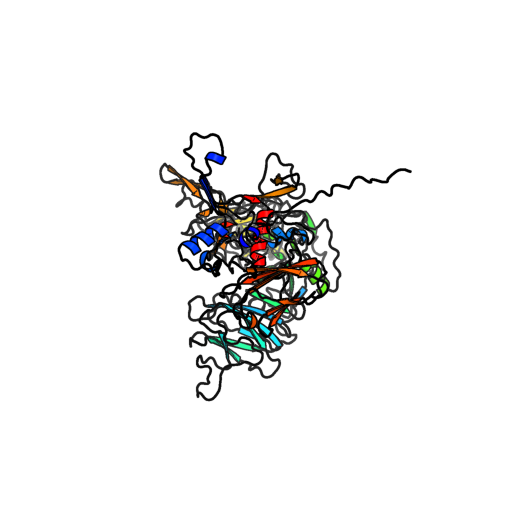29.902 1.00 90.06 726 ILE A CA 1
ATOM 5741 C C . ILE A 1 726 ? 4.528 8.165 -28.484 1.00 90.06 726 ILE A C 1
ATOM 5743 O O . ILE A 1 726 ? 4.471 7.389 -27.528 1.00 90.06 726 ILE A O 1
ATOM 5747 N N . PRO A 1 727 ? 4.744 9.487 -28.329 1.00 89.31 727 PRO A N 1
ATOM 5748 C CA . PRO A 1 727 ? 4.769 10.123 -27.015 1.00 89.31 727 PRO A CA 1
ATOM 5749 C C . PRO A 1 727 ? 3.502 9.816 -26.210 1.00 89.31 727 PRO A C 1
ATOM 5751 O O . PRO A 1 727 ? 2.394 9.899 -26.746 1.00 89.31 727 PRO A O 1
ATOM 5754 N N . GLU A 1 728 ? 3.653 9.485 -24.928 1.00 84.69 728 GLU A N 1
ATOM 5755 C CA . GLU A 1 728 ? 2.523 9.111 -24.068 1.00 84.69 728 GLU A CA 1
ATOM 5756 C C . GLU A 1 728 ? 1.472 10.217 -23.993 1.00 84.69 728 GLU A C 1
ATOM 5758 O O . GLU A 1 728 ? 0.293 9.924 -24.146 1.00 84.69 728 GLU A O 1
ATOM 5763 N N . ASN A 1 729 ? 1.875 11.483 -23.855 1.00 81.62 729 ASN A N 1
ATOM 5764 C CA . ASN A 1 729 ? 0.959 12.625 -23.845 1.00 81.62 729 ASN A CA 1
ATOM 5765 C C . ASN A 1 729 ? 0.139 12.799 -25.127 1.00 81.62 729 ASN A C 1
ATOM 5767 O O . ASN A 1 729 ? -0.891 13.459 -25.100 1.00 81.62 729 ASN A O 1
ATOM 5771 N N . LEU A 1 730 ? 0.565 12.245 -26.263 1.00 86.38 730 LEU A N 1
ATOM 5772 C CA . LEU A 1 730 ? -0.229 12.283 -27.491 1.00 86.38 730 LEU A CA 1
ATOM 5773 C C . LEU A 1 730 ? -1.166 11.079 -27.595 1.00 86.38 730 LEU A C 1
ATOM 5775 O O . LEU A 1 730 ? -2.211 11.185 -28.233 1.00 86.38 730 LEU A O 1
ATOM 5779 N N . ALA A 1 731 ? -0.803 9.949 -26.984 1.00 83.62 731 ALA A N 1
ATOM 5780 C CA . ALA A 1 731 ? -1.553 8.695 -27.051 1.00 83.62 731 ALA A CA 1
ATOM 5781 C C . ALA A 1 731 ? -2.543 8.492 -25.896 1.00 83.62 731 ALA A C 1
ATOM 5783 O O . ALA A 1 731 ? -3.581 7.858 -26.087 1.00 83.62 731 ALA A O 1
ATOM 5784 N N . THR A 1 732 ? -2.243 9.037 -24.721 1.00 83.12 732 THR A N 1
ATOM 5785 C CA . THR A 1 732 ? -2.951 8.786 -23.467 1.00 83.12 732 THR A CA 1
ATOM 5786 C C . THR A 1 732 ? -3.369 10.116 -22.855 1.00 83.12 732 THR A C 1
ATOM 5788 O O . THR A 1 732 ? -2.527 10.938 -22.515 1.00 83.12 732 THR A O 1
ATOM 5791 N N . ASN A 1 733 ? -4.683 10.327 -22.718 1.00 84.12 733 ASN A N 1
ATOM 5792 C CA . ASN A 1 733 ? -5.274 11.563 -22.189 1.00 84.12 733 ASN A CA 1
ATOM 5793 C C . ASN A 1 733 ? -4.696 12.850 -22.821 1.00 84.12 733 ASN A C 1
ATOM 5795 O O . ASN A 1 733 ? -4.304 13.783 -22.124 1.00 84.12 733 ASN A O 1
ATOM 5799 N N . SER A 1 734 ? -4.650 12.919 -24.155 1.00 84.81 734 SER A N 1
ATOM 5800 C CA . SER A 1 734 ? -3.963 14.000 -24.882 1.00 84.81 734 SER A CA 1
ATOM 5801 C C . SER A 1 734 ? -4.559 15.396 -24.721 1.00 84.81 734 SER A C 1
ATOM 5803 O O . SER A 1 734 ? -3.947 16.391 -25.105 1.00 84.81 734 SER A O 1
ATOM 5805 N N . LEU A 1 735 ? -5.777 15.476 -24.191 1.00 86.06 735 LEU A N 1
ATOM 5806 C CA . LEU A 1 735 ? -6.454 16.727 -23.863 1.00 86.06 735 LEU A CA 1
ATOM 5807 C C . LEU A 1 735 ? -6.239 17.140 -22.399 1.00 86.06 735 LEU A C 1
ATOM 5809 O O . LEU A 1 735 ? -6.722 18.198 -22.002 1.00 86.06 735 LEU A O 1
ATOM 5813 N N . ASN A 1 736 ? -5.503 16.333 -21.624 1.00 85.25 736 ASN A N 1
ATOM 5814 C CA . ASN A 1 736 ? -5.305 16.494 -20.187 1.00 85.25 736 ASN A CA 1
ATOM 5815 C C . ASN A 1 736 ? -6.642 16.688 -19.452 1.00 85.25 736 ASN A C 1
ATOM 5817 O O . ASN A 1 736 ? -6.810 17.607 -18.649 1.00 85.25 736 ASN A O 1
ATOM 5821 N N . GLU A 1 737 ? -7.627 15.859 -19.801 1.00 87.31 737 GLU A N 1
ATOM 5822 C CA . GLU A 1 737 ? -8.952 15.910 -19.198 1.00 87.31 737 GLU A CA 1
ATOM 5823 C C . GLU A 1 737 ? -8.900 15.374 -17.769 1.00 87.31 737 GLU A C 1
ATOM 5825 O O . GLU A 1 737 ? -8.173 14.420 -17.469 1.00 87.31 737 GLU A O 1
ATOM 5830 N N . GLN A 1 738 ? -9.709 15.970 -16.892 1.00 85.56 738 GLN A N 1
ATOM 5831 C CA . GLN A 1 738 ? -9.950 15.414 -15.570 1.00 85.56 738 GLN A CA 1
ATOM 5832 C C . GLN A 1 738 ? -10.790 14.144 -15.726 1.00 85.56 738 GLN A C 1
ATOM 5834 O O . GLN A 1 738 ? -11.960 14.202 -16.108 1.00 85.56 738 GLN A O 1
ATOM 5839 N N . LEU A 1 739 ? -10.185 12.996 -15.440 1.00 88.19 739 LEU A N 1
ATOM 5840 C CA . LEU A 1 739 ? -10.858 11.703 -15.495 1.00 88.19 739 LEU A CA 1
ATOM 5841 C C . LEU A 1 739 ? -11.492 11.392 -14.140 1.00 88.19 739 LEU A C 1
ATOM 5843 O O . LEU A 1 739 ? -10.907 11.692 -13.108 1.00 88.19 739 LEU A O 1
ATOM 5847 N N . GLY A 1 740 ? -12.682 10.794 -14.159 1.00 91.56 740 GLY A N 1
ATOM 5848 C CA . GLY A 1 740 ? -13.416 10.362 -12.963 1.00 91.56 740 GLY A CA 1
ATOM 5849 C C . GLY A 1 740 ? -14.003 8.962 -13.053 1.00 91.56 740 GLY A C 1
ATOM 5850 O O . GLY A 1 740 ? -14.453 8.412 -12.055 1.00 91.56 740 GLY A O 1
ATOM 5851 N N . THR A 1 741 ? -13.987 8.385 -14.251 1.00 94.38 741 THR A N 1
ATOM 5852 C CA . THR A 1 741 ? -14.582 7.091 -14.559 1.00 94.38 741 THR A CA 1
ATOM 5853 C C . THR A 1 741 ? -13.594 6.311 -15.409 1.00 94.38 741 THR A C 1
ATOM 5855 O O . THR A 1 741 ? -13.076 6.826 -16.403 1.00 94.38 741 THR A O 1
ATOM 5858 N N . PHE A 1 742 ? -13.365 5.058 -15.037 1.00 93.69 742 PHE A N 1
ATOM 5859 C CA . PHE A 1 742 ? -12.377 4.185 -15.653 1.00 93.69 742 PHE A CA 1
ATOM 5860 C C . PHE A 1 742 ? -13.004 2.828 -15.953 1.00 93.69 742 PHE A C 1
ATOM 5862 O O . PHE A 1 742 ? -13.741 2.269 -15.150 1.00 93.69 742 PHE A O 1
ATOM 5869 N N . THR A 1 743 ? -12.712 2.271 -17.119 1.00 94.56 743 THR A N 1
ATOM 5870 C CA . THR A 1 743 ? -13.025 0.870 -17.425 1.00 94.56 743 THR A CA 1
ATOM 5871 C C . THR A 1 743 ? -11.903 -0.039 -16.932 1.00 94.56 743 THR A C 1
ATOM 5873 O O . THR A 1 743 ? -10.742 0.376 -16.908 1.00 94.56 743 THR A O 1
ATOM 5876 N N . PHE A 1 744 ? -12.205 -1.291 -16.581 1.00 93.38 744 PHE A N 1
ATOM 5877 C CA . PHE A 1 744 ? -11.177 -2.261 -16.195 1.00 93.38 744 PHE A CA 1
ATOM 5878 C C . PHE A 1 744 ? -10.104 -2.405 -17.284 1.00 93.38 744 PHE A C 1
ATOM 5880 O O . PHE A 1 744 ? -8.919 -2.457 -16.966 1.00 93.38 744 PHE A O 1
ATOM 5887 N N . GLY A 1 745 ? -10.481 -2.383 -18.569 1.00 90.50 745 GLY A N 1
ATOM 5888 C CA . GLY A 1 745 ? -9.534 -2.391 -19.684 1.00 90.50 745 GLY A CA 1
ATOM 5889 C C . GLY A 1 745 ? -8.585 -1.186 -19.713 1.00 90.50 745 GLY A C 1
ATOM 5890 O O . GLY A 1 745 ? -7.403 -1.349 -20.022 1.00 90.50 745 GLY A O 1
ATOM 5891 N N . GLN A 1 746 ? -9.055 0.016 -19.359 1.00 90.75 746 GLN A N 1
ATOM 5892 C CA . GLN A 1 746 ? -8.191 1.199 -19.230 1.00 90.75 746 GLN A CA 1
ATOM 5893 C C . GLN A 1 746 ? -7.206 1.054 -18.069 1.00 90.75 746 GLN A C 1
ATOM 5895 O O . GLN A 1 746 ? -6.022 1.331 -18.250 1.00 90.75 746 GLN A O 1
ATOM 5900 N N . ILE A 1 747 ? -7.671 0.567 -16.915 1.00 92.06 747 ILE A N 1
ATOM 5901 C CA . ILE A 1 747 ? -6.809 0.340 -15.748 1.00 92.06 747 ILE A CA 1
ATOM 5902 C C . ILE A 1 747 ?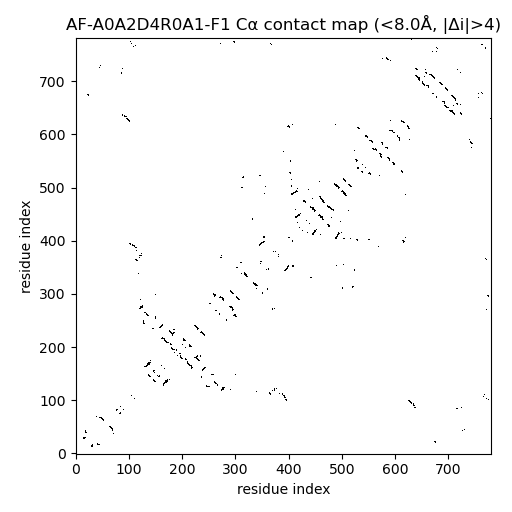 -5.764 -0.738 -16.064 1.00 92.06 747 ILE A C 1
ATOM 5904 O O . ILE A 1 747 ? -4.578 -0.538 -15.828 1.00 92.06 747 ILE A O 1
ATOM 5908 N N . LEU A 1 748 ? -6.166 -1.843 -16.695 1.00 88.75 748 LEU A N 1
ATOM 5909 C CA . LEU A 1 748 ? -5.256 -2.900 -17.137 1.00 88.75 748 LEU A CA 1
ATOM 5910 C C . LEU A 1 748 ? -4.163 -2.369 -18.076 1.00 88.75 748 LEU A C 1
ATOM 5912 O O . LEU A 1 748 ? -3.004 -2.761 -17.958 1.00 88.75 748 LEU A O 1
ATOM 5916 N N . ASN A 1 749 ? -4.514 -1.484 -19.011 1.00 86.19 749 ASN A N 1
ATOM 5917 C CA . ASN A 1 749 ? -3.535 -0.874 -19.909 1.00 86.19 749 ASN A CA 1
ATOM 5918 C C . ASN A 1 749 ? -2.588 0.082 -19.171 1.00 86.19 749 ASN A C 1
ATOM 5920 O O . ASN A 1 749 ? -1.399 0.085 -19.475 1.00 86.19 749 ASN A O 1
ATOM 5924 N N . HIS A 1 750 ? -3.088 0.836 -18.188 1.00 87.31 750 HIS A N 1
ATOM 5925 C CA . HIS A 1 750 ? -2.263 1.674 -17.311 1.00 87.31 750 HIS A CA 1
ATOM 5926 C C . HIS A 1 750 ? -1.238 0.838 -16.531 1.00 87.31 750 HIS A C 1
ATOM 5928 O O . HIS A 1 750 ? -0.043 1.124 -16.570 1.00 87.31 750 HIS A O 1
ATOM 5934 N N . VAL A 1 751 ? -1.670 -0.267 -15.912 1.00 85.38 751 VAL A N 1
ATOM 5935 C CA . VAL A 1 751 ? -0.771 -1.168 -15.168 1.00 85.38 751 VAL A CA 1
ATOM 5936 C C . VAL A 1 751 ? 0.226 -1.874 -16.101 1.00 85.38 751 VAL A C 1
ATOM 5938 O O . VAL A 1 751 ? 1.392 -2.046 -15.750 1.00 85.38 751 VAL A O 1
ATOM 5941 N N . ARG A 1 752 ? -0.181 -2.238 -17.324 1.00 81.94 752 ARG A N 1
ATOM 5942 C CA . ARG A 1 752 ? 0.743 -2.776 -18.341 1.00 81.94 752 ARG A CA 1
ATOM 5943 C C . ARG A 1 752 ? 1.813 -1.776 -18.757 1.00 81.94 752 ARG A C 1
ATOM 5945 O O . ARG A 1 752 ? 2.958 -2.180 -18.916 1.00 81.94 752 ARG A O 1
ATOM 5952 N N . ASP A 1 753 ? 1.460 -0.502 -18.912 1.00 81.69 753 ASP A N 1
ATOM 5953 C CA . ASP A 1 753 ? 2.428 0.547 -19.240 1.00 81.69 753 ASP A CA 1
ATOM 5954 C C . ASP A 1 753 ? 3.499 0.691 -18.151 1.00 81.69 753 ASP A C 1
ATOM 5956 O O . ASP A 1 753 ? 4.699 0.657 -18.431 1.00 81.69 753 ASP A O 1
ATOM 5960 N N . ILE A 1 754 ? 3.037 0.769 -16.901 1.00 78.94 754 ILE A N 1
ATOM 5961 C CA . ILE A 1 754 ? 3.843 0.740 -15.678 1.00 78.94 754 ILE A CA 1
ATOM 5962 C C . ILE A 1 754 ? 4.804 -0.455 -15.697 1.00 78.94 754 ILE A C 1
ATOM 5964 O O . ILE A 1 754 ? 6.021 -0.287 -15.584 1.00 78.94 754 ILE A O 1
ATOM 5968 N N . PHE A 1 755 ? 4.272 -1.656 -15.922 1.00 76.94 755 PHE A N 1
ATOM 5969 C CA . PHE A 1 755 ? 5.051 -2.886 -15.932 1.00 76.94 755 PHE A CA 1
ATOM 5970 C C . PHE A 1 755 ? 6.093 -2.895 -17.047 1.00 76.94 755 PHE A C 1
ATOM 5972 O O . PHE A 1 755 ? 7.275 -3.070 -16.775 1.00 76.94 755 PHE A O 1
ATOM 5979 N N . ASP A 1 756 ? 5.703 -2.630 -18.293 1.00 75.69 756 ASP A N 1
ATOM 5980 C CA . ASP A 1 756 ? 6.607 -2.654 -19.447 1.00 75.69 756 ASP A CA 1
ATOM 5981 C C . ASP A 1 756 ? 7.776 -1.672 -19.315 1.00 75.69 756 ASP A C 1
ATOM 5983 O O . ASP A 1 756 ? 8.855 -1.889 -19.894 1.00 75.69 756 ASP A O 1
ATOM 5987 N N . LYS A 1 757 ? 7.575 -0.589 -18.558 1.00 76.06 757 LYS A N 1
ATOM 5988 C CA . LYS A 1 757 ? 8.580 0.443 -18.322 1.00 76.06 757 LYS A CA 1
ATOM 5989 C C . LYS A 1 757 ? 9.477 0.172 -17.118 1.00 76.06 757 LYS A C 1
ATOM 5991 O O . LYS A 1 757 ? 10.632 0.591 -17.186 1.00 76.06 757 LYS A O 1
ATOM 5996 N N . ASN A 1 758 ? 9.017 -0.572 -16.113 1.00 71.50 758 ASN A N 1
ATOM 5997 C CA . ASN A 1 758 ? 9.800 -0.907 -14.924 1.00 71.50 758 ASN A CA 1
ATOM 5998 C C . ASN A 1 758 ? 10.572 -2.227 -15.089 1.00 71.50 758 ASN A C 1
ATOM 6000 O O . ASN A 1 758 ? 9.971 -3.294 -15.202 1.00 71.50 758 ASN A O 1
ATOM 6004 N N . GLN A 1 759 ? 11.907 -2.177 -15.106 1.00 65.19 759 GLN A N 1
ATOM 6005 C CA . GLN A 1 759 ? 12.743 -3.380 -15.231 1.00 65.19 759 GLN A CA 1
ATOM 6006 C C . GLN A 1 759 ? 12.917 -4.160 -13.926 1.00 65.19 759 GLN A C 1
ATOM 6008 O O . GLN A 1 759 ? 13.251 -5.341 -13.996 1.00 65.19 759 GLN A O 1
ATOM 6013 N N . ASP A 1 760 ? 12.657 -3.533 -12.780 1.00 62.62 760 ASP A N 1
ATOM 6014 C CA . ASP A 1 760 ? 12.809 -4.166 -11.469 1.00 62.62 760 ASP A CA 1
ATOM 6015 C C . ASP A 1 760 ? 11.659 -5.130 -11.170 1.00 62.62 760 ASP A C 1
ATOM 6017 O O . ASP A 1 760 ? 11.767 -5.989 -10.299 1.00 62.62 760 ASP A O 1
ATOM 6021 N N . VAL A 1 761 ? 10.570 -5.035 -11.937 1.00 64.25 761 VAL A N 1
ATOM 6022 C CA . VAL A 1 761 ? 9.378 -5.848 -11.717 1.00 64.25 761 VAL A CA 1
ATOM 6023 C C . VAL A 1 761 ? 9.313 -6.990 -12.709 1.00 64.25 761 VAL A C 1
ATOM 6025 O O . VAL A 1 761 ? 9.398 -6.822 -13.931 1.00 64.25 761 VAL A O 1
ATOM 6028 N N . THR A 1 762 ? 9.137 -8.177 -12.144 1.00 63.62 762 THR A N 1
ATOM 6029 C CA . THR A 1 762 ? 9.070 -9.457 -12.844 1.00 63.62 762 THR A CA 1
ATOM 6030 C C . THR A 1 762 ? 7.656 -10.033 -12.747 1.00 63.62 762 THR A C 1
ATOM 6032 O O . THR A 1 762 ? 6.874 -9.574 -11.925 1.00 63.62 762 THR A O 1
ATOM 6035 N N . GLY A 1 763 ? 7.297 -10.982 -13.618 1.00 67.62 763 GLY A N 1
ATOM 6036 C CA . GLY A 1 763 ? 5.964 -11.604 -13.626 1.00 67.62 763 GLY A CA 1
ATOM 6037 C C . GLY A 1 763 ? 5.221 -11.477 -14.957 1.00 67.62 763 GLY A C 1
ATOM 6038 O O . GLY A 1 763 ? 5.834 -11.286 -16.011 1.00 67.62 763 GLY A O 1
ATOM 6039 N N . ALA A 1 764 ? 3.893 -11.617 -14.930 1.00 67.81 764 ALA A N 1
ATOM 6040 C CA . ALA A 1 764 ? 3.033 -11.549 -16.117 1.00 67.81 764 ALA A CA 1
ATOM 6041 C C . ALA A 1 764 ? 1.734 -10.768 -15.853 1.00 67.81 764 ALA A C 1
ATOM 6043 O O . ALA A 1 764 ? 1.191 -10.849 -14.759 1.00 67.81 764 ALA A O 1
ATOM 6044 N N . ILE A 1 765 ? 1.201 -10.050 -16.859 1.00 69.81 765 ILE A N 1
ATOM 6045 C CA . ILE A 1 765 ? -0.091 -9.338 -16.754 1.00 69.81 765 ILE A CA 1
ATOM 6046 C C . ILE A 1 765 ? -1.076 -9.715 -17.878 1.00 69.81 765 ILE A C 1
ATOM 6048 O O . ILE A 1 765 ? -0.831 -9.386 -19.049 1.00 69.81 765 ILE A O 1
ATOM 6052 N N . PRO A 1 766 ? -2.274 -10.236 -17.547 1.00 65.69 766 PRO A N 1
ATOM 6053 C CA . PRO A 1 766 ? -2.661 -10.776 -16.237 1.00 65.69 766 PRO A CA 1
ATOM 6054 C C . PRO A 1 766 ? -1.953 -12.118 -15.972 1.00 65.69 766 PRO A C 1
ATOM 6056 O O . PRO A 1 766 ? -1.709 -12.863 -16.926 1.00 65.69 766 PRO A O 1
ATOM 6059 N N . GLY A 1 767 ? -1.635 -12.456 -14.720 1.00 64.38 767 GLY A N 1
ATOM 6060 C CA . GLY A 1 767 ? -1.027 -13.750 -14.394 1.00 64.38 767 GLY A CA 1
ATOM 6061 C C . GLY A 1 767 ? -0.241 -13.820 -13.082 1.00 64.38 767 GLY A C 1
ATOM 6062 O O . GLY A 1 767 ? -0.339 -12.951 -12.227 1.00 64.38 767 GLY A O 1
ATOM 6063 N N . ILE A 1 768 ? 0.523 -14.909 -12.946 1.00 55.03 768 ILE A N 1
ATOM 6064 C CA . ILE A 1 768 ? 1.283 -15.286 -11.745 1.00 55.03 768 ILE A CA 1
ATOM 6065 C C . ILE A 1 768 ? 2.542 -14.404 -11.589 1.00 55.03 768 ILE A C 1
ATOM 6067 O O . ILE A 1 768 ? 3.202 -14.112 -12.590 1.00 55.03 768 ILE A O 1
ATOM 6071 N N . LEU A 1 769 ? 2.883 -14.100 -10.324 1.00 51.62 769 LEU A N 1
ATOM 6072 C CA . LEU A 1 769 ? 4.060 -13.378 -9.784 1.00 51.62 769 LEU A CA 1
ATOM 6073 C C . LEU A 1 769 ? 3.919 -11.855 -9.694 1.00 51.62 769 LEU A C 1
ATOM 6075 O O . LEU A 1 769 ? 4.461 -11.134 -10.523 1.00 51.62 769 LEU A O 1
ATOM 6079 N N . TRP A 1 770 ? 3.247 -11.390 -8.642 1.00 54.97 770 TRP A N 1
ATOM 6080 C CA . TRP A 1 770 ? 3.131 -9.963 -8.317 1.00 54.97 770 TRP A CA 1
ATOM 6081 C C . TRP A 1 770 ? 3.211 -9.636 -6.819 1.00 54.97 770 TRP A C 1
ATOM 6083 O O . TRP A 1 770 ? 3.216 -8.459 -6.456 1.00 54.97 770 TRP A O 1
ATOM 6093 N N . THR A 1 771 ? 3.325 -10.647 -5.953 1.00 45.88 771 THR A N 1
ATOM 6094 C CA . THR A 1 771 ? 3.022 -10.508 -4.521 1.00 45.88 771 THR A CA 1
ATOM 6095 C C . THR A 1 771 ? 3.946 -9.562 -3.763 1.00 45.88 771 THR A C 1
ATOM 6097 O O . THR A 1 771 ? 3.527 -9.036 -2.737 1.00 45.88 771 THR A O 1
ATOM 6100 N N . ASP A 1 772 ? 5.152 -9.291 -4.268 1.00 49.12 772 ASP A N 1
ATOM 6101 C CA . ASP A 1 772 ? 6.214 -8.665 -3.467 1.00 49.12 772 ASP A CA 1
ATOM 6102 C C . ASP A 1 772 ? 6.611 -7.261 -3.953 1.00 49.12 772 ASP A C 1
ATOM 6104 O O . ASP A 1 772 ? 7.524 -6.663 -3.401 1.00 49.12 772 ASP A O 1
ATOM 6108 N N . PHE A 1 773 ? 5.971 -6.724 -5.003 1.00 46.09 773 PHE A N 1
ATOM 6109 C CA . PHE A 1 773 ? 6.415 -5.468 -5.640 1.00 46.09 773 PHE A CA 1
ATOM 6110 C C . PHE A 1 773 ? 5.334 -4.385 -5.797 1.00 46.09 773 PHE A C 1
ATOM 6112 O O . PHE A 1 773 ? 5.669 -3.253 -6.138 1.00 46.09 773 PHE A O 1
ATOM 6119 N N . MET A 1 774 ? 4.047 -4.683 -5.572 1.00 46.03 774 MET A N 1
ATOM 6120 C CA . MET A 1 774 ? 2.944 -3.758 -5.907 1.00 46.03 774 MET A CA 1
ATOM 6121 C C . MET A 1 774 ? 2.519 -2.765 -4.837 1.00 46.03 774 MET A C 1
ATOM 6123 O O . MET A 1 774 ? 1.770 -1.844 -5.159 1.00 46.03 774 MET A O 1
ATOM 6127 N N . THR A 1 775 ? 3.005 -2.883 -3.604 1.00 42.69 775 THR A N 1
ATOM 6128 C CA . THR A 1 775 ? 2.631 -1.936 -2.547 1.00 42.69 775 THR A CA 1
ATOM 6129 C C . THR A 1 775 ? 3.182 -0.529 -2.780 1.00 42.69 775 THR A C 1
ATOM 6131 O O . THR A 1 775 ? 2.560 0.417 -2.308 1.00 42.69 775 THR A O 1
ATOM 6134 N N . ASP A 1 776 ? 4.261 -0.378 -3.561 1.00 42.84 776 ASP A N 1
ATOM 6135 C CA . ASP A 1 776 ? 4.976 0.902 -3.678 1.00 42.84 776 ASP A CA 1
ATOM 6136 C C . ASP A 1 776 ? 5.323 1.331 -5.116 1.00 42.84 776 ASP A C 1
ATOM 6138 O O . ASP A 1 776 ? 6.136 2.218 -5.374 1.00 42.84 776 ASP A O 1
ATOM 6142 N N . PHE A 1 777 ? 4.654 0.738 -6.107 1.00 44.16 777 PHE A N 1
ATOM 6143 C CA . PHE A 1 777 ? 4.897 1.044 -7.520 1.00 44.16 777 PHE A CA 1
ATOM 6144 C C . PHE A 1 777 ? 4.644 2.507 -7.901 1.00 44.16 777 PHE A C 1
ATOM 6146 O O . PHE A 1 777 ? 5.008 2.926 -8.997 1.00 44.16 777 PHE A O 1
ATOM 6153 N N . ALA A 1 778 ? 3.983 3.279 -7.044 1.00 34.94 778 ALA A N 1
ATOM 6154 C CA . ALA A 1 778 ? 3.637 4.651 -7.341 1.00 34.94 778 ALA A CA 1
ATOM 6155 C C . ALA A 1 778 ? 4.662 5.662 -6.802 1.00 34.94 778 ALA A C 1
ATOM 6157 O O . ALA A 1 778 ? 4.841 6.681 -7.461 1.00 34.94 778 ALA A O 1
ATOM 6158 N N . ASP A 1 779 ? 5.390 5.367 -5.718 1.00 33.69 779 ASP A N 1
ATOM 6159 C CA . ASP A 1 779 ? 6.325 6.321 -5.094 1.00 33.69 779 ASP A CA 1
ATOM 6160 C C . ASP A 1 779 ? 7.740 6.287 -5.729 1.00 33.69 779 ASP A C 1
ATOM 6162 O O . ASP A 1 779 ? 8.544 7.193 -5.499 1.00 33.69 779 ASP A O 1
ATOM 6166 N N . GLY A 1 780 ? 8.030 5.293 -6.589 1.00 34.44 780 GLY A N 1
ATOM 6167 C CA . GLY A 1 780 ? 9.373 5.043 -7.143 1.00 34.44 780 GLY A CA 1
ATOM 6168 C C . GLY A 1 780 ? 9.544 5.045 -8.669 1.00 34.44 780 GLY A C 1
ATOM 6169 O O . GLY A 1 780 ? 10.662 4.818 -9.139 1.00 34.44 780 GLY A O 1
ATOM 6170 N N . PHE A 1 781 ? 8.500 5.290 -9.469 1.00 35.59 781 PHE A N 1
ATOM 6171 C CA . PHE A 1 781 ? 8.742 5.670 -10.872 1.00 35.59 781 PHE A CA 1
ATOM 6172 C C . PHE A 1 781 ? 9.330 7.022 -10.933 1.00 35.59 781 PHE A C 1
ATOM 6174 O O . PHE A 1 781 ? 8.863 7.812 -10.096 1.00 35.59 781 PHE A O 1
#

Foldseek 3Di:
DDDDDDDDDDDDQDEDADAPQDLPDFPPHHHDDDPDPQCRHQTPFFKDWQFQPPDPDPDRVVRTPDIGTPVNVLVVCVVVVHDSLDVQVVFWFWDWFFDLQWFLLLQFQLQLKFFDQLAFDAAEDQWLDQAKEFEWEWEDPVDLFIDTQLRPPDGQDEAEAEANYKYKYQAQAPLFFKFKFQDQDLCQADPVRPDGGGDPVQWDPGRDNHGIIMHRHHNPDHDQKIKIYGNPDSVYIHIYGYHHMDSQAADPCSRSPFFIQWMDYDPRTDFARAKYAYDQNRYDPVRHPWIWGWHNHRGGTDTFTLLLLAAQAPAFDWDWDQAPPDDDDPARGTDRGTTLPADFQEAEDLPAQLNANRNSSDRIDGNVSNQSSQVSVVHGDDGDSVRRRPHRRTYGYHQWAFFQAFRHEDRAAAAEAQDDAACCVPAWFALWDDGQNRIDDAQGKYAHQNHPDLVRHRFIWGWHFDQDPVRRTTIDTDGDPCGDDDARYKHAYPDHDPRHRWIWGQHPVVRGTDTGDHDNYGLDQTFGWWAAPVRHTQPPCVVFPPKPDRGFSSKHFDADPPADQDPRNRGRGDFDDDPRDTFTKMFGQCLANWMWGDDPPDIDIDGSQNIFIWRDPDRPDTDTHHSIFIEPGIDGWWFKAKDFDAPPDFFKAWPQFFWQQLPAPAKDKWKDKSNWTDAEPPQWHWDRDPRTIITGGPDGHDGSIMMMITMDDPGRTDPPGTDIDDNCCSRPCVVVDRDTMDTSVRSLVSVVVLVRPDNVADDTGNDDDDRNHRSCSRHHD

Radius of gyration: 31.38 Å; Cα contacts (8 Å, |Δi|>4): 1731; chains: 1; bounding box: 80×68×129 Å

Solvent-accessible surface area (backbone atoms only — not comparable to full-atom values): 42945 Å² total; per-residue (Å²): 142,81,85,89,72,80,80,81,81,84,78,86,80,78,71,44,83,41,63,88,83,45,55,86,64,56,84,86,61,47,66,64,86,54,99,40,74,65,59,41,60,55,34,91,52,66,59,56,70,46,62,53,87,87,57,93,63,89,50,72,74,80,27,53,76,44,74,42,45,63,64,52,55,50,48,52,41,41,73,73,70,46,84,65,70,41,62,36,83,77,63,56,39,87,43,66,46,83,38,72,55,52,39,58,53,43,34,67,33,15,70,48,23,32,58,34,66,87,54,56,61,75,46,76,52,70,59,77,35,55,43,20,40,40,30,37,47,33,34,47,86,86,50,78,31,44,35,36,60,37,44,69,98,36,73,27,54,77,43,81,45,42,35,44,19,33,39,34,39,40,26,56,21,79,88,44,20,48,26,46,18,65,47,78,41,43,82,42,34,40,99,84,66,81,45,71,20,66,52,58,81,51,43,43,57,70,41,40,18,62,48,62,32,37,37,38,36,45,80,67,93,61,61,57,56,36,20,42,26,19,55,79,40,78,75,21,45,26,46,31,38,46,41,81,50,49,95,78,42,62,44,53,56,66,69,78,46,31,25,26,15,43,49,30,51,72,89,47,70,65,40,43,61,34,29,32,31,48,44,51,95,30,43,56,79,92,49,39,96,43,48,26,35,32,34,45,30,59,63,37,20,42,73,31,52,53,84,74,39,64,33,53,31,90,60,25,48,77,42,78,50,63,71,88,78,60,100,78,70,98,57,86,54,70,37,77,44,40,41,48,76,63,81,55,46,42,31,27,36,64,72,21,55,33,58,44,71,42,16,24,52,55,35,74,33,46,50,66,48,46,45,49,43,26,47,78,70,77,44,83,76,81,84,58,75,88,36,34,42,91,56,61,26,49,31,30,51,48,29,56,41,41,29,65,49,29,48,27,43,52,79,69,28,38,35,71,30,74,72,50,47,50,52,72,80,67,48,40,71,27,78,66,51,71,48,47,90,39,70,68,52,51,73,37,29,36,32,35,62,37,27,71,49,82,91,52,31,57,28,34,27,34,31,38,68,44,73,45,100,86,69,47,58,20,33,41,74,42,75,37,99,72,20,72,75,50,63,31,28,18,40,38,25,53,38,42,81,81,50,36,40,39,39,30,16,30,37,68,91,74,73,42,74,41,81,26,68,79,72,81,54,68,50,50,83,63,42,26,39,44,20,41,94,85,72,46,48,53,60,34,60,82,88,25,28,76,34,64,49,82,49,41,59,37,57,45,78,26,68,32,94,86,39,66,64,36,92,81,63,73,42,29,54,26,62,53,69,58,97,92,47,68,36,52,30,31,33,22,39,41,52,59,29,69,37,39,24,44,59,88,92,44,80,46,78,46,56,38,55,73,32,28,34,40,37,44,81,42,69,89,43,65,46,81,42,50,58,54,30,61,38,76,55,56,51,77,46,30,38,40,40,76,49,69,28,45,97,89,49,42,34,72,46,75,44,68,34,36,74,54,34,40,76,53,88,68,66,44,76,37,44,26,50,63,63,43,68,55,42,79,78,73,45,26,44,82,46,74,49,98,42,35,25,27,44,34,38,76,59,75,56,56,70,62,41,39,36,40,40,37,32,39,53,96,65,52,54,34,84,99,33,55,45,70,50,78,50,59,62,62,74,50,67,60,80,71,66,85,60,36,68,46,40,51,66,56,52,50,51,52,52,47,52,54,48,67,70,39,84,90,62,64,59,48,88,78,54,72,58,57,69,42,60,54,89,54,63,57,82,71,54

pLDDT: mean 89.22, std 11.4, range [33.69, 98.62]

Sequence (781 aa):
MDPLVQKGSLERLDGYIGRQDAYTRNVTDRYLTATSRDRFAYQLEPTVTYTDRDTTSVNPEDQVKFTGTYDDYINQIKFLGGKTNNHDRLNKETVYSWNPAIDYDKLINYREYYWIPEGPGSIEIDSVGPDAVVEYSVENKQKGAYNFTHRENEDNPILTLYRGNTYKFNVNAKGHPFWIMTEPYKSKVSADGSTSTIFDTGVTNNGADEGTVTFTVPTTGAPDTLYYQCGNHDAMYGTMYIRDAVSTTSINVENDIVGVKNYSLRTLDLSNGMKIKFTNSLVASAYQDKEYYVEGVGDAITLTDVEDLITPGSYATESTILYDQVGYDSRPYAKAYYSPDTKDYITIKRDSQDQNAWSRYNRWFHKSVIEETATASGFTTTLDEDDRAKRPIIEFDSGLALYNHGTVAKRSVTLYDTVTKDAFSTVVKQTGYIIDGITLADGMRVVFSADTDPTVKNKIYDVNFVTAGDSTLVINLTESSDATPADNDSIFIEFGTANQGKTFRYDSATESFIEAQEKTGVNQQPLFAMFDNDHTAFDDTTTYPNSSFTGAKVFEFATSDTATTDTVLGIKVKYNTINNVGDIVFDSDHTSGTFTYKSGTTTVTKNLAEGHLHYTTGRSTHNSRSAWIKRTAESKQRVIRTFIVDETEKQVFPIDFYKDSADLTDLEVSVSVNGLRKTLTTDYTIETGTKNKFVKFKKALEVDDQIRLAGYSSTDKVADKGIYEIPENLATNSLNEQLGTFTFGQILNHVRDIFDKNQDVTGAIPGILWTDFMTDFADGF